Protein AF-0000000066767189 (afdb_homodimer)

Nearest PDB structures (foldseek):
  9b4e-assembly1_B  TM=8.208E-01  e=1.334E-18  Homo sapiens
  9b4g-assembly1_B  TM=8.505E-01  e=5.929E-18  Homo sapiens
  9b4f-assembly1_B  TM=8.211E-01  e=1.855E-17  Homo sapiens
  9b4e-assembly1_B  TM=8.242E-01  e=7.010E-19  Homo sapiens
  9b4g-assembly1_B  TM=8.306E-01  e=1.773E-18  Homo sapiens

Radius of gyration: 37.68 Å; Cα contacts (8 Å, |Δi|>4): 827; chains: 2; bounding box: 116×128×72 Å

Solvent-accessible surface area (backbone atoms only — not comparable to full-atom values): 52641 Å² total; per-residue (Å²): 120,93,71,93,85,82,85,92,88,77,77,93,70,73,78,82,62,82,78,77,74,78,76,74,82,76,78,76,79,80,80,82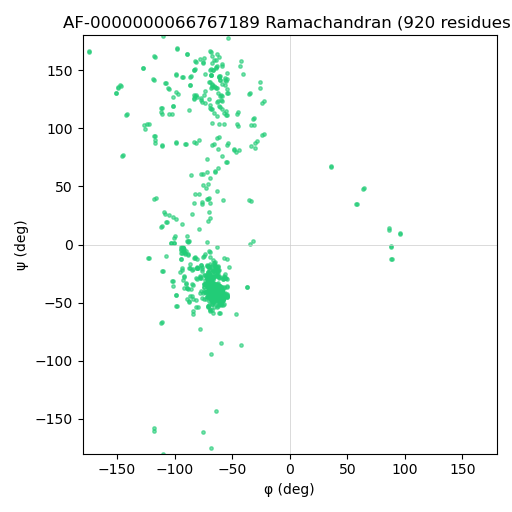,80,82,86,80,76,92,74,79,89,74,88,84,84,79,84,78,85,80,85,82,72,70,68,63,61,59,56,52,51,51,54,52,50,60,60,61,61,58,62,78,67,68,68,69,82,62,72,62,66,50,54,56,49,49,51,51,50,49,51,50,48,50,39,56,74,41,20,38,84,44,44,81,75,46,69,74,61,51,69,69,58,25,52,52,52,8,52,51,44,24,51,51,53,49,34,53,49,16,40,73,54,43,66,80,66,94,54,52,37,58,41,46,51,57,57,9,32,51,48,30,50,51,50,53,51,39,35,52,50,42,29,48,41,30,38,46,55,68,56,42,18,51,54,40,30,79,79,39,77,85,38,50,45,86,67,80,88,58,64,63,39,80,64,68,54,57,73,36,81,85,42,89,85,34,44,43,44,60,55,56,65,54,75,38,78,59,47,56,48,39,23,53,48,28,22,52,49,23,57,60,64,61,43,70,69,60,50,49,50,52,53,55,46,49,56,51,48,31,63,70,43,26,64,62,36,47,76,42,31,53,29,66,60,51,53,50,44,44,42,43,65,41,30,35,40,50,9,34,52,54,14,47,48,52,45,56,66,51,44,83,55,70,70,79,78,67,58,68,84,70,44,90,45,69,67,51,34,48,50,45,57,56,45,28,61,36,62,75,66,66,64,77,66,77,74,58,47,81,78,38,56,67,44,28,51,55,51,49,50,51,51,52,52,52,49,47,49,57,49,37,52,57,45,44,30,60,60,43,29,48,61,91,82,41,64,67,55,54,54,52,48,51,50,49,51,63,50,44,45,58,19,49,52,37,50,51,49,47,71,65,50,79,59,89,85,70,72,77,40,69,49,44,53,50,51,51,52,39,45,50,53,47,44,41,36,36,51,30,48,38,59,90,71,49,86,53,70,79,57,65,67,55,53,51,48,53,51,49,51,51,52,51,50,53,50,49,44,50,52,49,45,51,50,54,52,53,55,68,74,100,130,87,70,92,81,86,70,91,76,67,76,86,58,90,71,84,75,79,74,78,77,81,77,75,81,74,77,78,76,78,82,80,78,83,73,84,73,80,81,83,81,74,84,86,86,75,89,80,85,80,81,81,70,68,67,61,60,56,55,51,51,50,55,50,49,62,59,62,62,57,62,82,66,68,68,68,80,62,73,64,64,52,54,56,48,50,53,51,50,48,51,51,48,50,38,55,74,40,20,38,85,44,42,81,76,47,69,73,60,51,68,69,57,25,51,53,51,7,53,52,46,23,52,51,51,49,35,54,49,16,38,74,53,43,64,79,68,93,53,52,37,57,40,47,49,56,55,10,31,48,49,30,50,51,50,52,50,40,36,52,48,42,29,47,41,30,38,47,57,68,57,42,18,50,52,40,30,80,80,39,76,84,37,50,44,87,65,80,87,58,64,64,40,79,64,70,52,60,74,34,81,84,42,89,83,35,46,42,44,62,57,55,66,53,73,40,77,58,47,57,49,39,23,54,48,28,21,51,50,24,56,60,63,62,44,69,71,60,50,49,51,52,52,55,47,48,54,52,48,31,62,69,43,27,64,62,37,46,76,41,33,54,30,66,61,50,53,51,44,45,40,44,65,40,31,35,41,49,9,34,52,52,14,47,49,50,45,57,67,50,43,83,55,70,72,79,76,65,56,68,84,71,43,90,45,68,67,52,34,49,50,46,57,57,46,28,62,35,62,76,66,66,63,79,66,76,74,60,48,82,78,38,57,66,45,29,49,54,51,50,50,52,52,51,53,52,50,46,49,58,50,37,53,58,44,43,31,62,60,42,29,48,61,89,83,41,63,67,56,54,52,51,50,52,49,50,51,62,50,43,46,58,19,48,52,35,49,51,50,46,72,66,49,79,58,89,84,70,72,78,41,69,50,45,52,51,50,50,52,39,44,49,54,46,44,42,35,37,52,31,48,39,61,91,71,49,85,54,69,80,58,66,66,55,54,52,49,54,50,48,51,51,51,51,50,53,51,50,45,49,52,50,45,50,50,54,53,53,54,67,73,100

InterPro domains:
  IPR004277 Phosphatidyl serine synthase [PF03034] (142-422)

Sequence (924 aa):
MRRFALHRLAGLHSILSLSISPRTLSWSWPSPSPVSLSLYELHLANSRCLPAALERTEEKRARERDSNSLGRFRRPGSPRTRDRTTGTLLSLSTAWASGALDPERSSSADRVSSVKRGVFAMIAVFLAYSFLQAPSTVLIRPHPAIWRLVHGMAVVYLVALTFLLFQTRDDARQFMKYLHPDLGVELPERSYGTDCRIYVPDHPKSRFNNVYIIFDEFVIAHILGWWGKAIMIRNQPLLWVLSIGFELMELTFRHMLPNFNECWWDSIVLDILICNWFGIWTGMRTVRYFDGRTYEWVGLSRQPNIISKVKRMLGQFTPAQWDKDEWHPTRGPWRFIQVLSLCVVFMAVELNTFFLKFCLWIPPRNPLIVYRLVLWWLIAIPTIREYNTYLQDSKPFKKVGSFCWLSLAICIVELLICIKFGHGLFPKSMPSWLITFWSAVALLLVLFVWTWKYRTMKRKMIMRRFALHRLAGLHSILSLSISPRTLSWSWPSPSPVSLSLYELHLANSRCLPAALERTEEKRARERDSNSLGRFRRPGSPRTRDRTTGTLLSLSTAWASGALDPERSSSADRVSSVKRGVFAMIAVFLAYSFLQAPSTVLIRPHPAIWRLVHGMAVVYLVALTFLLFQTRDDARQFMKYLHPDLGVELPERSYGTDCRIYVPDHPKSRFNNVYIIFDEFVIAHILGWWGKAIMIRNQPLLWVLSIGFELMELTFRHMLPNFNECWWDSIVLDILICNWFGIWTGMRTVRYFDGRTYEWVGLSRQPNIISKVKRMLGQFTPAQWDKDEWHPTRGPWRFIQVLSLCVVFMAVELNTFFLKFCLWIPPRNPLIVYRLVLWWLIAIPTIREYNTYLQDSKPFKKVGSFCWLSLAICIVELLICIKFGHGLFPKSMPSWLITFWSAVALLLVLFVWTWKYRTMKRKMI

Foldseek 3Di:
DDDPDDDDDDDPDDDPPPCPDPPDPPPPPDDDDDDDDPDDDDDDDDDDDDDPPPPPPVVVVVVVVVVPPPPPPPPPPPCVVVLVVLVVVLVVVLCVLLCVVPVVVVPPDDPVVNVVSVVVNVLVVQLSVQLRPPDFFPFCFLHRSVLSSLVSVLVVLLVVLVVLLPDALLVSLVVCCVVPVVTNDADDADALQPDLDQACPPDPPDRRVSPVVVPDPVLVVLLQVLLLVCLQQVDLVLSLCLQVVLLVVLVQCCLFHSHSNHHPCCNPPRRRVNRNVNNNVVSNVVLVVCAPDQPPLDPLVPDPDPVVSVVSVVCSRPGNHSPRLDQPLPPALVSVVLSVVVSVLVSLQVVLLRLVCNLSVPDPPDCVSVVVSVSVSSLSRSQSVQSSVQSPDPDPDDDRDPSVVSSVSSSVSSVSSSVNSSPPSRPDDGDVVSVVVVVVVVVVSVVVSVVRNVVVVVVVVD/DDCPDDDDPDDPPDDDPVVPDPDDPPPDPDDDDDDPPDDDPPDDDDDDDDDPPPVVPVVVVVVVVVVPPPPPPPPPDPCVVVLVVLVVVLVVVLCVLLCVVPVVVVPPDDPVVNVVSVVVNVLVVQLSVQLRPPDFFPFCFLHRSVLSSLVSVLVVLLVVLVVLLPDALLVSLVVCCVVPVVTSDADDADALQPDQDQACPPDPPDRRVSPVVVPDPVLVVLLQVLLLVCLQQVDLVLLLCLQVVLLVVLVQCCLFHSHSRHHPCCNPPRRRVNRNVNSNVVSNVVLVVCAPDQPPLDPLVPDPDPVVSVVSVVCSRPGNHSPRLDQPLPPALVSVVLSVVVSVLVSLQVVLLRLV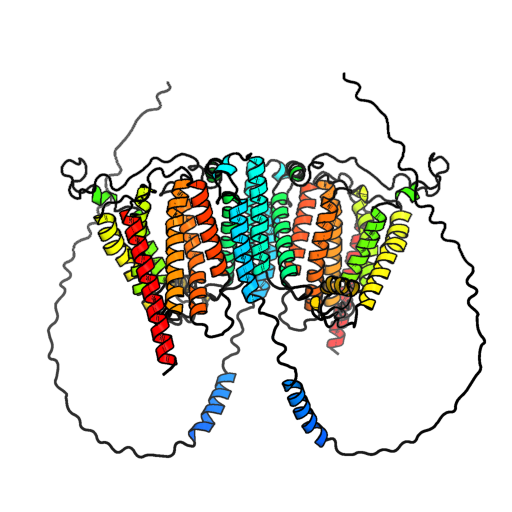CNLSVPDPPDCVSVVVSVSVSSLSRSQSVQSSVQSPDPDPDDDRDPSVVSSSSSSVSSVSSSVNSSVPSRPDDGDVVSVVVVVVVVVVSVVVSVVRNVVVVVVVVD

Organism: Zea mays (NCBI:txid4577)

Secondary structure (DSSP, 8-state):
----------------------------------------------------STHHHHHHHHHHHTTT-S------S-THHHHHHHHHHHHHHHHHHHTTT-HHHHTT--HHHHHHHHHHHHHHHHHHHHHHHSPP-S--SS-HHHHHHHHHHHHHHHHHHHHHHTS-HHHHHHHGGGT-TT-SSPPPP--S-S---S--TT-SS-TTHHHHTTSSHHHHHHHHHHHHHHHHH--HHHHHHHHHHHHHHHHHTTTT-GGG---HIIIIIIIIIIIIHHHHHHHHHHHHHHTT-------GGG-SSHHHHHHHHHHTTS-SS-------GGG-HHHHHHHHHHHHHHHHHHHHHHHHHHHTT--TTSHHHHHHHHHHHHHHHHHHHHHHHHHH---SS----HHHHHHHHHHHHHHHHHHHHHTTT--SPPPHHHHHHHHHHHHHHHHHHHHHHHHHHHHHH-/-----------TT--------------------------------------SSTHHHHHHHHHHHHHH-S------S-THHHHHHHHHHHHHHHHHHHTTT-HHHHTT--HHHHHHHHHHHHHHHHHHHHHHHSPP-S--SS-HHHHHHHHHHHHHHHHHHHHHHTS-HHHHHHHGGGT-TT-SSPPPP--S-S---S--TT-SS-TTHHHHTTSSHHHHHHHHHHHHHHHHH--HHHHHHHHHHHHHHHHHTTTT-GGG---HIIIIIIIIIIIIHHHHHHHHHHHHHHTT-------GGG-SSHHHHHHHHHHTTS-SS-------GGG-HHHHHHHHHHHHHHHHHHHHHHHHHHHTT--TTSHHHHHHHHHHHHHHHHHHHHHHHHHH---SS----HHHHHHHHHHHHHHHHHHHHHTTT--SPPPHHHHHHHHHHHHHHHHHHHHHHHHHHHHHH-

pLDDT: mean 74.25, std 27.08, range [15.25, 98.06]

Structure (mmCIF, N/CA/C/O backbone):
data_AF-0000000066767189-model_v1
#
loop_
_entity.id
_entity.type
_entity.pdbx_description
1 polymer 'CDP-diacylglycerol--serine O-phosphatidyltransferase'
#
loop_
_atom_site.group_PDB
_atom_site.id
_atom_site.type_symbol
_atom_site.label_atom_id
_atom_site.label_alt_id
_atom_site.label_comp_id
_atom_site.label_asym_id
_atom_site.label_entity_id
_atom_site.label_seq_id
_atom_site.pdbx_PDB_ins_code
_atom_site.Cartn_x
_atom_site.Cartn_y
_atom_site.Cartn_z
_atom_site.occupancy
_atom_site.B_iso_or_equiv
_atom_site.auth_seq_id
_atom_site.auth_comp_id
_atom_site.auth_asym_id
_atom_site.auth_atom_id
_atom_site.pdbx_PDB_model_num
ATOM 1 N N . MET A 1 1 ? 51.844 -23.453 12.438 1 15.25 1 MET A N 1
ATOM 2 C CA . MET A 1 1 ? 51.969 -24.75 13.109 1 15.25 1 MET A CA 1
ATOM 3 C C . MET A 1 1 ? 50.844 -24.953 14.117 1 15.25 1 MET A C 1
ATOM 5 O O . MET A 1 1 ? 50.531 -26.094 14.461 1 15.25 1 MET A O 1
ATOM 9 N N . ARG A 1 2 ? 50.688 -24.156 15.25 1 17.31 2 ARG A N 1
ATOM 10 C CA . ARG A 1 2 ? 50.531 -25.047 16.391 1 17.31 2 ARG A CA 1
ATOM 11 C C . ARG A 1 2 ? 49.406 -26.031 16.172 1 17.31 2 ARG A C 1
ATOM 13 O O . ARG A 1 2 ? 48.406 -25.719 15.5 1 17.31 2 ARG A O 1
ATOM 20 N N . ARG A 1 3 ? 49.469 -27.453 16.641 1 16.69 3 ARG A N 1
ATOM 21 C CA . ARG A 1 3 ? 49.094 -28.859 16.562 1 16.69 3 ARG A CA 1
ATOM 22 C C . ARG A 1 3 ? 47.656 -29.062 17.078 1 16.69 3 ARG A C 1
ATOM 24 O O . ARG A 1 3 ? 47.219 -30.188 17.266 1 16.69 3 ARG A O 1
ATOM 31 N N . PHE A 1 4 ? 46.938 -28.062 17.688 1 18.33 4 PHE A N 1
ATOM 32 C CA . PHE A 1 4 ? 45.938 -28.625 18.609 1 18.33 4 PHE A CA 1
ATOM 33 C C . PHE A 1 4 ? 45.188 -29.766 17.938 1 18.33 4 PHE A C 1
ATOM 35 O O . PHE A 1 4 ? 44.688 -29.625 16.828 1 18.33 4 PHE A O 1
ATOM 42 N N . ALA A 1 5 ? 45.312 -31.094 18.344 1 17.08 5 ALA A N 1
ATOM 43 C CA . ALA A 1 5 ? 45.156 -32.562 18.406 1 17.08 5 ALA A CA 1
ATOM 44 C C . ALA A 1 5 ? 43.719 -32.969 18.172 1 17.08 5 ALA A C 1
ATOM 46 O O . ALA A 1 5 ? 42.781 -32.188 18.391 1 17.08 5 ALA A O 1
ATOM 47 N N . LEU A 1 6 ? 43.312 -34.312 17.703 1 17.25 6 LEU A N 1
ATOM 48 C CA . LEU A 1 6 ? 42.688 -35.406 16.984 1 17.25 6 LEU A CA 1
ATOM 49 C C . LEU A 1 6 ? 41.531 -36 17.781 1 17.25 6 LEU A C 1
ATOM 51 O O . LEU A 1 6 ? 40.656 -36.656 17.219 1 17.25 6 LEU A O 1
ATOM 55 N N . HIS A 1 7 ? 41.562 -36.094 19.156 1 16.28 7 HIS A N 1
ATOM 56 C CA . HIS A 1 7 ? 41.281 -37.375 19.75 1 16.28 7 HIS A CA 1
ATOM 57 C C . HIS A 1 7 ? 39.844 -37.812 19.453 1 16.28 7 HIS A C 1
ATOM 59 O O . HIS A 1 7 ? 39.031 -37.031 18.984 1 16.28 7 HIS A O 1
ATOM 65 N N . ARG A 1 8 ? 39 -38.562 20.484 1 17.25 8 ARG A N 1
ATOM 66 C CA . ARG A 1 8 ? 38.469 -39.875 20.875 1 17.25 8 ARG A CA 1
ATOM 67 C C . ARG A 1 8 ? 37 -40.031 20.484 1 17.25 8 ARG A C 1
ATOM 69 O O . ARG A 1 8 ? 36.219 -39.094 20.609 1 17.25 8 ARG A O 1
ATOM 76 N N . LEU A 1 9 ? 36.469 -41.188 19.672 1 17.3 9 LEU A N 1
ATOM 77 C CA . LEU A 1 9 ? 35.562 -42.062 18.922 1 17.3 9 LEU A CA 1
ATOM 78 C C . LEU A 1 9 ? 34.375 -42.531 19.781 1 17.3 9 LEU A C 1
ATOM 80 O O . LEU A 1 9 ? 33.281 -42.719 19.266 1 17.3 9 LEU A O 1
ATOM 84 N N . ALA A 1 10 ? 34.531 -43 21.047 1 16.38 10 ALA A N 1
ATOM 85 C CA . ALA A 1 10 ? 34.031 -44.312 21.453 1 16.38 10 ALA A CA 1
ATOM 86 C C . ALA A 1 10 ? 32.531 -44.281 21.688 1 16.38 10 ALA A C 1
ATOM 88 O O . ALA A 1 10 ? 31.781 -45.156 21.234 1 16.38 10 ALA A O 1
ATOM 89 N N . GLY A 1 11 ? 31.984 -43.656 22.797 1 17 11 GLY A N 1
ATOM 90 C CA . GLY A 1 11 ? 31.25 -44.438 23.797 1 17 11 GLY A CA 1
ATOM 91 C C . GLY A 1 11 ? 29.781 -44.594 23.438 1 17 11 GLY A C 1
ATOM 92 O O . GLY A 1 11 ? 29 -45.125 24.234 1 17 11 GLY A O 1
ATOM 93 N N . LEU A 1 12 ? 29.172 -43.75 22.469 1 17.56 12 LEU A N 1
ATOM 94 C CA . LEU A 1 12 ? 27.75 -43.562 22.766 1 17.56 12 LEU A CA 1
ATOM 95 C C . LEU A 1 12 ? 26.953 -44.844 22.453 1 17.56 12 LEU A C 1
ATOM 97 O O . LEU A 1 12 ? 26.641 -45.094 21.281 1 17.56 12 LEU A O 1
ATOM 101 N N . HIS A 1 13 ? 27.375 -46.062 22.906 1 17.34 13 HIS A N 1
ATOM 102 C CA . HIS A 1 13 ? 26.844 -47.406 22.75 1 17.34 13 HIS A CA 1
ATOM 103 C C . HIS A 1 13 ? 25.328 -47.438 22.906 1 17.34 13 HIS A C 1
ATOM 105 O O . HIS A 1 13 ? 24.625 -47.969 22.047 1 17.34 13 HIS A O 1
ATOM 111 N N . SER A 1 14 ? 24.812 -47.562 24.188 1 17.41 14 SER A N 1
ATOM 112 C CA . SER A 1 14 ? 24.078 -48.688 24.734 1 17.41 14 SER A CA 1
ATOM 113 C C . SER A 1 14 ? 22.594 -48.594 24.453 1 17.41 14 SER A C 1
ATOM 115 O O . SER A 1 14 ? 21.875 -49.594 24.406 1 17.41 14 SER A O 1
ATOM 117 N N . ILE A 1 15 ? 21.922 -47.406 24.625 1 18.03 15 ILE A N 1
ATOM 118 C CA . ILE A 1 15 ? 20.812 -47.594 25.531 1 18.03 15 ILE A CA 1
ATOM 119 C C . ILE A 1 15 ? 19.625 -48.219 24.781 1 18.03 15 ILE A C 1
ATOM 121 O O . ILE A 1 15 ? 18.703 -48.719 25.406 1 18.03 15 ILE A O 1
ATOM 125 N N . LEU A 1 16 ? 19.562 -48.156 23.406 1 17.64 16 LEU A N 1
ATOM 126 C CA . LEU A 1 16 ? 18.172 -48.094 22.938 1 17.64 16 LEU A CA 1
ATOM 127 C C . LEU A 1 16 ? 17.5 -49.438 23.016 1 17.64 16 LEU A C 1
ATOM 129 O O . LEU A 1 16 ? 17.453 -50.188 22.031 1 17.64 16 LEU A O 1
ATOM 133 N N . SER A 1 17 ? 17.734 -50.25 23.969 1 17.98 17 SER A N 1
ATOM 134 C CA . SER A 1 17 ? 17.359 -51.656 23.812 1 17.98 17 SER A CA 1
ATOM 135 C C . SER A 1 17 ? 15.844 -51.812 23.844 1 17.98 17 SER A C 1
ATOM 137 O O . SER A 1 17 ? 15.32 -52.625 24.609 1 17.98 17 SER A O 1
ATOM 139 N N . LEU A 1 18 ? 14.953 -50.781 23.594 1 19.12 18 LEU A N 1
ATOM 140 C CA . LEU A 1 18 ? 13.672 -51.125 24.188 1 19.12 18 LEU A CA 1
ATOM 141 C C . LEU A 1 18 ? 13.055 -52.344 23.484 1 19.12 18 LEU A C 1
ATOM 143 O O . LEU A 1 18 ? 13.07 -52.406 22.25 1 19.12 18 LEU A O 1
ATOM 147 N N . SER A 1 19 ? 12.922 -53.469 24.141 1 18.48 19 SER A N 1
ATOM 148 C CA . SER A 1 19 ? 12.539 -54.875 23.859 1 18.48 19 SER A CA 1
ATOM 149 C C . SER A 1 19 ? 11.062 -54.969 23.516 1 18.48 19 SER A C 1
ATOM 151 O O . SER A 1 19 ? 10.203 -54.844 24.391 1 18.48 19 SER A O 1
ATOM 153 N N . ILE A 1 20 ? 10.57 -54.281 22.516 1 19.12 20 ILE A N 1
ATOM 154 C CA . ILE A 1 20 ? 9.133 -54.281 22.297 1 19.12 20 ILE A CA 1
ATOM 155 C C . ILE A 1 20 ? 8.656 -55.688 21.969 1 19.12 20 ILE A C 1
ATOM 157 O O . ILE A 1 20 ? 9.133 -56.312 21.016 1 19.12 20 ILE A O 1
ATOM 161 N N . SER A 1 21 ? 8.266 -56.438 23 1 17.61 21 SER A N 1
ATOM 162 C CA . SER A 1 21 ? 7.863 -57.812 22.859 1 17.61 21 SER A CA 1
ATOM 163 C C . SER A 1 21 ? 6.625 -57.969 21.984 1 17.61 21 SER A C 1
ATOM 165 O O . SER A 1 21 ? 5.762 -57.094 21.984 1 17.61 21 SER A O 1
ATOM 167 N N . PRO A 1 22 ? 6.512 -58.812 20.984 1 19.12 22 PRO A N 1
ATOM 168 C CA . PRO A 1 22 ? 5.652 -59.094 19.828 1 19.12 22 PRO A CA 1
ATOM 169 C C . PRO A 1 22 ? 4.289 -59.656 20.234 1 19.12 22 PRO A C 1
ATOM 171 O O . PRO A 1 22 ? 3.521 -60.094 19.375 1 19.12 22 PRO A O 1
ATOM 174 N N . ARG A 1 23 ? 3.676 -59.094 21.406 1 18.05 23 ARG A N 1
ATOM 175 C CA . ARG A 1 23 ? 2.643 -60 21.844 1 18.05 23 ARG A CA 1
ATOM 176 C C . ARG A 1 23 ? 1.662 -60.312 20.719 1 18.05 23 ARG A C 1
ATOM 178 O O . ARG A 1 23 ? 1.457 -59.469 19.828 1 18.05 23 ARG A O 1
ATOM 185 N N . THR A 1 24 ? 1.045 -61.562 20.641 1 18.55 24 THR A N 1
ATOM 186 C CA . THR A 1 24 ? 0.406 -62.531 19.781 1 18.55 24 THR A CA 1
ATOM 187 C C . THR A 1 24 ? -1.066 -62.188 19.562 1 18.55 24 THR A C 1
ATOM 189 O O . THR A 1 24 ? -1.887 -63.094 19.328 1 18.55 24 THR A O 1
ATOM 192 N N . LEU A 1 25 ? -1.414 -60.875 19.312 1 18.88 25 LEU A N 1
ATOM 193 C CA . LEU A 1 25 ? -2.834 -60.562 19.453 1 18.88 25 LEU A CA 1
ATOM 194 C C . LEU A 1 25 ? -3.674 -61.438 18.547 1 18.88 25 LEU A C 1
ATOM 196 O O . LEU A 1 25 ? -3.43 -61.531 17.328 1 18.88 25 LEU A O 1
ATOM 200 N N . SER A 1 26 ? -4.371 -62.5 19.094 1 18.42 26 SER A N 1
ATOM 201 C CA . SER A 1 26 ? -5.133 -63.625 18.531 1 18.42 26 SER A CA 1
ATOM 202 C C . SER A 1 26 ? -6.453 -63.125 17.938 1 18.42 26 SER A C 1
ATOM 204 O O . SER A 1 26 ? -7.293 -62.562 18.641 1 18.42 26 SER A O 1
ATOM 206 N N . TRP A 1 27 ? -6.504 -62.469 16.844 1 18.88 27 TRP A N 1
ATOM 207 C CA . TRP A 1 27 ? -7.676 -61.844 16.219 1 18.88 27 TRP A CA 1
ATOM 208 C C . TRP A 1 27 ? -8.711 -62.906 15.859 1 18.88 27 TRP A C 1
ATOM 210 O O . TRP A 1 27 ? -8.422 -63.844 15.102 1 18.88 27 TRP A O 1
ATOM 220 N N . SER A 1 28 ? -9.547 -63.312 16.875 1 18.41 28 SER A N 1
ATOM 221 C CA . SER A 1 28 ? -10.5 -64.375 16.609 1 18.41 28 SER A CA 1
ATOM 222 C C . SER A 1 28 ? -11.578 -63.938 15.625 1 18.41 28 SER A C 1
ATOM 224 O O . SER A 1 28 ? -12.055 -62.812 15.695 1 18.41 28 SER A O 1
ATOM 226 N N . TRP A 1 29 ? -11.742 -64.5 14.438 1 19.73 29 TRP A N 1
ATOM 227 C CA . TRP A 1 29 ? -12.484 -64.312 13.195 1 19.73 29 TRP A CA 1
ATOM 228 C C . TRP A 1 29 ? -13.969 -64.625 13.398 1 19.73 29 TRP A C 1
ATOM 230 O O . TRP A 1 29 ? -14.383 -65.75 13.641 1 19.73 29 TRP A O 1
ATOM 240 N N . PRO A 1 30 ? -14.641 -63.75 14.352 1 19.66 30 PRO A N 1
ATOM 241 C CA . PRO A 1 30 ? -15.906 -64.438 14.68 1 19.66 30 PRO A CA 1
ATOM 242 C C . PRO A 1 30 ? -16.781 -64.625 13.453 1 19.66 30 PRO A C 1
ATOM 244 O O . PRO A 1 30 ? -16.609 -63.969 12.43 1 19.66 30 PRO A O 1
ATOM 247 N N . SER A 1 31 ? -17.797 -65.625 13.594 1 19.16 31 SER A N 1
ATOM 248 C CA . SER A 1 31 ? -18.578 -66.5 12.758 1 19.16 31 SER A CA 1
ATOM 249 C C . SER A 1 31 ? -19.734 -65.75 12.086 1 19.16 31 SER A C 1
ATOM 251 O O . SER A 1 31 ? -20.188 -64.75 12.578 1 19.16 31 SER A O 1
ATOM 253 N N . PRO A 1 32 ? -20.312 -66.25 10.977 1 19.94 32 PRO A N 1
ATOM 254 C CA . PRO A 1 32 ? -21.047 -65.875 9.766 1 19.94 32 PRO A CA 1
ATOM 255 C C . PRO A 1 32 ? -22.547 -65.688 10.016 1 19.94 32 PRO A C 1
ATOM 257 O O . PRO A 1 32 ? -23.312 -65.5 9.078 1 19.94 32 PRO A O 1
ATOM 260 N N . SER A 1 33 ? -23.031 -65.125 11.281 1 18.77 33 SER A N 1
ATOM 261 C CA . SER A 1 33 ? -24.375 -65.688 11.469 1 18.77 33 SER A CA 1
ATOM 262 C C . SER A 1 33 ? -25.328 -65.25 10.375 1 18.77 33 SER A C 1
ATOM 264 O O . SER A 1 33 ? -25.125 -64.188 9.781 1 18.77 33 SER A O 1
ATOM 266 N N . PRO A 1 34 ? -26.578 -65.938 10.172 1 20.33 34 PRO A N 1
ATOM 267 C CA . PRO A 1 34 ? -27.516 -66.25 9.109 1 20.33 34 PRO A CA 1
ATOM 268 C C . PRO A 1 34 ? -28.562 -65.188 8.875 1 20.33 34 PRO A C 1
ATOM 270 O O . PRO A 1 34 ? -28.969 -64.5 9.82 1 20.33 34 PRO A O 1
ATOM 273 N N . VAL A 1 35 ? -28.641 -64.5 7.75 1 19.06 35 VAL A N 1
ATOM 274 C CA . VAL A 1 35 ? -29.375 -63.375 7.137 1 19.06 35 VAL A CA 1
ATOM 275 C C . VAL A 1 35 ? -30.875 -63.688 7.129 1 19.06 35 VAL A C 1
ATOM 277 O O . VAL A 1 35 ? -31.312 -64.625 6.457 1 19.06 35 VAL A O 1
ATOM 280 N N . SER A 1 36 ? -31.547 -63.562 8.336 1 17.2 36 SER A N 1
ATOM 281 C CA . SER A 1 36 ? -32.938 -64 8.359 1 17.2 36 SER A CA 1
ATOM 282 C C . SER A 1 36 ? -33.781 -63.156 7.414 1 17.2 36 SER A C 1
ATOM 284 O O . SER A 1 36 ? -33.5 -62 7.18 1 17.2 36 SER A O 1
ATOM 286 N N . LEU A 1 37 ? -34.969 -63.719 6.855 1 16.75 37 LEU A N 1
ATOM 287 C CA . LEU A 1 37 ? -35.938 -63.781 5.754 1 16.75 37 LEU A CA 1
ATOM 288 C C . LEU A 1 37 ? -37.062 -62.781 5.949 1 16.75 37 LEU A C 1
ATOM 290 O O . LEU A 1 37 ? -38 -62.719 5.141 1 16.75 37 LEU A O 1
ATOM 294 N N . SER A 1 38 ? -37.094 -61.781 7 1 17.25 38 SER A N 1
ATOM 295 C CA . SER A 1 38 ? -38.5 -61.562 7.312 1 17.25 38 SER A CA 1
ATOM 296 C C . SER A 1 38 ? -39.156 -60.656 6.277 1 17.25 38 SER A C 1
ATOM 298 O O . SER A 1 38 ? -38.812 -59.5 6.164 1 17.25 38 SER A O 1
ATOM 300 N N . LEU A 1 39 ? -39.719 -61.094 5.215 1 15.83 39 LEU A N 1
ATOM 301 C CA . LEU A 1 39 ? -40.281 -60.562 3.984 1 15.83 39 LEU A CA 1
ATOM 302 C C . LEU A 1 39 ? -41.438 -59.594 4.289 1 15.83 39 LEU A C 1
ATOM 304 O O . LEU A 1 39 ? -41.438 -58.469 3.779 1 15.83 39 LEU A O 1
ATOM 308 N N . TYR A 1 40 ? -42.812 -59.969 4.516 1 16.2 40 TYR A N 1
ATOM 309 C CA . TYR A 1 40 ? -43.844 -59.781 3.527 1 16.2 40 TYR A CA 1
ATOM 310 C C . TYR A 1 40 ? -44.781 -58.625 3.918 1 16.2 40 TYR A C 1
ATOM 312 O O . TYR A 1 40 ? -45.688 -58.25 3.158 1 16.2 40 TYR A O 1
ATOM 320 N N . GLU A 1 41 ? -44.812 -57.938 5.188 1 17.56 41 GLU A N 1
ATOM 321 C CA . GLU A 1 41 ? -46.188 -57.656 5.543 1 17.56 41 GLU A CA 1
ATOM 322 C C . GLU A 1 41 ? -46.75 -56.531 4.68 1 17.56 41 GLU A C 1
ATOM 324 O O . GLU A 1 41 ? -46.031 -55.594 4.328 1 17.56 41 GLU A O 1
ATOM 329 N N . LEU A 1 42 ? -48.125 -56.531 4.32 1 16.73 42 LEU A N 1
ATOM 330 C CA . LEU A 1 42 ? -49.219 -56.219 3.412 1 16.73 42 LEU A CA 1
ATOM 331 C C . LEU A 1 42 ? -49.812 -54.875 3.74 1 16.73 42 LEU A C 1
ATOM 333 O O . LEU A 1 42 ? -50.719 -54.406 3.039 1 16.73 42 LEU A O 1
ATOM 337 N N . HIS A 1 43 ? -49.406 -54.125 4.895 1 18.47 43 HIS A N 1
ATOM 338 C CA . HIS A 1 43 ? -50.594 -53.438 5.367 1 18.47 43 HIS A CA 1
ATOM 339 C C . HIS A 1 43 ? -51.031 -52.344 4.383 1 18.47 43 HIS A C 1
ATOM 341 O O . HIS A 1 43 ? -50.188 -51.688 3.764 1 18.47 43 HIS A O 1
ATOM 347 N N . LEU A 1 44 ? -52.344 -52.125 4.266 1 17.84 44 LEU A N 1
ATOM 348 C CA . LEU A 1 44 ? -53.469 -51.625 3.436 1 17.84 44 LEU A CA 1
ATOM 349 C C . LEU A 1 44 ? -53.469 -50.094 3.391 1 17.84 44 LEU A C 1
ATOM 351 O O . LEU A 1 44 ? -52.969 -49.438 4.309 1 17.84 44 LEU A O 1
ATOM 355 N N . ALA A 1 45 ? -54.156 -49.406 2.385 1 17.89 45 ALA A N 1
ATOM 356 C CA . ALA A 1 45 ? -54.219 -48.344 1.381 1 17.89 45 ALA A CA 1
ATOM 357 C C . ALA A 1 45 ? -54.844 -47.062 1.962 1 17.89 45 ALA A C 1
ATOM 359 O O . ALA A 1 45 ? -54.5 -45.969 1.547 1 17.89 45 ALA A O 1
ATOM 360 N N . ASN A 1 46 ? -55.781 -47 2.951 1 17.64 46 ASN A N 1
ATOM 361 C CA . ASN A 1 46 ? -57 -46.219 2.615 1 17.64 46 ASN A CA 1
ATOM 362 C C . ASN A 1 46 ? -56.875 -44.781 3.086 1 17.64 46 ASN A C 1
ATOM 364 O O . ASN A 1 46 ? -57.875 -44.094 3.232 1 17.64 46 ASN A O 1
ATOM 368 N N . SER A 1 47 ? -55.719 -44.156 3.422 1 17.19 47 SER A N 1
ATOM 369 C CA . SER A 1 47 ? -55.844 -42.969 4.27 1 17.19 47 SER A CA 1
ATOM 370 C C . SER A 1 47 ? -56.5 -41.812 3.514 1 17.19 47 SER A C 1
ATOM 372 O O . SER A 1 47 ? -56.094 -41.531 2.377 1 17.19 47 SER A O 1
ATOM 374 N N . ARG A 1 48 ? -57.656 -41.312 4.012 1 21.14 48 ARG A N 1
ATOM 375 C CA . ARG A 1 48 ? -58.688 -40.312 3.768 1 21.14 48 ARG A CA 1
ATOM 376 C C . ARG A 1 48 ? -58.094 -38.906 3.646 1 21.14 48 ARG A C 1
ATOM 378 O O . ARG A 1 48 ? -57.062 -38.625 4.27 1 21.14 48 ARG A O 1
ATOM 385 N N . CYS A 1 49 ? -58.562 -37.906 2.744 1 19.56 49 CYS A N 1
ATOM 386 C CA . CYS A 1 49 ? -58.406 -36.719 1.928 1 19.56 49 CYS A CA 1
ATOM 387 C C . CYS A 1 49 ? -58.469 -35.438 2.783 1 19.56 49 CYS A C 1
ATOM 389 O O . CYS A 1 49 ? -58.625 -34.344 2.258 1 19.56 49 CYS A O 1
ATOM 391 N N . LEU A 1 50 ? -58.375 -35.469 4.203 1 19.44 50 LEU A N 1
ATOM 392 C CA . LEU A 1 50 ? -59 -34.312 4.832 1 19.44 50 LEU A CA 1
ATOM 393 C C . LEU A 1 50 ? -58.281 -33.031 4.449 1 19.44 50 LEU A C 1
ATOM 395 O O . LEU A 1 50 ? -57.062 -33.062 4.176 1 19.44 50 LEU A O 1
ATOM 399 N N . PRO A 1 51 ? -59 -31.688 4.566 1 23.39 51 PRO A N 1
ATOM 400 C CA . PRO A 1 51 ? -59 -30.359 3.93 1 23.39 51 PRO A CA 1
ATOM 401 C C . PRO A 1 51 ? -57.812 -29.5 4.359 1 23.39 51 PRO A C 1
ATOM 403 O O . PRO A 1 51 ? -57.375 -29.562 5.516 1 23.39 51 PRO A O 1
ATOM 406 N N . ALA A 1 52 ? -56.906 -28.969 3.436 1 23.59 52 ALA A N 1
ATOM 407 C CA . ALA A 1 52 ? -55.594 -28.359 3.264 1 23.59 52 ALA A CA 1
ATOM 408 C C . ALA A 1 52 ? -55.562 -26.953 3.873 1 23.59 52 ALA A C 1
ATOM 410 O O . ALA A 1 52 ? -54.531 -26.266 3.775 1 23.59 52 ALA A O 1
ATOM 411 N N . ALA A 1 53 ? -56.75 -26.453 4.238 1 25.09 53 ALA A N 1
ATOM 412 C CA . ALA A 1 53 ? -56.844 -25 4.242 1 25.09 53 ALA A CA 1
ATOM 413 C C . ALA A 1 53 ? -56.125 -24.406 5.438 1 25.09 53 ALA A C 1
ATOM 415 O O . ALA A 1 53 ? -55.688 -23.25 5.395 1 25.09 53 ALA A O 1
ATOM 416 N N . LEU A 1 54 ? -56.281 -25.031 6.609 1 23.25 54 LEU A N 1
ATOM 417 C CA . LEU A 1 54 ? -56.094 -24.297 7.859 1 23.25 54 LEU A CA 1
ATOM 418 C C . LEU A 1 54 ? -54.625 -23.969 8.086 1 23.25 54 LEU A C 1
ATOM 420 O O . LEU A 1 54 ? -54.281 -23.203 8.984 1 23.25 54 LEU A O 1
ATOM 424 N N . GLU A 1 55 ? -53.75 -24.875 7.586 1 25.75 55 GLU A N 1
ATOM 425 C CA . GLU A 1 55 ? -52.438 -24.859 8.234 1 25.75 55 GLU A CA 1
ATOM 426 C C . GLU A 1 55 ? -51.656 -23.609 7.848 1 25.75 55 GLU A C 1
ATOM 428 O O . GLU A 1 55 ? -50.469 -23.5 8.18 1 25.75 55 GLU A O 1
ATOM 433 N N . ARG A 1 56 ? -52.312 -22.734 7.023 1 29.06 56 ARG A N 1
ATOM 434 C CA . ARG A 1 56 ? -51.5 -21.656 6.5 1 29.06 56 ARG A CA 1
ATOM 435 C C . ARG A 1 56 ? -51.156 -20.641 7.59 1 29.06 56 ARG A C 1
ATOM 437 O O . ARG A 1 56 ? -50.219 -19.859 7.457 1 29.06 56 ARG A O 1
ATOM 444 N N . THR A 1 57 ? -52.219 -20.5 8.508 1 28.86 57 THR A N 1
ATOM 445 C CA . THR A 1 57 ? -52.156 -19.297 9.336 1 28.86 57 THR A CA 1
ATOM 446 C C . THR A 1 57 ? -51.031 -19.406 10.352 1 28.86 57 THR A C 1
ATOM 448 O O . THR A 1 57 ? -50.438 -18.391 10.766 1 28.86 57 THR A O 1
ATOM 451 N N . GLU A 1 58 ? -51 -20.672 10.984 1 29.03 58 GLU A N 1
ATOM 452 C CA . GLU A 1 58 ? -50.125 -20.719 12.148 1 29.03 58 GLU A CA 1
ATOM 453 C C . GLU A 1 58 ? -48.656 -20.531 11.734 1 29.03 58 GLU A C 1
ATOM 455 O O . GLU A 1 58 ? -47.812 -20.266 12.586 1 29.03 58 GLU A O 1
ATOM 460 N N . GLU A 1 59 ? -48.406 -20.969 10.453 1 28.7 59 GLU A N 1
ATOM 461 C CA . GLU A 1 59 ? -47 -20.906 10.102 1 28.7 59 GLU A CA 1
ATOM 462 C C . GLU A 1 59 ? -46.5 -19.469 10.055 1 28.7 59 GLU A C 1
ATOM 464 O O . GLU A 1 59 ? -45.281 -19.219 10 1 28.7 59 GLU A O 1
ATOM 469 N N . LYS A 1 60 ? -47.469 -18.484 9.852 1 32.91 60 LYS A N 1
ATOM 470 C CA . LYS A 1 60 ? -47 -17.109 9.828 1 32.91 60 LYS A CA 1
ATOM 471 C C . LYS A 1 60 ? -46.562 -16.641 11.211 1 32.91 60 LYS A C 1
ATOM 473 O O . LYS A 1 60 ? -45.625 -15.867 11.352 1 32.91 60 LYS A O 1
ATOM 478 N N . ARG A 1 61 ? -47.531 -17.047 12.25 1 29.33 61 ARG A N 1
ATOM 479 C CA . ARG A 1 61 ? -47.125 -16.547 13.562 1 29.33 61 ARG A CA 1
ATOM 480 C C . ARG A 1 61 ? -45.844 -17.203 14.039 1 29.33 61 ARG A C 1
ATOM 482 O O . ARG A 1 61 ? -45.125 -16.641 14.859 1 29.33 61 ARG A O 1
ATOM 489 N N . ALA A 1 62 ? -45.75 -18.547 13.859 1 30.28 62 ALA A N 1
ATOM 490 C CA . ALA A 1 62 ? -44.531 -19.188 14.32 1 30.28 62 ALA A CA 1
ATOM 491 C C . ALA A 1 62 ? -43.312 -18.562 13.641 1 30.28 62 ALA A C 1
ATOM 493 O O . ALA A 1 62 ? -42.219 -18.547 14.203 1 30.28 62 ALA A O 1
ATOM 494 N N . ARG A 1 63 ? -43.438 -18.297 12.344 1 30.83 63 ARG A N 1
ATOM 495 C CA . ARG A 1 63 ? -42.312 -17.641 11.695 1 30.83 63 ARG A CA 1
ATOM 496 C C . ARG A 1 63 ? -42.062 -16.266 12.305 1 30.83 63 ARG A C 1
ATOM 498 O O . ARG A 1 63 ? -40.938 -15.75 12.227 1 30.83 63 ARG A O 1
ATOM 505 N N . GLU A 1 64 ? -43.219 -15.602 12.695 1 29.2 64 GLU A N 1
ATOM 506 C CA . GLU A 1 64 ? -43.031 -14.289 13.312 1 29.2 64 GLU A CA 1
ATOM 507 C C . GLU A 1 64 ? -42.438 -14.422 14.719 1 29.2 64 GLU A C 1
ATOM 509 O O . GLU A 1 64 ? -41.688 -13.547 15.172 1 29.2 64 GLU A O 1
ATOM 514 N N . ARG A 1 65 ? -42.969 -15.398 15.562 1 29.61 65 ARG A N 1
ATOM 515 C CA . ARG A 1 65 ? -42.438 -15.492 16.906 1 29.61 65 ARG A CA 1
ATOM 516 C C . ARG A 1 65 ? -40.969 -15.938 16.875 1 29.61 65 ARG A C 1
ATOM 518 O O . ARG A 1 65 ? -40.188 -15.609 17.781 1 29.61 65 ARG A O 1
ATOM 525 N N . ASP A 1 66 ? -40.719 -17.109 16.172 1 27.38 66 ASP A N 1
ATOM 526 C CA . ASP A 1 66 ? -39.312 -17.578 16.141 1 27.38 66 ASP A CA 1
ATOM 527 C C . ASP A 1 66 ? -38.375 -16.516 15.586 1 27.38 66 ASP A C 1
ATOM 529 O O . ASP A 1 66 ? -37.188 -16.734 15.477 1 27.38 66 ASP A O 1
ATOM 533 N N . SER A 1 67 ? -38.906 -15.617 14.766 1 28.41 67 SER A N 1
ATOM 534 C CA . SER A 1 67 ? -38.062 -14.492 14.367 1 28.41 67 SER A CA 1
ATOM 535 C C . SER A 1 67 ? -37.594 -13.695 15.578 1 28.41 67 SER A C 1
ATOM 537 O O . SER A 1 67 ? -36.594 -12.984 15.5 1 28.41 67 SER A O 1
ATOM 539 N N . ASN A 1 68 ? -38.5 -13.508 16.578 1 27.67 68 ASN A N 1
ATOM 540 C CA . ASN A 1 68 ? -38.219 -12.648 17.719 1 27.67 68 ASN A CA 1
ATOM 541 C C . ASN A 1 68 ? -37.188 -13.258 18.641 1 27.67 68 ASN A C 1
ATOM 543 O O . ASN A 1 68 ? -36.531 -12.539 19.422 1 27.67 68 ASN A O 1
ATOM 547 N N . SER A 1 69 ? -37.438 -14.508 19.062 1 24.75 69 SER A N 1
ATOM 548 C CA . SER A 1 69 ? -36.562 -15.07 20.094 1 24.75 69 SER A CA 1
ATOM 549 C C . SER A 1 69 ? -35.156 -15.281 19.594 1 24.75 69 SER A C 1
ATOM 551 O O . SER A 1 69 ? -34.375 -15.992 20.219 1 24.75 69 SER A O 1
ATOM 553 N N . LEU A 1 70 ? -35.031 -15.375 18.281 1 26.12 70 LEU A N 1
ATOM 554 C CA . LEU A 1 70 ? -33.625 -15.523 17.969 1 26.12 70 LEU A CA 1
ATOM 555 C C . LEU A 1 70 ? -32.781 -14.547 18.781 1 26.12 70 LEU A C 1
ATOM 557 O O . LEU A 1 70 ? -32.969 -13.328 18.672 1 26.12 70 LEU A O 1
ATOM 561 N N . GLY A 1 71 ? -32.531 -14.945 20 1 24.62 71 GLY A N 1
ATOM 562 C CA . GLY A 1 71 ? -31.766 -14.234 21.016 1 24.62 71 GLY A CA 1
ATOM 563 C C . GLY A 1 71 ? -30.766 -13.242 20.453 1 24.62 71 GLY A C 1
ATOM 564 O O . GLY A 1 71 ? -30.266 -13.43 19.344 1 24.62 71 GLY A O 1
ATOM 565 N N . ARG A 1 72 ? -30.969 -12.008 20.875 1 25.98 72 ARG A N 1
ATOM 566 C CA . ARG A 1 72 ? -30.016 -10.914 20.703 1 25.98 72 ARG A CA 1
ATOM 567 C C . ARG A 1 72 ? -28.578 -11.406 20.812 1 25.98 72 ARG A C 1
ATOM 569 O O . ARG A 1 72 ? -28.062 -11.594 21.922 1 25.98 72 ARG A O 1
ATOM 576 N N . PHE A 1 73 ? -28.328 -12.578 20.281 1 24.23 73 PHE A N 1
ATOM 577 C CA . PHE A 1 73 ? -26.891 -12.867 20.297 1 24.23 73 PHE A CA 1
ATOM 578 C C . PHE A 1 73 ? -26.078 -11.578 20.203 1 24.23 73 PHE A C 1
ATOM 580 O O . PHE A 1 73 ? -26.156 -10.859 19.203 1 24.23 73 PHE A O 1
ATOM 587 N N . ARG A 1 74 ? -25.906 -10.961 21.312 1 26.25 74 ARG A N 1
ATOM 588 C CA . ARG A 1 74 ? -24.969 -9.867 21.531 1 26.25 74 ARG A CA 1
ATOM 589 C C . ARG A 1 74 ? -23.766 -9.969 20.594 1 26.25 74 ARG A C 1
ATOM 591 O O . ARG A 1 74 ? -23.109 -11.008 20.547 1 26.25 74 ARG A O 1
ATOM 598 N N . ARG A 1 75 ? -23.953 -9.367 19.484 1 29.11 75 ARG A N 1
ATOM 599 C CA . ARG A 1 75 ? -22.859 -9.141 18.547 1 29.11 75 ARG A CA 1
ATOM 600 C C . ARG A 1 75 ? -21.516 -9.148 19.266 1 29.11 75 ARG A C 1
ATOM 602 O O . ARG A 1 75 ? -21.344 -8.461 20.266 1 29.11 75 ARG A O 1
ATOM 609 N N . PRO A 1 76 ? -20.812 -10.336 19.312 1 31.98 76 PRO A N 1
ATOM 610 C CA . PRO A 1 76 ? -19.516 -10.242 19.969 1 31.98 76 PRO A CA 1
ATOM 611 C C . PRO A 1 76 ? -18.922 -8.836 19.922 1 31.98 76 PRO A C 1
ATOM 613 O O . PRO A 1 76 ? -19.297 -8.031 19.062 1 31.98 76 PRO A O 1
ATOM 616 N N . GLY A 1 77 ? -18.406 -8.352 21.031 1 31.08 77 GLY A N 1
ATOM 617 C CA . GLY A 1 77 ? -17.797 -7.031 21.156 1 31.08 77 GLY A CA 1
ATOM 618 C C . GLY A 1 77 ? -17.125 -6.562 19.875 1 31.08 77 GLY A C 1
ATOM 619 O O . GLY A 1 77 ? -16.531 -7.363 19.156 1 31.08 77 GLY A O 1
ATOM 620 N N . SER A 1 78 ? -17.625 -5.672 19.234 1 32.91 78 SER A N 1
ATOM 621 C CA . SER A 1 78 ? -17.312 -4.996 17.984 1 32.91 78 SER A CA 1
ATOM 622 C C . SER A 1 78 ? -15.812 -4.895 17.781 1 32.91 78 SER A C 1
ATOM 624 O O . SER A 1 78 ? -15.078 -4.492 18.688 1 32.91 78 SER A O 1
ATOM 626 N N . PRO A 1 79 ? -15.258 -5.676 16.984 1 37.78 79 PRO A N 1
ATOM 627 C CA . PRO A 1 79 ? -13.859 -5.566 16.578 1 37.78 79 PRO A CA 1
ATOM 628 C C . PRO A 1 79 ? -13.359 -4.125 16.531 1 37.78 79 PRO A C 1
ATOM 630 O O . PRO A 1 79 ? -12.242 -3.863 16.078 1 37.78 79 PRO A O 1
ATOM 633 N N . ARG A 1 80 ? -14.148 -3.094 16.906 1 43.59 80 ARG A N 1
ATOM 634 C CA . ARG A 1 80 ? -14.086 -1.644 16.75 1 43.59 80 ARG A CA 1
ATOM 635 C C . ARG A 1 80 ? -12.977 -1.046 17.594 1 43.59 80 ARG A C 1
ATOM 637 O O . ARG A 1 80 ? -12.211 -0.196 17.141 1 43.59 80 ARG A O 1
ATOM 644 N N . THR A 1 81 ? -13.008 -1.511 18.906 1 44.28 81 THR A N 1
ATOM 645 C CA . THR A 1 81 ? -11.984 -1.073 19.844 1 44.28 81 THR A CA 1
ATOM 646 C C . THR A 1 81 ? -10.625 -1.661 19.484 1 44.28 81 THR A C 1
ATOM 648 O O . THR A 1 81 ? -9.586 -1.054 19.75 1 44.28 81 THR A O 1
ATOM 651 N N . ARG A 1 82 ? -10.781 -2.631 18.703 1 49.19 82 ARG A N 1
ATOM 652 C CA . ARG A 1 82 ? -9.555 -3.355 18.391 1 49.19 82 ARG A CA 1
ATOM 653 C C . ARG A 1 82 ? -8.766 -2.648 17.297 1 49.19 82 ARG A C 1
ATOM 655 O O . ARG A 1 82 ? -7.535 -2.645 17.312 1 49.19 82 ARG A O 1
ATOM 662 N N . ASP A 1 83 ? -9.516 -1.931 16.438 1 57.91 83 ASP A N 1
ATOM 663 C CA . ASP A 1 83 ? -8.812 -1.235 15.375 1 57.91 83 ASP A CA 1
ATOM 664 C C . ASP A 1 83 ? -8.016 -0.049 15.914 1 57.91 83 ASP A C 1
ATOM 666 O O . ASP A 1 83 ? -6.871 0.173 15.523 1 57.91 83 ASP A O 1
ATOM 670 N N . ARG A 1 84 ? -8.586 0.636 16.938 1 61.09 84 ARG A N 1
ATOM 671 C CA . ARG A 1 84 ? -7.887 1.778 17.516 1 61.09 84 ARG A CA 1
ATOM 672 C C . ARG A 1 84 ? -6.688 1.325 18.344 1 61.09 84 ARG A C 1
ATOM 674 O O . ARG A 1 84 ? -5.629 1.957 18.312 1 61.09 84 ARG A O 1
ATOM 681 N N . THR A 1 85 ? -6.887 0.25 18.891 1 60.16 85 THR A N 1
ATOM 682 C CA . THR A 1 85 ? -5.809 -0.277 19.719 1 60.16 85 THR A CA 1
ATOM 683 C C . THR A 1 85 ? -4.641 -0.742 18.859 1 60.16 85 THR A C 1
ATOM 685 O O . THR A 1 85 ? -3.479 -0.508 19.203 1 60.16 85 THR A O 1
ATOM 688 N N . THR A 1 86 ? -5.039 -1.277 17.797 1 63.25 86 THR A N 1
ATOM 689 C CA . THR A 1 86 ? -3.98 -1.768 16.906 1 63.25 86 THR A CA 1
ATOM 690 C C . THR A 1 86 ? -3.193 -0.606 16.312 1 63.25 86 THR A C 1
ATOM 692 O O . THR A 1 86 ? -1.965 -0.656 16.234 1 63.25 86 THR A O 1
ATOM 695 N N . GLY A 1 87 ? -3.904 0.421 16.016 1 66.69 87 GLY A N 1
ATOM 696 C CA . GLY A 1 87 ? -3.227 1.59 15.477 1 66.69 87 GLY A CA 1
ATOM 697 C C . GLY A 1 87 ? -2.301 2.258 16.484 1 66.69 87 GLY A C 1
ATOM 698 O O . GLY A 1 87 ? -1.178 2.631 16.141 1 66.69 87 GLY A O 1
ATOM 699 N N . THR A 1 88 ? -2.785 2.305 17.641 1 70.38 88 THR A N 1
ATOM 700 C CA . THR A 1 88 ? -1.985 2.939 18.688 1 70.38 88 THR A CA 1
ATOM 701 C C . THR A 1 88 ? -0.759 2.092 19.016 1 70.38 88 THR A C 1
ATOM 703 O O . THR A 1 88 ? 0.34 2.623 19.188 1 70.38 88 THR A O 1
ATOM 706 N N . LEU A 1 89 ? -0.985 0.886 19.016 1 67.12 89 LEU A N 1
ATOM 707 C CA . LEU A 1 89 ? 0.126 -0.003 19.344 1 67.12 89 LEU A CA 1
ATOM 708 C C . LEU A 1 89 ? 1.187 0.036 18.25 1 67.12 89 LEU A C 1
ATOM 710 O O . LEU A 1 89 ? 2.385 0.014 18.531 1 67.12 89 LEU A O 1
ATOM 714 N N . LEU A 1 90 ? 0.708 0.114 17.141 1 75.25 90 LEU A N 1
ATOM 715 C CA . LEU A 1 90 ? 1.652 0.149 16.031 1 75.25 90 LEU A CA 1
ATOM 716 C C . LEU A 1 90 ? 2.434 1.458 16.016 1 75.25 90 LEU A C 1
ATOM 718 O O . LEU A 1 90 ? 3.637 1.467 15.75 1 75.25 90 LEU A O 1
ATOM 722 N N . SER A 1 91 ? 1.762 2.498 16.359 1 74.5 91 SER A N 1
ATOM 723 C CA . SER A 1 91 ? 2.449 3.783 16.406 1 74.5 91 SER A CA 1
ATOM 724 C C . SER A 1 91 ? 3.51 3.811 17.5 1 74.5 91 SER A C 1
ATOM 726 O O . SER A 1 91 ? 4.617 4.309 17.297 1 74.5 91 SER A O 1
ATOM 728 N N . LEU A 1 92 ? 3.15 3.211 18.531 1 74.44 92 LEU A N 1
ATOM 729 C CA . LEU A 1 92 ? 4.09 3.176 19.656 1 74.44 92 LEU A CA 1
ATOM 730 C C . LEU A 1 92 ? 5.277 2.271 19.344 1 74.44 92 LEU A C 1
ATOM 732 O O . LEU A 1 92 ? 6.418 2.602 19.672 1 74.44 92 LEU A O 1
ATOM 736 N N . SER A 1 93 ? 4.957 1.222 18.734 1 78.12 93 SER A N 1
ATOM 737 C CA . SER A 1 93 ? 6.023 0.298 18.359 1 78.12 93 SER A CA 1
ATOM 738 C C . SER A 1 93 ? 6.957 0.918 17.328 1 78.12 93 SER A C 1
ATOM 740 O O . SER A 1 93 ? 8.18 0.757 17.422 1 78.12 93 SER A O 1
ATOM 742 N N . THR A 1 94 ? 6.402 1.558 16.484 1 82.12 94 THR A N 1
ATOM 743 C CA . THR A 1 94 ? 7.207 2.221 15.469 1 82.12 94 THR A CA 1
ATOM 744 C C . THR A 1 94 ? 8.062 3.32 16.094 1 82.12 94 THR A C 1
ATOM 746 O O . THR A 1 94 ? 9.234 3.475 15.734 1 82.12 94 THR A O 1
ATOM 749 N N . ALA A 1 95 ? 7.508 3.984 16.984 1 81.31 95 ALA A N 1
ATOM 750 C CA . ALA A 1 95 ? 8.25 5.035 17.688 1 81.31 95 ALA A CA 1
ATOM 751 C C . ALA A 1 95 ? 9.422 4.449 18.469 1 81.31 95 ALA A C 1
ATOM 753 O O . ALA A 1 95 ? 10.539 4.973 18.406 1 81.31 95 ALA A O 1
ATOM 754 N N . TRP A 1 96 ? 9.125 3.377 19.047 1 77.81 96 TRP A N 1
ATOM 755 C CA . TRP A 1 96 ? 10.156 2.729 19.859 1 77.81 96 TRP A CA 1
ATOM 756 C C . TRP A 1 96 ? 11.242 2.125 18.969 1 77.81 96 TRP A C 1
ATOM 758 O O . TRP A 1 96 ? 12.43 2.355 19.188 1 77.81 96 TRP A O 1
ATOM 768 N N . ALA A 1 97 ? 10.828 1.483 17.953 1 82.25 97 ALA A N 1
ATOM 769 C CA . ALA A 1 97 ? 11.766 0.771 17.094 1 82.25 97 ALA A CA 1
ATOM 770 C C . ALA A 1 97 ? 12.625 1.746 16.281 1 82.25 97 ALA A C 1
ATOM 772 O O . ALA A 1 97 ? 13.758 1.435 15.922 1 82.25 97 ALA A O 1
ATOM 773 N N . SER A 1 98 ? 12.164 2.879 16.031 1 83 98 SER A N 1
ATOM 774 C CA . SER A 1 98 ? 12.875 3.852 15.195 1 83 98 SER A CA 1
ATOM 775 C C . SER A 1 98 ? 13.953 4.574 16 1 83 98 SER A C 1
ATOM 777 O O . SER A 1 98 ? 14.844 5.203 15.422 1 83 98 SER A O 1
ATOM 779 N N . GLY A 1 99 ? 13.797 4.543 17.359 1 81.69 99 GLY A N 1
ATOM 780 C CA . GLY A 1 99 ? 14.719 5.289 18.203 1 81.69 99 GLY A CA 1
ATOM 781 C C . GLY A 1 99 ? 14.305 6.734 18.406 1 81.69 99 GLY A C 1
ATOM 782 O O . GLY A 1 99 ? 15.102 7.555 18.875 1 81.69 99 GLY A O 1
ATOM 783 N N . ALA A 1 100 ? 13.148 7.008 18.047 1 81.19 100 ALA A N 1
ATOM 784 C CA . ALA A 1 100 ? 12.672 8.383 18.188 1 81.19 100 ALA A CA 1
ATOM 785 C C . ALA A 1 100 ? 12.531 8.766 19.656 1 81.19 100 ALA A C 1
ATOM 787 O O . ALA A 1 100 ? 12.695 9.938 20.016 1 81.19 100 ALA A O 1
ATOM 788 N N . LEU A 1 101 ? 12.258 7.805 20.469 1 79.62 101 LEU A N 1
ATOM 789 C CA . LEU A 1 101 ? 12.078 8.078 21.891 1 79.62 101 LEU A CA 1
ATOM 790 C C . LEU A 1 101 ? 13.406 8.016 22.641 1 79.62 101 LEU A C 1
ATOM 792 O O . LEU A 1 101 ? 13.492 8.406 23.812 1 79.62 101 LEU A O 1
ATOM 796 N N . ASP A 1 102 ? 14.43 7.559 21.906 1 78 102 ASP A N 1
ATOM 797 C CA . ASP A 1 102 ? 15.797 7.551 22.438 1 78 102 ASP A CA 1
ATOM 798 C C . ASP A 1 102 ? 16.812 7.832 21.328 1 78 102 ASP A C 1
ATOM 800 O O . ASP A 1 102 ? 17.547 6.934 20.906 1 78 102 ASP A O 1
ATOM 804 N N . PRO A 1 103 ? 16.938 8.977 20.938 1 76.06 103 PRO A N 1
ATOM 805 C CA . PRO A 1 103 ? 17.75 9.328 19.766 1 76.06 103 PRO A CA 1
ATOM 806 C C . PRO A 1 103 ? 19.25 9.164 20.016 1 76.06 103 PRO A C 1
ATOM 808 O O . PRO A 1 103 ? 20.016 8.969 19.078 1 76.06 103 PRO A O 1
ATOM 811 N N . GLU A 1 104 ? 19.625 9.25 21.203 1 73.38 104 GLU A N 1
ATOM 812 C CA . GLU A 1 104 ? 21.047 9.117 21.5 1 73.38 104 GLU A CA 1
ATOM 813 C C . GLU A 1 104 ? 21.562 7.715 21.172 1 73.38 104 GLU A C 1
ATOM 815 O O . GLU A 1 104 ? 22.672 7.562 20.656 1 73.38 104 GLU A O 1
ATOM 820 N N . ARG A 1 105 ? 20.828 6.711 21.328 1 64.81 105 ARG A N 1
ATOM 821 C CA . ARG A 1 105 ? 21.234 5.332 21.094 1 64.81 105 ARG A CA 1
ATOM 822 C C . ARG A 1 105 ? 21.203 4.992 19.594 1 64.81 105 ARG A C 1
ATOM 824 O O . ARG A 1 105 ? 21.969 4.137 19.141 1 64.81 105 ARG A O 1
ATOM 831 N N . SER A 1 106 ? 20.516 5.715 18.844 1 65.75 106 SER A N 1
ATOM 832 C CA . SER A 1 106 ? 20.297 5.379 17.438 1 65.75 106 SER A CA 1
ATOM 833 C C . SER A 1 106 ? 21.344 6.02 16.547 1 65.75 106 SER A C 1
ATOM 835 O O . SER A 1 106 ? 21.469 5.66 15.367 1 65.75 106 SER A O 1
ATOM 837 N N . SER A 1 107 ? 22.125 6.777 17.016 1 64.94 107 SER A N 1
ATOM 838 C CA . SER A 1 107 ? 23.094 7.504 16.188 1 64.94 107 SER A CA 1
ATOM 839 C C . SER A 1 107 ? 24.219 6.594 15.727 1 64.94 107 SER A C 1
ATOM 841 O O . SER A 1 107 ? 24.859 6.867 14.711 1 64.94 107 SER A O 1
ATOM 843 N N . SER A 1 108 ? 24.281 5.488 16.234 1 66.75 108 SER A N 1
ATOM 844 C CA . SER A 1 108 ? 25.453 4.68 15.914 1 66.75 108 SER A CA 1
ATOM 845 C C . SER A 1 108 ? 25.094 3.533 14.977 1 66.75 108 SER A C 1
ATOM 847 O O . SER A 1 108 ? 25.938 2.693 14.664 1 66.75 108 SER A O 1
ATOM 849 N N . ALA A 1 109 ? 24.031 3.686 14.352 1 69.88 109 ALA A N 1
ATOM 850 C CA . ALA A 1 109 ? 23.672 2.527 13.539 1 69.88 109 ALA A CA 1
ATOM 851 C C . ALA A 1 109 ? 24.328 2.596 12.164 1 69.88 109 ALA A C 1
ATOM 853 O O . ALA A 1 109 ? 24.469 3.68 11.594 1 69.88 109 ALA A O 1
ATOM 854 N N . ASP A 1 110 ? 24.828 1.483 11.711 1 86.12 110 ASP A N 1
ATOM 855 C CA . ASP A 1 110 ? 25.375 1.331 10.367 1 86.12 110 ASP A CA 1
ATOM 856 C C . ASP A 1 110 ? 24.312 1.602 9.305 1 86.12 110 ASP A C 1
ATOM 858 O O . ASP A 1 110 ? 23.141 1.319 9.508 1 86.12 110 ASP A O 1
ATOM 862 N N . ARG A 1 111 ? 24.797 2.234 8.281 1 87.62 111 ARG A N 1
ATOM 863 C CA . ARG A 1 111 ? 23.906 2.646 7.199 1 87.62 111 ARG A CA 1
ATOM 864 C C . ARG A 1 111 ? 23.125 1.46 6.656 1 87.62 111 ARG A C 1
ATOM 866 O O . ARG A 1 111 ? 21.906 1.562 6.422 1 87.62 111 ARG A O 1
ATOM 873 N N . VAL A 1 112 ? 23.766 0.363 6.434 1 85.62 112 VAL A N 1
ATOM 874 C CA . VAL A 1 112 ? 23.125 -0.812 5.852 1 85.62 112 VAL A CA 1
ATOM 875 C C . VAL A 1 112 ? 22.047 -1.335 6.805 1 85.62 112 VAL A C 1
ATOM 877 O O . VAL A 1 112 ? 20.953 -1.683 6.371 1 85.62 112 VAL A O 1
ATOM 880 N N . SER A 1 113 ? 22.375 -1.333 8.031 1 87.56 113 SER A N 1
ATOM 881 C CA . SER A 1 113 ? 21.406 -1.805 9.023 1 87.56 113 SER A CA 1
ATOM 882 C C . SER A 1 113 ? 20.219 -0.868 9.125 1 87.56 113 SER A C 1
ATOM 884 O O . SER A 1 113 ? 19.078 -1.321 9.258 1 87.56 113 SER A O 1
ATOM 886 N N . SER A 1 114 ? 20.406 0.432 9.031 1 90.69 114 SER A N 1
ATOM 887 C CA . SER A 1 114 ? 19.328 1.407 9.094 1 90.69 114 SER A CA 1
ATOM 888 C C . SER A 1 114 ? 18.391 1.277 7.895 1 90.69 114 SER A C 1
ATOM 890 O O . SER A 1 114 ? 17.172 1.367 8.039 1 90.69 114 SER A O 1
ATOM 892 N N . VAL A 1 115 ? 19 1.035 6.773 1 90.19 115 VAL A N 1
ATOM 893 C CA . VAL A 1 115 ? 18.219 0.88 5.559 1 90.19 115 VAL A CA 1
ATOM 894 C C . VAL A 1 115 ? 17.375 -0.389 5.648 1 90.19 115 VAL A C 1
ATOM 896 O O . VAL A 1 115 ? 16.172 -0.373 5.332 1 90.19 115 VAL A O 1
ATOM 899 N N . LYS A 1 116 ? 17.938 -1.461 6.148 1 89.06 116 LYS A N 1
ATOM 900 C CA . LYS A 1 116 ? 17.219 -2.717 6.301 1 89.06 116 LYS A CA 1
ATOM 901 C C . LYS A 1 116 ? 16.062 -2.568 7.289 1 89.06 116 LYS A C 1
ATOM 903 O O . LYS A 1 116 ? 14.945 -3.016 7.023 1 89.06 116 LYS A O 1
ATOM 908 N N . ARG A 1 117 ? 16.359 -1.956 8.391 1 91.75 117 ARG A N 1
ATOM 909 C CA . ARG A 1 117 ? 15.32 -1.732 9.391 1 91.75 117 ARG A CA 1
ATOM 910 C C . ARG A 1 117 ? 14.227 -0.819 8.852 1 91.75 117 ARG A C 1
ATOM 912 O O . ARG A 1 117 ? 13.047 -1.009 9.156 1 91.75 117 ARG A O 1
ATOM 919 N N . GLY A 1 118 ? 14.68 0.183 8.07 1 93.94 118 GLY A N 1
ATOM 920 C CA . GLY A 1 118 ? 13.703 1.072 7.453 1 93.94 118 GLY A CA 1
ATOM 921 C C . GLY A 1 118 ? 12.766 0.359 6.5 1 93.94 118 GLY A C 1
ATOM 922 O O . GLY A 1 118 ? 11.555 0.591 6.527 1 93.94 118 GLY A O 1
ATOM 923 N N . VAL A 1 119 ? 13.273 -0.539 5.707 1 92.31 119 VAL A N 1
ATOM 924 C CA . VAL A 1 119 ? 12.469 -1.289 4.754 1 92.31 119 VAL A CA 1
ATOM 925 C C . VAL A 1 119 ? 11.508 -2.211 5.504 1 92.31 119 VAL A C 1
ATOM 927 O O . VAL A 1 119 ? 10.328 -2.301 5.156 1 92.31 119 VAL A O 1
ATOM 930 N N . PHE A 1 120 ? 12 -2.816 6.543 1 92.56 120 PHE A N 1
ATOM 931 C CA . PHE A 1 120 ? 11.148 -3.678 7.355 1 92.56 120 PHE A CA 1
ATOM 932 C C . PHE A 1 120 ? 10.023 -2.877 8 1 92.56 120 PHE A C 1
ATOM 934 O O . PHE A 1 120 ? 8.883 -3.344 8.07 1 92.56 120 PHE A O 1
ATOM 941 N N . ALA A 1 121 ? 10.352 -1.695 8.469 1 94.5 121 ALA A N 1
ATOM 942 C CA . ALA A 1 121 ? 9.336 -0.843 9.086 1 94.5 121 ALA A CA 1
ATOM 943 C C . ALA A 1 121 ? 8.297 -0.4 8.062 1 94.5 121 ALA A C 1
ATOM 945 O O . ALA A 1 121 ? 7.105 -0.329 8.375 1 94.5 121 ALA A O 1
ATOM 946 N N . MET A 1 122 ? 8.758 -0.119 6.82 1 95.81 122 MET A N 1
ATOM 947 C CA . MET A 1 122 ? 7.828 0.225 5.746 1 95.81 122 MET A CA 1
ATOM 948 C C . MET A 1 122 ? 6.812 -0.892 5.527 1 95.81 122 MET A C 1
ATOM 950 O O . MET A 1 122 ? 5.609 -0.638 5.465 1 95.81 122 MET A O 1
ATOM 954 N N . ILE A 1 123 ? 7.273 -2.059 5.461 1 95.5 123 ILE A N 1
ATOM 955 C CA . ILE A 1 123 ? 6.426 -3.213 5.195 1 95.5 123 ILE A CA 1
ATOM 956 C C . ILE A 1 123 ? 5.484 -3.447 6.375 1 95.5 123 ILE A C 1
ATOM 958 O O . ILE A 1 123 ? 4.289 -3.688 6.184 1 95.5 123 ILE A O 1
ATOM 962 N N . ALA A 1 124 ? 5.992 -3.307 7.582 1 94.44 124 ALA A N 1
ATOM 963 C CA . ALA A 1 124 ? 5.188 -3.525 8.781 1 94.44 124 ALA A CA 1
ATOM 964 C C . ALA A 1 124 ? 4.055 -2.504 8.875 1 94.44 124 ALA A C 1
ATOM 966 O O . ALA A 1 124 ? 2.91 -2.861 9.164 1 94.44 124 ALA A O 1
ATOM 967 N N . VAL A 1 125 ? 4.379 -1.281 8.617 1 95.19 125 VAL A N 1
ATOM 968 C CA . VAL A 1 125 ? 3.369 -0.23 8.688 1 95.19 125 VAL A CA 1
ATOM 969 C C . VAL A 1 125 ? 2.332 -0.436 7.582 1 95.19 125 VAL A C 1
ATOM 971 O O . VAL A 1 125 ? 1.133 -0.265 7.809 1 95.19 125 VAL A O 1
ATOM 974 N N . PHE A 1 126 ? 2.791 -0.786 6.422 1 96.44 126 PHE A N 1
ATOM 975 C CA . PHE A 1 126 ? 1.85 -1.039 5.34 1 96.44 126 PHE A CA 1
ATOM 976 C C . PHE A 1 126 ? 0.954 -2.227 5.668 1 96.44 126 PHE A C 1
ATOM 978 O O . PHE A 1 126 ? -0.244 -2.207 5.379 1 96.44 126 PHE A O 1
ATOM 985 N N . LEU A 1 127 ? 1.539 -3.273 6.18 1 96.06 127 LEU A N 1
ATOM 986 C CA . LEU A 1 127 ? 0.74 -4.441 6.535 1 96.06 127 LEU A CA 1
ATOM 987 C C . LEU A 1 127 ? -0.265 -4.098 7.629 1 96.06 127 LEU A C 1
ATOM 989 O O . LEU A 1 127 ? -1.382 -4.621 7.641 1 96.06 127 LEU A O 1
ATOM 993 N N . ALA A 1 128 ? 0.099 -3.273 8.547 1 92.25 128 ALA A N 1
ATOM 994 C CA . ALA A 1 128 ? -0.846 -2.799 9.555 1 92.25 128 ALA A CA 1
ATOM 995 C C . ALA A 1 128 ? -1.983 -2.012 8.914 1 92.25 128 ALA A C 1
ATOM 997 O O . ALA A 1 128 ? -3.15 -2.186 9.273 1 92.25 128 ALA A O 1
ATOM 998 N N . TYR A 1 129 ? -1.612 -1.159 7.984 1 93.25 129 TYR A N 1
ATOM 999 C CA . TYR A 1 129 ? -2.625 -0.436 7.227 1 93.25 129 TYR A CA 1
ATOM 1000 C C . TYR A 1 129 ? -3.568 -1.4 6.52 1 93.25 129 TYR A C 1
ATOM 1002 O O . TYR A 1 129 ? -4.789 -1.22 6.547 1 93.25 129 TYR A O 1
ATOM 1010 N N . SER A 1 130 ? -2.996 -2.438 5.848 1 94.12 130 SER A N 1
ATOM 1011 C CA . SER A 1 130 ? -3.807 -3.406 5.117 1 94.12 130 SER A CA 1
ATOM 1012 C C . SER A 1 130 ? -4.703 -4.199 6.062 1 94.12 130 SER A C 1
ATOM 1014 O O . SER A 1 130 ? -5.84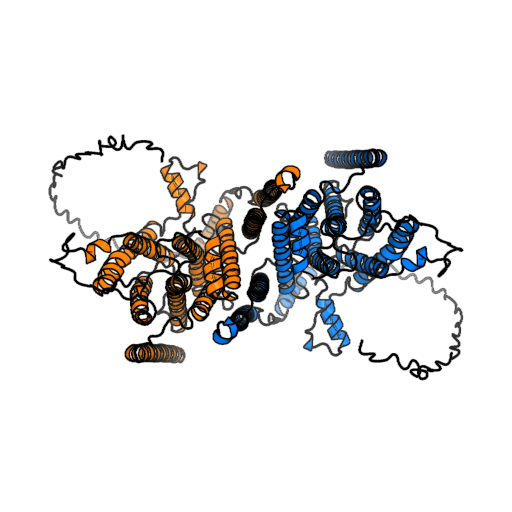8 -4.508 5.727 1 94.12 130 SER A O 1
ATOM 1016 N N . PHE A 1 131 ? -4.156 -4.508 7.188 1 91.06 131 PHE A N 1
ATOM 1017 C CA . PHE A 1 131 ? -4.906 -5.238 8.195 1 91.06 131 PHE A CA 1
ATOM 1018 C C . PHE A 1 131 ? -6.188 -4.5 8.562 1 91.06 131 PHE A C 1
ATOM 1020 O O . PHE A 1 131 ? -7.219 -5.125 8.82 1 91.06 131 PHE A O 1
ATOM 1027 N N . LEU A 1 132 ? -6.176 -3.164 8.445 1 87 132 LEU A N 1
ATOM 1028 C CA . LEU A 1 132 ? -7.301 -2.352 8.898 1 87 132 LEU A CA 1
ATOM 1029 C C . LEU A 1 132 ? -8.164 -1.916 7.719 1 87 132 LEU A C 1
ATOM 1031 O O . LEU A 1 132 ? -9.383 -1.769 7.863 1 87 132 LEU A O 1
ATOM 1035 N N . GLN A 1 133 ? -7.496 -1.749 6.59 1 89.44 133 GLN A N 1
ATOM 1036 C CA . GLN A 1 133 ? -8.234 -0.989 5.586 1 89.44 133 GLN A CA 1
ATOM 1037 C C . GLN A 1 133 ? -8.383 -1.786 4.293 1 89.44 133 GLN A C 1
ATOM 1039 O O . GLN A 1 133 ? -9.125 -1.388 3.391 1 89.44 133 GLN A O 1
ATOM 1044 N N . ALA A 1 134 ? -7.703 -2.887 4.098 1 91.25 134 ALA A N 1
ATOM 1045 C CA . ALA A 1 134 ? -7.789 -3.635 2.848 1 91.25 134 ALA A CA 1
ATOM 1046 C C . ALA A 1 134 ? -9.203 -4.176 2.627 1 91.25 134 ALA A C 1
ATOM 1048 O O . ALA A 1 134 ? -9.961 -4.34 3.58 1 91.25 134 ALA A O 1
ATOM 1049 N N . PRO A 1 135 ? -9.508 -4.32 1.36 1 89.06 135 PRO A N 1
ATOM 1050 C CA . PRO A 1 135 ? -10.844 -4.848 1.078 1 89.06 135 PRO A CA 1
ATOM 1051 C C . PRO A 1 135 ? -11.062 -6.238 1.668 1 89.06 135 PRO A C 1
ATOM 1053 O O . PRO A 1 135 ? -10.141 -7.051 1.708 1 89.06 135 PRO A O 1
ATOM 1056 N N . SER A 1 136 ? -12.273 -6.418 2.07 1 83.81 136 SER A N 1
ATOM 1057 C CA . SER A 1 136 ? -12.641 -7.723 2.607 1 83.81 136 SER A CA 1
ATOM 1058 C C . SER A 1 136 ? -13 -8.703 1.492 1 83.81 136 SER A C 1
ATOM 1060 O O . SER A 1 136 ? -13.391 -8.289 0.398 1 83.81 136 SER A O 1
ATOM 1062 N N . THR A 1 137 ? -12.734 -9.922 1.817 1 85.44 137 THR A N 1
ATOM 1063 C CA . THR A 1 137 ? -13.07 -10.977 0.868 1 85.44 137 THR A CA 1
ATOM 1064 C C . THR A 1 137 ? -14.227 -11.828 1.391 1 85.44 137 THR A C 1
ATOM 1066 O O . THR A 1 137 ? -14.773 -11.547 2.459 1 85.44 137 THR A O 1
ATOM 1069 N N . VAL A 1 138 ? -14.617 -12.781 0.638 1 78.38 138 VAL A N 1
ATOM 1070 C CA . VAL A 1 138 ? -15.766 -13.633 0.92 1 78.38 138 VAL A CA 1
ATOM 1071 C C . VAL A 1 138 ? -15.461 -14.523 2.121 1 78.38 138 VAL A C 1
ATOM 1073 O O . VAL A 1 138 ? -16.375 -14.969 2.824 1 78.38 138 VAL A O 1
ATOM 1076 N N . LEU A 1 139 ? -14.203 -14.695 2.365 1 76.88 139 LEU A N 1
ATOM 1077 C CA . LEU A 1 139 ? -13.797 -15.578 3.459 1 76.88 139 LEU A CA 1
ATOM 1078 C C . LEU A 1 139 ? -13.844 -14.836 4.793 1 76.88 139 LEU A C 1
ATOM 1080 O O . LEU A 1 139 ? -13.227 -13.781 4.941 1 76.88 139 LEU A O 1
ATOM 1084 N N . ILE A 1 140 ? -14.523 -15.367 5.68 1 72.25 140 ILE A N 1
ATOM 1085 C CA . ILE A 1 140 ? -14.672 -14.703 6.973 1 72.25 140 ILE A CA 1
ATOM 1086 C C . ILE A 1 140 ? -13.914 -15.484 8.047 1 72.25 140 ILE A C 1
ATOM 1088 O O . ILE A 1 140 ? -13.609 -14.953 9.109 1 72.25 140 ILE A O 1
ATOM 1092 N N . ARG A 1 141 ? -13.68 -16.766 7.789 1 72.19 141 ARG A N 1
ATOM 1093 C CA . ARG A 1 141 ? -12.883 -17.562 8.719 1 72.19 141 ARG A CA 1
ATOM 1094 C C . ARG A 1 141 ? -11.438 -17.672 8.242 1 72.19 141 ARG A C 1
ATOM 1096 O O . ARG A 1 141 ? -11.172 -17.719 7.035 1 72.19 141 ARG A O 1
ATOM 1103 N N . PRO A 1 142 ? -10.531 -17.719 9.094 1 68.31 142 PRO A N 1
ATOM 1104 C CA . PRO A 1 142 ? -10.695 -17.656 10.547 1 68.31 142 PRO A CA 1
ATOM 1105 C C . PRO A 1 142 ? -11.109 -16.266 11.031 1 68.31 142 PRO A C 1
ATOM 1107 O O . PRO A 1 142 ? -11.789 -16.141 12.055 1 68.31 142 PRO A O 1
ATOM 1110 N N . HIS A 1 143 ? -10.547 -15.258 10.461 1 76.12 143 HIS A N 1
ATOM 1111 C CA . HIS A 1 143 ? -10.906 -13.867 10.727 1 76.12 143 HIS A CA 1
ATOM 1112 C C . HIS A 1 143 ? -10.703 -13 9.492 1 76.12 143 HIS A C 1
ATOM 1114 O O . HIS A 1 143 ? -9.711 -13.148 8.781 1 76.12 143 HIS A O 1
ATOM 1120 N N . PRO A 1 144 ? -11.594 -12.266 9.273 1 81.44 144 PRO A N 1
ATOM 1121 C CA . PRO A 1 144 ? -11.469 -11.422 8.086 1 81.44 144 PRO A CA 1
ATOM 1122 C C . PRO A 1 144 ? -10.18 -10.602 8.07 1 81.44 144 PRO A C 1
ATOM 1124 O O . PRO A 1 144 ? -9.633 -10.32 7 1 81.44 144 PRO A O 1
ATOM 1127 N N . ALA A 1 145 ? -9.727 -10.297 9.219 1 84.69 145 ALA A N 1
ATOM 1128 C CA . ALA A 1 145 ? -8.523 -9.484 9.328 1 84.69 145 ALA A CA 1
ATOM 1129 C C . ALA A 1 145 ? -7.301 -10.234 8.797 1 84.69 145 ALA A C 1
ATOM 1131 O O . ALA A 1 145 ? -6.359 -9.625 8.289 1 84.69 145 ALA A O 1
ATOM 1132 N N . ILE A 1 146 ? -7.316 -11.555 8.867 1 87.12 146 ILE A N 1
ATOM 1133 C CA . ILE A 1 146 ? -6.199 -12.359 8.383 1 87.12 146 ILE A CA 1
ATOM 1134 C C . ILE A 1 146 ? -6.137 -12.297 6.863 1 87.12 146 ILE A C 1
ATOM 1136 O O . ILE A 1 146 ? -5.051 -12.188 6.281 1 87.12 146 ILE A O 1
ATOM 1140 N N . TRP A 1 147 ? -7.215 -12.328 6.289 1 91.62 147 TRP A N 1
ATOM 1141 C CA . TRP A 1 147 ? -7.246 -12.281 4.832 1 91.62 147 TRP A CA 1
ATOM 1142 C C . TRP A 1 147 ? -6.887 -10.891 4.32 1 91.62 147 TRP A C 1
ATOM 1144 O O . TRP A 1 147 ? -6.32 -10.75 3.234 1 91.62 147 TRP A O 1
ATOM 1154 N N . ARG A 1 148 ? -7.145 -9.867 5.148 1 94.25 148 ARG A N 1
ATOM 1155 C CA . ARG A 1 148 ? -6.695 -8.531 4.793 1 94.25 148 ARG A CA 1
ATOM 1156 C C . ARG A 1 148 ? -5.176 -8.422 4.871 1 94.25 148 ARG A C 1
ATOM 1158 O O . ARG A 1 148 ? -4.555 -7.727 4.066 1 94.25 148 ARG A O 1
ATOM 1165 N N . LEU A 1 149 ? -4.727 -9.125 5.883 1 94.75 149 LEU A N 1
ATOM 1166 C CA . LEU A 1 149 ? -3.273 -9.172 6 1 94.75 149 LEU A CA 1
ATOM 1167 C C . LEU A 1 149 ? -2.654 -9.875 4.797 1 94.75 149 LEU A C 1
ATOM 1169 O O . LEU A 1 149 ? -1.665 -9.398 4.234 1 94.75 149 LEU A O 1
ATOM 1173 N N . VAL A 1 150 ? -3.234 -10.984 4.387 1 95.94 150 VAL A N 1
ATOM 1174 C CA . VAL A 1 150 ? -2.762 -11.719 3.217 1 95.94 150 VAL A CA 1
ATOM 1175 C C . VAL A 1 150 ? -2.865 -10.836 1.976 1 95.94 150 VAL A C 1
ATOM 1177 O O . VAL A 1 150 ? -1.98 -10.852 1.116 1 95.94 150 VAL A O 1
ATOM 1180 N N . HIS A 1 151 ? -3.912 -10.133 1.957 1 96.56 151 HIS A N 1
ATOM 1181 C CA . HIS A 1 151 ? -4.078 -9.18 0.864 1 96.56 151 HIS A CA 1
ATOM 1182 C C . HIS A 1 151 ? -2.92 -8.188 0.818 1 96.56 151 HIS A C 1
ATOM 1184 O O . HIS A 1 151 ? -2.355 -7.938 -0.248 1 96.56 151 HIS A O 1
ATOM 1190 N N . GLY A 1 152 ? -2.58 -7.621 1.945 1 97.38 152 GLY A N 1
ATOM 1191 C CA . GLY A 1 152 ? -1.445 -6.715 2.027 1 97.38 152 GLY A CA 1
ATOM 1192 C C . GLY A 1 152 ? -0.138 -7.359 1.604 1 97.38 152 GLY A C 1
ATOM 1193 O O . GLY A 1 152 ? 0.676 -6.73 0.923 1 97.38 152 GLY A O 1
ATOM 1194 N N . MET A 1 153 ? 0.057 -8.578 1.967 1 97.69 153 MET A N 1
ATOM 1195 C CA . MET A 1 153 ? 1.262 -9.305 1.573 1 97.69 153 MET A CA 1
ATOM 1196 C C . MET A 1 153 ? 1.318 -9.484 0.06 1 97.69 153 MET A C 1
ATOM 1198 O O . MET A 1 153 ? 2.393 -9.406 -0.54 1 97.69 153 MET A O 1
ATOM 1202 N N . ALA A 1 154 ? 0.206 -9.766 -0.472 1 98 154 ALA A N 1
ATOM 1203 C CA . ALA A 1 154 ? 0.133 -9.914 -1.924 1 98 154 ALA A CA 1
ATOM 1204 C C . ALA A 1 154 ? 0.517 -8.609 -2.627 1 98 154 ALA A C 1
ATOM 1206 O O . ALA A 1 154 ? 1.223 -8.633 -3.637 1 98 154 ALA A O 1
ATOM 1207 N N . VAL A 1 155 ? 0.054 -7.52 -2.072 1 97.69 155 VAL A N 1
ATOM 1208 C CA . VAL A 1 155 ? 0.376 -6.219 -2.656 1 97.69 155 VAL A CA 1
ATOM 1209 C C . VAL A 1 155 ? 1.875 -5.957 -2.533 1 97.69 155 VAL A C 1
ATOM 1211 O O . VAL A 1 155 ? 2.514 -5.508 -3.488 1 97.69 155 VAL A O 1
ATOM 1214 N N . VAL A 1 156 ? 2.416 -6.223 -1.37 1 97.62 156 VAL A N 1
ATOM 1215 C CA . VAL A 1 156 ? 3.848 -6.047 -1.16 1 97.62 156 VAL A CA 1
ATOM 1216 C C . VAL A 1 156 ? 4.625 -6.902 -2.16 1 97.62 156 VAL A C 1
ATOM 1218 O O . VAL A 1 156 ? 5.609 -6.441 -2.746 1 97.62 156 VAL A O 1
ATOM 1221 N N . TYR A 1 157 ? 4.215 -8.148 -2.354 1 98.06 157 TYR A N 1
ATOM 1222 C CA . TYR A 1 157 ? 4.859 -9.055 -3.297 1 98.06 157 TYR A CA 1
ATOM 1223 C C . TYR A 1 157 ? 4.785 -8.508 -4.719 1 98.06 157 TYR A C 1
ATOM 1225 O O . TYR A 1 157 ? 5.785 -8.5 -5.441 1 98.06 157 TYR A O 1
ATOM 1233 N N . LEU A 1 158 ? 3.627 -8.023 -5.109 1 97.62 158 LEU A N 1
ATOM 1234 C CA . LEU A 1 158 ? 3.43 -7.469 -6.441 1 97.62 158 LEU A CA 1
ATOM 1235 C C . LEU A 1 158 ? 4.352 -6.277 -6.676 1 97.62 158 LEU A C 1
ATOM 1237 O O . LEU A 1 158 ? 5.008 -6.188 -7.719 1 97.62 158 LEU A O 1
ATOM 1241 N N . VAL A 1 159 ? 4.422 -5.363 -5.727 1 96.62 159 VAL A N 1
ATOM 1242 C CA . VAL A 1 159 ? 5.234 -4.16 -5.852 1 96.62 159 VAL A CA 1
ATOM 1243 C C . VAL A 1 159 ? 6.715 -4.535 -5.887 1 96.62 159 VAL A C 1
ATOM 1245 O O . VAL A 1 159 ? 7.488 -3.955 -6.648 1 96.62 159 VAL A O 1
ATOM 1248 N N . ALA A 1 160 ? 7.121 -5.484 -5.074 1 96.44 160 ALA A N 1
ATOM 1249 C CA . ALA A 1 160 ? 8.508 -5.957 -5.082 1 96.44 160 ALA A CA 1
ATOM 1250 C C . ALA A 1 160 ? 8.867 -6.57 -6.434 1 96.44 160 ALA A C 1
ATOM 1252 O O . ALA A 1 160 ? 9.953 -6.328 -6.961 1 96.44 160 ALA A O 1
ATOM 1253 N N . LEU A 1 161 ? 7.938 -7.348 -6.984 1 97.31 161 LEU A N 1
ATOM 1254 C CA . LEU A 1 161 ? 8.156 -7.945 -8.297 1 97.31 161 LEU A CA 1
ATOM 1255 C C . LEU A 1 161 ? 8.273 -6.867 -9.367 1 97.31 161 LEU A C 1
ATOM 1257 O O . LEU A 1 161 ? 9.086 -6.988 -10.297 1 97.31 161 LEU A O 1
ATOM 1261 N N . THR A 1 162 ? 7.48 -5.852 -9.234 1 96.62 162 THR A N 1
ATOM 1262 C CA . THR A 1 162 ? 7.527 -4.754 -10.195 1 96.62 162 THR A CA 1
ATOM 1263 C C . THR A 1 162 ? 8.891 -4.074 -10.172 1 96.62 162 THR A C 1
ATOM 1265 O O . THR A 1 162 ? 9.445 -3.758 -11.227 1 96.62 162 THR A O 1
ATOM 1268 N N . PHE A 1 163 ? 9.469 -3.848 -9.008 1 96.06 163 PHE A N 1
ATOM 1269 C CA . PHE A 1 163 ? 10.812 -3.295 -8.898 1 96.06 163 PHE A CA 1
ATOM 1270 C C . PHE A 1 163 ? 11.82 -4.184 -9.617 1 96.06 163 PHE A C 1
ATOM 1272 O O . PHE A 1 163 ? 12.656 -3.695 -10.391 1 96.06 163 PHE A O 1
ATOM 1279 N N . LEU A 1 164 ? 11.688 -5.469 -9.367 1 96.12 164 LEU A N 1
ATOM 1280 C CA . LEU A 1 164 ? 12.609 -6.434 -9.961 1 96.12 164 LEU A CA 1
ATOM 1281 C C . LEU A 1 164 ? 12.516 -6.414 -11.477 1 96.12 164 LEU A C 1
ATOM 1283 O O . LEU A 1 164 ? 13.539 -6.523 -12.164 1 96.12 164 LEU A O 1
ATOM 1287 N N . LEU A 1 165 ? 11.344 -6.312 -11.992 1 96.25 165 LEU A N 1
ATOM 1288 C CA . LEU A 1 165 ? 11.094 -6.309 -13.43 1 96.25 165 LEU A CA 1
ATOM 1289 C C . LEU A 1 165 ? 11.867 -5.191 -14.117 1 96.25 165 LEU A C 1
ATOM 1291 O O . LEU A 1 165 ? 12.281 -5.328 -15.266 1 96.25 165 LEU A O 1
ATOM 1295 N N . PHE A 1 166 ? 12.141 -4.105 -13.398 1 94.88 166 PHE A N 1
ATOM 1296 C CA . PHE A 1 166 ? 12.773 -2.945 -14.008 1 94.88 166 PHE A CA 1
ATOM 1297 C C . PHE A 1 166 ? 14.281 -2.992 -13.82 1 94.88 166 PHE A C 1
ATOM 1299 O O . PHE A 1 166 ? 15 -2.117 -14.305 1 94.88 166 PHE A O 1
ATOM 1306 N N . GLN A 1 167 ? 14.781 -4.008 -13.125 1 94.69 167 GLN A N 1
ATOM 1307 C CA . GLN A 1 167 ? 16.219 -4.199 -12.984 1 94.69 167 GLN A CA 1
ATOM 1308 C C . GLN A 1 167 ? 16.781 -5.051 -14.117 1 94.69 167 GLN A C 1
ATOM 1310 O O . GLN A 1 167 ? 16.016 -5.648 -14.883 1 94.69 167 GLN A O 1
ATOM 1315 N N . THR A 1 168 ? 18.031 -5.02 -14.266 1 93.38 168 THR A N 1
ATOM 1316 C CA . THR A 1 168 ? 18.688 -5.98 -15.156 1 93.38 168 THR A CA 1
ATOM 1317 C C . THR A 1 168 ? 18.766 -7.355 -14.5 1 93.38 168 THR A C 1
ATOM 1319 O O . THR A 1 168 ? 18.688 -7.469 -13.273 1 93.38 168 THR A O 1
ATOM 1322 N N . ARG A 1 169 ? 18.875 -8.406 -15.297 1 94 169 ARG A N 1
ATOM 1323 C CA . ARG A 1 169 ? 18.969 -9.773 -14.797 1 94 169 ARG A CA 1
ATOM 1324 C C . ARG A 1 169 ? 20.109 -9.906 -13.797 1 94 169 ARG A C 1
ATOM 1326 O O . ARG A 1 169 ? 19.922 -10.469 -12.711 1 94 169 ARG A O 1
ATOM 1333 N N . ASP A 1 170 ? 21.25 -9.352 -14.086 1 93.56 170 ASP A N 1
ATOM 1334 C CA . ASP A 1 170 ? 22.438 -9.461 -13.219 1 93.56 170 ASP A CA 1
ATOM 1335 C C . ASP A 1 170 ? 22.219 -8.727 -11.898 1 93.56 170 ASP A C 1
ATOM 1337 O O . ASP A 1 170 ? 22.562 -9.242 -10.836 1 93.56 170 ASP A O 1
ATOM 1341 N N . ASP A 1 171 ? 21.688 -7.543 -12.039 1 94 171 ASP A N 1
ATOM 1342 C CA . ASP A 1 171 ? 21.406 -6.789 -10.82 1 94 171 ASP A CA 1
ATOM 1343 C C . ASP A 1 171 ? 20.359 -7.496 -9.961 1 94 171 ASP A C 1
ATOM 1345 O O . ASP A 1 171 ? 20.453 -7.496 -8.734 1 94 171 ASP A O 1
ATOM 1349 N N . ALA A 1 172 ? 19.406 -8.062 -10.641 1 95.56 172 ALA A N 1
ATOM 1350 C CA . ALA A 1 172 ? 18.359 -8.797 -9.914 1 95.56 172 ALA A CA 1
ATOM 1351 C C . ALA A 1 172 ? 18.953 -9.992 -9.172 1 95.56 172 ALA A C 1
ATOM 1353 O O . ALA A 1 172 ? 18.594 -10.258 -8.031 1 95.56 172 ALA A O 1
ATOM 1354 N N . ARG A 1 173 ? 19.828 -10.719 -9.789 1 96.19 173 ARG A N 1
ATOM 1355 C CA . ARG A 1 173 ? 20.5 -11.852 -9.164 1 96.19 173 ARG A CA 1
ATOM 1356 C C . ARG A 1 173 ? 21.281 -11.406 -7.93 1 96.19 173 ARG A C 1
ATOM 1358 O O . ARG A 1 173 ? 21.25 -12.078 -6.895 1 96.19 173 ARG A O 1
ATOM 1365 N N . GLN A 1 174 ? 21.891 -10.258 -8.016 1 93.31 174 GLN A N 1
ATOM 1366 C CA . GLN A 1 174 ? 22.656 -9.742 -6.887 1 93.31 174 GLN A CA 1
ATOM 1367 C C . GLN A 1 174 ? 21.734 -9.234 -5.785 1 93.31 174 GLN A C 1
ATOM 1369 O O . GLN A 1 174 ? 22.047 -9.344 -4.602 1 93.31 174 GLN A O 1
ATOM 1374 N N . PHE A 1 175 ? 20.625 -8.703 -6.23 1 91.88 175 PHE A N 1
ATOM 1375 C CA . PHE A 1 175 ? 19.641 -8.227 -5.266 1 91.88 175 PHE A CA 1
ATOM 1376 C C . PHE A 1 175 ? 19.141 -9.367 -4.398 1 91.88 175 PHE A C 1
ATOM 1378 O O . PHE A 1 175 ? 18.75 -9.156 -3.244 1 91.88 175 PHE A O 1
ATOM 1385 N N . MET A 1 176 ? 19.125 -10.641 -4.895 1 94.44 176 MET A N 1
ATOM 1386 C CA . MET A 1 176 ? 18.641 -11.789 -4.145 1 94.44 176 MET A CA 1
ATOM 1387 C C . MET A 1 176 ? 19.469 -12.023 -2.895 1 94.44 176 MET A C 1
ATOM 1389 O O . MET A 1 176 ? 19 -12.609 -1.918 1 94.44 176 MET A O 1
ATOM 1393 N N . LYS A 1 177 ? 20.656 -11.5 -2.809 1 91.81 177 LYS A N 1
ATOM 1394 C CA . LYS A 1 177 ? 21.547 -11.664 -1.672 1 91.81 177 LYS A CA 1
ATOM 1395 C C . LYS A 1 177 ? 20.984 -10.984 -0.425 1 91.81 177 LYS A C 1
ATOM 1397 O O . LYS A 1 177 ? 21.297 -11.391 0.699 1 91.81 177 LYS A O 1
ATOM 1402 N N . TYR A 1 178 ? 20.188 -9.977 -0.677 1 87.69 178 TYR A N 1
ATOM 1403 C CA . TYR A 1 178 ? 19.594 -9.258 0.446 1 87.69 178 TYR A CA 1
ATOM 1404 C C . TYR A 1 178 ? 18.438 -10.039 1.054 1 87.69 178 TYR A C 1
ATOM 1406 O O . TYR A 1 178 ? 18.031 -9.773 2.186 1 87.69 178 TYR A O 1
ATOM 1414 N N . LEU A 1 179 ? 17.922 -11 0.313 1 90.06 179 LEU A N 1
ATOM 1415 C CA . LEU A 1 179 ? 16.844 -11.852 0.833 1 90.06 179 LEU A CA 1
ATOM 1416 C C . LEU A 1 179 ? 17.422 -13.07 1.542 1 90.06 179 LEU A C 1
ATOM 1418 O O . LEU A 1 179 ? 16.906 -13.508 2.57 1 90.06 179 LEU A O 1
ATOM 1422 N N . HIS A 1 180 ? 18.484 -13.602 1.009 1 92.5 180 HIS A N 1
ATOM 1423 C CA . HIS A 1 180 ? 19.234 -14.711 1.586 1 92.5 180 HIS A CA 1
ATOM 1424 C C . HIS A 1 180 ? 20.703 -14.648 1.196 1 92.5 180 HIS A C 1
ATOM 1426 O O . HIS A 1 180 ? 21.031 -14.516 0.015 1 92.5 180 HIS A O 1
ATOM 1432 N N . PRO A 1 181 ? 21.531 -14.758 2.086 1 90.81 181 PRO A N 1
ATOM 1433 C CA . PRO A 1 181 ? 22.953 -14.523 1.831 1 90.81 181 PRO A CA 1
ATOM 1434 C C . PRO A 1 181 ? 23.562 -15.539 0.864 1 90.81 181 PRO A C 1
ATOM 1436 O O . PRO A 1 181 ? 24.562 -15.25 0.208 1 90.81 181 PRO A O 1
ATOM 1439 N N . ASP A 1 182 ? 22.969 -16.688 0.628 1 91.75 182 ASP A N 1
ATOM 1440 C CA . ASP A 1 182 ? 23.547 -17.75 -0.212 1 91.75 182 ASP A CA 1
ATOM 1441 C C . ASP A 1 182 ? 23.156 -17.547 -1.676 1 91.75 182 ASP A C 1
ATOM 1443 O O . ASP A 1 182 ? 23.609 -18.297 -2.547 1 91.75 182 ASP A O 1
ATOM 1447 N N . LEU A 1 183 ? 22.484 -16.531 -2 1 94.5 183 LEU A N 1
ATOM 1448 C CA . LEU A 1 183 ? 21.984 -16.344 -3.357 1 94.5 183 LEU A CA 1
ATOM 1449 C C . LEU A 1 183 ? 22.922 -15.422 -4.152 1 94.5 183 LEU A C 1
ATOM 1451 O O . LEU A 1 183 ? 23.953 -15.008 -3.648 1 94.5 183 LEU A O 1
ATOM 1455 N N . GLY A 1 184 ? 22.766 -15.32 -5.41 1 92.88 184 GLY A N 1
ATOM 1456 C CA . GLY A 1 184 ? 23.578 -14.453 -6.242 1 92.88 184 GLY A CA 1
ATOM 1457 C C . GLY A 1 184 ? 24.734 -15.172 -6.891 1 92.88 184 GLY A C 1
ATOM 1458 O O . GLY A 1 184 ? 25.656 -14.531 -7.418 1 92.88 184 GLY A O 1
ATOM 1459 N N . VAL A 1 185 ? 24.688 -16.469 -6.738 1 92.69 185 VAL A N 1
ATOM 1460 C CA . VAL A 1 185 ? 25.734 -17.281 -7.344 1 92.69 185 VAL A CA 1
ATOM 1461 C C . VAL A 1 185 ? 25.125 -18.234 -8.375 1 92.69 185 VAL A C 1
ATOM 1463 O O . VAL A 1 185 ? 24.047 -18.781 -8.156 1 92.69 185 VAL A O 1
ATOM 1466 N N . GLU A 1 186 ? 25.828 -18.406 -9.438 1 90.31 186 GLU A N 1
ATOM 1467 C CA . GLU A 1 186 ? 25.344 -19.25 -10.516 1 90.31 186 GLU A CA 1
ATOM 1468 C C . GLU A 1 186 ? 25.234 -20.703 -10.07 1 90.31 186 GLU A C 1
ATOM 1470 O O . GLU A 1 186 ? 26.125 -21.219 -9.383 1 90.31 186 GLU A O 1
ATOM 1475 N N . LEU A 1 187 ? 24.156 -21.312 -10.43 1 86.31 187 LEU A N 1
ATOM 1476 C CA . LEU A 1 187 ? 23.891 -22.688 -10.039 1 86.31 187 LEU A CA 1
ATOM 1477 C C . LEU A 1 187 ? 24.391 -23.672 -11.102 1 86.31 187 LEU A C 1
ATOM 1479 O O . LEU A 1 187 ? 24.344 -23.359 -12.297 1 86.31 187 LEU A O 1
ATOM 1483 N N . PRO A 1 188 ? 24.844 -24.75 -10.5 1 79.56 188 PRO A N 1
ATOM 1484 C CA . PRO A 1 188 ? 25.188 -25.781 -11.484 1 79.56 188 PRO A CA 1
ATOM 1485 C C . PRO A 1 188 ? 23.953 -26.391 -12.164 1 79.56 188 PRO A C 1
ATOM 1487 O O . PRO A 1 188 ? 22.875 -26.453 -11.555 1 79.56 188 PRO A O 1
ATOM 1490 N N . GLU A 1 189 ? 24.078 -26.625 -13.438 1 69.44 189 GLU A N 1
ATOM 1491 C CA . GLU A 1 189 ? 22.969 -27.234 -14.164 1 69.44 189 GLU A CA 1
ATOM 1492 C C . GLU A 1 189 ? 22.781 -28.688 -13.734 1 69.44 189 GLU A C 1
ATOM 1494 O O . GLU A 1 189 ? 23.75 -29.438 -13.609 1 69.44 189 GLU A O 1
ATOM 1499 N N . ARG A 1 190 ? 21.609 -28.922 -13.164 1 68.31 190 ARG A N 1
ATOM 1500 C CA . ARG A 1 190 ? 21.312 -30.297 -12.766 1 68.31 190 ARG A CA 1
ATOM 1501 C C . ARG A 1 190 ? 20.203 -30.891 -13.641 1 68.31 190 ARG A C 1
ATOM 1503 O O . ARG A 1 190 ? 19.141 -30.281 -13.781 1 68.31 190 ARG A O 1
ATOM 1510 N N . SER A 1 191 ? 20.562 -31.875 -14.453 1 69.5 191 SER A N 1
ATOM 1511 C CA . SER A 1 191 ? 19.578 -32.656 -15.188 1 69.5 191 SER A CA 1
ATOM 1512 C C . SER A 1 191 ? 19.25 -33.969 -14.469 1 69.5 191 SER A C 1
ATOM 1514 O O . SER A 1 191 ? 20.141 -34.625 -13.938 1 69.5 191 SER A O 1
ATOM 1516 N N . TYR A 1 192 ? 17.969 -34.219 -14.289 1 66.81 192 TYR A N 1
ATOM 1517 C CA . TYR A 1 192 ? 17.547 -35.375 -13.531 1 66.81 192 TYR A CA 1
ATOM 1518 C C . TYR A 1 192 ? 17.281 -36.562 -14.445 1 66.81 192 TYR A C 1
ATOM 1520 O O . TYR A 1 192 ? 17.156 -37.719 -13.984 1 66.81 192 TYR A O 1
ATOM 1528 N N . GLY A 1 193 ? 17.312 -36.344 -15.789 1 72.38 193 GLY A N 1
ATOM 1529 C CA . GLY A 1 193 ? 16.938 -37.406 -16.703 1 72.38 193 GLY A CA 1
ATOM 1530 C C . GLY A 1 193 ? 18.109 -38 -17.469 1 72.38 193 GLY A C 1
ATOM 1531 O O . GLY A 1 193 ? 17.953 -38.5 -18.578 1 72.38 193 GLY A O 1
ATOM 1532 N N . THR A 1 194 ? 19.297 -37.906 -16.859 1 77.38 194 THR A N 1
ATOM 1533 C CA . THR A 1 194 ? 20.469 -38.406 -17.562 1 77.38 194 THR A CA 1
ATOM 1534 C C . THR A 1 194 ? 20.531 -39.906 -17.5 1 77.38 194 THR A C 1
ATOM 1536 O O . THR A 1 194 ? 20.844 -40.562 -18.5 1 77.38 194 THR A O 1
ATOM 1539 N N . ASP A 1 195 ? 20.203 -40.469 -16.359 1 80.56 195 ASP A N 1
ATOM 1540 C CA . ASP A 1 195 ? 20.141 -41.938 -16.188 1 80.56 195 ASP A CA 1
ATOM 1541 C C . ASP A 1 195 ? 18.781 -42.375 -15.633 1 80.56 195 ASP A C 1
ATOM 1543 O O . ASP A 1 195 ? 18.531 -42.25 -14.43 1 80.56 195 ASP A O 1
ATOM 1547 N N . CYS A 1 196 ? 17.969 -42.812 -16.547 1 82.75 196 CYS A N 1
ATOM 1548 C CA . CYS A 1 196 ? 16.594 -43.156 -16.156 1 82.75 196 CYS A CA 1
ATOM 1549 C C . CYS A 1 196 ? 16.453 -44.688 -15.938 1 82.75 196 CYS A C 1
ATOM 1551 O O . CYS A 1 196 ? 15.344 -45.188 -15.867 1 82.75 196 CYS A O 1
ATOM 1553 N N . ARG A 1 197 ? 17.766 -45.312 -15.664 1 81.5 197 ARG A N 1
ATOM 1554 C CA . ARG A 1 197 ? 17.75 -46.75 -15.367 1 81.5 197 ARG A CA 1
ATOM 1555 C C . ARG A 1 197 ? 17.203 -47 -13.969 1 81.5 197 ARG A C 1
ATOM 1557 O O . ARG A 1 197 ? 17.562 -46.312 -13.008 1 81.5 197 ARG A O 1
ATOM 1564 N N . ILE A 1 198 ? 16.344 -47.875 -13.906 1 79.19 198 ILE A N 1
ATOM 1565 C CA . ILE A 1 198 ? 15.734 -48.188 -12.617 1 79.19 198 ILE A CA 1
ATOM 1566 C C . ILE A 1 198 ? 16.672 -49.125 -11.828 1 79.19 198 ILE A C 1
ATOM 1568 O O . ILE A 1 198 ? 16.828 -48.969 -10.617 1 79.19 198 ILE A O 1
ATOM 1572 N N . TYR A 1 199 ? 17.094 -50.062 -12.461 1 80.81 199 TYR A N 1
ATOM 1573 C CA . TYR A 1 199 ? 18.047 -51.031 -11.883 1 80.81 199 TYR A CA 1
ATOM 1574 C C . TYR A 1 199 ? 19.453 -50.75 -12.391 1 80.81 199 TYR A C 1
ATOM 1576 O O . TYR A 1 199 ? 19.719 -50.875 -13.594 1 80.81 199 TYR A O 1
ATOM 1584 N N . VAL A 1 200 ? 20.375 -50.281 -11.414 1 79.25 200 VAL A N 1
ATOM 1585 C CA . VAL A 1 200 ? 21.75 -50 -11.773 1 79.25 200 VAL A CA 1
ATOM 1586 C C . VAL A 1 200 ? 22.688 -50.938 -11 1 79.25 200 VAL A C 1
ATOM 1588 O O . VAL A 1 200 ? 23.203 -50.562 -9.938 1 79.25 200 VAL A O 1
ATOM 1591 N N . PRO A 1 201 ? 22.984 -52.062 -11.531 1 77.88 201 PRO A N 1
ATOM 1592 C CA . PRO A 1 201 ? 23.812 -53.031 -10.812 1 77.88 201 PRO A CA 1
ATOM 1593 C C . PRO A 1 201 ? 25.219 -52.531 -10.531 1 77.88 201 PRO A C 1
ATOM 1595 O O . PRO A 1 201 ? 25.844 -52.938 -9.555 1 77.88 201 PRO A O 1
ATOM 1598 N N . ASP A 1 202 ? 25.703 -51.688 -11.281 1 78.06 202 ASP A N 1
ATOM 1599 C CA . ASP A 1 202 ? 27.078 -51.25 -11.18 1 78.06 202 ASP A CA 1
ATOM 1600 C C . ASP A 1 202 ? 27.203 -50.062 -10.203 1 78.06 202 ASP A C 1
ATOM 1602 O O . ASP A 1 202 ? 28.312 -49.562 -9.961 1 78.06 202 ASP A O 1
ATOM 1606 N N . HIS A 1 203 ? 26.062 -49.719 -9.625 1 77 203 HIS A N 1
ATOM 1607 C CA . HIS A 1 203 ? 26.172 -48.562 -8.719 1 77 203 HIS A CA 1
ATOM 1608 C C . HIS A 1 203 ? 26.688 -49 -7.352 1 77 203 HIS A C 1
ATOM 1610 O O . HIS A 1 203 ? 26.234 -50 -6.793 1 77 203 HIS A O 1
ATOM 1616 N N . PRO A 1 204 ? 27.609 -48.438 -6.918 1 75.62 204 PRO A N 1
ATOM 1617 C CA . PRO A 1 204 ? 28.281 -48.844 -5.688 1 75.62 204 PRO A CA 1
ATOM 1618 C C . PRO A 1 204 ? 27.375 -48.812 -4.469 1 75.62 204 PRO A C 1
ATOM 1620 O O . PRO A 1 204 ? 27.562 -49.594 -3.527 1 75.62 204 PRO A O 1
ATOM 1623 N N . LYS A 1 205 ? 26.391 -47.969 -4.465 1 74.62 205 LYS A N 1
ATOM 1624 C CA . LYS A 1 205 ? 25.625 -47.812 -3.238 1 74.62 205 LYS A CA 1
ATOM 1625 C C . LYS A 1 205 ? 24.328 -48.625 -3.279 1 74.62 205 LYS A C 1
ATOM 1627 O O . LYS A 1 205 ? 23.984 -49.312 -2.314 1 74.62 205 LYS A O 1
ATOM 1632 N N . SER A 1 206 ? 23.609 -48.438 -4.242 1 72.06 206 SER A N 1
ATOM 1633 C CA . SER A 1 206 ? 22.344 -49.156 -4.332 1 72.06 206 SER A CA 1
ATOM 1634 C C . SER A 1 206 ? 21.984 -49.469 -5.781 1 72.06 206 SER A C 1
ATOM 1636 O O . SER A 1 206 ? 22.25 -48.688 -6.68 1 72.06 206 SER A O 1
ATOM 1638 N N . ARG A 1 207 ? 21.562 -50.656 -5.793 1 73.56 207 ARG A N 1
ATOM 1639 C CA . ARG A 1 207 ? 21.156 -51.125 -7.117 1 73.56 207 ARG A CA 1
ATOM 1640 C C . ARG A 1 207 ? 19.953 -50.312 -7.621 1 73.56 207 ARG A C 1
ATOM 1642 O O . ARG A 1 207 ? 19.672 -50.312 -8.82 1 73.56 207 ARG A O 1
ATOM 1649 N N . PHE A 1 208 ? 19.266 -49.688 -6.75 1 74.56 208 PHE A N 1
ATOM 1650 C CA . PHE A 1 208 ? 18.125 -48.875 -7.125 1 74.56 208 PHE A CA 1
ATOM 1651 C C . PHE A 1 208 ? 18.375 -47.406 -6.793 1 74.56 208 PHE A C 1
ATOM 1653 O O . PHE A 1 208 ? 17.469 -46.688 -6.371 1 74.56 208 PHE A O 1
ATOM 1660 N N . ASN A 1 209 ? 19.438 -47 -7 1 72.38 209 ASN A N 1
ATOM 1661 C CA . ASN A 1 209 ? 19.906 -45.656 -6.586 1 72.38 209 ASN A CA 1
ATOM 1662 C C . ASN A 1 209 ? 19.109 -44.562 -7.262 1 72.38 209 ASN A C 1
ATOM 1664 O O . ASN A 1 209 ? 18.797 -43.531 -6.633 1 72.38 209 ASN A O 1
ATOM 1668 N N . ASN A 1 210 ? 18.766 -44.812 -8.445 1 72.94 210 ASN A N 1
ATOM 1669 C CA . ASN A 1 210 ? 18.078 -43.75 -9.188 1 72.94 210 ASN A CA 1
ATOM 1670 C C . ASN A 1 210 ? 16.656 -43.531 -8.648 1 72.94 210 ASN A C 1
ATOM 1672 O O . ASN A 1 210 ? 16.141 -42.406 -8.727 1 72.94 210 ASN A O 1
ATOM 1676 N N . VAL A 1 211 ? 16.203 -44.562 -8.062 1 68.75 211 VAL A N 1
ATOM 1677 C CA . VAL A 1 211 ? 14.852 -44.469 -7.531 1 68.75 211 VAL A CA 1
ATOM 1678 C C . VAL A 1 211 ? 14.898 -43.969 -6.09 1 68.75 211 VAL A C 1
ATOM 1680 O O . VAL A 1 211 ? 14.039 -43.188 -5.668 1 68.75 211 VAL A O 1
ATOM 1683 N N . TYR A 1 212 ? 15.844 -44.312 -5.426 1 65.31 212 TYR A N 1
ATOM 1684 C CA . TYR A 1 212 ? 15.961 -43.969 -4.016 1 65.31 212 TYR A CA 1
ATOM 1685 C C . TYR A 1 212 ? 16.266 -42.5 -3.852 1 65.31 212 TYR A C 1
ATOM 1687 O O . TYR A 1 212 ? 15.836 -41.844 -2.885 1 65.31 212 TYR A O 1
ATOM 1695 N N . ILE A 1 213 ? 16.906 -41.969 -4.758 1 59.97 213 ILE A N 1
ATOM 1696 C CA . ILE A 1 213 ? 17.359 -40.594 -4.648 1 59.97 213 ILE A CA 1
ATOM 1697 C C . ILE A 1 213 ? 16.172 -39.656 -4.781 1 59.97 213 ILE A C 1
ATOM 1699 O O . ILE A 1 213 ? 16.172 -38.531 -4.23 1 59.97 213 ILE A O 1
ATOM 1703 N N . ILE A 1 214 ? 15.172 -40.219 -5.316 1 60.78 214 ILE A N 1
ATOM 1704 C CA . ILE A 1 214 ? 14.062 -39.312 -5.578 1 60.78 214 ILE A CA 1
ATOM 1705 C C . ILE A 1 214 ? 13.172 -39.219 -4.336 1 60.78 214 ILE A C 1
ATOM 1707 O O . ILE A 1 214 ? 12.508 -38.219 -4.125 1 60.78 214 ILE A O 1
ATOM 1711 N N . PHE A 1 215 ? 13.305 -40.281 -3.414 1 64.75 215 PHE A N 1
ATOM 1712 C CA . PHE A 1 215 ? 12.477 -40.25 -2.213 1 64.75 215 PHE A CA 1
ATOM 1713 C C . PHE A 1 215 ? 13.031 -39.219 -1.219 1 64.75 215 PHE A C 1
ATOM 1715 O O . PHE A 1 215 ? 13.672 -39.594 -0.234 1 64.75 215 PHE A O 1
ATOM 1722 N N . ASP A 1 216 ? 13.039 -38.031 -1.729 1 69.94 216 ASP A N 1
ATOM 1723 C CA . ASP A 1 216 ? 13.602 -36.938 -0.968 1 69.94 216 ASP A CA 1
ATOM 1724 C C . ASP A 1 216 ? 12.531 -35.875 -0.667 1 69.94 216 ASP A C 1
ATOM 1726 O O . ASP A 1 216 ? 11.336 -36.188 -0.688 1 69.94 216 ASP A O 1
ATOM 1730 N N . GLU A 1 217 ? 12.984 -34.719 -0.356 1 73.94 217 GLU A N 1
ATOM 1731 C CA . GLU A 1 217 ? 12.211 -33.531 0.002 1 73.94 217 GLU A CA 1
ATOM 1732 C C . GLU A 1 217 ? 11.188 -33.188 -1.083 1 73.94 217 GLU A C 1
ATOM 1734 O O . GLU A 1 217 ? 10.133 -32.625 -0.793 1 73.94 217 GLU A O 1
ATOM 1739 N N . PHE A 1 218 ? 11.336 -33.812 -2.195 1 79.31 218 PHE A N 1
ATOM 1740 C CA . PHE A 1 218 ? 10.461 -33.5 -3.326 1 79.31 218 PHE A CA 1
ATOM 1741 C C . PHE A 1 218 ? 9.156 -34.281 -3.225 1 79.31 218 PHE A C 1
ATOM 1743 O O . PHE A 1 218 ? 8.094 -33.781 -3.584 1 79.31 218 PHE A O 1
ATOM 1750 N N . VAL A 1 219 ? 9.273 -35.531 -2.695 1 85.38 219 VAL A N 1
ATOM 1751 C CA . VAL A 1 219 ? 8.086 -36.344 -2.549 1 85.38 219 VAL A CA 1
ATOM 1752 C C . VAL A 1 219 ? 7.117 -35.688 -1.57 1 85.38 219 VAL A C 1
ATOM 1754 O O . VAL A 1 219 ? 5.918 -35.594 -1.852 1 85.38 219 VAL A O 1
ATOM 1757 N N . ILE A 1 220 ? 7.645 -35.281 -0.554 1 85.56 220 ILE A N 1
ATOM 1758 C CA . ILE A 1 220 ? 6.82 -34.625 0.464 1 85.56 220 ILE A CA 1
ATOM 1759 C C . ILE A 1 220 ? 6.215 -33.344 -0.096 1 85.56 220 ILE A C 1
ATOM 1761 O O . ILE A 1 220 ? 5.039 -33.062 0.136 1 85.56 220 ILE A O 1
ATOM 1765 N N . ALA A 1 221 ? 6.945 -32.688 -0.85 1 86.81 221 ALA A N 1
ATOM 1766 C CA . ALA A 1 221 ? 6.473 -31.422 -1.437 1 86.81 221 ALA A CA 1
ATOM 1767 C C . ALA A 1 221 ? 5.336 -31.688 -2.422 1 86.81 221 ALA A C 1
ATOM 1769 O O . ALA A 1 221 ? 4.363 -30.922 -2.467 1 86.81 221 ALA A O 1
ATOM 1770 N N . HIS A 1 222 ? 5.441 -32.781 -3.182 1 89.62 222 HIS A N 1
ATOM 1771 C CA . HIS A 1 222 ? 4.387 -33.125 -4.129 1 89.62 222 HIS A CA 1
ATOM 1772 C C . HIS A 1 222 ? 3.096 -33.469 -3.404 1 89.62 222 HIS A C 1
ATOM 1774 O O . HIS A 1 222 ? 2.021 -33 -3.76 1 89.62 222 HIS A O 1
ATOM 1780 N N . ILE A 1 223 ? 3.332 -34.25 -2.371 1 93.12 223 ILE A N 1
ATOM 1781 C CA . ILE A 1 223 ? 2.158 -34.75 -1.655 1 93.12 223 ILE A CA 1
ATOM 1782 C C . ILE A 1 223 ? 1.46 -33.594 -0.955 1 93.12 223 ILE A C 1
ATOM 1784 O O . ILE A 1 223 ? 0.252 -33.375 -1.112 1 93.12 223 ILE A O 1
ATOM 1788 N N . LEU A 1 224 ? 2.166 -32.781 -0.28 1 92.5 224 LEU A N 1
ATOM 1789 C CA . LEU A 1 224 ? 1.586 -31.672 0.442 1 92.5 224 LEU A CA 1
ATOM 1790 C C . LEU A 1 224 ? 1.045 -30.625 -0.527 1 92.5 224 LEU A C 1
ATOM 1792 O O . LEU A 1 224 ? 0.01 -30 -0.267 1 92.5 224 LEU A O 1
ATOM 1796 N N . GLY A 1 225 ? 1.729 -30.453 -1.6 1 94.31 225 GLY A N 1
ATOM 1797 C CA . GLY A 1 225 ? 1.279 -29.5 -2.605 1 94.31 225 GLY A CA 1
ATOM 1798 C C . GLY A 1 225 ? -0.07 -29.859 -3.201 1 94.31 225 GLY A C 1
ATOM 1799 O O . GLY A 1 225 ? -0.96 -29.016 -3.285 1 94.31 225 GLY A O 1
ATOM 1800 N N . TRP A 1 226 ? -0.241 -31.078 -3.549 1 96.31 226 TRP A N 1
ATOM 1801 C CA . TRP A 1 226 ? -1.488 -31.5 -4.18 1 96.31 226 TRP A CA 1
ATOM 1802 C C . TRP A 1 226 ? -2.596 -31.656 -3.143 1 96.31 226 TRP A C 1
ATOM 1804 O O . TRP A 1 226 ? -3.777 -31.5 -3.459 1 96.31 226 TRP A O 1
ATOM 1814 N N . TRP A 1 227 ? -2.156 -32 -1.865 1 95.56 227 TRP A N 1
ATOM 1815 C CA . TRP A 1 227 ? -3.125 -31.953 -0.775 1 95.56 227 TRP A CA 1
ATOM 1816 C C . TRP A 1 227 ? -3.707 -30.547 -0.634 1 95.56 227 TRP A C 1
ATOM 1818 O O . TRP A 1 227 ? -4.926 -30.391 -0.549 1 95.56 227 TRP A O 1
ATOM 1828 N N . GLY A 1 228 ? -2.852 -29.562 -0.671 1 93.19 228 GLY A N 1
ATOM 1829 C CA . GLY A 1 228 ? -3.295 -28.172 -0.587 1 93.19 228 GLY A CA 1
ATOM 1830 C C . GLY A 1 228 ? -4.137 -27.75 -1.773 1 93.19 228 GLY A C 1
ATOM 1831 O O . GLY A 1 228 ? -5.164 -27.078 -1.605 1 93.19 228 GLY A O 1
ATOM 1832 N N . LYS A 1 229 ? -3.742 -28.125 -2.93 1 95.38 229 LYS A N 1
ATOM 1833 C CA . LYS A 1 229 ? -4.496 -27.797 -4.137 1 95.38 229 LYS A CA 1
ATOM 1834 C C . LYS A 1 229 ? -5.891 -28.422 -4.098 1 95.38 229 LYS A C 1
ATOM 1836 O O . LYS A 1 229 ? -6.867 -27.797 -4.523 1 95.38 229 LYS A O 1
ATOM 1841 N N . ALA A 1 230 ? -5.953 -29.594 -3.586 1 93.81 230 ALA A N 1
ATOM 1842 C CA . ALA A 1 230 ? -7.238 -30.297 -3.516 1 93.81 230 ALA A CA 1
ATOM 1843 C C . ALA A 1 230 ? -8.188 -29.594 -2.551 1 93.81 230 ALA A C 1
ATOM 1845 O O . ALA A 1 230 ? -9.383 -29.469 -2.828 1 93.81 230 ALA A O 1
ATOM 1846 N N . ILE A 1 231 ? -7.668 -29.109 -1.525 1 88.06 231 ILE A N 1
ATOM 1847 C CA . ILE A 1 231 ? -8.492 -28.422 -0.539 1 88.06 231 ILE A CA 1
ATOM 1848 C C . ILE A 1 231 ? -8.992 -27.109 -1.119 1 88.06 231 ILE A C 1
ATOM 1850 O O . ILE A 1 231 ? -10.117 -26.672 -0.831 1 88.06 231 ILE A O 1
ATOM 1854 N N . MET A 1 232 ? -8.289 -26.578 -1.974 1 89.12 232 MET A N 1
ATOM 1855 C CA . MET A 1 232 ? -8.633 -25.266 -2.539 1 89.12 232 MET A CA 1
ATOM 1856 C C . MET A 1 232 ? -9.633 -25.422 -3.684 1 89.12 232 MET A C 1
ATOM 1858 O O . MET A 1 232 ? -10.633 -24.719 -3.74 1 89.12 232 MET A O 1
ATOM 1862 N N . ILE A 1 233 ? -9.398 -26.312 -4.551 1 90.88 233 ILE A N 1
ATOM 1863 C CA . ILE A 1 233 ? -10.18 -26.453 -5.773 1 90.88 233 ILE A CA 1
ATOM 1864 C C . ILE A 1 233 ? -11.406 -27.312 -5.512 1 90.88 233 ILE A C 1
ATOM 1866 O O . ILE A 1 233 ? -12.484 -27.078 -6.07 1 90.88 233 ILE A O 1
ATOM 1870 N N . ARG A 1 234 ? -11.383 -28.375 -4.727 1 89.5 234 ARG A N 1
ATOM 1871 C CA . ARG A 1 234 ? -12.453 -29.25 -4.27 1 89.5 234 ARG A CA 1
ATOM 1872 C C . ARG A 1 234 ? -13.195 -29.875 -5.449 1 89.5 234 ARG A C 1
ATOM 1874 O O . ARG A 1 234 ? -14.422 -29.984 -5.434 1 89.5 234 ARG A O 1
ATOM 1881 N N . ASN A 1 235 ? -12.523 -30.188 -6.52 1 91.5 235 ASN A N 1
ATOM 1882 C CA . ASN A 1 235 ? -13.055 -30.859 -7.699 1 91.5 235 ASN A CA 1
ATOM 1883 C C . ASN A 1 235 ? -12.055 -31.859 -8.281 1 91.5 235 ASN A C 1
ATOM 1885 O O . ASN A 1 235 ? -11.055 -31.453 -8.867 1 91.5 235 ASN A O 1
ATOM 1889 N N . GLN A 1 236 ? -12.398 -33.094 -8.18 1 91.75 236 GLN A N 1
ATOM 1890 C CA . GLN A 1 236 ? -11.461 -34.156 -8.5 1 91.75 236 GLN A CA 1
ATOM 1891 C C . GLN A 1 236 ? -11.086 -34.156 -9.977 1 91.75 236 GLN A C 1
ATOM 1893 O O . GLN A 1 236 ? -9.906 -34.188 -10.328 1 91.75 236 GLN A O 1
ATOM 1898 N N . PRO A 1 237 ? -12.047 -34.062 -10.875 1 92.75 237 PRO A N 1
ATOM 1899 C CA . PRO A 1 237 ? -11.672 -34.031 -12.289 1 92.75 237 PRO A CA 1
ATOM 1900 C C . PRO A 1 237 ? -10.766 -32.875 -12.648 1 92.75 237 PRO A C 1
ATOM 1902 O O . PRO A 1 237 ? -9.828 -33 -13.43 1 92.75 237 PRO A O 1
ATOM 1905 N N . LEU A 1 238 ? -11.086 -31.766 -12.109 1 94.31 238 LEU A N 1
ATOM 1906 C CA . LEU A 1 238 ? -10.266 -30.594 -12.383 1 94.31 238 LEU A CA 1
ATOM 1907 C C . LEU A 1 238 ? -8.852 -30.766 -11.852 1 94.31 238 LEU A C 1
ATOM 1909 O O . LEU A 1 238 ? -7.883 -30.344 -12.484 1 94.31 238 LEU A O 1
ATOM 1913 N N . LEU A 1 239 ? -8.711 -31.391 -10.703 1 96.5 239 LEU A N 1
ATOM 1914 C CA . LEU A 1 239 ? -7.41 -31.641 -10.109 1 96.5 239 LEU A CA 1
ATOM 1915 C C . LEU A 1 239 ? -6.586 -32.594 -10.984 1 96.5 239 LEU A C 1
ATOM 1917 O O . LEU A 1 239 ? -5.379 -32.406 -11.133 1 96.5 239 LEU A O 1
ATOM 1921 N N . TRP A 1 240 ? -7.23 -33.531 -11.562 1 96.38 240 TRP A N 1
ATOM 1922 C CA . TRP A 1 240 ? -6.539 -34.438 -12.453 1 96.38 240 TRP A CA 1
ATOM 1923 C C . TRP A 1 240 ? -6.098 -33.75 -13.734 1 96.38 240 TRP A C 1
ATOM 1925 O O . TRP A 1 240 ? -5.02 -34.031 -14.266 1 96.38 240 TRP A O 1
ATOM 1935 N N . VAL A 1 241 ? -6.957 -32.875 -14.227 1 95.94 241 VAL A N 1
ATOM 1936 C CA . VAL A 1 241 ? -6.59 -32.094 -15.391 1 95.94 241 VAL A CA 1
ATOM 1937 C C . VAL A 1 241 ? -5.336 -31.266 -15.086 1 95.94 241 VAL A C 1
ATOM 1939 O O . VAL A 1 241 ? -4.422 -31.188 -15.906 1 95.94 241 VAL A O 1
ATOM 1942 N N . LEU A 1 242 ? -5.285 -30.688 -13.938 1 97.31 242 LEU A N 1
ATOM 1943 C CA . LEU A 1 242 ? -4.141 -29.875 -13.531 1 97.31 242 LEU A CA 1
ATOM 1944 C C . LEU A 1 242 ? -2.908 -30.734 -13.32 1 97.31 242 LEU A C 1
ATOM 1946 O O . LEU A 1 242 ? -1.8 -30.359 -13.703 1 97.31 242 LEU A O 1
ATOM 1950 N N . SER A 1 243 ? -3.051 -31.891 -12.727 1 97.25 243 SER A N 1
ATOM 1951 C CA . SER A 1 243 ? -1.946 -32.812 -12.469 1 97.25 243 SER A CA 1
ATOM 1952 C C . SER A 1 243 ? -1.317 -33.312 -13.773 1 97.25 243 SER A C 1
ATOM 1954 O O . SER A 1 243 ? -0.107 -33.188 -13.969 1 97.25 243 SER A O 1
ATOM 1956 N N . ILE A 1 244 ? -2.129 -33.812 -14.641 1 96.56 244 ILE A N 1
ATOM 1957 C CA . ILE A 1 244 ? -1.645 -34.312 -15.922 1 96.56 244 ILE A CA 1
ATOM 1958 C C . ILE A 1 244 ? -1.171 -33.125 -16.781 1 96.56 244 ILE A C 1
ATOM 1960 O O . ILE A 1 244 ? -0.146 -33.219 -17.453 1 96.56 244 ILE A O 1
ATOM 1964 N N . GLY A 1 245 ? -1.922 -32.062 -16.734 1 96.25 245 GLY A N 1
ATOM 1965 C CA . GLY A 1 245 ? -1.561 -30.875 -17.484 1 96.25 245 GLY A CA 1
ATOM 1966 C C . GLY A 1 245 ? -0.172 -30.359 -17.156 1 96.25 245 GLY A C 1
ATOM 1967 O O . GLY A 1 245 ? 0.568 -29.938 -18.047 1 96.25 245 GLY A O 1
ATOM 1968 N N . PHE A 1 246 ? 0.19 -30.359 -15.93 1 96.19 246 PHE A N 1
ATOM 1969 C CA . PHE A 1 246 ? 1.493 -29.828 -15.555 1 96.19 246 PHE A CA 1
ATOM 1970 C C . PHE A 1 246 ? 2.615 -30.734 -16.062 1 96.19 246 PHE A C 1
ATOM 1972 O O . PHE A 1 246 ? 3.68 -30.234 -16.453 1 96.19 246 PHE A O 1
ATOM 1979 N N . GLU A 1 247 ? 2.432 -32.031 -16 1 95.19 247 GLU A N 1
ATOM 1980 C CA . GLU A 1 247 ? 3.438 -32.906 -16.562 1 95.19 247 GLU A CA 1
ATOM 1981 C C . GLU A 1 247 ? 3.621 -32.656 -18.062 1 95.19 247 GLU A C 1
ATOM 1983 O O . GLU A 1 247 ? 4.73 -32.781 -18.594 1 95.19 247 GLU A O 1
ATOM 1988 N N . LEU A 1 248 ? 2.533 -32.344 -18.719 1 94.69 248 LEU A N 1
ATOM 1989 C CA . LEU A 1 248 ? 2.615 -32 -20.125 1 94.69 248 LEU A CA 1
ATOM 1990 C C . LEU A 1 248 ? 3.375 -30.688 -20.328 1 94.69 248 LEU A C 1
ATOM 1992 O O . LEU A 1 248 ? 4.086 -30.531 -21.312 1 94.69 248 LEU A O 1
ATOM 1996 N N . MET A 1 249 ? 3.209 -29.75 -19.406 1 96.06 249 MET A N 1
ATOM 1997 C CA . MET A 1 249 ? 3.965 -28.5 -19.469 1 96.06 249 MET A CA 1
ATOM 1998 C C . MET A 1 249 ? 5.457 -28.766 -19.281 1 96.06 249 MET A C 1
ATOM 2000 O O . MET A 1 249 ? 6.289 -28.141 -19.938 1 96.06 249 MET A O 1
ATOM 2004 N N . GLU A 1 250 ? 5.754 -29.688 -18.375 1 95 250 GLU A N 1
ATOM 2005 C CA . GLU A 1 250 ? 7.16 -30.031 -18.203 1 95 250 GLU A CA 1
ATOM 2006 C C . GLU A 1 250 ? 7.762 -30.594 -19.484 1 95 250 GLU A C 1
ATOM 2008 O O . GLU A 1 250 ? 8.875 -30.234 -19.859 1 95 250 GLU A O 1
ATOM 2013 N N . LEU A 1 251 ? 7.008 -31.406 -20.094 1 93.12 251 LEU A N 1
ATOM 2014 C CA . LEU A 1 251 ? 7.453 -31.969 -21.359 1 93.12 251 LEU A CA 1
ATOM 2015 C C . LEU A 1 251 ? 7.602 -30.875 -22.406 1 93.12 251 LEU A C 1
ATOM 2017 O O . LEU A 1 251 ? 8.547 -30.891 -23.203 1 93.12 251 LEU A O 1
ATOM 2021 N N . THR A 1 252 ? 6.75 -29.953 -22.453 1 95.69 252 THR A N 1
ATOM 2022 C CA . THR A 1 252 ? 6.723 -28.875 -23.438 1 95.69 252 THR A CA 1
ATOM 2023 C C . THR A 1 252 ? 7.934 -27.969 -23.266 1 95.69 252 THR A C 1
ATOM 2025 O O . THR A 1 252 ? 8.523 -27.516 -24.266 1 95.69 252 THR A O 1
ATOM 2028 N N . PHE A 1 253 ? 8.367 -27.719 -22.016 1 96 253 PHE A N 1
ATOM 2029 C CA . PHE A 1 253 ? 9.398 -26.703 -21.797 1 96 253 PHE A CA 1
ATOM 2030 C C . PHE A 1 253 ? 10.711 -27.359 -21.359 1 96 253 PHE A C 1
ATOM 2032 O O . PHE A 1 253 ? 11.617 -26.688 -20.875 1 96 253 PHE A O 1
ATOM 2039 N N . ARG A 1 254 ? 10.852 -28.656 -21.547 1 93 254 ARG A N 1
ATOM 2040 C CA . ARG A 1 254 ? 12.062 -29.359 -21.141 1 93 254 ARG A CA 1
ATOM 2041 C C . ARG A 1 254 ? 13.266 -28.891 -21.938 1 93 254 ARG A C 1
ATOM 2043 O O . ARG A 1 254 ? 14.406 -28.984 -21.469 1 93 254 ARG A O 1
ATOM 2050 N N . HIS A 1 255 ? 13.031 -28.359 -23.156 1 92.81 255 HIS A N 1
ATOM 2051 C CA . HIS A 1 255 ? 14.133 -27.844 -23.969 1 92.81 255 HIS A CA 1
ATOM 2052 C C . HIS A 1 255 ? 14.68 -26.562 -23.375 1 92.81 255 HIS A C 1
ATOM 2054 O O . HIS A 1 255 ? 15.805 -26.156 -23.688 1 92.81 255 HIS A O 1
ATOM 2060 N N . MET A 1 256 ? 13.914 -25.906 -22.516 1 94.06 256 MET A N 1
ATOM 2061 C CA . MET A 1 256 ? 14.336 -24.641 -21.922 1 94.06 256 MET A CA 1
ATOM 2062 C C . MET A 1 256 ? 14.898 -24.859 -20.516 1 94.06 256 MET A C 1
ATOM 2064 O O . MET A 1 256 ? 15.969 -24.359 -20.188 1 94.06 256 MET A O 1
ATOM 2068 N N . LEU A 1 257 ? 14.242 -25.656 -19.75 1 93.56 257 LEU A N 1
ATOM 2069 C CA . LEU A 1 257 ? 14.617 -25.859 -18.359 1 93.56 257 LEU A CA 1
ATOM 2070 C C . LEU A 1 257 ? 15.164 -27.266 -18.141 1 93.56 257 LEU A C 1
ATOM 2072 O O . LEU A 1 257 ? 14.422 -28.25 -18.25 1 93.56 257 LEU A O 1
ATOM 2076 N N . PRO A 1 258 ? 16.312 -27.375 -17.766 1 88.44 258 PRO A N 1
ATOM 2077 C CA . PRO A 1 258 ? 16.906 -28.688 -17.531 1 88.44 258 PRO A CA 1
ATOM 2078 C C . PRO A 1 258 ? 16.203 -29.453 -16.406 1 88.44 258 PRO A C 1
ATOM 2080 O O . PRO A 1 258 ? 16.156 -30.688 -16.422 1 88.44 258 PRO A O 1
ATOM 2083 N N . ASN A 1 259 ? 15.609 -28.75 -15.492 1 87.12 259 ASN A N 1
ATOM 2084 C CA . ASN A 1 259 ? 14.891 -29.359 -14.367 1 87.12 259 ASN A CA 1
ATOM 2085 C C . ASN A 1 259 ? 13.688 -30.156 -14.844 1 87.12 259 ASN A C 1
ATOM 2087 O O . ASN A 1 259 ? 13.195 -31.031 -14.125 1 87.12 259 ASN A O 1
ATOM 2091 N N . PHE A 1 260 ? 13.273 -29.875 -16.016 1 91.38 260 PHE A N 1
ATOM 2092 C CA . PHE A 1 260 ? 12.078 -30.516 -16.5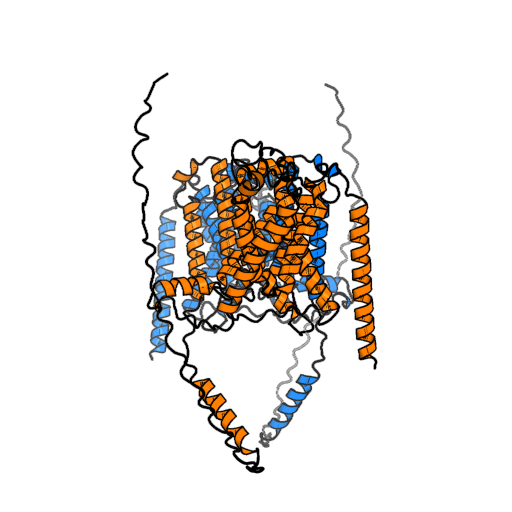47 1 91.38 260 PHE A CA 1
ATOM 2093 C C . PHE A 1 260 ? 12.445 -31.797 -17.297 1 91.38 260 PHE A C 1
ATOM 2095 O O . PHE A 1 260 ? 11.562 -32.562 -17.688 1 91.38 260 PHE A O 1
ATOM 2102 N N . ASN A 1 261 ? 13.727 -31.984 -17.469 1 88.88 261 ASN A N 1
ATOM 2103 C CA . ASN A 1 261 ? 14.172 -33.219 -18.078 1 88.88 261 ASN A CA 1
ATOM 2104 C C . ASN A 1 261 ? 14.242 -34.375 -17.062 1 88.88 261 ASN A C 1
ATOM 2106 O O . ASN A 1 261 ? 15.297 -34.594 -16.469 1 88.88 261 ASN A O 1
ATOM 2110 N N . GLU A 1 262 ? 13.195 -35 -16.906 1 86.56 262 GLU A N 1
ATOM 2111 C CA . GLU A 1 262 ? 13.078 -36.094 -15.953 1 86.56 262 GLU A CA 1
ATOM 2112 C C . GLU A 1 262 ? 12.781 -37.406 -16.656 1 86.56 262 GLU A C 1
ATOM 2114 O O . GLU A 1 262 ? 12.375 -37.406 -17.812 1 86.56 262 GLU A O 1
ATOM 2119 N N . CYS A 1 263 ? 13.062 -38.438 -15.859 1 87.12 263 CYS A N 1
ATOM 2120 C CA . CYS A 1 263 ? 12.734 -39.781 -16.375 1 87.12 263 CYS A CA 1
ATOM 2121 C C . CYS A 1 263 ? 11.227 -39.969 -16.453 1 87.12 263 CYS A C 1
ATOM 2123 O O . CYS A 1 263 ? 10.477 -39.406 -15.656 1 87.12 263 CYS A O 1
ATOM 2125 N N . TRP A 1 264 ? 10.758 -40.812 -17.422 1 87.12 264 TRP A N 1
ATOM 2126 C CA . TRP A 1 264 ? 9.336 -41.031 -17.656 1 87.12 264 TRP A CA 1
ATOM 2127 C C . TRP A 1 264 ? 8.656 -41.594 -16.422 1 87.12 264 TRP A C 1
ATOM 2129 O O . TRP A 1 264 ? 7.512 -41.25 -16.125 1 87.12 264 TRP A O 1
ATOM 2139 N N . TRP A 1 265 ? 9.297 -42.531 -15.719 1 87.44 265 TRP A N 1
ATOM 2140 C CA . TRP A 1 265 ? 8.68 -43.125 -14.547 1 87.44 265 TRP A CA 1
ATOM 2141 C C . TRP A 1 265 ? 8.594 -42.125 -13.391 1 87.44 265 TRP A C 1
ATOM 2143 O O . TRP A 1 265 ? 7.754 -42.281 -12.5 1 87.44 265 TRP A O 1
ATOM 2153 N N . ASP A 1 266 ? 9.492 -41.156 -13.43 1 87.56 266 ASP A N 1
ATOM 2154 C CA . ASP A 1 266 ? 9.406 -40.094 -12.438 1 87.56 266 ASP A CA 1
ATOM 2155 C C . ASP A 1 266 ? 8.172 -39.219 -12.68 1 87.56 266 ASP A C 1
ATOM 2157 O O . ASP A 1 266 ? 7.387 -38.969 -11.758 1 87.56 266 ASP A O 1
ATOM 2161 N N . SER A 1 267 ? 7.918 -38.844 -13.898 1 89.69 267 SER A N 1
ATOM 2162 C CA . SER A 1 267 ? 6.812 -37.969 -14.266 1 89.69 267 SER A CA 1
ATOM 2163 C C . SER A 1 267 ? 5.477 -38.688 -14.18 1 89.69 267 SER A C 1
ATOM 2165 O O . SER A 1 267 ? 4.531 -38.188 -13.562 1 89.69 267 SER A O 1
ATOM 2167 N N . ILE A 1 268 ? 5.391 -39.875 -14.719 1 91.44 268 ILE A N 1
ATOM 2168 C CA . ILE A 1 268 ? 4.109 -40.562 -14.859 1 91.44 268 ILE A CA 1
ATOM 2169 C C . ILE A 1 268 ? 3.816 -41.344 -13.586 1 91.44 268 ILE A C 1
ATOM 2171 O O . ILE A 1 268 ? 2.752 -41.188 -12.984 1 91.44 268 ILE A O 1
ATOM 2175 N N . VAL A 1 269 ? 4.723 -42.094 -13.125 1 89.94 269 VAL A N 1
ATOM 2176 C CA . VAL A 1 269 ? 4.465 -43 -12.023 1 89.94 269 VAL A CA 1
ATOM 2177 C C . VAL A 1 269 ? 4.598 -42.281 -10.688 1 89.94 269 VAL A C 1
ATOM 2179 O O . VAL A 1 269 ? 3.633 -42.188 -9.922 1 89.94 269 VAL A O 1
ATOM 2182 N N . LEU A 1 270 ? 5.707 -41.719 -10.469 1 89.06 270 LEU A N 1
ATOM 2183 C CA . LEU A 1 270 ? 5.945 -41.125 -9.164 1 89.06 270 LEU A CA 1
ATOM 2184 C C . LEU A 1 270 ? 5.117 -39.875 -8.984 1 89.06 270 LEU A C 1
ATOM 2186 O O . LEU A 1 270 ? 4.375 -39.75 -8 1 89.06 270 LEU A O 1
ATOM 2190 N N . ASP A 1 271 ? 5.227 -38.906 -9.953 1 92.81 271 ASP A N 1
ATOM 2191 C CA . ASP A 1 271 ? 4.539 -37.625 -9.805 1 92.81 271 ASP A CA 1
ATOM 2192 C C . ASP A 1 271 ? 3.025 -37.781 -9.922 1 92.81 271 ASP A C 1
ATOM 2194 O O . ASP A 1 271 ? 2.293 -37.562 -8.961 1 92.81 271 ASP A O 1
ATOM 2198 N N . ILE A 1 272 ? 2.533 -38.344 -11.008 1 94.75 272 ILE A N 1
ATOM 2199 C CA . ILE A 1 272 ? 1.103 -38.344 -11.297 1 94.75 272 ILE A CA 1
ATOM 2200 C C . ILE A 1 272 ? 0.42 -39.469 -10.508 1 94.75 272 ILE A C 1
ATOM 2202 O O . ILE A 1 272 ? -0.483 -39.188 -9.711 1 94.75 272 ILE A O 1
ATOM 2206 N N . LEU A 1 273 ? 0.896 -40.688 -10.633 1 95.25 273 LEU A N 1
ATOM 2207 C CA . LEU A 1 273 ? 0.128 -41.844 -10.195 1 95.25 273 LEU A CA 1
ATOM 2208 C C . LEU A 1 273 ? 0.325 -42.094 -8.703 1 95.25 273 LEU A C 1
ATOM 2210 O O . LEU A 1 273 ? -0.512 -42.719 -8.062 1 95.25 273 LEU A O 1
ATOM 2214 N N . ILE A 1 274 ? 1.401 -41.594 -8.133 1 93.62 274 ILE A N 1
ATOM 2215 C CA . ILE A 1 274 ? 1.645 -41.875 -6.727 1 93.62 274 ILE A CA 1
ATOM 2216 C C . ILE A 1 274 ? 1.491 -40.625 -5.891 1 93.62 274 ILE A C 1
ATOM 2218 O O . ILE A 1 274 ? 0.502 -40.469 -5.172 1 93.62 274 ILE A O 1
ATOM 2222 N N . CYS A 1 275 ? 2.373 -39.719 -6.098 1 93.94 275 CYS A N 1
ATOM 2223 C CA . CYS A 1 275 ? 2.41 -38.562 -5.211 1 93.94 275 CYS A CA 1
ATOM 2224 C C . CYS A 1 275 ? 1.185 -37.688 -5.418 1 93.94 275 CYS A C 1
ATOM 2226 O O . CYS A 1 275 ? 0.475 -37.375 -4.461 1 93.94 275 CYS A O 1
ATOM 2228 N N . ASN A 1 276 ? 0.935 -37.219 -6.676 1 96.75 276 ASN A N 1
ATOM 2229 C CA . ASN A 1 276 ? -0.217 -36.375 -6.949 1 96.75 276 ASN A CA 1
ATOM 2230 C C . ASN A 1 276 ? -1.526 -37.062 -6.586 1 96.75 276 ASN A C 1
ATOM 2232 O O . ASN A 1 276 ? -2.404 -36.438 -5.969 1 96.75 276 ASN A O 1
ATOM 2236 N N . TRP A 1 277 ? -1.589 -38.312 -6.992 1 96.81 277 TRP A N 1
ATOM 2237 C CA . TRP A 1 277 ? -2.795 -39.062 -6.688 1 96.81 277 TRP A CA 1
ATOM 2238 C C . TRP A 1 277 ? -3.033 -39.125 -5.18 1 96.81 277 TRP A C 1
ATOM 2240 O O . TRP A 1 277 ? -4.152 -38.906 -4.715 1 96.81 277 TRP A O 1
ATOM 2250 N N . PHE A 1 278 ? -2.037 -39.469 -4.457 1 96.62 278 PHE A N 1
ATOM 2251 C CA . PHE A 1 278 ? -2.166 -39.562 -3.01 1 96.62 278 PHE A CA 1
ATOM 2252 C C . PHE A 1 278 ? -2.547 -38.219 -2.402 1 96.62 278 PHE A C 1
ATOM 2254 O O . PHE A 1 278 ? -3.393 -38.156 -1.508 1 96.62 278 PHE A O 1
ATOM 2261 N N . GLY A 1 279 ? -1.903 -37.219 -2.83 1 97.06 279 GLY A N 1
ATOM 2262 C CA . GLY A 1 279 ? -2.242 -35.875 -2.365 1 97.06 279 GLY A CA 1
ATOM 2263 C C . GLY A 1 279 ? -3.674 -35.5 -2.674 1 97.06 279 GLY A C 1
ATOM 2264 O O . GLY A 1 279 ? -4.379 -34.969 -1.81 1 97.06 279 GLY A O 1
ATOM 2265 N N . ILE A 1 280 ? -4.102 -35.688 -3.836 1 97 280 ILE A N 1
ATOM 2266 C CA . ILE A 1 280 ? -5.465 -35.375 -4.25 1 97 280 ILE A CA 1
ATOM 2267 C C . ILE A 1 280 ? -6.457 -36.219 -3.432 1 97 280 ILE A C 1
ATOM 2269 O O . ILE A 1 280 ? -7.441 -35.656 -2.916 1 97 280 ILE A O 1
ATOM 2273 N N . TRP A 1 281 ? -6.113 -37.469 -3.328 1 96.06 281 TRP A N 1
ATOM 2274 C CA . TRP A 1 281 ? -7 -38.375 -2.594 1 96.06 281 TRP A CA 1
ATOM 2275 C C . TRP A 1 281 ? -7.137 -37.938 -1.14 1 96.06 281 TRP A C 1
ATOM 2277 O O . TRP A 1 281 ? -8.25 -37.812 -0.62 1 96.06 281 TRP A O 1
ATOM 2287 N N . THR A 1 282 ? -6.062 -37.719 -0.477 1 95.56 282 THR A N 1
ATOM 2288 C CA . THR A 1 282 ? -6.105 -37.281 0.922 1 95.56 282 THR A CA 1
ATOM 2289 C C . THR A 1 282 ? -6.734 -35.906 1.059 1 95.56 282 THR A C 1
ATOM 2291 O O . THR A 1 282 ? -7.441 -35.625 2.031 1 95.56 282 THR A O 1
ATOM 2294 N N . GLY A 1 283 ? -6.453 -35.031 0.099 1 93.75 283 GLY A N 1
ATOM 2295 C CA . GLY A 1 283 ? -7.07 -33.719 0.116 1 93.75 283 GLY A CA 1
ATOM 2296 C C . GLY A 1 283 ? -8.578 -33.781 -0.032 1 93.75 283 GLY A C 1
ATOM 2297 O O . GLY A 1 283 ? -9.305 -33.094 0.709 1 93.75 283 GLY A O 1
ATOM 2298 N N . MET A 1 284 ? -9.047 -34.531 -0.929 1 91.44 284 MET A N 1
ATOM 2299 C CA . MET A 1 284 ? -10.484 -34.688 -1.136 1 91.44 284 MET A CA 1
ATOM 2300 C C . MET A 1 284 ? -11.141 -35.344 0.076 1 91.44 284 MET A C 1
ATOM 2302 O O . MET A 1 284 ? -12.281 -35 0.412 1 91.44 284 MET A O 1
ATOM 2306 N N . ARG A 1 285 ? -10.445 -36.25 0.717 1 90.81 285 ARG A N 1
ATOM 2307 C CA . ARG A 1 285 ? -10.953 -36.844 1.951 1 90.81 285 ARG A CA 1
ATOM 2308 C C . ARG A 1 285 ? -11.07 -35.781 3.055 1 90.81 285 ARG A C 1
ATOM 2310 O O . ARG A 1 285 ? -12.023 -35.812 3.836 1 90.81 285 ARG A O 1
ATOM 2317 N N . THR A 1 286 ? -10.125 -34.969 3.104 1 86.31 286 THR A N 1
ATOM 2318 C CA . THR A 1 286 ? -10.172 -33.875 4.07 1 86.31 286 THR A CA 1
ATOM 2319 C C . THR A 1 286 ? -11.367 -32.969 3.809 1 86.31 286 THR A C 1
ATOM 2321 O O . THR A 1 286 ? -12.07 -32.562 4.742 1 86.31 286 THR A O 1
ATOM 2324 N N . VAL A 1 287 ? -11.594 -32.594 2.559 1 83.94 287 VAL A N 1
ATOM 2325 C CA . VAL A 1 287 ? -12.719 -31.766 2.172 1 83.94 287 VAL A CA 1
ATOM 2326 C C . VAL A 1 287 ? -14.031 -32.438 2.574 1 83.94 287 VAL A C 1
ATOM 2328 O O . VAL A 1 287 ? -14.93 -31.781 3.119 1 83.94 287 VAL A O 1
ATOM 2331 N N . ARG A 1 288 ? -14.195 -33.688 2.32 1 83.31 288 ARG A N 1
ATOM 2332 C CA . ARG A 1 288 ? -15.406 -34.438 2.658 1 83.31 288 ARG A CA 1
ATOM 2333 C C . ARG A 1 288 ? -15.594 -34.5 4.168 1 83.31 288 ARG A C 1
ATOM 2335 O O . ARG A 1 288 ? -16.719 -34.469 4.664 1 83.31 288 ARG A O 1
ATOM 2342 N N . TYR A 1 289 ? -14.484 -34.688 4.742 1 79 289 TYR A N 1
ATOM 2343 C CA . TYR A 1 289 ? -14.539 -34.781 6.195 1 79 289 TYR A CA 1
ATOM 2344 C C . TYR A 1 289 ? -15.086 -33.469 6.797 1 79 289 TYR A C 1
ATOM 2346 O O . TYR A 1 289 ? -15.898 -33.5 7.723 1 79 289 TYR A O 1
ATOM 2354 N N . PHE A 1 290 ? -14.766 -32.344 6.25 1 71.81 290 PHE A N 1
ATOM 2355 C CA . PHE A 1 290 ? -15.188 -31.062 6.805 1 71.81 290 PHE A CA 1
ATOM 2356 C C . PHE A 1 290 ? -16.484 -30.594 6.16 1 71.81 290 PHE A C 1
ATOM 2358 O O . PHE A 1 290 ? -17.141 -29.672 6.648 1 71.81 290 PHE A O 1
ATOM 2365 N N . ASP A 1 291 ? -16.734 -31.156 5.02 1 63.16 291 ASP A N 1
ATOM 2366 C CA . ASP A 1 291 ? -17.953 -30.812 4.293 1 63.16 291 ASP A CA 1
ATOM 2367 C C . ASP A 1 291 ? -19.203 -31.156 5.117 1 63.16 291 ASP A C 1
ATOM 2369 O O . ASP A 1 291 ? -19.344 -32.281 5.602 1 63.16 291 ASP A O 1
ATOM 2373 N N . GLY A 1 292 ? -20.109 -30.266 5.305 1 53.28 292 GLY A N 1
ATOM 2374 C CA . GLY A 1 292 ? -21.359 -30.484 6.02 1 53.28 292 GLY A CA 1
ATOM 2375 C C . GLY A 1 292 ? -21.25 -30.219 7.508 1 53.28 292 GLY A C 1
ATOM 2376 O O . GLY A 1 292 ? -22.266 -30.25 8.227 1 53.28 292 GLY A O 1
ATOM 2377 N N . ARG A 1 293 ? -20.047 -30.094 7.934 1 50.47 293 ARG A N 1
ATOM 2378 C CA . ARG A 1 293 ? -19.938 -29.891 9.375 1 50.47 293 ARG A CA 1
ATOM 2379 C C . ARG A 1 293 ? -19.953 -28.391 9.711 1 50.47 293 ARG A C 1
ATOM 2381 O O . ARG A 1 293 ? -19.25 -27.609 9.07 1 50.47 293 ARG A O 1
ATOM 2388 N N . THR A 1 294 ? -21.141 -27.844 9.867 1 45.22 294 THR A N 1
ATOM 2389 C CA . THR A 1 294 ? -21.25 -26.5 10.422 1 45.22 294 THR A CA 1
ATOM 2390 C C . THR A 1 294 ? -20.531 -26.391 11.758 1 45.22 294 THR A C 1
ATOM 2392 O O . THR A 1 294 ? -20.812 -27.156 12.68 1 45.22 294 THR A O 1
ATOM 2395 N N . TYR A 1 295 ? -19.328 -26.141 11.68 1 40.81 295 TYR A N 1
ATOM 2396 C CA . TYR A 1 295 ? -18.656 -26.016 12.969 1 40.81 295 TYR A CA 1
ATOM 2397 C C . TYR A 1 295 ? -19.172 -24.812 13.742 1 40.81 295 TYR A C 1
ATOM 2399 O O . TYR A 1 295 ? -19.141 -23.688 13.234 1 40.81 295 TYR A O 1
ATOM 2407 N N . GLU A 1 296 ? -20.266 -24.984 14.508 1 42.5 296 GLU A N 1
ATOM 2408 C CA . GLU A 1 296 ? -20.609 -23.953 15.492 1 42.5 296 GLU A CA 1
ATOM 2409 C C . GLU A 1 296 ? -19.391 -23.562 16.328 1 42.5 296 GLU A C 1
ATOM 2411 O O . GLU A 1 296 ? -18.844 -24.391 17.062 1 42.5 296 GLU A O 1
ATOM 2416 N N . TRP A 1 297 ? -18.641 -22.734 15.781 1 42.06 297 TRP A N 1
ATOM 2417 C CA . TRP A 1 297 ? -17.422 -22.266 16.438 1 42.06 297 TRP A CA 1
ATOM 2418 C C . TRP A 1 297 ? -17.719 -21.688 17.812 1 42.06 297 TRP A C 1
ATOM 2420 O O . TRP A 1 297 ? -18.266 -20.578 17.922 1 42.06 297 TRP A O 1
ATOM 2430 N N . VAL A 1 298 ? -18.062 -22.453 18.766 1 46.5 298 VAL A N 1
ATOM 2431 C CA . VAL A 1 298 ? -18.047 -22 20.156 1 46.5 298 VAL A CA 1
ATOM 2432 C C . VAL A 1 298 ? -16.672 -21.453 20.516 1 46.5 298 VAL A C 1
ATOM 2434 O O . VAL A 1 298 ? -15.656 -21.891 19.969 1 46.5 298 VAL A O 1
ATOM 2437 N N . GLY A 1 299 ? -16.625 -20.25 21.109 1 46.72 299 GLY A N 1
ATOM 2438 C CA . GLY A 1 299 ? -15.438 -19.547 21.578 1 46.72 299 GLY A CA 1
ATOM 2439 C C . GLY A 1 299 ? -14.375 -20.484 22.125 1 46.72 299 GLY A C 1
ATOM 2440 O O . GLY A 1 299 ? -14.695 -21.547 22.656 1 46.72 299 GLY A O 1
ATOM 2441 N N . LEU A 1 300 ? -13.188 -20.344 21.703 1 51.16 300 LEU A N 1
ATOM 2442 C CA . LEU A 1 300 ? -12.047 -21.109 22.172 1 51.16 300 LEU A CA 1
ATOM 2443 C C . LEU A 1 300 ? -12.133 -21.375 23.672 1 51.16 300 LEU A C 1
ATOM 2445 O O . LEU A 1 300 ? -11.75 -22.438 24.141 1 51.16 300 LEU A O 1
ATOM 2449 N N . SER A 1 301 ? -12.641 -20.359 24.297 1 50.88 301 SER A N 1
ATOM 2450 C CA . SER A 1 301 ? -12.68 -20.453 25.75 1 50.88 301 SER A CA 1
ATOM 2451 C C . SER A 1 301 ? -13.672 -21.516 26.203 1 50.88 301 SER A C 1
ATOM 2453 O O . SER A 1 301 ? -13.609 -22 27.344 1 50.88 301 SER A O 1
ATOM 2455 N N . ARG A 1 302 ? -14.547 -21.891 25.391 1 53.81 302 ARG A N 1
ATOM 2456 C CA . ARG A 1 302 ? -15.57 -22.797 25.875 1 53.81 302 ARG A CA 1
ATOM 2457 C C . ARG A 1 302 ? -15.273 -24.234 25.469 1 53.81 302 ARG A C 1
ATOM 2459 O O . ARG A 1 302 ? -16.094 -25.125 25.672 1 53.81 302 ARG A O 1
ATOM 2466 N N . GLN A 1 303 ? -14.117 -24.297 24.781 1 53.94 303 GLN A N 1
ATOM 2467 C CA . GLN A 1 303 ? -13.789 -25.656 24.375 1 53.94 303 GLN A CA 1
ATOM 2468 C C . GLN A 1 303 ? -13.242 -26.469 25.547 1 53.94 303 GLN A C 1
ATOM 2470 O O . GLN A 1 303 ? -12.383 -26 26.297 1 53.94 303 GLN A O 1
ATOM 2475 N N . PRO A 1 304 ? -13.742 -27.562 25.875 1 59.09 304 PRO A N 1
ATOM 2476 C CA . PRO A 1 304 ? -13.414 -28.312 27.078 1 59.09 304 PRO A CA 1
ATOM 2477 C C . PRO A 1 304 ? -12.016 -28.922 27.031 1 59.09 304 PRO A C 1
ATOM 2479 O O . PRO A 1 304 ? -11.383 -29.109 28.078 1 59.09 304 PRO A O 1
ATOM 2482 N N . ASN A 1 305 ? -11.484 -29.344 25.766 1 62.25 305 ASN A N 1
ATOM 2483 C CA . ASN A 1 305 ? -10.195 -30.016 25.672 1 62.25 305 ASN A CA 1
ATOM 2484 C C . ASN A 1 305 ? -9.273 -29.344 24.656 1 62.25 305 ASN A C 1
ATOM 2486 O O . ASN A 1 305 ? -9.742 -28.625 23.766 1 62.25 305 ASN A O 1
ATOM 2490 N N . ILE A 1 306 ? -7.926 -29.453 24.859 1 60.69 306 ILE A N 1
ATOM 2491 C CA . ILE A 1 306 ? -6.875 -28.812 24.078 1 60.69 306 ILE A CA 1
ATOM 2492 C C . ILE A 1 306 ? -7 -29.203 22.609 1 60.69 306 ILE A C 1
ATOM 2494 O O . ILE A 1 306 ? -6.781 -28.391 21.719 1 60.69 306 ILE A O 1
ATOM 2498 N N . ILE A 1 307 ? -7.266 -30.5 22.5 1 57.31 307 ILE A N 1
ATOM 2499 C CA . ILE A 1 307 ? -7.395 -30.984 21.141 1 57.31 307 ILE A CA 1
ATOM 2500 C C . ILE A 1 307 ? -8.539 -30.266 20.438 1 57.31 307 ILE A C 1
ATOM 2502 O O . ILE A 1 307 ? -8.422 -29.891 19.266 1 57.31 307 ILE A O 1
ATOM 2506 N N . SER A 1 308 ? -9.477 -30.016 21.156 1 57.69 308 SER A N 1
ATOM 2507 C CA . SER A 1 308 ? -10.617 -29.312 20.578 1 57.69 308 SER A CA 1
ATOM 2508 C C . SER A 1 308 ? -10.281 -27.859 20.297 1 57.69 308 SER A C 1
ATOM 2510 O O . SER A 1 308 ? -10.773 -27.281 19.328 1 57.69 308 SER A O 1
ATOM 2512 N N . LYS A 1 309 ? -9.453 -27.438 21.047 1 59 309 LYS A N 1
ATOM 2513 C CA . LYS A 1 309 ? -9.039 -26.047 20.844 1 59 309 LYS A CA 1
ATOM 2514 C C . LYS A 1 309 ? -8.203 -25.906 19.578 1 59 309 LYS A C 1
ATOM 2516 O O . LYS A 1 309 ? -8.391 -24.953 18.812 1 59 309 LYS A O 1
ATOM 2521 N N . VAL A 1 310 ? -7.344 -26.906 19.469 1 57.41 310 VAL A N 1
ATOM 2522 C CA . VAL A 1 310 ? -6.5 -26.906 18.281 1 57.41 310 VAL A CA 1
ATOM 2523 C C . VAL A 1 310 ? -7.363 -27.125 17.047 1 57.41 310 VAL A C 1
ATOM 2525 O O . VAL A 1 310 ? -7.168 -26.469 16.016 1 57.41 310 VAL A O 1
ATOM 2528 N N . LYS A 1 311 ? -8.195 -28.031 17.234 1 57.47 311 LYS A N 1
ATOM 2529 C CA . LYS A 1 311 ? -9.109 -28.281 16.125 1 57.47 311 LYS A CA 1
ATOM 2530 C C . LYS A 1 311 ? -9.914 -27.031 15.781 1 57.47 311 LYS A C 1
ATOM 2532 O O . LYS A 1 311 ? -10.125 -26.719 14.609 1 57.47 311 LYS A O 1
ATOM 2537 N N . ARG A 1 312 ? -10.18 -26.438 16.812 1 58.97 312 ARG A N 1
ATOM 2538 C CA . ARG A 1 312 ? -10.93 -25.203 16.625 1 58.97 312 ARG A CA 1
ATOM 2539 C C . ARG A 1 312 ? -10.062 -24.125 15.984 1 58.97 312 ARG A C 1
ATOM 2541 O O . ARG A 1 312 ? -10.516 -23.375 15.109 1 58.97 312 ARG A O 1
ATOM 2548 N N . MET A 1 313 ? -8.914 -24.125 16.438 1 56.59 313 MET A N 1
ATOM 2549 C CA . MET A 1 313 ? -7.98 -23.141 15.898 1 56.59 313 MET A CA 1
ATOM 2550 C C . MET A 1 313 ? -7.734 -23.375 14.406 1 56.59 313 MET A C 1
ATOM 2552 O O . MET A 1 313 ? -7.734 -22.438 13.617 1 56.59 313 MET A O 1
ATOM 2556 N N . LEU A 1 314 ? -7.605 -24.656 14.203 1 55.84 314 LEU A N 1
ATOM 2557 C CA . LEU A 1 314 ? -7.344 -25.016 12.812 1 55.84 314 LEU A CA 1
ATOM 2558 C C . LEU A 1 314 ? -8.602 -24.859 11.969 1 55.84 314 LEU A C 1
ATOM 2560 O O . LEU A 1 314 ? -8.531 -24.484 10.797 1 55.84 314 LEU A O 1
ATOM 2564 N N . GLY A 1 315 ? -9.625 -25.156 12.664 1 56.09 315 GLY A N 1
ATOM 2565 C CA . GLY A 1 315 ? -10.898 -25.062 11.977 1 56.09 315 GLY A CA 1
ATOM 2566 C C . GLY A 1 315 ? -11.258 -23.625 11.602 1 56.09 315 GLY A C 1
ATOM 2567 O O . GLY A 1 315 ? -12.039 -23.406 10.672 1 56.09 315 GLY A O 1
ATOM 2568 N N . GLN A 1 316 ? -10.656 -22.781 12.32 1 55.56 316 GLN A N 1
ATOM 2569 C CA . GLN A 1 316 ? -10.93 -21.375 12.055 1 55.56 316 GLN A CA 1
ATOM 2570 C C . GLN A 1 316 ? -10.414 -20.969 10.672 1 55.56 316 GLN A C 1
ATOM 2572 O O . GLN A 1 316 ? -10.914 -20.016 10.078 1 55.56 316 GLN A O 1
ATOM 2577 N N . PHE A 1 317 ? -9.609 -21.828 10.227 1 52.53 317 PHE A N 1
ATOM 2578 C CA . PHE A 1 317 ? -9.055 -21.531 8.914 1 52.53 317 PHE A CA 1
ATOM 2579 C C . PHE A 1 317 ? -9.883 -22.156 7.805 1 52.53 317 PHE A C 1
ATOM 2581 O O . PHE A 1 317 ? -9.586 -22 6.621 1 52.53 317 PHE A O 1
ATOM 2588 N N . THR A 1 318 ? -10.812 -22.875 8.305 1 52.19 318 THR A N 1
ATOM 2589 C CA . THR A 1 318 ? -11.719 -23.469 7.328 1 52.19 318 THR A CA 1
ATOM 2590 C C . THR A 1 318 ? -12.844 -22.484 6.984 1 52.19 318 THR A C 1
ATOM 2592 O O . THR A 1 318 ? -13.234 -21.656 7.812 1 52.19 318 THR A O 1
ATOM 2595 N N . PRO A 1 319 ? -13.25 -22.531 5.746 1 56.22 319 PRO A N 1
ATOM 2596 C CA . PRO A 1 319 ? -14.344 -21.641 5.359 1 56.22 319 PRO A CA 1
ATOM 2597 C C . PRO A 1 319 ? -15.586 -21.828 6.223 1 56.22 319 PRO A C 1
ATOM 2599 O O . PRO A 1 319 ? -15.82 -22.922 6.746 1 56.22 319 PRO A O 1
ATOM 2602 N N . ALA A 1 320 ? -16.266 -20.781 6.559 1 53.47 320 ALA A N 1
ATOM 2603 C CA . ALA A 1 320 ? -17.5 -20.812 7.352 1 53.47 320 ALA A CA 1
ATOM 2604 C C . ALA A 1 320 ? -18.531 -21.734 6.711 1 53.47 320 ALA A C 1
ATOM 2606 O O . ALA A 1 320 ? -19.281 -22.422 7.414 1 53.47 320 ALA A O 1
ATOM 2607 N N . GLN A 1 321 ? -18.766 -21.688 5.391 1 53.84 321 GLN A N 1
ATOM 2608 C CA . GLN A 1 321 ? -19.672 -22.578 4.66 1 53.84 321 GLN A CA 1
ATOM 2609 C C . GLN A 1 321 ? -18.922 -23.312 3.541 1 53.84 321 GLN A C 1
ATOM 2611 O O . GLN A 1 321 ? -18.203 -22.688 2.764 1 53.84 321 GLN A O 1
ATOM 2616 N N . TRP A 1 322 ? -18.703 -24.5 3.879 1 51.94 322 TRP A N 1
ATOM 2617 C CA . TRP A 1 322 ? -18.125 -25.328 2.826 1 51.94 322 TRP A CA 1
ATOM 2618 C C . TRP A 1 322 ? -19.094 -25.5 1.67 1 51.94 322 TRP A C 1
ATOM 2620 O O . TRP A 1 322 ? -19.891 -26.453 1.66 1 51.94 322 TRP A O 1
ATOM 2630 N N . ASP A 1 323 ? -19.406 -24.391 1.074 1 54.19 323 ASP A N 1
ATOM 2631 C CA . ASP A 1 323 ? -20.266 -24.469 -0.099 1 54.19 323 ASP A CA 1
ATOM 2632 C C . ASP A 1 323 ? -19.625 -25.297 -1.203 1 54.19 323 ASP A C 1
ATOM 2634 O O . ASP A 1 323 ? -18.391 -25.266 -1.381 1 54.19 323 ASP A O 1
ATOM 2638 N N . LYS A 1 324 ? -20.25 -26.297 -1.507 1 57.72 324 LYS A N 1
ATOM 2639 C CA . LYS A 1 324 ? -19.797 -27.109 -2.629 1 57.72 324 LYS A CA 1
ATOM 2640 C C . LYS A 1 324 ? -19.422 -26.234 -3.828 1 57.72 324 LYS A C 1
ATOM 2642 O O . LYS A 1 324 ? -20.234 -25.422 -4.281 1 57.72 324 LYS A O 1
ATOM 2647 N N . ASP A 1 325 ? -18.172 -26.031 -4.043 1 63.5 325 ASP A N 1
ATOM 2648 C CA . ASP A 1 325 ? -17.734 -25.344 -5.258 1 63.5 325 ASP A CA 1
ATOM 2649 C C . ASP A 1 325 ? -18.266 -26.047 -6.504 1 63.5 325 ASP A C 1
ATOM 2651 O O . ASP A 1 325 ? -18.172 -27.266 -6.629 1 63.5 325 ASP A O 1
ATOM 2655 N N . GLU A 1 326 ? -19.156 -25.344 -7.137 1 77.44 326 GLU A N 1
ATOM 2656 C CA . GLU A 1 326 ? -19.75 -25.875 -8.359 1 77.44 326 GLU A CA 1
ATOM 2657 C C . GLU A 1 326 ? -19.078 -25.281 -9.602 1 77.44 326 GLU A C 1
ATOM 2659 O O . GLU A 1 326 ? -19.484 -24.219 -10.078 1 77.44 326 GLU A O 1
ATOM 2664 N N . TRP A 1 327 ? -18.031 -25.906 -10.062 1 88.19 327 TRP A N 1
ATOM 2665 C CA . TRP A 1 327 ? -17.344 -25.453 -11.266 1 88.19 327 TRP A CA 1
ATOM 2666 C C . TRP A 1 327 ? -18.141 -25.766 -12.516 1 88.19 327 TRP A C 1
ATOM 2668 O O . TRP A 1 327 ? -18.312 -24.922 -13.398 1 88.19 327 TRP A O 1
ATOM 2678 N N . HIS A 1 328 ? -18.781 -26.875 -12.711 1 86.5 328 HIS A N 1
ATOM 2679 C CA . HIS A 1 328 ? -19.641 -27.359 -13.789 1 86.5 328 HIS A CA 1
ATOM 2680 C C . HIS A 1 328 ? -19.141 -26.859 -15.148 1 86.5 328 HIS A C 1
ATOM 2682 O O . HIS A 1 328 ? -19.875 -26.156 -15.859 1 86.5 328 HIS A O 1
ATOM 2688 N N . PRO A 1 329 ? -17.969 -27.359 -15.562 1 89.12 329 PRO A N 1
ATOM 2689 C CA . PRO A 1 329 ? -17.406 -26.875 -16.828 1 89.12 329 PRO A CA 1
ATOM 2690 C C . PRO A 1 329 ? -18.25 -27.281 -18.031 1 89.12 329 PRO A C 1
ATOM 2692 O O . PRO A 1 329 ? -18.156 -26.672 -19.094 1 89.12 329 PRO A O 1
ATOM 2695 N N . THR A 1 330 ? -19.203 -28.203 -17.891 1 88.75 330 THR A N 1
ATOM 2696 C CA . THR A 1 330 ? -19.969 -28.719 -19.016 1 88.75 330 THR A CA 1
ATOM 2697 C C . THR A 1 330 ? -21.344 -28.031 -19.078 1 88.75 330 THR A C 1
ATOM 2699 O O . THR A 1 330 ? -22.203 -28.438 -19.859 1 88.75 330 THR A O 1
ATOM 2702 N N . ARG A 1 331 ? -21.578 -27.125 -18.297 1 87.56 331 ARG A N 1
ATOM 2703 C CA . ARG A 1 331 ? -22.859 -26.422 -18.266 1 87.56 331 ARG A CA 1
ATOM 2704 C C . ARG A 1 331 ? -23.062 -25.594 -19.531 1 87.56 331 ARG A C 1
ATOM 2706 O O . ARG A 1 331 ? -24.188 -25.391 -19.984 1 87.56 331 ARG A O 1
ATOM 2713 N N . GLY A 1 332 ? -21.922 -25.062 -20.109 1 90.31 332 GLY A N 1
ATOM 2714 C CA . GLY A 1 332 ? -21.969 -24.25 -21.328 1 90.31 332 GLY A CA 1
ATOM 2715 C C . GLY A 1 332 ? -20.594 -23.891 -21.844 1 90.31 332 GLY A C 1
ATOM 2716 O O . GLY A 1 332 ? -19.578 -24.109 -21.172 1 90.31 332 GLY A O 1
ATOM 2717 N N . PRO A 1 333 ? -20.609 -23.438 -23.062 1 91.88 333 PRO A N 1
ATOM 2718 C CA . PRO A 1 333 ? -19.312 -23.078 -23.641 1 91.88 333 PRO A CA 1
ATOM 2719 C C . PRO A 1 333 ? -18.609 -21.969 -22.891 1 91.88 333 PRO A C 1
ATOM 2721 O O . PRO A 1 333 ? -17.375 -21.984 -22.75 1 91.88 333 PRO A O 1
ATOM 2724 N N . TRP A 1 334 ? -19.391 -21.016 -22.453 1 90.38 334 TRP A N 1
ATOM 2725 C CA . TRP A 1 334 ? -18.781 -19.891 -21.75 1 90.38 334 TRP A CA 1
ATOM 2726 C C . TRP A 1 334 ? -18.219 -20.359 -20.391 1 90.38 334 TRP A C 1
ATOM 2728 O O . TRP A 1 334 ? -17.125 -19.953 -20 1 90.38 334 TRP A O 1
ATOM 2738 N N . ARG A 1 335 ? -18.969 -21.109 -19.719 1 91.25 335 ARG A N 1
ATOM 2739 C CA . ARG A 1 335 ? -18.516 -21.672 -18.453 1 91.25 335 ARG A CA 1
ATOM 2740 C C . ARG A 1 335 ? -17.266 -22.516 -18.656 1 91.25 335 ARG A C 1
ATOM 2742 O O . ARG A 1 335 ? -16.344 -22.5 -17.828 1 91.25 335 ARG A O 1
ATOM 2749 N N . PHE A 1 336 ? -17.297 -23.219 -19.719 1 94.56 336 PHE A N 1
ATOM 2750 C CA . PHE A 1 336 ? -16.141 -24.047 -20.062 1 94.56 336 PHE A CA 1
ATOM 2751 C C . PHE A 1 336 ? -14.898 -23.188 -20.234 1 94.56 336 PHE A C 1
ATOM 2753 O O . PHE A 1 336 ? -13.836 -23.5 -19.703 1 94.56 336 PHE A O 1
ATOM 2760 N N . ILE A 1 337 ? -15 -22.109 -20.922 1 94.69 337 ILE A N 1
ATOM 2761 C CA . ILE A 1 337 ? -13.875 -21.203 -21.172 1 94.69 337 ILE A CA 1
ATOM 2762 C C . ILE A 1 337 ? -13.43 -20.578 -19.844 1 94.69 337 ILE A C 1
ATOM 2764 O O . ILE A 1 337 ? -12.227 -20.391 -19.625 1 94.69 337 ILE A O 1
ATOM 2768 N N . GLN A 1 338 ? -14.32 -20.266 -19.016 1 94 338 GLN A N 1
ATOM 2769 C CA . GLN A 1 338 ? -14 -19.672 -17.719 1 94 338 GLN A CA 1
ATOM 2770 C C . GLN A 1 338 ? -13.203 -20.641 -16.859 1 94 338 GLN A C 1
ATOM 2772 O O . GLN A 1 338 ? -12.211 -20.266 -16.234 1 94 338 GLN A O 1
ATOM 2777 N N . VAL A 1 339 ? -13.617 -21.828 -16.844 1 95.06 339 VAL A N 1
ATOM 2778 C CA . VAL A 1 339 ? -12.914 -22.828 -16.062 1 95.06 339 VAL A CA 1
ATOM 2779 C C . VAL A 1 339 ? -11.555 -23.125 -16.688 1 95.06 339 VAL A C 1
ATOM 2781 O O . VAL A 1 339 ? -10.562 -23.312 -15.984 1 95.06 339 VAL A O 1
ATOM 2784 N N . LEU A 1 340 ? -11.539 -23.188 -17.969 1 95.56 340 LEU A N 1
ATOM 2785 C CA . LEU A 1 340 ? -10.273 -23.391 -18.672 1 95.56 340 LEU A CA 1
ATOM 2786 C C . LEU A 1 340 ? -9.289 -22.266 -18.359 1 95.56 340 LEU A C 1
ATOM 2788 O O . LEU A 1 340 ? -8.094 -22.5 -18.203 1 95.56 340 LEU A O 1
ATOM 2792 N N . SER A 1 341 ? -9.758 -21.031 -18.297 1 95.5 341 SER A N 1
ATOM 2793 C CA . SER A 1 341 ? -8.898 -19.906 -17.969 1 95.5 341 SER A CA 1
ATOM 2794 C C . SER A 1 341 ? -8.281 -20.062 -16.578 1 95.5 341 SER A C 1
ATOM 2796 O O . SER A 1 341 ? -7.129 -19.688 -16.359 1 95.5 341 SER A O 1
ATOM 2798 N N . LEU A 1 342 ? -9.031 -20.547 -15.68 1 95.31 342 LEU A N 1
ATOM 2799 C CA . LEU A 1 342 ? -8.5 -20.844 -14.352 1 95.31 342 LEU A CA 1
ATOM 2800 C C . LEU A 1 342 ? -7.344 -21.828 -14.43 1 95.31 342 LEU A C 1
ATOM 2802 O O . LEU A 1 342 ? -6.305 -21.641 -13.797 1 95.31 342 LEU A O 1
ATOM 2806 N N . CYS A 1 343 ? -7.512 -22.859 -15.203 1 96 343 CYS A N 1
ATOM 2807 C CA . CYS A 1 343 ? -6.477 -23.875 -15.359 1 96 343 CYS A CA 1
ATOM 2808 C C . CYS A 1 343 ? -5.211 -23.266 -15.961 1 96 343 CYS A C 1
ATOM 2810 O O . CYS A 1 343 ? -4.102 -23.578 -15.516 1 96 343 CYS A O 1
ATOM 2812 N N . VAL A 1 344 ? -5.371 -22.438 -16.906 1 96.62 344 VAL A N 1
ATOM 2813 C CA . VAL A 1 344 ? -4.234 -21.812 -17.578 1 96.62 344 VAL A CA 1
ATOM 2814 C C . VAL A 1 344 ? -3.463 -20.938 -16.609 1 96.62 344 VAL A C 1
ATOM 2816 O O . VAL A 1 344 ? -2.232 -21 -16.547 1 96.62 344 VAL A O 1
ATOM 2819 N N . VAL A 1 345 ? -4.152 -20.125 -15.852 1 96.88 345 VAL A N 1
ATOM 2820 C CA . VAL A 1 345 ? -3.498 -19.25 -14.883 1 96.88 345 VAL A CA 1
ATOM 2821 C C . VAL A 1 345 ? -2.797 -20.078 -13.82 1 96.88 345 VAL A C 1
ATOM 2823 O O . VAL A 1 345 ? -1.675 -19.766 -13.414 1 96.88 345 VAL A O 1
ATOM 2826 N N . PHE A 1 346 ? -3.482 -21.125 -13.422 1 96.81 346 PHE A N 1
ATOM 2827 C CA . PHE A 1 346 ? -2.908 -22.031 -12.438 1 96.81 346 PHE A CA 1
ATOM 2828 C C . PHE A 1 346 ? -1.597 -22.625 -12.938 1 96.81 346 PHE A C 1
ATOM 2830 O O . PHE A 1 346 ? -0.594 -22.625 -12.227 1 96.81 346 PHE A O 1
ATOM 2837 N N . MET A 1 347 ? -1.588 -23.078 -14.109 1 96.94 347 MET A N 1
ATOM 2838 C CA . MET A 1 347 ? -0.391 -23.672 -14.703 1 96.94 347 MET A CA 1
ATOM 2839 C C . MET A 1 347 ? 0.696 -22.609 -14.883 1 96.94 347 MET A C 1
ATOM 2841 O O . MET A 1 347 ? 1.88 -22.891 -14.688 1 96.94 347 MET A O 1
ATOM 2845 N N . ALA A 1 348 ? 0.282 -21.422 -15.234 1 97.56 348 ALA A N 1
ATOM 2846 C CA . ALA A 1 348 ? 1.243 -20.328 -15.414 1 97.56 348 ALA A CA 1
ATOM 2847 C C . ALA A 1 348 ? 1.947 -20 -14.102 1 97.56 348 ALA A C 1
ATOM 2849 O O . ALA A 1 348 ? 3.162 -19.781 -14.078 1 97.56 348 ALA A O 1
ATOM 2850 N N . VAL A 1 349 ? 1.188 -19.969 -13.031 1 97.5 349 VAL A N 1
ATOM 2851 C CA . VAL A 1 349 ? 1.758 -19.656 -11.727 1 97.5 349 VAL A CA 1
ATOM 2852 C C . VAL A 1 349 ? 2.783 -20.734 -11.344 1 97.5 349 VAL A C 1
ATOM 2854 O O . VAL A 1 349 ? 3.859 -20.406 -10.828 1 97.5 349 VAL A O 1
ATOM 2857 N N . GLU A 1 350 ? 2.475 -21.938 -11.609 1 96.25 350 GLU A N 1
ATOM 2858 C CA . GLU A 1 350 ? 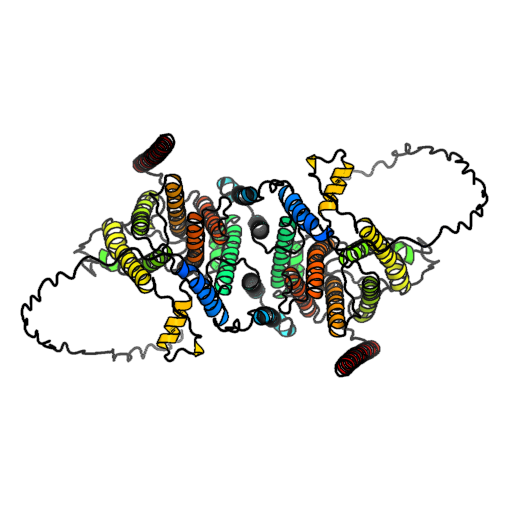3.387 -23.047 -11.297 1 96.25 350 GLU A CA 1
ATOM 2859 C C . GLU A 1 350 ? 4.625 -23 -12.195 1 96.25 350 GLU A C 1
ATOM 2861 O O . GLU A 1 350 ? 5.746 -23.188 -11.719 1 96.25 350 GLU A O 1
ATOM 2866 N N . LEU A 1 351 ? 4.434 -22.734 -13.422 1 97 351 LEU A N 1
ATOM 2867 C CA . LEU A 1 351 ? 5.551 -22.641 -14.359 1 97 351 LEU A CA 1
ATOM 2868 C C . LEU A 1 351 ? 6.461 -21.469 -13.984 1 97 351 LEU A C 1
ATOM 2870 O O . LEU A 1 351 ? 7.684 -21.594 -14.055 1 97 351 LEU A O 1
ATOM 2874 N N . ASN A 1 352 ? 5.844 -20.359 -13.617 1 97.88 352 ASN A N 1
ATOM 2875 C CA . ASN A 1 352 ? 6.609 -19.188 -13.234 1 97.88 352 ASN A CA 1
ATOM 2876 C C . ASN A 1 352 ? 7.605 -19.5 -12.117 1 97.88 352 ASN A C 1
ATOM 2878 O O . ASN A 1 352 ? 8.703 -18.938 -12.086 1 97.88 352 ASN A O 1
ATOM 2882 N N . THR A 1 353 ? 7.215 -20.359 -11.234 1 95.88 353 THR A N 1
ATOM 2883 C CA . THR A 1 353 ? 8.109 -20.719 -10.133 1 95.88 353 THR A CA 1
ATOM 2884 C C . THR A 1 353 ? 9.414 -21.312 -10.664 1 95.88 353 THR A C 1
ATOM 2886 O O . THR A 1 353 ? 10.492 -20.938 -10.211 1 95.88 353 THR A O 1
ATOM 2889 N N . PHE A 1 354 ? 9.359 -22.156 -11.609 1 95.19 354 PHE A N 1
ATOM 2890 C CA . PHE A 1 354 ? 10.531 -22.844 -12.141 1 95.19 354 PHE A CA 1
ATOM 2891 C C . PHE A 1 354 ? 11.375 -21.891 -12.977 1 95.19 354 PHE A C 1
ATOM 2893 O O . PHE A 1 354 ? 12.609 -21.906 -12.891 1 95.19 354 PHE A O 1
ATOM 2900 N N . PHE A 1 355 ? 10.711 -21.094 -13.734 1 96.94 355 PHE A N 1
ATOM 2901 C CA . PHE A 1 355 ? 11.453 -20.141 -14.562 1 96.94 355 PHE A CA 1
ATOM 2902 C C . PHE A 1 355 ? 12.117 -19.078 -13.695 1 96.94 355 PHE A C 1
ATOM 2904 O O . PHE A 1 355 ? 13.25 -18.672 -13.953 1 96.94 355 PHE A O 1
ATOM 2911 N N . LEU A 1 356 ? 11.422 -18.578 -12.688 1 97.06 356 LEU A N 1
ATOM 2912 C CA . LEU A 1 356 ? 11.984 -17.578 -11.797 1 97.06 356 LEU A CA 1
ATOM 2913 C C . LEU A 1 356 ? 13.219 -18.125 -11.078 1 97.06 356 LEU A C 1
ATOM 2915 O O . LEU A 1 356 ? 14.25 -17.438 -11.016 1 97.06 356 LEU A O 1
ATOM 2919 N N . LYS A 1 357 ? 13.109 -19.281 -10.5 1 94.75 357 LYS A N 1
ATOM 2920 C CA . LYS A 1 357 ? 14.258 -19.812 -9.773 1 94.75 357 LYS A CA 1
ATOM 2921 C C . LYS A 1 357 ? 15.453 -20.031 -10.695 1 94.75 357 LYS A C 1
ATOM 2923 O O . LYS A 1 357 ? 16.594 -19.812 -10.297 1 94.75 357 LYS A O 1
ATOM 2928 N N . PHE A 1 358 ? 15.156 -20.422 -11.93 1 94.44 358 PHE A N 1
ATOM 2929 C CA . PHE A 1 358 ? 16.219 -20.609 -12.906 1 94.44 358 PHE A CA 1
ATOM 2930 C C . PHE A 1 358 ? 16.875 -19.281 -13.266 1 94.44 358 PHE A C 1
ATOM 2932 O O . PHE A 1 358 ? 18.094 -19.156 -13.203 1 94.44 358 PHE A O 1
ATOM 2939 N N . CYS A 1 359 ? 16.094 -18.297 -13.617 1 95.5 359 CYS A N 1
ATOM 2940 C CA . CYS A 1 359 ? 16.578 -17.016 -14.086 1 95.5 359 CYS A CA 1
ATOM 2941 C C . CYS A 1 359 ? 17.297 -16.266 -12.969 1 95.5 359 CYS A C 1
ATOM 2943 O O . CYS A 1 359 ? 18.25 -15.516 -13.219 1 95.5 359 CYS A O 1
ATOM 2945 N N . LEU A 1 360 ? 16.906 -16.469 -11.727 1 96.94 360 LEU A N 1
ATOM 2946 C CA . LEU A 1 360 ? 17.438 -15.703 -10.602 1 96.94 360 LEU A CA 1
ATOM 2947 C C . LEU A 1 360 ? 18.469 -16.531 -9.82 1 96.94 360 LEU A C 1
ATOM 2949 O O . LEU A 1 360 ? 18.922 -16.094 -8.758 1 96.94 360 LEU A O 1
ATOM 2953 N N . TRP A 1 361 ? 18.75 -17.688 -10.227 1 95.44 361 TRP A N 1
ATOM 2954 C CA . TRP A 1 361 ? 19.766 -18.547 -9.633 1 95.44 361 TRP A CA 1
ATOM 2955 C C . TRP A 1 361 ? 19.406 -18.922 -8.195 1 95.44 361 TRP A C 1
ATOM 2957 O O . TRP A 1 361 ? 20.234 -18.781 -7.289 1 95.44 361 TRP A O 1
ATOM 2967 N N . ILE A 1 362 ? 18.219 -19.328 -8.031 1 95.12 362 ILE A N 1
ATOM 2968 C CA . ILE A 1 362 ? 17.766 -19.766 -6.711 1 95.12 362 ILE A CA 1
ATOM 2969 C C . ILE A 1 362 ? 17.766 -21.297 -6.648 1 95.12 362 ILE A C 1
ATOM 2971 O O . ILE A 1 362 ? 17.016 -21.953 -7.375 1 95.12 362 ILE A O 1
ATOM 2975 N N . PRO A 1 363 ? 18.547 -21.828 -5.758 1 91.31 363 PRO A N 1
ATOM 2976 C CA . PRO A 1 363 ? 18.578 -23.297 -5.648 1 91.31 363 PRO A CA 1
ATOM 2977 C C . PRO A 1 363 ? 17.25 -23.875 -5.141 1 91.31 363 PRO A C 1
ATOM 2979 O O . PRO A 1 363 ? 16.562 -23.234 -4.34 1 91.31 363 PRO A O 1
ATOM 2982 N N . PRO A 1 364 ? 16.875 -25.078 -5.523 1 85.69 364 PRO A N 1
ATOM 2983 C CA . PRO A 1 364 ? 15.594 -25.688 -5.172 1 85.69 364 PRO A CA 1
ATOM 2984 C C . PRO A 1 364 ? 15.414 -25.859 -3.666 1 85.69 364 PRO A C 1
ATOM 2986 O O . PRO A 1 364 ? 14.289 -25.875 -3.17 1 85.69 364 PRO A O 1
ATOM 2989 N N . ARG A 1 365 ? 16.516 -25.891 -2.906 1 86.12 365 ARG A N 1
ATOM 2990 C CA . ARG A 1 365 ? 16.422 -26.141 -1.473 1 86.12 365 ARG A CA 1
ATOM 2991 C C . ARG A 1 365 ? 16.375 -24.844 -0.688 1 86.12 365 ARG A C 1
ATOM 2993 O O . ARG A 1 365 ? 16.219 -24.844 0.534 1 86.12 365 ARG A O 1
ATOM 3000 N N . ASN A 1 366 ? 16.516 -23.781 -1.395 1 92.25 366 ASN A N 1
ATOM 3001 C CA . ASN A 1 366 ? 16.484 -22.5 -0.699 1 92.25 366 ASN A CA 1
ATOM 3002 C C . ASN A 1 366 ? 15.102 -22.203 -0.122 1 92.25 366 ASN A C 1
ATOM 3004 O O . ASN A 1 366 ? 14.094 -22.453 -0.778 1 92.25 366 ASN A O 1
ATOM 3008 N N . PRO A 1 367 ? 15.023 -21.703 1.072 1 92.94 367 PRO A N 1
ATOM 3009 C CA . PRO A 1 367 ? 13.734 -21.453 1.731 1 92.94 367 PRO A CA 1
ATOM 3010 C C . PRO A 1 367 ? 12.883 -20.422 0.996 1 92.94 367 PRO A C 1
ATOM 3012 O O . PRO A 1 367 ? 11.664 -20.391 1.175 1 92.94 367 PRO A O 1
ATOM 3015 N N . LEU A 1 368 ? 13.469 -19.594 0.206 1 94.12 368 LEU A N 1
ATOM 3016 C CA . LEU A 1 368 ? 12.727 -18.578 -0.529 1 94.12 368 LEU A CA 1
ATOM 3017 C C . LEU A 1 368 ? 11.664 -19.219 -1.418 1 94.12 368 LEU A C 1
ATOM 3019 O O . LEU A 1 368 ? 10.602 -18.625 -1.649 1 94.12 368 LEU A O 1
ATOM 3023 N N . ILE A 1 369 ? 11.938 -20.406 -1.848 1 92.88 369 ILE A N 1
ATOM 3024 C CA . ILE A 1 369 ? 11 -21.125 -2.703 1 92.88 369 ILE A CA 1
ATOM 3025 C C . ILE A 1 369 ? 9.766 -21.531 -1.891 1 92.88 369 ILE A C 1
ATOM 3027 O O . ILE A 1 369 ? 8.633 -21.375 -2.354 1 92.88 369 ILE A O 1
ATOM 3031 N N . VAL A 1 370 ? 10.031 -21.953 -0.689 1 91.25 370 VAL A N 1
ATOM 3032 C CA . VAL A 1 370 ? 8.938 -22.359 0.189 1 91.25 370 VAL A CA 1
ATOM 3033 C C . VAL A 1 370 ? 8.125 -21.141 0.607 1 91.25 370 VAL A C 1
ATOM 3035 O O . VAL A 1 370 ? 6.898 -21.203 0.687 1 91.25 370 VAL A O 1
ATOM 3038 N N . TYR A 1 371 ? 8.82 -20.031 0.863 1 94.44 371 TYR A N 1
ATOM 3039 C CA . TYR A 1 371 ? 8.117 -18.797 1.221 1 94.44 371 TYR A CA 1
ATOM 3040 C C . TYR A 1 371 ? 7.172 -18.375 0.103 1 94.44 371 TYR A C 1
ATOM 3042 O O . TYR A 1 371 ? 6.027 -17.984 0.36 1 94.44 371 TYR A O 1
ATOM 3050 N N . ARG A 1 372 ? 7.637 -18.422 -1.111 1 95.88 372 ARG A N 1
ATOM 3051 C CA . ARG A 1 372 ? 6.797 -18.062 -2.25 1 95.88 372 ARG A CA 1
ATOM 3052 C C . ARG A 1 372 ? 5.609 -19.016 -2.373 1 95.88 372 ARG A C 1
ATOM 3054 O O . ARG A 1 372 ? 4.488 -18.578 -2.648 1 95.88 372 ARG A O 1
ATOM 3061 N N . LEU A 1 373 ? 5.875 -20.281 -2.16 1 94 373 LEU A N 1
ATOM 3062 C CA . LEU A 1 373 ? 4.82 -21.281 -2.283 1 94 373 LEU A CA 1
ATOM 3063 C C . LEU A 1 373 ? 3.73 -21.047 -1.242 1 94 373 LEU A C 1
ATOM 3065 O O . LEU A 1 373 ? 2.541 -21.094 -1.563 1 94 373 LEU A O 1
ATOM 3069 N N . VAL A 1 374 ? 4.125 -20.812 -0.041 1 93.69 374 VAL A N 1
ATOM 3070 C CA . VAL A 1 374 ? 3.162 -20.578 1.032 1 93.69 374 VAL A CA 1
ATOM 3071 C C . VAL A 1 374 ? 2.371 -19.312 0.755 1 93.69 374 VAL A C 1
ATOM 3073 O O . VAL A 1 374 ? 1.152 -19.266 0.938 1 93.69 374 VAL A O 1
ATOM 3076 N N . LEU A 1 375 ? 3.078 -18.312 0.295 1 96.62 375 LEU A N 1
ATOM 3077 C CA . LEU A 1 375 ? 2.398 -17.062 -0.018 1 96.62 375 LEU A CA 1
ATOM 3078 C C . LEU A 1 375 ? 1.357 -17.266 -1.114 1 96.62 375 LEU A C 1
ATOM 3080 O O . LEU A 1 375 ? 0.217 -16.812 -0.986 1 96.62 375 LEU A O 1
ATOM 3084 N N . TRP A 1 376 ? 1.75 -17.938 -2.162 1 96.94 376 TRP A N 1
ATOM 3085 C CA . TRP A 1 376 ? 0.818 -18.203 -3.256 1 96.94 376 TRP A CA 1
ATOM 3086 C C . TRP A 1 376 ? -0.354 -19.047 -2.779 1 96.94 376 TRP A C 1
ATOM 3088 O O . TRP A 1 376 ? -1.484 -18.875 -3.24 1 96.94 376 TRP A O 1
ATOM 3098 N N . TRP A 1 377 ? -0.07 -19.984 -1.91 1 94.81 377 TRP A N 1
ATOM 3099 C CA . TRP A 1 377 ? -1.15 -20.812 -1.374 1 94.81 377 TRP A CA 1
ATOM 3100 C C . TRP A 1 377 ? -2.154 -19.953 -0.605 1 94.81 377 TRP A C 1
ATOM 3102 O O . TRP A 1 377 ? -3.365 -20.094 -0.781 1 94.81 377 TRP A O 1
ATOM 3112 N N . LEU A 1 378 ? -1.694 -19.031 0.222 1 93.88 378 LEU A N 1
ATOM 3113 C CA . LEU A 1 378 ? -2.555 -18.156 1.005 1 93.88 378 LEU A CA 1
ATOM 3114 C C . LEU A 1 378 ? -3.352 -17.219 0.096 1 93.88 378 LEU A C 1
ATOM 3116 O O . LEU A 1 378 ? -4.512 -16.922 0.377 1 93.88 378 LEU A O 1
ATOM 3120 N N . ILE A 1 379 ? -2.762 -16.812 -0.982 1 96.56 379 ILE A N 1
ATOM 3121 C CA . ILE A 1 379 ? -3.422 -15.922 -1.932 1 96.56 379 ILE A CA 1
ATOM 3122 C C . ILE A 1 379 ? -4.461 -16.703 -2.732 1 96.56 379 ILE A C 1
ATOM 3124 O O . ILE A 1 379 ? -5.547 -16.188 -3.018 1 96.56 379 ILE A O 1
ATOM 3128 N N . ALA A 1 380 ? -4.129 -17.922 -3.031 1 95.94 380 ALA A N 1
ATOM 3129 C CA . ALA A 1 380 ? -4.965 -18.734 -3.916 1 95.94 380 ALA A CA 1
ATOM 3130 C C . ALA A 1 380 ? -6.266 -19.125 -3.229 1 95.94 380 ALA A C 1
ATOM 3132 O O . ALA A 1 380 ? -7.301 -19.281 -3.881 1 95.94 380 ALA A O 1
ATOM 3133 N N . ILE A 1 381 ? -6.254 -19.25 -1.977 1 91.94 381 ILE A N 1
ATOM 3134 C CA . ILE A 1 381 ? -7.438 -19.703 -1.25 1 91.94 381 ILE A CA 1
ATOM 3135 C C . ILE A 1 381 ? -8.586 -18.719 -1.472 1 91.94 381 ILE A C 1
ATOM 3137 O O . ILE A 1 381 ? -9.625 -19.094 -2.027 1 91.94 381 ILE A O 1
ATOM 3141 N N . PRO A 1 382 ? -8.398 -17.484 -1.109 1 92.44 382 PRO A N 1
ATOM 3142 C CA . PRO A 1 382 ? -9.5 -16.547 -1.368 1 92.44 382 PRO A CA 1
ATOM 3143 C C . PRO A 1 382 ? -9.719 -16.297 -2.857 1 92.44 382 PRO A C 1
ATOM 3145 O O . PRO A 1 382 ? -10.852 -16.047 -3.285 1 92.44 382 PRO A O 1
ATOM 3148 N N . THR A 1 383 ? -8.719 -16.359 -3.686 1 95.06 383 THR A N 1
ATOM 3149 C CA . THR A 1 383 ? -8.844 -16.141 -5.121 1 95.06 383 THR A CA 1
ATOM 3150 C C . THR A 1 383 ? -9.797 -17.141 -5.75 1 95.06 383 THR A C 1
ATOM 3152 O O . THR A 1 383 ? -10.703 -16.766 -6.5 1 95.06 383 THR A O 1
ATOM 3155 N N . ILE A 1 384 ? -9.539 -18.359 -5.43 1 93.31 384 ILE A N 1
ATOM 3156 C CA . ILE A 1 384 ? -10.344 -19.422 -6.008 1 93.31 384 ILE A CA 1
ATOM 3157 C C . ILE A 1 384 ? -11.789 -19.297 -5.523 1 93.31 384 ILE A C 1
ATOM 3159 O O . ILE A 1 384 ? -12.727 -19.484 -6.301 1 93.31 384 ILE A O 1
ATOM 3163 N N . ARG A 1 385 ? -11.984 -18.969 -4.297 1 89.31 385 ARG A N 1
ATOM 3164 C CA . ARG A 1 385 ? -13.328 -18.812 -3.762 1 89.31 385 ARG A CA 1
ATOM 3165 C C . ARG A 1 385 ? -14.039 -17.625 -4.418 1 89.31 385 ARG A C 1
ATOM 3167 O O . ARG A 1 385 ? -15.219 -17.719 -4.762 1 89.31 385 ARG A O 1
ATOM 3174 N N . GLU A 1 386 ? -13.328 -16.562 -4.52 1 90.5 386 GLU A N 1
ATOM 3175 C CA . GLU A 1 386 ? -13.906 -15.406 -5.199 1 90.5 386 GLU A CA 1
ATOM 3176 C C . GLU A 1 386 ? -14.289 -15.734 -6.637 1 90.5 386 GLU A C 1
ATOM 3178 O O . GLU A 1 386 ? -15.352 -15.336 -7.109 1 90.5 386 GLU A O 1
ATOM 3183 N N . TYR A 1 387 ? -13.477 -16.453 -7.254 1 91.88 387 TYR A N 1
ATOM 3184 C CA . TYR A 1 387 ? -13.734 -16.797 -8.648 1 91.88 387 TYR A CA 1
ATOM 3185 C C . TYR A 1 387 ? -14.914 -17.75 -8.758 1 91.88 387 TYR A C 1
ATOM 3187 O O . TYR A 1 387 ? -15.75 -17.609 -9.656 1 91.88 387 TYR A O 1
ATOM 3195 N N . ASN A 1 388 ? -14.961 -18.688 -7.914 1 88.94 388 ASN A N 1
ATOM 3196 C CA . ASN A 1 388 ? -16.094 -19.609 -7.91 1 88.94 388 ASN A CA 1
ATOM 3197 C C . ASN A 1 388 ? -17.406 -18.891 -7.652 1 88.94 388 ASN A C 1
ATOM 3199 O O . ASN A 1 388 ? -18.406 -19.156 -8.305 1 88.94 388 ASN A O 1
ATOM 3203 N N . THR A 1 389 ? -17.391 -17.984 -6.699 1 85.12 389 THR A N 1
ATOM 3204 C CA . THR A 1 389 ? -18.562 -17.188 -6.402 1 85.12 389 THR A CA 1
ATOM 3205 C C . THR A 1 389 ? -18.969 -16.344 -7.609 1 85.12 389 THR A C 1
ATOM 3207 O O . THR A 1 389 ? -20.156 -16.188 -7.906 1 85.12 389 THR A O 1
ATOM 3210 N N . TYR A 1 390 ? -18.016 -15.875 -8.188 1 88.06 390 TYR A N 1
ATOM 3211 C CA . TYR A 1 390 ? -18.25 -15.078 -9.391 1 88.06 390 TYR A CA 1
ATOM 3212 C C . TYR A 1 390 ? -18.922 -15.922 -10.477 1 88.06 390 TYR A C 1
ATOM 3214 O O . TYR A 1 390 ? -19.828 -15.445 -11.164 1 88.06 390 TYR A O 1
ATOM 3222 N N . LEU A 1 391 ? -18.562 -17.125 -10.641 1 87.69 391 LEU A N 1
ATOM 3223 C CA . LEU A 1 391 ? -19.109 -18.016 -11.656 1 87.69 391 LEU A CA 1
ATOM 3224 C C . LEU A 1 391 ? -20.547 -18.406 -11.312 1 87.69 391 LEU A C 1
ATOM 3226 O O . LEU A 1 391 ? -21.359 -18.656 -12.211 1 87.69 391 LEU A O 1
ATOM 3230 N N . GLN A 1 392 ? -20.891 -18.344 -10.07 1 83.81 392 GLN A N 1
ATOM 3231 C CA . GLN A 1 392 ? -22.219 -18.766 -9.633 1 83.81 392 GLN A CA 1
ATOM 3232 C C . GLN A 1 392 ? -23.203 -17.594 -9.633 1 83.81 392 GLN A C 1
ATOM 3234 O O . GLN A 1 392 ? -24.422 -17.781 -9.672 1 83.81 392 GLN A O 1
ATOM 3239 N N . ASP A 1 393 ? -22.578 -16.484 -9.453 1 77.06 393 ASP A N 1
ATOM 3240 C CA . ASP A 1 393 ? -23.422 -15.297 -9.375 1 77.06 393 ASP A CA 1
ATOM 3241 C C . ASP A 1 393 ? -24.172 -15.07 -10.688 1 77.06 393 ASP A C 1
ATOM 3243 O O . ASP A 1 393 ? -23.562 -15.023 -11.758 1 77.06 393 ASP A O 1
ATOM 3247 N N . SER A 1 394 ? -25.469 -15.016 -10.602 1 70.75 394 SER A N 1
ATOM 3248 C CA . SER A 1 394 ? -26.312 -14.875 -11.789 1 70.75 394 SER A CA 1
ATOM 3249 C C . SER A 1 394 ? -26.625 -13.406 -12.078 1 70.75 394 SER A C 1
ATOM 3251 O O . SER A 1 394 ? -27.234 -13.094 -13.094 1 70.75 394 SER A O 1
ATOM 3253 N N . LYS A 1 395 ? -26.094 -12.602 -11.148 1 68.25 395 LYS A N 1
ATOM 3254 C CA . LYS A 1 395 ? -26.375 -11.188 -11.375 1 68.25 395 LYS A CA 1
ATOM 3255 C C . LYS A 1 395 ? -25.641 -10.672 -12.609 1 68.25 395 LYS A C 1
ATOM 3257 O O . LYS A 1 395 ? -24.516 -11.117 -12.906 1 68.25 395 LYS A O 1
ATOM 3262 N N . PRO A 1 396 ? -26.344 -9.891 -13.484 1 61.12 396 PRO A N 1
ATOM 3263 C CA . PRO A 1 396 ? -25.734 -9.422 -14.734 1 61.12 396 PRO A CA 1
ATOM 3264 C C . PRO A 1 396 ? -24.453 -8.625 -14.516 1 61.12 396 PRO A C 1
ATOM 3266 O O . PRO A 1 396 ? -23.547 -8.68 -15.344 1 61.12 396 PRO A O 1
ATOM 3269 N N . PHE A 1 397 ? -24.484 -7.875 -13.469 1 58.81 397 PHE A N 1
ATOM 3270 C CA . PHE A 1 397 ? -23.297 -7.059 -13.242 1 58.81 397 PHE A CA 1
ATOM 3271 C C . PHE A 1 397 ? -22.531 -7.547 -12.023 1 58.81 397 PHE A C 1
ATOM 3273 O O . PHE A 1 397 ? -22.828 -7.152 -10.898 1 58.81 397 PHE A O 1
ATOM 3280 N N . LYS A 1 398 ? -21.656 -8.609 -12.422 1 72.06 398 LYS A N 1
ATOM 3281 C CA . LYS A 1 398 ? -20.859 -9.141 -11.328 1 72.06 398 LYS A CA 1
ATOM 3282 C C . LYS A 1 398 ? -19.391 -8.727 -11.469 1 72.06 398 LYS A C 1
ATOM 3284 O O . LYS A 1 398 ? -18.906 -8.508 -12.578 1 72.06 398 LYS A O 1
ATOM 3289 N N . LYS A 1 399 ? -18.859 -8.375 -10.266 1 77.31 399 LYS A N 1
ATOM 3290 C CA . LYS A 1 399 ? -17.453 -7.996 -10.219 1 77.31 399 LYS A CA 1
ATOM 3291 C C . LYS A 1 399 ? -16.609 -9.109 -9.609 1 77.31 399 LYS A C 1
ATOM 3293 O O . LYS A 1 399 ? -17.062 -9.82 -8.711 1 77.31 399 LYS A O 1
ATOM 3298 N N . VAL A 1 400 ? -15.477 -9.266 -10.438 1 84.44 400 VAL A N 1
ATOM 3299 C CA . VAL A 1 400 ? -14.523 -10.227 -9.898 1 84.44 400 VAL A CA 1
ATOM 3300 C C . VAL A 1 400 ? -13.883 -9.672 -8.633 1 84.44 400 VAL A C 1
ATOM 3302 O O . VAL A 1 400 ? -13.672 -8.461 -8.516 1 84.44 400 VAL A O 1
ATOM 3305 N N . GLY A 1 401 ? -13.586 -10.445 -7.734 1 88.25 401 GLY A N 1
ATOM 3306 C CA . GLY A 1 401 ? -13.055 -10.039 -6.441 1 88.25 401 GLY A CA 1
ATOM 3307 C C . GLY A 1 401 ? -11.648 -9.469 -6.523 1 88.25 401 GLY A C 1
ATOM 3308 O O . GLY A 1 401 ? -10.977 -9.609 -7.547 1 88.25 401 GLY A O 1
ATOM 3309 N N . SER A 1 402 ? -11.211 -8.836 -5.488 1 91.44 402 SER A N 1
ATOM 3310 C CA . SER A 1 402 ? -9.93 -8.141 -5.426 1 91.44 402 SER A CA 1
ATOM 3311 C C . SER A 1 402 ? -8.766 -9.125 -5.461 1 91.44 402 SER A C 1
ATOM 3313 O O . SER A 1 402 ? -7.723 -8.836 -6.055 1 91.44 402 SER A O 1
ATOM 3315 N N . PHE A 1 403 ? -8.898 -10.273 -4.863 1 94.69 403 PHE A N 1
ATOM 3316 C CA . PHE A 1 403 ? -7.824 -11.266 -4.879 1 94.69 403 PHE A CA 1
ATOM 3317 C C . PHE A 1 403 ? -7.625 -11.82 -6.285 1 94.69 403 PHE A C 1
ATOM 3319 O O . PHE A 1 403 ? -6.5 -12.148 -6.672 1 94.69 403 PHE A O 1
ATOM 3326 N N . CYS A 1 404 ? -8.68 -11.953 -7.008 1 93.69 404 CYS A N 1
ATOM 3327 C CA . CYS A 1 404 ? -8.555 -12.43 -8.383 1 93.69 404 CYS A CA 1
ATOM 3328 C C . CYS A 1 404 ? -7.723 -11.461 -9.219 1 93.69 404 CYS A C 1
ATOM 3330 O O . CYS A 1 404 ? -6.824 -11.875 -9.945 1 93.69 404 CYS A O 1
ATOM 3332 N N . TRP A 1 405 ? -8.031 -10.25 -9.023 1 91.88 405 TRP A N 1
ATOM 3333 C CA . TRP A 1 405 ? -7.281 -9.219 -9.734 1 91.88 405 TRP A CA 1
ATOM 3334 C C . TRP A 1 405 ? -5.812 -9.234 -9.32 1 91.88 405 TRP A C 1
ATOM 3336 O O . TRP A 1 405 ? -4.922 -9.164 -10.172 1 91.88 405 TRP A O 1
ATOM 3346 N N . LEU A 1 406 ? -5.574 -9.273 -8.094 1 94.69 406 LEU A N 1
ATOM 3347 C CA . LEU A 1 406 ? -4.215 -9.266 -7.559 1 94.69 406 LEU A CA 1
ATOM 3348 C C . LEU A 1 406 ? -3.439 -10.492 -8.016 1 94.69 406 LEU A C 1
ATOM 3350 O O . LEU A 1 406 ? -2.279 -10.383 -8.422 1 94.69 406 LEU A O 1
ATOM 3354 N N . SER A 1 407 ? -4.094 -11.633 -7.988 1 96.31 407 SER A N 1
ATOM 3355 C CA . SER A 1 407 ? -3.447 -12.867 -8.414 1 96.31 407 SER A CA 1
ATOM 3356 C C . SER A 1 407 ? -3.068 -12.82 -9.891 1 96.31 407 SER A C 1
ATOM 3358 O O . SER A 1 407 ? -1.971 -13.234 -10.266 1 96.31 407 SER A O 1
ATOM 3360 N N . LEU A 1 408 ? -3.977 -12.344 -10.633 1 95.31 408 LEU A N 1
ATOM 3361 C CA . LEU A 1 408 ? -3.697 -12.234 -12.062 1 95.31 408 LEU A CA 1
ATOM 3362 C C . LEU A 1 408 ? -2.549 -11.266 -12.32 1 95.31 408 LEU A C 1
ATOM 3364 O O . LEU A 1 408 ? -1.659 -11.555 -13.125 1 95.31 408 LEU A O 1
ATOM 3368 N N . ALA A 1 409 ? -2.566 -10.133 -11.648 1 95 409 ALA A N 1
ATOM 3369 C CA . ALA A 1 409 ? -1.495 -9.156 -11.797 1 95 409 ALA A CA 1
ATOM 3370 C C . ALA A 1 409 ? -0.145 -9.75 -11.406 1 95 409 ALA A C 1
ATOM 3372 O O . ALA A 1 409 ? 0.848 -9.57 -12.109 1 95 409 ALA A O 1
ATOM 3373 N N . ILE A 1 410 ? -0.082 -10.43 -10.328 1 97.5 410 ILE A N 1
ATOM 3374 C CA . ILE A 1 410 ? 1.154 -11.047 -9.867 1 97.5 410 ILE A CA 1
ATOM 3375 C C . ILE A 1 410 ? 1.628 -12.086 -10.883 1 97.5 410 ILE A C 1
ATOM 3377 O O . ILE A 1 410 ? 2.811 -12.125 -11.227 1 97.5 410 ILE A O 1
ATOM 3381 N N . CYS A 1 411 ? 0.707 -12.875 -11.344 1 97.12 411 CYS A N 1
ATOM 3382 C CA . CYS A 1 411 ? 1.04 -13.898 -12.328 1 97.12 411 CYS A CA 1
ATOM 3383 C C . CYS A 1 411 ? 1.643 -13.273 -13.578 1 97.12 411 CYS A C 1
ATOM 3385 O O . CYS A 1 411 ? 2.664 -13.742 -14.086 1 97.12 411 CYS A O 1
ATOM 3387 N N . ILE A 1 412 ? 1.071 -12.203 -14.023 1 95.88 412 ILE A N 1
ATOM 3388 C CA . ILE A 1 412 ? 1.52 -11.531 -15.242 1 95.88 412 ILE A CA 1
ATOM 3389 C C . ILE A 1 412 ? 2.904 -10.922 -15.016 1 95.88 412 ILE A C 1
ATOM 3391 O O . ILE A 1 412 ? 3.791 -11.055 -15.859 1 95.88 412 ILE A O 1
ATOM 3395 N N . VAL A 1 413 ? 3.125 -10.258 -13.898 1 96.5 413 VAL A N 1
ATOM 3396 C CA . VAL A 1 413 ? 4.418 -9.633 -13.641 1 96.5 413 VAL A CA 1
ATOM 3397 C C . VAL A 1 413 ? 5.496 -10.703 -13.508 1 96.5 413 VAL A C 1
ATOM 3399 O O . VAL A 1 413 ? 6.613 -10.531 -14 1 96.5 413 VAL A O 1
ATOM 3402 N N . GLU A 1 414 ? 5.168 -11.82 -12.852 1 97.62 414 GLU A N 1
ATOM 3403 C CA . GLU A 1 414 ? 6.113 -12.93 -12.797 1 97.62 414 GLU A CA 1
ATOM 3404 C C . GLU A 1 414 ? 6.469 -13.422 -14.195 1 97.62 414 GLU A C 1
ATOM 3406 O O . GLU A 1 414 ? 7.637 -13.68 -14.492 1 97.62 414 GLU A O 1
ATOM 3411 N N . LEU A 1 415 ? 5.484 -13.539 -14.984 1 96.56 415 LEU A N 1
ATOM 3412 C CA . LEU A 1 415 ? 5.699 -14 -16.359 1 96.56 415 LEU A CA 1
ATOM 3413 C C . LEU A 1 415 ? 6.582 -13.031 -17.125 1 96.56 415 LEU A C 1
ATOM 3415 O O . LEU A 1 415 ? 7.496 -13.445 -17.844 1 96.56 415 LEU A O 1
ATOM 3419 N N . LEU A 1 416 ? 6.34 -11.781 -16.984 1 95.81 416 LEU A N 1
ATOM 3420 C CA . LEU A 1 416 ? 7.133 -10.766 -17.672 1 95.81 416 LEU A CA 1
ATOM 3421 C C . LEU A 1 416 ? 8.594 -10.82 -17.219 1 95.81 416 LEU A C 1
ATOM 3423 O O . LEU A 1 416 ? 9.5 -10.633 -18.016 1 95.81 416 LEU A O 1
ATOM 3427 N N . ILE A 1 417 ? 8.766 -11.047 -15.938 1 96.94 417 ILE A N 1
ATOM 3428 C CA . ILE A 1 417 ? 10.125 -11.195 -15.422 1 96.94 417 ILE A CA 1
ATOM 3429 C C . ILE A 1 417 ? 10.789 -12.406 -16.062 1 96.94 417 ILE A C 1
ATOM 3431 O O . ILE A 1 417 ? 11.945 -12.328 -16.5 1 96.94 417 ILE A O 1
ATOM 3435 N N . CYS A 1 418 ? 10.094 -13.477 -16.188 1 96.25 418 CYS A N 1
ATOM 3436 C CA . CYS A 1 418 ? 10.633 -14.688 -16.797 1 96.25 418 CYS A CA 1
ATOM 3437 C C . CYS A 1 418 ? 11.008 -14.445 -18.25 1 96.25 418 CYS A C 1
ATOM 3439 O O . CYS A 1 418 ? 12.055 -14.898 -18.703 1 96.25 418 CYS A O 1
ATOM 3441 N N . ILE A 1 419 ? 10.195 -13.727 -18.922 1 94.12 419 ILE A N 1
ATOM 3442 C CA . ILE A 1 419 ? 10.445 -13.438 -20.328 1 94.12 419 ILE A CA 1
ATOM 3443 C C . ILE A 1 419 ? 11.664 -12.523 -20.469 1 94.12 419 ILE A C 1
ATOM 3445 O O . ILE A 1 419 ? 12.562 -12.789 -21.25 1 94.12 419 ILE A O 1
ATOM 3449 N N . LYS A 1 420 ? 11.703 -11.508 -19.703 1 94.38 420 LYS A N 1
ATOM 3450 C CA . LYS A 1 420 ? 12.781 -10.523 -19.781 1 94.38 420 LYS A CA 1
ATOM 3451 C C . LYS A 1 420 ? 14.117 -11.133 -19.344 1 94.38 420 LYS A C 1
ATOM 3453 O O . LYS A 1 420 ? 15.117 -11.016 -20.047 1 94.38 420 LYS A O 1
ATOM 3458 N N . PHE A 1 421 ? 14.117 -11.781 -18.219 1 95.31 421 PHE A N 1
ATOM 3459 C CA . PHE A 1 421 ? 15.352 -12.312 -17.641 1 95.31 421 PHE A CA 1
ATOM 3460 C C . PHE A 1 421 ? 15.781 -13.578 -18.375 1 95.31 421 PHE A C 1
ATOM 3462 O O . PHE A 1 421 ? 16.938 -13.984 -18.297 1 95.31 421 PHE A O 1
ATOM 3469 N N . GLY A 1 422 ? 14.844 -14.258 -19.031 1 94.62 422 GLY A N 1
ATOM 3470 C CA . GLY A 1 422 ? 15.148 -15.5 -19.734 1 94.62 422 GLY A CA 1
ATOM 3471 C C . GLY A 1 422 ? 15.727 -15.273 -21.125 1 94.62 422 GLY A C 1
ATOM 3472 O O . GLY A 1 422 ? 16.234 -16.203 -21.75 1 94.62 422 GLY A O 1
ATOM 3473 N N . HIS A 1 423 ? 15.641 -14.062 -21.516 1 91.06 423 HIS A N 1
ATOM 3474 C CA . HIS A 1 423 ? 16.125 -13.773 -22.859 1 91.06 423 HIS A CA 1
ATOM 3475 C C . HIS A 1 423 ? 17.594 -14.133 -23 1 91.06 423 HIS A C 1
ATOM 3477 O O . HIS A 1 423 ? 18.438 -13.688 -22.219 1 91.06 423 HIS A O 1
ATOM 3483 N N . GLY A 1 424 ? 17.828 -14.961 -23.984 1 90.62 424 GLY A N 1
ATOM 3484 C CA . GLY A 1 424 ? 19.203 -15.328 -24.281 1 90.62 424 GLY A CA 1
ATOM 3485 C C . GLY A 1 424 ? 19.688 -16.531 -23.469 1 90.62 424 GLY A C 1
ATOM 3486 O O . GLY A 1 424 ? 20.797 -17.016 -23.672 1 90.62 424 GLY A O 1
ATOM 3487 N N . LEU A 1 425 ? 18.875 -17.047 -22.609 1 92.56 425 LEU A N 1
ATOM 3488 C CA . LEU A 1 425 ? 19.312 -18.141 -21.734 1 92.56 425 LEU A CA 1
ATOM 3489 C C . LEU A 1 425 ? 18.938 -19.5 -22.328 1 92.56 425 LEU A C 1
ATOM 3491 O O . LEU A 1 425 ? 19.438 -20.531 -21.875 1 92.56 425 LEU A O 1
ATOM 3495 N N . PHE A 1 426 ? 18.062 -19.484 -23.391 1 93 426 PHE A N 1
ATOM 3496 C CA . PHE A 1 426 ? 17.531 -20.734 -23.938 1 93 426 PHE A CA 1
ATOM 3497 C C . PHE A 1 426 ? 17.953 -20.906 -25.391 1 93 426 PHE A C 1
ATOM 3499 O O . PHE A 1 426 ? 17.219 -20.547 -26.312 1 93 426 PHE A O 1
ATOM 3506 N N . PRO A 1 427 ? 18.984 -21.547 -25.672 1 91.62 427 PRO A N 1
ATOM 3507 C CA . PRO A 1 427 ? 19.484 -21.672 -27.031 1 91.62 427 PRO A CA 1
ATOM 3508 C C . PRO A 1 427 ? 18.719 -22.703 -27.859 1 91.62 427 PRO A C 1
ATOM 3510 O O . PRO A 1 427 ? 18.656 -22.609 -29.078 1 91.62 427 PRO A O 1
ATOM 3513 N N . LYS A 1 428 ? 18.141 -23.703 -27.234 1 92.62 428 LYS A N 1
ATOM 3514 C CA . LYS A 1 428 ? 17.422 -24.75 -27.953 1 92.62 428 LYS A CA 1
ATOM 3515 C C . LYS A 1 428 ? 16.016 -24.297 -28.312 1 92.62 428 LYS A C 1
ATOM 3517 O O . LYS A 1 428 ? 15.258 -23.859 -27.438 1 92.62 428 LYS A O 1
ATOM 3522 N N . SER A 1 429 ? 15.703 -24.453 -29.531 1 92.62 429 SER A N 1
ATOM 3523 C CA . SER A 1 429 ? 14.359 -24.094 -29.969 1 92.62 429 SER A CA 1
ATOM 3524 C C . SER A 1 429 ? 13.359 -25.203 -29.672 1 92.62 429 SER A C 1
ATOM 3526 O O . SER A 1 429 ? 13.75 -26.359 -29.484 1 92.62 429 SER A O 1
ATOM 3528 N N . MET A 1 430 ? 12.148 -24.844 -29.609 1 94.25 430 MET A N 1
ATOM 3529 C CA . MET A 1 430 ? 11.086 -25.828 -29.375 1 94.25 430 MET A CA 1
ATOM 3530 C C . MET A 1 430 ? 11 -26.812 -30.531 1 94.25 430 MET A C 1
ATOM 3532 O O . MET A 1 430 ? 10.977 -26.422 -31.688 1 94.25 430 MET A O 1
ATOM 3536 N N . PRO A 1 431 ? 10.906 -28.016 -30.266 1 95.19 431 PRO A N 1
ATOM 3537 C CA . PRO A 1 431 ? 10.766 -29.016 -31.312 1 95.19 431 PRO A CA 1
ATOM 3538 C C . PRO A 1 431 ? 9.5 -28.828 -32.156 1 95.19 431 PRO A C 1
ATOM 3540 O O . PRO A 1 431 ? 8.453 -28.453 -31.609 1 95.19 431 PRO A O 1
ATOM 3543 N N . SER A 1 432 ? 9.555 -29.094 -33.406 1 96.12 432 SER A N 1
ATOM 3544 C CA . SER A 1 432 ? 8.461 -28.859 -34.344 1 96.12 432 SER A CA 1
ATOM 3545 C C . SER A 1 432 ? 7.246 -29.703 -34 1 96.12 432 SER A C 1
ATOM 3547 O O . SER A 1 432 ? 6.105 -29.297 -34.219 1 96.12 432 SER A O 1
ATOM 3549 N N . TRP A 1 433 ? 7.523 -30.922 -33.531 1 95.94 433 TRP A N 1
ATOM 3550 C CA . TRP A 1 433 ? 6.402 -31.797 -33.219 1 95.94 433 TRP A CA 1
ATOM 3551 C C . TRP A 1 433 ? 5.551 -31.203 -32.094 1 95.94 433 TRP A C 1
ATOM 3553 O O . TRP A 1 433 ? 4.332 -31.391 -32.062 1 95.94 433 TRP A O 1
ATOM 3563 N N . LEU A 1 434 ? 6.211 -30.578 -31.219 1 95.56 434 LEU A N 1
ATOM 3564 C CA . LEU A 1 434 ? 5.477 -29.938 -30.141 1 95.56 434 LEU A CA 1
ATOM 3565 C C . LEU A 1 434 ? 4.641 -28.766 -30.672 1 95.56 434 LEU A C 1
ATOM 3567 O O . LEU A 1 434 ? 3.502 -28.578 -30.234 1 95.56 434 LEU A O 1
ATOM 3571 N N . ILE A 1 435 ? 5.195 -28 -31.547 1 95.94 435 ILE A N 1
ATOM 3572 C CA . ILE A 1 435 ? 4.473 -26.891 -32.156 1 95.94 435 ILE A CA 1
ATOM 3573 C C . ILE A 1 435 ? 3.234 -27.422 -32.875 1 95.94 435 ILE A C 1
ATOM 3575 O O . ILE A 1 435 ? 2.143 -26.859 -32.75 1 95.94 435 ILE A O 1
ATOM 3579 N N . THR A 1 436 ? 3.443 -28.453 -33.625 1 96.69 436 THR A N 1
ATOM 3580 C CA . THR A 1 436 ? 2.336 -29.047 -34.344 1 96.69 436 THR A CA 1
ATOM 3581 C C . THR A 1 436 ? 1.284 -29.594 -33.375 1 96.69 436 THR A C 1
ATOM 3583 O O . THR A 1 436 ? 0.084 -29.422 -33.594 1 96.69 436 THR A O 1
ATOM 3586 N N . PHE A 1 437 ? 1.748 -30.25 -32.375 1 96.06 437 PHE A N 1
ATOM 3587 C CA . PHE A 1 437 ? 0.852 -30.828 -31.391 1 96.06 437 PHE A CA 1
ATOM 3588 C C . PHE A 1 437 ? -0.018 -29.766 -30.75 1 96.06 437 PHE A C 1
ATOM 3590 O O . PHE A 1 437 ? -1.245 -29.875 -30.734 1 96.06 437 PHE A O 1
ATOM 3597 N N . TRP A 1 438 ? 0.567 -28.734 -30.25 1 95.5 438 TRP A N 1
ATOM 3598 C CA . TRP A 1 438 ? -0.175 -27.703 -29.531 1 95.5 438 TRP A CA 1
ATOM 3599 C C . TRP A 1 438 ? -1.049 -26.906 -30.484 1 95.5 438 TRP A C 1
ATOM 3601 O O . TRP A 1 438 ? -2.133 -26.438 -30.125 1 95.5 438 TRP A O 1
ATOM 3611 N N . SER A 1 439 ? -0.653 -26.719 -31.75 1 96.88 439 SER A N 1
ATOM 3612 C CA . SER A 1 439 ? -1.497 -26.062 -32.75 1 96.88 439 SER A CA 1
ATOM 3613 C C . SER A 1 439 ? -2.744 -26.891 -33.031 1 96.88 439 SER A C 1
ATOM 3615 O O . SER A 1 439 ? -3.838 -26.344 -33.188 1 96.88 439 SER A O 1
ATOM 3617 N N . ALA A 1 440 ? -2.516 -28.156 -33.094 1 97.25 440 ALA A N 1
ATOM 3618 C CA . ALA A 1 440 ? -3.645 -29.062 -33.312 1 97.25 440 ALA A CA 1
ATOM 3619 C C . ALA A 1 440 ? -4.609 -29.016 -32.125 1 97.25 440 ALA A C 1
ATOM 3621 O O . ALA A 1 440 ? -5.828 -28.953 -32.312 1 97.25 440 ALA A O 1
ATOM 3622 N N . VAL A 1 441 ? -4.055 -29.078 -31 1 95.31 441 VAL A N 1
ATOM 3623 C CA . VAL A 1 441 ? -4.879 -29.047 -29.797 1 95.31 441 VAL A CA 1
ATOM 3624 C C . VAL A 1 441 ? -5.676 -27.734 -29.766 1 95.31 441 VAL A C 1
ATOM 3626 O O . VAL A 1 441 ? -6.871 -27.75 -29.469 1 95.31 441 VAL A O 1
ATOM 3629 N N . ALA A 1 442 ? -5.055 -26.625 -30.062 1 95.62 442 ALA A N 1
ATOM 3630 C CA . ALA A 1 442 ? -5.715 -25.312 -30.078 1 95.62 442 ALA A CA 1
ATOM 3631 C C . ALA A 1 442 ? -6.836 -25.281 -31.125 1 95.62 442 ALA A C 1
ATOM 3633 O O . ALA A 1 442 ? -7.93 -24.781 -30.844 1 95.62 442 ALA A O 1
ATOM 3634 N N . LEU A 1 443 ? -6.578 -25.797 -32.281 1 96.44 443 LEU A N 1
ATOM 3635 C CA . LEU A 1 443 ? -7.574 -25.844 -33.344 1 96.44 443 LEU A CA 1
ATOM 3636 C C . LEU A 1 443 ? -8.766 -26.703 -32.938 1 96.44 443 LEU A C 1
ATOM 3638 O O . LEU A 1 443 ? -9.914 -26.312 -33.156 1 96.44 443 LEU A O 1
ATOM 3642 N N . LEU A 1 444 ? -8.477 -27.828 -32.406 1 96.69 444 LEU A N 1
ATOM 3643 C CA . LEU A 1 444 ? -9.531 -28.734 -31.969 1 96.69 444 LEU A CA 1
ATOM 3644 C C . LEU A 1 444 ? -10.383 -28.109 -30.859 1 96.69 444 LEU A C 1
ATOM 3646 O O . LEU A 1 444 ? -11.602 -28.281 -30.844 1 96.69 444 LEU A O 1
ATOM 3650 N N . LEU A 1 445 ? -9.719 -27.453 -29.953 1 95.5 445 LEU A N 1
ATOM 3651 C CA . LEU A 1 445 ? -10.43 -26.797 -28.859 1 95.5 445 LEU A CA 1
ATOM 3652 C C . LEU A 1 445 ? -11.359 -25.703 -29.391 1 95.5 445 LEU A C 1
ATOM 3654 O O . LEU A 1 445 ? -12.508 -25.594 -28.953 1 95.5 445 LEU A O 1
ATOM 3658 N N . VAL A 1 446 ? -10.898 -24.891 -30.312 1 95.62 446 VAL A N 1
ATOM 3659 C CA . VAL A 1 446 ? -11.695 -23.828 -30.891 1 95.62 446 VAL A CA 1
ATOM 3660 C C . VAL A 1 446 ? -12.891 -24.406 -31.641 1 95.62 446 VAL A C 1
ATOM 3662 O O . VAL A 1 446 ? -14.016 -23.922 -31.484 1 95.62 446 VAL A O 1
ATOM 3665 N N . LEU A 1 447 ? -12.617 -25.422 -32.375 1 96.06 447 LEU A N 1
ATOM 3666 C CA . LEU A 1 447 ? -13.688 -26.078 -33.125 1 96.06 447 LEU A CA 1
ATOM 3667 C C . LEU A 1 447 ? -14.711 -26.672 -32.156 1 96.06 447 LEU A C 1
ATOM 3669 O O . LEU A 1 447 ? -15.922 -26.594 -32.406 1 96.06 447 LEU A O 1
ATOM 3673 N N . PHE A 1 448 ? -14.227 -27.266 -31.156 1 94.94 448 PHE A N 1
ATOM 3674 C CA . PHE A 1 448 ? -15.094 -27.875 -30.156 1 94.94 448 PHE A CA 1
ATOM 3675 C C . PHE A 1 448 ? -16.016 -26.844 -29.516 1 94.94 448 PHE A C 1
ATOM 3677 O O . PHE A 1 448 ? -17.234 -27.031 -29.453 1 94.94 448 PHE A O 1
ATOM 3684 N N . VAL A 1 449 ? -15.461 -25.75 -29.047 1 95 449 VAL A N 1
ATOM 3685 C CA . VAL A 1 449 ? -16.234 -24.703 -28.375 1 95 449 VAL A CA 1
ATOM 3686 C C . VAL A 1 449 ? -17.188 -24.062 -29.375 1 95 449 VAL A C 1
ATOM 3688 O O . VAL A 1 449 ? -18.344 -23.766 -29.031 1 95 449 VAL A O 1
ATOM 3691 N N . TRP A 1 450 ? -16.781 -23.859 -30.609 1 93.81 450 TRP A N 1
ATOM 3692 C CA . TRP A 1 450 ? -17.609 -23.266 -31.656 1 93.81 450 TRP A CA 1
ATOM 3693 C C . TRP A 1 450 ? -18.812 -24.141 -31.969 1 93.81 450 TRP A C 1
ATOM 3695 O O . TRP A 1 450 ? -19.938 -23.641 -32.062 1 93.81 450 TRP A O 1
ATOM 3705 N N . THR A 1 451 ? -18.609 -25.391 -32.125 1 94.19 451 THR A N 1
ATOM 3706 C CA . THR A 1 451 ? -19.703 -26.312 -32.406 1 94.19 451 THR A CA 1
ATOM 3707 C C . THR A 1 451 ? -20.672 -26.375 -31.219 1 94.19 451 THR A C 1
ATOM 3709 O O . THR A 1 451 ? -21.891 -26.438 -31.422 1 94.19 451 THR A O 1
ATOM 3712 N N . TRP A 1 452 ? -20.047 -26.406 -30.094 1 93.5 452 TRP A N 1
ATOM 3713 C CA . TRP A 1 452 ? -20.875 -26.422 -28.891 1 93.5 452 TRP A CA 1
ATOM 3714 C C . TRP A 1 452 ? -21.75 -25.172 -28.812 1 93.5 452 TRP A C 1
ATOM 3716 O O . TRP A 1 452 ? -22.938 -25.25 -28.516 1 93.5 452 TRP A O 1
ATOM 3726 N N . LYS A 1 453 ? -21.188 -24.047 -29.031 1 92.75 453 LYS A N 1
ATOM 3727 C CA . LYS A 1 453 ? -21.922 -22.781 -29.016 1 92.75 453 LYS A CA 1
ATOM 3728 C C . LYS A 1 453 ? -23.016 -22.781 -30.078 1 92.75 453 LYS A C 1
ATOM 3730 O O . LYS A 1 453 ? -24.141 -22.359 -29.812 1 92.75 453 LYS A O 1
ATOM 3735 N N . TYR A 1 454 ? -22.688 -23.234 -31.219 1 90.81 454 TYR A N 1
ATOM 3736 C CA . TYR A 1 454 ? -23.641 -23.281 -32.312 1 90.81 454 TYR A CA 1
ATOM 3737 C C . TYR A 1 454 ? -24.812 -24.203 -31.984 1 90.81 454 TYR A C 1
ATOM 3739 O O . TYR A 1 454 ? -25.969 -23.859 -32.25 1 90.81 454 TYR A O 1
ATOM 3747 N N . ARG A 1 455 ? -24.516 -25.266 -31.422 1 90.81 455 ARG A N 1
ATOM 3748 C CA . ARG A 1 455 ? -25.562 -26.219 -31.062 1 90.81 455 ARG A CA 1
ATOM 3749 C C . ARG A 1 455 ? -26.484 -25.656 -29.984 1 90.81 455 ARG A C 1
ATOM 3751 O O . ARG A 1 455 ? -27.703 -25.859 -30.031 1 90.81 455 ARG A O 1
ATOM 3758 N N . THR A 1 456 ? -25.875 -25.062 -29.062 1 89.69 456 THR A N 1
ATOM 3759 C CA . THR A 1 456 ? -26.672 -24.469 -27.984 1 89.69 456 THR A CA 1
ATOM 3760 C C . THR A 1 456 ? -27.578 -23.359 -28.547 1 89.69 456 THR A C 1
ATOM 3762 O O . THR A 1 456 ? -28.719 -23.203 -28.094 1 89.69 456 THR A O 1
ATOM 3765 N N . MET A 1 457 ? -27.109 -22.531 -29.453 1 88.5 457 MET A N 1
ATOM 3766 C CA . MET A 1 457 ? -27.891 -21.469 -30.062 1 88.5 457 MET A CA 1
ATOM 3767 C C . MET A 1 457 ? -29.047 -22.047 -30.891 1 88.5 457 MET A C 1
ATOM 3769 O O . MET A 1 457 ? -30.156 -21.516 -30.875 1 88.5 457 MET A O 1
ATOM 3773 N N . LYS A 1 458 ? -28.766 -23.062 -31.562 1 87.69 458 LYS A N 1
ATOM 3774 C CA . LYS A 1 458 ? -29.781 -23.719 -32.375 1 87.69 458 LYS A CA 1
ATOM 3775 C C . LYS A 1 458 ? -30.891 -24.312 -31.516 1 87.69 458 LYS A C 1
ATOM 3777 O O . LYS A 1 458 ? -32.062 -24.25 -31.875 1 87.69 458 LYS A O 1
ATOM 3782 N N . ARG A 1 459 ? -30.562 -24.812 -30.484 1 84.62 459 ARG A N 1
ATOM 3783 C CA . ARG A 1 459 ? -31.547 -25.375 -29.578 1 84.62 459 ARG A CA 1
ATOM 3784 C C . ARG A 1 459 ? -32.438 -24.297 -28.984 1 84.62 459 ARG A C 1
ATOM 3786 O O . ARG A 1 459 ? -33.625 -24.547 -28.703 1 84.62 459 ARG A O 1
ATOM 3793 N N . LYS A 1 460 ? -31.906 -23.172 -28.797 1 77 460 LYS A N 1
ATOM 3794 C CA . LYS A 1 460 ? -32.688 -22.078 -28.25 1 77 460 LYS A CA 1
ATOM 3795 C C . LYS A 1 460 ? -33.656 -21.5 -29.312 1 77 460 LYS A C 1
ATOM 3797 O O . LYS A 1 460 ? -34.719 -20.969 -28.984 1 77 460 LYS A O 1
ATOM 3802 N N . MET A 1 461 ? -33.344 -21.625 -30.516 1 78.19 461 MET A N 1
ATOM 3803 C CA . MET A 1 461 ? -34.156 -21.109 -31.609 1 78.19 461 MET A CA 1
ATOM 3804 C C . MET A 1 461 ? -35.281 -22.078 -31.938 1 78.19 461 MET A C 1
ATOM 3806 O O . MET A 1 461 ? -36.312 -21.688 -32.5 1 78.19 461 MET A O 1
ATOM 3810 N N . ILE A 1 462 ? -35.344 -23.203 -31.5 1 66.5 462 ILE A N 1
ATOM 3811 C CA . ILE A 1 462 ? -36.438 -24.141 -31.688 1 66.5 462 ILE A CA 1
ATOM 3812 C C . ILE A 1 462 ? -37.375 -24.109 -30.469 1 66.5 462 ILE A C 1
ATOM 3814 O O . ILE A 1 462 ? -36.906 -24.219 -29.328 1 66.5 462 ILE A O 1
ATOM 3818 N N . MET B 1 1 ? 40.562 29.047 -24.484 1 17.09 1 MET B N 1
ATOM 3819 C CA . MET B 1 1 ? 40.469 30.516 -24.5 1 17.09 1 MET B CA 1
ATOM 3820 C C . MET B 1 1 ? 39.188 30.984 -25.172 1 17.09 1 MET B C 1
ATOM 3822 O O . MET B 1 1 ? 38.938 32.188 -25.25 1 17.09 1 MET B O 1
ATOM 3826 N N . ARG B 1 2 ? 38.75 30.203 -26.234 1 18.61 2 ARG B N 1
ATOM 3827 C CA . ARG B 1 2 ? 38.094 30.875 -27.344 1 18.61 2 ARG B CA 1
ATOM 3828 C C . ARG B 1 2 ? 36.906 31.719 -26.859 1 18.61 2 ARG B C 1
ATOM 3830 O O . ARG B 1 2 ? 36.188 31.328 -25.953 1 18.61 2 ARG B O 1
ATOM 3837 N N . ARG B 1 3 ? 36.688 33.094 -27.328 1 17.66 3 ARG B N 1
ATOM 3838 C CA . ARG B 1 3 ? 36.094 34.438 -27.25 1 17.66 3 ARG B CA 1
ATOM 3839 C C . ARG B 1 3 ? 34.594 34.406 -27.547 1 17.66 3 ARG B C 1
ATOM 3841 O O . ARG B 1 3 ? 34 35.406 -27.906 1 17.66 3 ARG B O 1
ATOM 3848 N N . PHE B 1 4 ? 34 33.188 -27.969 1 19.89 4 PHE B N 1
ATOM 3849 C CA . PHE B 1 4 ? 32.75 33.469 -28.641 1 19.89 4 PHE B CA 1
ATOM 3850 C C . PHE B 1 4 ? 31.922 34.5 -27.859 1 19.89 4 PHE B C 1
ATOM 3852 O O . PHE B 1 4 ? 31.797 34.375 -26.625 1 19.89 4 PHE B O 1
ATOM 3859 N N . ALA B 1 5 ? 31.672 35.719 -28.375 1 17.86 5 ALA B N 1
ATOM 3860 C CA . ALA B 1 5 ? 31.188 37.094 -28.438 1 17.86 5 ALA B CA 1
ATOM 3861 C C . ALA B 1 5 ? 29.797 37.219 -27.812 1 17.86 5 ALA B C 1
ATOM 3863 O O . ALA B 1 5 ? 29.047 36.25 -27.734 1 17.86 5 ALA B O 1
ATOM 3864 N N . LEU B 1 6 ? 29.359 38.406 -27.266 1 17.78 6 LEU B N 1
ATOM 3865 C CA . LEU B 1 6 ? 28.734 39.344 -26.328 1 17.78 6 LEU B CA 1
ATOM 3866 C C . LEU B 1 6 ? 27.281 39.594 -26.688 1 17.78 6 LEU B C 1
ATOM 3868 O O . LEU B 1 6 ? 26.453 39.875 -25.828 1 17.78 6 LEU B O 1
ATOM 3872 N N . HIS B 1 7 ? 27 39.656 -28.062 1 16.53 7 HIS B N 1
ATOM 3873 C CA . HIS B 1 7 ? 26.234 40.844 -28.453 1 16.53 7 HIS B CA 1
ATOM 3874 C C . HIS B 1 7 ? 24.812 40.781 -27.906 1 16.53 7 HIS B C 1
ATOM 3876 O O . HIS B 1 7 ? 24.359 41.75 -27.281 1 16.53 7 HIS B O 1
ATOM 3882 N N . ARG B 1 8 ? 23.812 40.25 -28.734 1 18.2 8 ARG B N 1
ATOM 3883 C CA . ARG B 1 8 ? 22.672 41.031 -29.203 1 18.2 8 ARG B CA 1
ATOM 3884 C C . ARG B 1 8 ? 21.547 41 -28.172 1 18.2 8 ARG B C 1
ATOM 3886 O O . ARG B 1 8 ? 20.859 39.969 -28 1 18.2 8 ARG B O 1
ATOM 3893 N N . LEU B 1 9 ? 21.781 41.5 -26.859 1 17.77 9 LEU B N 1
ATOM 3894 C CA . LEU B 1 9 ? 20.906 41.656 -25.703 1 17.77 9 LEU B CA 1
ATOM 3895 C C . LEU B 1 9 ? 19.641 42.438 -26.078 1 17.77 9 LEU B C 1
ATOM 3897 O O . LEU B 1 9 ? 18.781 42.656 -25.234 1 17.77 9 LEU B O 1
ATOM 3901 N N . ALA B 1 10 ? 19.688 43.188 -27.203 1 17.34 10 ALA B N 1
ATOM 3902 C CA . ALA B 1 10 ? 19 44.469 -27.141 1 17.34 10 ALA B CA 1
ATOM 3903 C C . ALA B 1 10 ? 17.5 44.281 -27.016 1 17.34 10 ALA B C 1
ATOM 3905 O O . ALA B 1 10 ? 16.844 45 -26.266 1 17.34 10 ALA B O 1
ATOM 3906 N N . GLY B 1 11 ? 16.875 43.594 -28 1 17.73 11 GLY B N 1
ATOM 3907 C CA . GLY B 1 11 ? 15.773 44.25 -28.656 1 17.73 11 GLY B CA 1
ATOM 3908 C C . GLY B 1 11 ? 14.5 44.281 -27.844 1 17.73 11 GLY B C 1
ATOM 3909 O O . GLY B 1 11 ? 13.469 44.812 -28.281 1 17.73 11 GLY B O 1
ATOM 3910 N N . LEU B 1 12 ? 14.367 43.344 -26.766 1 17.72 12 LEU B N 1
ATOM 3911 C CA . LEU B 1 12 ? 12.977 43.031 -26.531 1 17.72 12 LEU B CA 1
ATOM 3912 C C . LEU B 1 12 ? 12.234 44.188 -25.891 1 17.72 12 LEU B C 1
ATOM 3914 O O . LEU B 1 12 ? 12.297 44.375 -24.672 1 17.72 12 LEU B O 1
ATOM 3918 N N . HIS B 1 13 ? 12.539 45.438 -26.328 1 17.41 13 HIS B N 1
ATOM 3919 C CA . HIS B 1 13 ? 12 46.656 -25.766 1 17.41 13 HIS B CA 1
ATOM 3920 C C . HIS B 1 13 ? 10.484 46.562 -25.578 1 17.41 13 HIS B C 1
ATOM 3922 O O . HIS B 1 13 ? 9.953 47.031 -24.562 1 17.41 13 HIS B O 1
ATOM 3928 N N . SER B 1 14 ? 9.734 46.344 -26.688 1 18.64 14 SER B N 1
ATOM 3929 C CA . SER B 1 14 ? 8.609 47.219 -26.938 1 18.64 14 SER B CA 1
ATOM 3930 C C . SER B 1 14 ? 7.426 46.906 -26.031 1 18.64 14 SER B C 1
ATOM 3932 O O . SER B 1 14 ? 6.695 45.938 -26.281 1 18.64 14 SER B O 1
ATOM 3934 N N . ILE B 1 15 ? 7.629 46.812 -24.688 1 17.66 15 ILE B N 1
ATOM 3935 C CA . ILE B 1 15 ? 6.664 46.594 -23.609 1 17.66 15 ILE B CA 1
ATOM 3936 C C . ILE B 1 15 ? 5.406 47.406 -23.875 1 17.66 15 ILE B C 1
ATOM 3938 O O . ILE B 1 15 ? 5.477 48.531 -24.422 1 17.66 15 ILE B O 1
ATOM 3942 N N . LEU B 1 16 ? 4.188 46.844 -23.438 1 17.58 16 LEU B N 1
ATOM 3943 C CA . LEU B 1 16 ? 2.73 46.906 -23.484 1 17.58 16 LEU B CA 1
ATOM 3944 C C . LEU B 1 16 ? 2.213 48.219 -22.922 1 17.58 16 LEU B C 1
ATOM 3946 O O . LEU B 1 16 ? 2.363 48.5 -21.734 1 17.58 16 LEU B O 1
ATOM 3950 N N . SER B 1 17 ? 2.496 49.344 -23.562 1 18.69 17 SER B N 1
ATOM 3951 C CA . SER B 1 17 ? 2.049 50.656 -23.125 1 18.69 17 SER B CA 1
ATOM 3952 C C . SER B 1 17 ? 0.528 50.719 -23.031 1 18.69 17 SER B C 1
ATOM 3954 O O . SER B 1 17 ? -0.146 51.094 -24 1 18.69 17 SER B O 1
ATOM 3956 N N . LEU B 1 18 ? -0.186 49.656 -22.578 1 18.09 18 LEU B N 1
ATOM 3957 C CA . LEU B 1 18 ? -1.624 49.812 -22.781 1 18.09 18 LEU B CA 1
ATOM 3958 C C . LEU B 1 18 ? -2.166 51.031 -22.031 1 18.09 18 LEU B C 1
ATOM 3960 O O . LEU B 1 18 ? -1.987 51.125 -20.812 1 18.09 18 LEU B O 1
ATOM 3964 N N . SER B 1 19 ? -2.258 52.188 -22.594 1 18.41 19 SER B N 1
ATOM 3965 C CA . SER B 1 19 ? -2.707 53.5 -22.156 1 18.41 19 SER B CA 1
ATOM 3966 C C . SER B 1 19 ? -4.188 53.469 -21.781 1 18.41 19 SER B C 1
ATOM 3968 O O . SER B 1 19 ? -5.051 53.531 -22.656 1 18.41 19 SER B O 1
ATOM 3970 N N . ILE B 1 20 ? -4.707 52.531 -21.031 1 18.88 20 ILE B N 1
ATOM 3971 C CA . ILE B 1 20 ? -6.164 52.531 -20.938 1 18.88 20 ILE B CA 1
ATOM 3972 C C . ILE B 1 20 ? -6.66 53.812 -20.328 1 18.88 20 ILE B C 1
ATOM 3974 O O . ILE B 1 20 ? -6.207 54.219 -19.25 1 18.88 20 ILE B O 1
ATOM 3978 N N . SER B 1 21 ? -7.191 54.688 -21.156 1 17.59 21 SER B N 1
ATOM 3979 C CA . SER B 1 21 ? -7.711 56.031 -20.906 1 17.59 21 SER B CA 1
ATOM 3980 C C . SER B 1 21 ? -8.859 56 -19.906 1 17.59 21 SER B C 1
ATOM 3982 O O . SER B 1 21 ? -9.656 55.062 -19.891 1 17.59 21 SER B O 1
ATOM 3984 N N . PRO B 1 22 ? -8.906 56.812 -18.781 1 20.33 22 PRO B N 1
ATOM 3985 C CA . PRO B 1 22 ? -9.688 56.938 -17.562 1 20.33 22 PRO B CA 1
ATOM 3986 C C . PRO B 1 22 ? -11.117 57.438 -17.812 1 20.33 22 PRO B C 1
ATOM 3988 O O . PRO B 1 22 ? -11.852 57.719 -16.875 1 20.33 22 PRO B O 1
ATOM 3991 N N . ARG B 1 23 ? -11.727 57.156 -19.062 1 18.72 23 ARG B N 1
ATOM 3992 C CA . ARG B 1 23 ? -12.805 58.125 -19.266 1 18.72 23 ARG B CA 1
ATOM 3993 C C . ARG B 1 23 ? -13.828 58.031 -18.141 1 18.72 23 ARG B C 1
ATOM 3995 O O . ARG B 1 23 ? -13.961 57 -17.484 1 18.72 23 ARG B O 1
ATOM 4002 N N . THR B 1 24 ? -14.562 59.156 -17.859 1 19.81 24 THR B N 1
ATOM 4003 C CA . THR B 1 24 ? -15.305 59.938 -16.891 1 19.81 24 THR B CA 1
ATOM 4004 C C . THR B 1 24 ? -16.75 59.469 -16.797 1 19.81 24 THR B C 1
ATOM 4006 O O . THR B 1 24 ? -17.547 60.031 -16.047 1 19.81 24 THR B O 1
ATOM 4009 N N . LEU B 1 25 ? -17.031 58.094 -17.141 1 18.59 25 LEU B N 1
ATOM 4010 C CA . LEU B 1 25 ? -18.438 57.938 -17.516 1 18.59 25 LEU B CA 1
ATOM 4011 C C . LEU B 1 25 ? -19.359 58.438 -16.406 1 18.59 25 LEU B C 1
ATOM 4013 O O . LEU B 1 25 ? -19.172 58.062 -15.242 1 18.59 25 LEU B O 1
ATOM 4017 N N . SER B 1 26 ? -20.125 59.469 -16.625 1 18.77 26 SER B N 1
ATOM 4018 C CA . SER B 1 26 ? -21.016 60.375 -15.914 1 18.77 26 SER B CA 1
ATOM 4019 C C . SER B 1 26 ? -22.297 59.688 -15.5 1 18.77 26 SER B C 1
ATOM 4021 O O . SER B 1 26 ? -23.141 59.375 -16.344 1 18.77 26 SER B O 1
ATOM 4023 N N . TRP B 1 27 ? -22.25 58.562 -14.844 1 18.92 27 TRP B N 1
ATOM 4024 C CA . TRP B 1 27 ? -23.5 57.844 -14.672 1 18.92 27 TRP B CA 1
ATOM 4025 C C . TRP B 1 27 ? -24.547 58.719 -13.969 1 18.92 27 TRP B C 1
ATOM 4027 O O . TRP B 1 27 ? -24.219 59.406 -12.992 1 18.92 27 TRP B O 1
ATOM 4037 N N . SER B 1 28 ? -25.562 59.031 -14.75 1 18.47 28 SER B N 1
ATOM 4038 C CA . SER B 1 28 ? -26.719 59.906 -14.516 1 18.47 28 SER B CA 1
ATOM 4039 C C . SER B 1 28 ? -27.594 59.375 -13.391 1 18.47 28 SER B C 1
ATOM 4041 O O . SER B 1 28 ? -27.938 58.188 -13.375 1 18.47 28 SER B O 1
ATOM 4043 N N . TRP B 1 29 ? -27.641 60.031 -12.25 1 19.31 29 TRP B N 1
ATOM 4044 C CA . TRP B 1 29 ? -28.188 59.812 -10.914 1 19.31 29 TRP B CA 1
ATOM 4045 C C . TRP B 1 29 ? -29.719 59.875 -10.938 1 19.31 29 TRP B C 1
ATOM 4047 O O . TRP B 1 29 ? -30.359 59.906 -9.883 1 19.31 29 TRP B O 1
ATOM 4057 N N . PRO B 1 30 ? -30.328 59.25 -12.062 1 19.11 30 PRO B N 1
ATOM 4058 C CA . PRO B 1 30 ? -31.625 59.906 -12.062 1 19.11 30 PRO B CA 1
ATOM 4059 C C . PRO B 1 30 ? -32.344 59.812 -10.719 1 19.11 30 PRO B C 1
ATOM 4061 O O . PRO B 1 30 ? -32 58.969 -9.898 1 19.11 30 PRO B O 1
ATOM 4064 N N . SER B 1 31 ? -33.594 60.5 -10.672 1 19.05 31 SER B N 1
ATOM 4065 C CA . SER B 1 31 ? -34.438 61.25 -9.75 1 19.05 31 SER B CA 1
ATOM 4066 C C . SER B 1 31 ? -35.281 60.312 -8.883 1 19.05 31 SER B C 1
ATOM 4068 O O . SER B 1 31 ? -35.594 59.188 -9.289 1 19.05 31 SER B O 1
ATOM 4070 N N . PRO B 1 32 ? -35.625 60.688 -7.699 1 19.52 32 PRO B N 1
ATOM 4071 C CA . PRO B 1 32 ? -36.062 60.125 -6.426 1 19.52 32 PRO B CA 1
ATOM 4072 C C . PRO B 1 32 ? -37.531 59.688 -6.465 1 19.52 32 PRO B C 1
ATOM 4074 O O . PRO B 1 32 ? -38.125 59.312 -5.438 1 19.52 32 PRO B O 1
ATOM 4077 N N . SER B 1 33 ? -38.094 59.156 -7.637 1 18.75 33 SER B N 1
ATOM 4078 C CA . SER B 1 33 ? -39.531 59.438 -7.547 1 18.75 33 SER B CA 1
ATOM 4079 C C . SER B 1 33 ? -40.125 58.812 -6.301 1 18.75 33 SER B C 1
ATOM 4081 O O . SER B 1 33 ? -39.656 57.781 -5.824 1 18.75 33 SER B O 1
ATOM 4083 N N . PRO B 1 34 ? -41.281 59.406 -5.801 1 18.89 34 PRO B N 1
ATOM 4084 C CA . PRO B 1 34 ? -41.906 59.562 -4.484 1 18.89 34 PRO B CA 1
ATOM 4085 C C . PRO B 1 34 ? -42.562 58.281 -4 1 18.89 34 PRO B C 1
ATOM 4087 O O . PRO B 1 34 ? -42.719 57.312 -4.777 1 18.89 34 PRO B O 1
ATOM 4090 N N . VAL B 1 35 ? -43.5 58.375 -3.002 1 18.27 35 VAL B N 1
ATOM 4091 C CA . VAL B 1 35 ? -43.938 57.938 -1.676 1 18.27 35 VAL B CA 1
ATOM 4092 C C . VAL B 1 35 ? -45.094 56.969 -1.802 1 18.27 35 VAL B C 1
ATOM 4094 O O . VAL B 1 35 ? -45.625 56.469 -0.797 1 18.27 35 VAL B O 1
ATOM 4097 N N . SER B 1 36 ? -45.312 56.156 -2.975 1 17.44 36 SER B N 1
ATOM 4098 C CA . SER B 1 36 ? -46.719 55.781 -2.951 1 17.44 36 SER B CA 1
ATOM 4099 C C . SER B 1 36 ? -47 54.844 -1.796 1 17.44 36 SER B C 1
ATOM 4101 O O . SER B 1 36 ? -46.406 53.781 -1.688 1 17.44 36 SER B O 1
ATOM 4103 N N . LEU B 1 37 ? -47.625 55.281 -0.685 1 17.09 37 LEU B N 1
ATOM 4104 C CA . LEU B 1 37 ? -48 54.75 0.631 1 17.09 37 LEU B CA 1
ATOM 4105 C C . LEU B 1 37 ? -49.094 53.719 0.52 1 17.09 37 LEU B C 1
ATOM 4107 O O . LEU B 1 37 ? -50.281 54.062 0.531 1 17.09 37 LEU B O 1
ATOM 4111 N N . SER B 1 38 ? -49.125 52.875 -0.557 1 17.33 38 SER B N 1
ATOM 4112 C CA . SER B 1 38 ? -50.438 52.219 -0.614 1 17.33 38 SER B CA 1
ATOM 4113 C C . SER B 1 38 ? -50.719 51.438 0.664 1 17.33 38 SER B C 1
ATOM 4115 O O . SER B 1 38 ? -49.812 50.812 1.229 1 17.33 38 SER B O 1
ATOM 4117 N N . LEU B 1 39 ? -52 51.531 1.168 1 17.11 39 LEU B N 1
ATOM 4118 C CA . LEU B 1 39 ? -52.906 51.312 2.305 1 17.11 39 LEU B CA 1
ATOM 4119 C C . LEU B 1 39 ? -53.062 49.844 2.621 1 17.11 39 LEU B C 1
ATOM 4121 O O . LEU B 1 39 ? -52.906 49 1.742 1 17.11 39 LEU B O 1
ATOM 4125 N N . TYR B 1 40 ? -53.5 49.5 3.924 1 17.12 40 TYR B N 1
ATOM 4126 C CA . TYR B 1 40 ? -53.594 48.562 5.035 1 17.12 40 TYR B CA 1
ATOM 4127 C C . TYR B 1 40 ? -54.656 47.531 4.773 1 17.12 40 TYR B C 1
ATOM 4129 O O . TYR B 1 40 ? -55.844 47.781 5.031 1 17.12 40 TYR B O 1
ATOM 4137 N N . GLU B 1 41 ? -54.781 46.906 3.463 1 17.27 41 GLU B N 1
ATOM 4138 C CA . GLU B 1 41 ? -56 46.094 3.354 1 17.27 41 GLU B CA 1
ATOM 4139 C C . GLU B 1 41 ? -56.031 45 4.414 1 17.27 41 GLU B C 1
ATOM 4141 O O . GLU B 1 41 ? -55.062 44.219 4.551 1 17.27 41 GLU B O 1
ATOM 4146 N N . LEU B 1 42 ? -57 45 5.363 1 17 42 LEU B N 1
ATOM 4147 C CA . LEU B 1 42 ? -57.5 44.375 6.57 1 17 42 LEU B CA 1
ATOM 4148 C C . LEU B 1 42 ? -58.031 42.969 6.258 1 17 42 LEU B C 1
ATOM 4150 O O . LEU B 1 42 ? -58.75 42.375 7.082 1 17 42 LEU B O 1
ATOM 4154 N N . HIS B 1 43 ? -57.594 42.281 5.133 1 17.72 43 HIS B N 1
ATOM 4155 C CA . HIS B 1 43 ? -58.5 41.188 4.844 1 17.72 43 HIS B CA 1
ATOM 4156 C C . HIS B 1 43 ? -58.656 40.25 6.039 1 17.72 43 HIS B C 1
ATOM 4158 O O . HIS B 1 43 ? -57.656 39.969 6.73 1 17.72 43 HIS B O 1
ATOM 4164 N N . LEU B 1 44 ? -59.906 39.812 6.332 1 17.53 44 LEU B N 1
ATOM 4165 C CA . LEU B 1 44 ? -60.844 39.188 7.27 1 17.53 44 LEU B CA 1
ATOM 4166 C C . LEU B 1 44 ? -60.5 37.75 7.5 1 17.53 44 LEU B C 1
ATOM 4168 O O . LEU B 1 44 ? -59.875 37.094 6.648 1 17.53 44 LEU B O 1
ATOM 4172 N N . ALA B 1 45 ? -61.031 37.031 8.648 1 17.89 45 ALA B N 1
ATOM 4173 C CA . ALA B 1 45 ? -60.906 36.125 9.797 1 17.89 45 ALA B CA 1
ATOM 4174 C C . ALA B 1 45 ? -61.156 34.688 9.391 1 17.89 45 ALA B C 1
ATOM 4176 O O . ALA B 1 45 ? -60.469 33.781 9.859 1 17.89 45 ALA B O 1
ATOM 4177 N N . ASN B 1 46 ? -62.219 34.188 8.594 1 17.41 46 ASN B N 1
ATOM 4178 C CA . ASN B 1 46 ? -63.125 33.25 9.18 1 17.41 46 ASN B CA 1
ATOM 4179 C C . ASN B 1 46 ? -62.719 31.797 8.875 1 17.41 46 ASN B C 1
ATOM 4181 O O . ASN B 1 46 ? -63.406 30.859 9.25 1 17.41 46 ASN B O 1
ATOM 4185 N N . SER B 1 47 ? -61.969 31.391 7.852 1 17.95 47 SER B N 1
ATOM 4186 C CA . SER B 1 47 ? -62.344 30.125 7.223 1 17.95 47 SER B CA 1
ATOM 4187 C C . SER B 1 47 ? -62.062 28.953 8.133 1 17.95 47 SER B C 1
ATOM 4189 O O . SER B 1 47 ? -60.938 28.844 8.672 1 17.95 47 SER B O 1
ATOM 4191 N N . ARG B 1 48 ? -63.094 28.016 8.469 1 20.75 48 ARG B N 1
ATOM 4192 C CA . ARG B 1 48 ? -63.594 26.953 9.336 1 20.75 48 ARG B CA 1
ATOM 4193 C C . ARG B 1 48 ? -62.781 25.688 9.156 1 20.75 48 ARG B C 1
ATOM 4195 O O . ARG B 1 48 ? -62.094 25.516 8.156 1 20.75 48 ARG B O 1
ATOM 4202 N N . CYS B 1 49 ? -63.156 24.422 9.836 1 20.42 49 CYS B N 1
ATOM 4203 C CA . CYS B 1 49 ? -62.75 23.25 10.586 1 20.42 49 CYS B CA 1
ATOM 4204 C C . CYS B 1 49 ? -62.469 22.078 9.656 1 20.42 49 CYS B C 1
ATOM 4206 O O . CYS B 1 49 ? -62.219 20.969 10.109 1 20.42 49 CYS B O 1
ATOM 4208 N N . LEU B 1 50 ? -62.656 22.156 8.258 1 19.7 50 LEU B N 1
ATOM 4209 C CA . LEU B 1 50 ? -63.094 20.891 7.68 1 19.7 50 LEU B CA 1
ATOM 4210 C C . LEU B 1 50 ? -61.969 19.844 7.789 1 19.7 50 LEU B C 1
ATOM 4212 O O . LEU B 1 50 ? -60.781 20.172 7.754 1 19.7 50 LEU B O 1
ATOM 4216 N N . PRO B 1 51 ? -62.438 18.406 7.762 1 22.77 51 PRO B N 1
ATOM 4217 C CA . PRO B 1 51 ? -61.938 17.125 8.273 1 22.77 51 PRO B CA 1
ATOM 4218 C C . PRO B 1 51 ? -60.75 16.594 7.48 1 22.77 51 PRO B C 1
ATOM 4220 O O . PRO B 1 51 ? -60.656 16.812 6.27 1 22.77 51 PRO B O 1
ATOM 4223 N N . ALA B 1 52 ? -59.562 16.344 8.094 1 22.36 52 ALA B N 1
ATOM 4224 C CA . ALA B 1 52 ? -58.156 16.031 7.809 1 22.36 52 ALA B CA 1
ATOM 4225 C C . ALA B 1 52 ? -58 14.695 7.094 1 22.36 52 ALA B C 1
ATOM 4227 O O . ALA B 1 52 ? -56.906 14.203 6.895 1 22.36 52 ALA B O 1
ATOM 4228 N N . ALA B 1 53 ? -59.219 14 6.898 1 26.55 53 ALA B N 1
ATOM 4229 C CA . ALA B 1 53 ? -59.062 12.562 6.645 1 26.55 53 ALA B CA 1
ATOM 4230 C C . ALA B 1 53 ? -58.406 12.32 5.281 1 26.55 53 ALA B C 1
ATOM 4232 O O . ALA B 1 53 ? -57.719 11.312 5.082 1 26.55 53 ALA B O 1
ATOM 4233 N N . LEU B 1 54 ? -59 13.047 4.277 1 23.64 54 LEU B N 1
ATOM 4234 C CA . LEU B 1 54 ? -58.875 12.57 2.902 1 23.64 54 LEU B CA 1
ATOM 4235 C C . LEU B 1 54 ? -57.438 12.703 2.424 1 23.64 54 LEU B C 1
ATOM 4237 O O . LEU B 1 54 ? -57.062 12.203 1.349 1 23.64 54 LEU B O 1
ATOM 4241 N N . GLU B 1 55 ? -56.781 13.695 2.965 1 26.45 55 GLU B N 1
ATOM 4242 C CA . GLU B 1 55 ? -55.594 14.117 2.189 1 26.45 55 GLU B CA 1
ATOM 4243 C C . GLU B 1 55 ? -54.5 13.062 2.219 1 26.45 55 GLU B C 1
ATOM 4245 O O . GLU B 1 55 ? -53.438 13.266 1.675 1 26.45 55 GLU B O 1
ATOM 4250 N N . ARG B 1 56 ? -54.812 12.039 3.076 1 29.73 56 ARG B N 1
ATOM 4251 C CA . ARG B 1 56 ? -53.688 11.141 3.279 1 29.73 56 ARG B CA 1
ATOM 4252 C C . ARG B 1 56 ? -53.438 10.258 2.053 1 29.73 56 ARG B C 1
ATOM 4254 O O . ARG B 1 56 ? -52.375 9.664 1.9 1 29.73 56 ARG B O 1
ATOM 4261 N N . THR B 1 57 ? -54.656 10 1.379 1 29.33 57 THR B N 1
ATOM 4262 C CA . THR B 1 57 ? -54.594 8.938 0.383 1 29.33 57 THR B CA 1
ATOM 4263 C C . THR B 1 57 ? -53.781 9.383 -0.826 1 29.33 57 THR B C 1
ATOM 4265 O O . THR B 1 57 ? -53.188 8.555 -1.515 1 29.33 57 THR B O 1
ATOM 4268 N N . GLU B 1 58 ? -54.125 10.719 -1.242 1 29.3 58 GLU B N 1
ATOM 4269 C CA . GLU B 1 58 ? -53.562 11.086 -2.531 1 29.3 58 GLU B CA 1
ATOM 4270 C C . GLU B 1 58 ? -52.031 11.141 -2.457 1 29.3 58 GLU B C 1
ATOM 4272 O O . GLU B 1 58 ? -51.344 11.078 -3.486 1 29.3 58 GLU B O 1
ATOM 4277 N N . GLU B 1 59 ? -51.594 11.57 -1.23 1 29.12 59 GLU B N 1
ATOM 4278 C CA . GLU B 1 59 ? -50.125 11.727 -1.19 1 29.12 59 GLU B CA 1
ATOM 4279 C C . GLU B 1 59 ? -49.438 10.391 -1.408 1 29.12 59 GLU B C 1
ATOM 4281 O O . GLU B 1 59 ? -48.219 10.359 -1.646 1 29.12 59 GLU B O 1
ATOM 4286 N N . LYS B 1 60 ? -50.156 9.25 -1.108 1 33.53 60 LYS B N 1
ATOM 4287 C CA . LYS B 1 60 ? -49.531 7.961 -1.357 1 33.53 60 LYS B CA 1
ATOM 4288 C C . LYS B 1 60 ? -49.344 7.711 -2.854 1 33.53 60 LYS B C 1
ATOM 4290 O O . LYS B 1 60 ? -48.344 7.141 -3.283 1 33.53 60 LYS B O 1
ATOM 4295 N N . ARG B 1 61 ? -50.531 8 -3.604 1 29.92 61 ARG B N 1
ATOM 4296 C CA . ARG B 1 61 ? -50.406 7.715 -5.027 1 29.92 61 ARG B CA 1
ATOM 4297 C C . ARG B 1 61 ? -49.375 8.633 -5.695 1 29.92 61 ARG B C 1
ATOM 4299 O O . ARG B 1 61 ? -48.75 8.25 -6.676 1 29.92 61 ARG B O 1
ATOM 4306 N N . ALA B 1 62 ? -49.469 9.953 -5.359 1 29.94 62 ALA B N 1
ATOM 4307 C CA . ALA B 1 62 ? -48.5 10.836 -6 1 29.94 62 ALA B CA 1
ATOM 4308 C C . ALA B 1 62 ? -47.094 10.414 -5.668 1 29.94 62 ALA B C 1
ATOM 4310 O O . ALA B 1 62 ? -46.156 10.617 -6.465 1 29.94 62 ALA B O 1
ATOM 4311 N N . ARG B 1 63 ? -46.875 10.047 -4.402 1 30.53 63 ARG B N 1
ATOM 4312 C CA . ARG B 1 63 ? -45.531 9.562 -4.117 1 30.53 63 ARG B CA 1
ATOM 4313 C C . ARG B 1 63 ? -45.219 8.305 -4.926 1 30.53 63 ARG B C 1
ATOM 4315 O O . ARG B 1 63 ? -44.062 7.98 -5.164 1 30.53 63 ARG B O 1
ATOM 4322 N N . GLU B 1 64 ? -46.344 7.492 -5.148 1 30.38 64 GLU B N 1
ATOM 4323 C CA . GLU B 1 64 ? -46.094 6.297 -5.957 1 30.38 64 GLU B CA 1
ATOM 4324 C C . GLU B 1 64 ? -45.844 6.656 -7.418 1 30.38 64 GLU B C 1
ATOM 4326 O O . GLU B 1 64 ? -45.125 5.957 -8.117 1 30.38 64 GLU B O 1
ATOM 4331 N N . ARG B 1 65 ? -46.688 7.582 -8.023 1 30.48 65 ARG B N 1
ATOM 4332 C CA . ARG B 1 65 ? -46.469 7.906 -9.43 1 30.48 65 ARG B CA 1
ATOM 4333 C C . ARG B 1 65 ? -45.125 8.547 -9.641 1 30.48 65 ARG B C 1
ATOM 4335 O O . ARG B 1 65 ? -44.5 8.383 -10.703 1 30.48 65 ARG B O 1
ATOM 4342 N N . ASP B 1 66 ? -44.844 9.68 -8.859 1 28.66 66 ASP B N 1
ATOM 4343 C CA . ASP B 1 66 ? -43.562 10.32 -9.062 1 28.66 66 ASP B CA 1
ATOM 4344 C C . ASP B 1 66 ? -42.406 9.336 -8.836 1 28.66 66 ASP B C 1
ATOM 4346 O O . ASP B 1 66 ? -41.25 9.68 -9.016 1 28.66 66 ASP B O 1
ATOM 4350 N N . SER B 1 67 ? -42.656 8.336 -8.016 1 28.72 67 SER B N 1
ATOM 4351 C CA . SER B 1 67 ? -41.625 7.324 -7.898 1 28.72 67 SER B CA 1
ATOM 4352 C C . SER B 1 67 ? -41.344 6.656 -9.242 1 28.72 67 SER B C 1
ATOM 4354 O O . SER B 1 67 ? -40.25 6.117 -9.461 1 28.72 67 SER B O 1
ATOM 4356 N N . ASN B 1 68 ? -42.438 6.391 -10.016 1 27.81 68 ASN B N 1
ATOM 4357 C CA . ASN B 1 68 ? -42.344 5.602 -11.242 1 27.81 68 ASN B CA 1
ATOM 4358 C C . ASN B 1 68 ? -41.625 6.371 -12.344 1 27.81 68 ASN B C 1
ATOM 4360 O O . ASN B 1 68 ? -41.094 5.77 -13.281 1 27.81 68 ASN B O 1
ATOM 4364 N N . SER B 1 69 ? -42.094 7.582 -12.609 1 25.06 69 SER B N 1
ATOM 4365 C CA . SER B 1 69 ? -41.562 8.289 -13.773 1 25.06 69 SER B CA 1
ATOM 4366 C C . SER B 1 69 ? -40.094 8.656 -13.57 1 25.06 69 SER B C 1
ATOM 4368 O O . SER B 1 69 ? -39.562 9.453 -14.328 1 25.06 69 SER B O 1
ATOM 4370 N N . LEU B 1 70 ? -39.719 8.734 -12.305 1 25.84 70 LEU B N 1
ATOM 4371 C CA . LEU B 1 70 ? -38.312 9.062 -12.312 1 25.84 70 LEU B CA 1
ATOM 4372 C C . LEU B 1 70 ? -37.531 8.18 -13.297 1 25.84 70 LEU B C 1
ATOM 4374 O O . LEU B 1 70 ? -37.531 6.953 -13.18 1 25.84 70 LEU B O 1
ATOM 4378 N N . GLY B 1 71 ? -37.625 8.555 -14.531 1 24.28 71 GLY B N 1
ATOM 4379 C CA . GLY B 1 71 ? -37 7.953 -15.703 1 24.28 71 GLY B CA 1
ATOM 4380 C C . GLY B 1 71 ? -35.781 7.137 -15.375 1 24.28 71 GLY B C 1
ATOM 4381 O O . GLY B 1 71 ? -35.062 7.414 -14.398 1 24.28 71 GLY B O 1
ATOM 4382 N N . ARG B 1 72 ? -35.875 5.844 -15.812 1 26.92 72 ARG B N 1
ATOM 4383 C CA . ARG B 1 72 ? -34.75 4.902 -15.883 1 26.92 72 ARG B CA 1
ATOM 4384 C C . ARG B 1 72 ? -33.438 5.621 -16.219 1 26.92 72 ARG B C 1
ATOM 4386 O O . ARG B 1 72 ? -33.156 5.914 -17.391 1 26.92 72 ARG B O 1
ATOM 4393 N N . PHE B 1 73 ? -33.281 6.766 -15.688 1 24.47 73 PHE B N 1
ATOM 4394 C CA . PHE B 1 73 ? -31.922 7.277 -15.953 1 24.47 73 PHE B CA 1
ATOM 4395 C C . PHE B 1 73 ? -30.906 6.141 -15.992 1 24.47 73 PHE B C 1
ATOM 4397 O O . PHE B 1 73 ? -30.703 5.457 -14.992 1 24.47 73 PHE B O 1
ATOM 4404 N N . ARG B 1 74 ? -30.781 5.527 -17.141 1 24.16 74 ARG B N 1
ATOM 4405 C CA . ARG B 1 74 ? -29.719 4.602 -17.484 1 24.16 74 ARG B CA 1
ATOM 4406 C C . ARG B 1 74 ? -28.422 4.945 -16.734 1 24.16 74 ARG B C 1
ATOM 4408 O O . ARG B 1 74 ? -27.922 6.066 -16.828 1 24.16 74 ARG B O 1
ATOM 4415 N N . ARG B 1 75 ? -28.344 4.379 -15.547 1 29.69 75 ARG B N 1
ATOM 4416 C CA . ARG B 1 75 ? -27.078 4.34 -14.805 1 29.69 75 ARG B CA 1
ATOM 4417 C C . ARG B 1 75 ? -25.891 4.488 -15.742 1 29.69 75 ARG B C 1
ATOM 4419 O O . ARG B 1 75 ? -25.766 3.75 -16.719 1 29.69 75 ARG B O 1
ATOM 4426 N N . PRO B 1 76 ? -25.359 5.742 -15.914 1 32.66 76 PRO B N 1
ATOM 4427 C CA . PRO B 1 76 ? -24.203 5.82 -16.797 1 32.66 76 PRO B CA 1
ATOM 4428 C C . PRO B 1 76 ? -23.422 4.508 -16.859 1 32.66 76 PRO B C 1
ATOM 4430 O O . PRO B 1 76 ? -23.531 3.678 -15.953 1 32.66 76 PRO B O 1
ATOM 4433 N N . GLY B 1 77 ? -22.953 4.129 -18.016 1 31.16 77 GLY B N 1
ATOM 4434 C CA . GLY B 1 77 ? -22.188 2.922 -18.297 1 31.16 77 GLY B CA 1
ATOM 4435 C C . GLY B 1 77 ? -21.312 2.502 -17.125 1 31.16 77 GLY B C 1
ATOM 4436 O O . GLY B 1 77 ? -20.766 3.348 -16.422 1 31.16 77 GLY B O 1
ATOM 4437 N N . SER B 1 78 ? -21.656 1.492 -16.5 1 33.84 78 SER B N 1
ATOM 4438 C CA . SER B 1 78 ? -21.062 0.818 -15.344 1 33.84 78 SER B CA 1
ATOM 4439 C C . SER B 1 78 ? -19.547 0.98 -15.32 1 33.84 78 SER B C 1
ATOM 4441 O O . SER B 1 78 ? -18.875 0.728 -16.328 1 33.84 78 SER B O 1
ATOM 4443 N N . PRO B 1 79 ? -19.078 1.833 -14.5 1 39.41 79 PRO B N 1
ATOM 4444 C CA . PRO B 1 79 ? -17.641 1.983 -14.281 1 39.41 79 PRO B CA 1
ATOM 4445 C C . PRO B 1 79 ? -16.891 0.66 -14.391 1 39.41 79 PRO B C 1
ATOM 4447 O O . PRO B 1 79 ? -15.68 0.609 -14.125 1 39.41 79 PRO B O 1
ATOM 4450 N N . ARG B 1 80 ? -17.594 -0.463 -14.672 1 43.59 80 ARG B N 1
ATOM 4451 C CA . ARG B 1 80 ? -17.234 -1.877 -14.617 1 43.59 80 ARG B CA 1
ATOM 4452 C C . ARG B 1 80 ? -16.156 -2.209 -15.641 1 43.59 80 ARG B C 1
ATOM 4454 O O . ARG B 1 80 ? -15.211 -2.936 -15.344 1 43.59 80 ARG B O 1
ATOM 4461 N N . THR B 1 81 ? -16.453 -1.756 -16.891 1 42.78 81 THR B N 1
ATOM 4462 C CA . THR B 1 81 ? -15.555 -2.014 -18.016 1 42.78 81 THR B CA 1
ATOM 4463 C C . THR B 1 81 ? -14.281 -1.184 -17.875 1 42.78 81 THR B C 1
ATOM 4465 O O . THR B 1 81 ? -13.219 -1.597 -18.344 1 42.78 81 THR B O 1
ATOM 4468 N N . ARG B 1 82 ? -14.422 -0.213 -17.078 1 48.84 82 ARG B N 1
ATOM 4469 C CA . ARG B 1 82 ? -13.32 0.737 -16.969 1 48.84 82 ARG B CA 1
ATOM 4470 C C . ARG B 1 82 ? -12.227 0.215 -16.047 1 48.84 82 ARG B C 1
ATOM 4472 O O . ARG B 1 82 ? -11.039 0.44 -16.281 1 48.84 82 ARG B O 1
ATOM 4479 N N . ASP B 1 83 ? -12.703 -0.611 -15.07 1 58.03 83 ASP B N 1
ATOM 4480 C CA . ASP B 1 83 ? -11.695 -1.144 -14.156 1 58.03 83 ASP B CA 1
ATOM 4481 C C . ASP B 1 83 ? -10.82 -2.186 -14.844 1 58.03 83 ASP B C 1
ATOM 4483 O O . ASP B 1 83 ? -9.602 -2.197 -14.672 1 58.03 83 ASP B O 1
ATOM 4487 N N . ARG B 1 84 ? -11.43 -2.963 -15.742 1 61.5 84 ARG B N 1
ATOM 4488 C CA . ARG B 1 84 ? -10.672 -3.984 -16.453 1 61.5 84 ARG B CA 1
ATOM 4489 C C . ARG B 1 84 ? -9.742 -3.352 -17.484 1 61.5 84 ARG B C 1
ATOM 4491 O O . ARG B 1 84 ? -8.602 -3.793 -17.656 1 61.5 84 ARG B O 1
ATOM 4498 N N . THR B 1 85 ? -10.227 -2.34 -17.969 1 60.41 85 THR B N 1
ATOM 4499 C CA . THR B 1 85 ? -9.43 -1.656 -18.984 1 60.41 85 THR B CA 1
ATOM 4500 C C . THR B 1 85 ? -8.219 -0.979 -18.359 1 60.41 85 THR B C 1
ATOM 4502 O O . THR B 1 85 ? -7.117 -1.026 -18.906 1 60.41 85 THR B O 1
ATOM 4505 N N . THR B 1 86 ? -8.492 -0.486 -17.234 1 63.5 86 THR B N 1
ATOM 4506 C CA . THR B 1 86 ? -7.387 0.195 -16.562 1 63.5 86 THR B CA 1
ATOM 4507 C C . THR B 1 86 ? -6.312 -0.803 -16.125 1 63.5 86 THR B C 1
ATOM 4509 O O . THR B 1 86 ? -5.121 -0.54 -16.281 1 63.5 86 THR B O 1
ATOM 4512 N N . GLY B 1 87 ? -6.781 -1.934 -15.727 1 66.75 87 GLY B N 1
ATOM 4513 C CA . GLY B 1 87 ? -5.824 -2.959 -15.344 1 66.75 87 GLY B CA 1
ATOM 4514 C C . GLY B 1 87 ? -5 -3.475 -16.5 1 66.75 87 GLY B C 1
ATOM 4515 O O . GLY B 1 87 ? -3.787 -3.645 -16.391 1 66.75 87 GLY B O 1
ATOM 4516 N N . THR B 1 88 ? -5.672 -3.629 -17.562 1 70.31 88 THR B N 1
ATOM 4517 C CA . THR B 1 88 ? -4.984 -4.133 -18.734 1 70.31 88 THR B CA 1
ATOM 4518 C C . THR B 1 88 ? -4.004 -3.096 -19.281 1 70.31 88 THR B C 1
ATOM 4520 O O . THR B 1 88 ? -2.877 -3.432 -19.656 1 70.31 88 THR B O 1
ATOM 4523 N N . LEU B 1 89 ? -4.422 -1.929 -19.234 1 67 89 LEU B N 1
ATOM 4524 C CA . LEU B 1 89 ? -3.561 -0.868 -19.75 1 67 89 LEU B CA 1
ATOM 4525 C C . LEU B 1 89 ? -2.322 -0.706 -18.875 1 67 89 LEU B C 1
ATOM 4527 O O . LEU B 1 89 ? -1.222 -0.485 -19.391 1 67 89 LEU B O 1
ATOM 4531 N N . LEU B 1 90 ? -2.561 -0.844 -17.703 1 75.12 90 LEU B N 1
ATOM 4532 C CA . LEU B 1 90 ? -1.431 -0.695 -16.781 1 75.12 90 LEU B CA 1
ATOM 4533 C C . LEU B 1 90 ? -0.451 -1.854 -16.938 1 75.12 90 LEU B C 1
ATOM 4535 O O . LEU B 1 90 ? 0.765 -1.654 -16.891 1 75.12 90 LEU B O 1
ATOM 4539 N N . SER B 1 91 ? -0.996 -2.996 -17.172 1 74.5 91 SER B N 1
ATOM 4540 C CA . SER B 1 91 ? -0.12 -4.148 -17.359 1 74.5 91 SER B CA 1
ATOM 4541 C C . SER B 1 91 ? 0.704 -4.016 -18.641 1 74.5 91 SER B C 1
ATOM 4543 O O . SER B 1 91 ? 1.897 -4.32 -18.641 1 74.5 91 SER B O 1
ATOM 4545 N N . LEU B 1 92 ? 0.064 -3.51 -19.562 1 74.38 92 LEU B N 1
ATOM 4546 C CA . LEU B 1 92 ? 0.756 -3.334 -20.844 1 74.38 92 LEU B CA 1
ATOM 4547 C C . LEU B 1 92 ? 1.811 -2.238 -20.734 1 74.38 92 LEU B C 1
ATOM 4549 O O . LEU B 1 92 ? 2.91 -2.377 -21.281 1 74.38 92 LEU B O 1
ATOM 4553 N N . SER B 1 93 ? 1.438 -1.238 -20.078 1 78.31 93 SER B N 1
ATOM 4554 C CA . SER B 1 93 ? 2.385 -0.141 -19.891 1 78.31 93 SER B CA 1
ATOM 4555 C C . SER B 1 93 ? 3.588 -0.578 -19.062 1 78.31 93 SER B C 1
ATOM 4557 O O . SER B 1 93 ? 4.723 -0.214 -19.375 1 78.31 93 SER B O 1
ATOM 4559 N N . THR B 1 94 ? 3.305 -1.292 -18.125 1 82.31 94 THR B N 1
ATOM 4560 C CA . THR B 1 94 ? 4.387 -1.795 -17.297 1 82.31 94 THR B CA 1
ATOM 4561 C C . THR B 1 94 ? 5.289 -2.742 -18.078 1 82.31 94 THR B C 1
ATOM 4563 O O . THR B 1 94 ? 6.512 -2.689 -17.953 1 82.31 94 THR B O 1
ATOM 4566 N N . ALA B 1 95 ? 4.695 -3.504 -18.875 1 81.44 95 ALA B N 1
ATOM 4567 C CA . ALA B 1 95 ? 5.457 -4.426 -19.703 1 81.44 95 ALA B CA 1
ATOM 4568 C C . ALA B 1 95 ? 6.344 -3.668 -20.703 1 81.44 95 ALA B C 1
ATOM 4570 O O . ALA B 1 95 ? 7.52 -3.994 -20.859 1 81.44 95 ALA B O 1
ATOM 4571 N N . TRP B 1 96 ? 5.77 -2.674 -21.188 1 77.88 96 TRP B N 1
ATOM 4572 C CA . TRP B 1 96 ? 6.504 -1.875 -22.156 1 77.88 96 TRP B CA 1
ATOM 4573 C C . TRP B 1 96 ? 7.617 -1.083 -21.484 1 77.88 96 TRP B C 1
ATOM 4575 O O . TRP B 1 96 ? 8.766 -1.111 -21.938 1 77.88 96 TRP B O 1
ATOM 4585 N N . ALA B 1 97 ? 7.32 -0.493 -20.406 1 82.62 97 ALA B N 1
ATOM 4586 C CA . ALA B 1 97 ? 8.273 0.38 -19.719 1 82.62 97 ALA B CA 1
ATOM 4587 C C . ALA B 1 97 ? 9.414 -0.426 -19.109 1 82.62 97 ALA B C 1
ATOM 4589 O O . ALA B 1 97 ? 10.531 0.078 -18.969 1 82.62 97 ALA B O 1
ATOM 4590 N N . SER B 1 98 ? 9.203 -1.619 -18.797 1 83.06 98 SER B N 1
ATOM 4591 C CA . SER B 1 98 ? 10.203 -2.445 -18.125 1 83.06 98 SER B CA 1
ATOM 4592 C C . SER B 1 98 ? 11.219 -2.99 -19.125 1 83.06 98 SER B C 1
ATOM 4594 O O . SER B 1 98 ? 12.297 -3.447 -18.75 1 83.06 98 SER B O 1
ATOM 4596 N N . GLY B 1 99 ? 10.812 -3.004 -20.422 1 81.75 99 GLY B N 1
ATOM 4597 C CA . GLY B 1 99 ? 11.672 -3.594 -21.438 1 81.75 99 GLY B CA 1
ATOM 4598 C C . GLY B 1 99 ? 11.484 -5.094 -21.578 1 81.75 99 GLY B C 1
ATOM 4599 O O . GLY B 1 99 ? 12.305 -5.77 -22.203 1 81.75 99 GLY B O 1
ATOM 4600 N N . ALA B 1 100 ? 10.469 -5.559 -21.031 1 81.44 100 ALA B N 1
ATOM 4601 C CA . ALA B 1 100 ? 10.219 -6.996 -21.094 1 81.44 100 ALA B CA 1
ATOM 4602 C C . ALA B 1 100 ? 9.883 -7.426 -22.516 1 81.44 100 ALA B C 1
ATOM 4604 O O . ALA B 1 100 ? 10.172 -8.555 -22.922 1 81.44 100 ALA B O 1
ATOM 4605 N N . LEU B 1 101 ? 9.305 -6.543 -23.266 1 79.5 101 LEU B N 1
ATOM 4606 C CA . LEU B 1 101 ? 8.906 -6.863 -24.625 1 79.5 101 LEU B CA 1
ATOM 4607 C C . LEU B 1 101 ? 10.047 -6.59 -25.609 1 79.5 101 LEU B C 1
ATOM 4609 O O . LEU B 1 101 ? 9.984 -6.984 -26.766 1 79.5 101 LEU B O 1
ATOM 4613 N N . ASP B 1 102 ? 11.094 -5.941 -25.078 1 77.94 102 ASP B N 1
ATOM 4614 C CA . ASP B 1 102 ? 12.312 -5.715 -25.844 1 77.94 102 ASP B CA 1
ATOM 4615 C C . ASP B 1 102 ? 13.547 -5.801 -24.953 1 77.94 102 ASP B C 1
ATOM 4617 O O . ASP B 1 102 ? 14.18 -4.781 -24.656 1 77.94 102 ASP B O 1
ATOM 4621 N N . PRO B 1 103 ? 13.945 -6.914 -24.609 1 76.12 103 PRO B N 1
ATOM 4622 C CA . PRO B 1 103 ? 15.016 -7.105 -23.625 1 76.12 103 PRO B CA 1
ATOM 4623 C C . PRO B 1 103 ? 16.391 -6.688 -24.141 1 76.12 103 PRO B C 1
ATOM 4625 O O . PRO B 1 103 ? 17.266 -6.348 -23.359 1 76.12 103 PRO B O 1
ATOM 4628 N N . GLU B 1 104 ? 16.547 -6.711 -25.375 1 73.06 104 GLU B N 1
ATOM 4629 C CA . GLU B 1 104 ? 17.844 -6.34 -25.953 1 73.06 104 GLU B CA 1
ATOM 4630 C C . GLU B 1 104 ? 18.156 -4.871 -25.688 1 73.06 104 GLU B C 1
ATOM 4632 O O . GLU B 1 104 ? 19.312 -4.523 -25.391 1 73.06 104 GLU B O 1
ATOM 4637 N N . ARG B 1 105 ? 17.25 -4.008 -25.672 1 64.38 105 ARG B N 1
ATOM 4638 C CA . ARG B 1 105 ? 17.469 -2.574 -25.5 1 64.38 105 ARG B CA 1
ATOM 4639 C C . ARG B 1 105 ? 17.656 -2.219 -24.031 1 64.38 105 ARG B C 1
ATOM 4641 O O . ARG B 1 105 ? 18.312 -1.233 -23.703 1 64.38 105 ARG B O 1
ATOM 4648 N N . SER B 1 106 ? 17.219 -3.055 -23.156 1 65.31 106 SER B N 1
ATOM 4649 C CA . SER B 1 106 ? 17.203 -2.738 -21.734 1 65.31 106 SER B CA 1
ATOM 4650 C C . SER B 1 106 ? 18.5 -3.168 -21.062 1 65.31 106 SER B C 1
ATOM 4652 O O . SER B 1 106 ? 18.781 -2.77 -19.922 1 65.31 106 SER B O 1
ATOM 4654 N N . SER B 1 107 ? 19.328 -3.785 -21.688 1 64.81 107 SER B N 1
ATOM 4655 C CA . SER B 1 107 ? 20.531 -4.324 -21.078 1 64.81 107 SER B CA 1
ATOM 4656 C C . SER B 1 107 ? 21.547 -3.223 -20.812 1 64.81 107 SER B C 1
ATOM 4658 O O . SER B 1 107 ? 22.422 -3.365 -19.938 1 64.81 107 SER B O 1
ATOM 4660 N N . SER B 1 108 ? 21.328 -2.107 -21.312 1 66.81 108 SER B N 1
ATOM 4661 C CA . SER B 1 108 ? 22.375 -1.106 -21.203 1 66.81 108 SER B CA 1
ATOM 4662 C C . SER B 1 108 ? 22.016 -0.029 -20.188 1 66.81 108 SER B C 1
ATOM 4664 O O . SER B 1 108 ? 22.766 0.938 -20.016 1 66.81 108 SER B O 1
ATOM 4666 N N . ALA B 1 109 ? 21.141 -0.344 -19.391 1 69.62 109 ALA B N 1
ATOM 4667 C CA . ALA B 1 109 ? 20.75 0.745 -18.5 1 69.62 109 ALA B CA 1
ATOM 4668 C C . ALA B 1 109 ? 21.656 0.799 -17.266 1 69.62 109 ALA B C 1
ATOM 4670 O O . ALA B 1 109 ? 22.094 -0.239 -16.766 1 69.62 109 ALA B O 1
ATOM 4671 N N . ASP B 1 110 ? 22.047 1.983 -16.891 1 86.06 110 ASP B N 1
ATOM 4672 C CA . ASP B 1 110 ? 22.812 2.234 -15.664 1 86.06 110 ASP B CA 1
ATOM 4673 C C . ASP B 1 110 ? 22.031 1.801 -14.43 1 86.06 110 ASP B C 1
ATOM 4675 O O . ASP B 1 110 ? 20.812 1.876 -14.406 1 86.06 110 ASP B O 1
ATOM 4679 N N . ARG B 1 111 ? 22.797 1.265 -13.531 1 87.69 111 ARG B N 1
ATOM 4680 C CA . ARG B 1 111 ? 22.203 0.725 -12.305 1 87.69 111 ARG B CA 1
ATOM 4681 C C . ARG B 1 111 ? 21.344 1.77 -11.602 1 87.69 111 ARG B C 1
ATOM 4683 O O . ARG B 1 111 ? 20.234 1.467 -11.148 1 87.69 111 ARG B O 1
ATOM 4690 N N . VAL B 1 112 ? 21.828 2.967 -11.492 1 85.69 112 VAL B N 1
ATOM 4691 C CA . VAL B 1 112 ? 21.109 4.023 -10.781 1 85.69 112 VAL B CA 1
ATOM 4692 C C . VAL B 1 112 ? 19.812 4.344 -11.508 1 85.69 112 VAL B C 1
ATOM 4694 O O . VAL B 1 112 ? 18.766 4.504 -10.875 1 85.69 112 VAL B O 1
ATOM 4697 N N . SER B 1 113 ? 19.891 4.383 -12.781 1 87.62 113 SER B N 1
ATOM 4698 C CA . SER B 1 113 ? 18.688 4.668 -13.57 1 87.62 113 SER B CA 1
ATOM 4699 C C . SER B 1 113 ? 17.672 3.539 -13.461 1 87.62 113 SER B C 1
ATOM 4701 O O . SER B 1 113 ? 16.469 3.791 -13.367 1 87.62 113 SER B O 1
ATOM 4703 N N . SER B 1 114 ? 18.094 2.291 -13.422 1 90.69 114 SER B N 1
ATOM 4704 C CA . SER B 1 114 ? 17.203 1.146 -13.305 1 90.69 114 SER B CA 1
ATOM 4705 C C . SER B 1 114 ? 16.5 1.132 -11.945 1 90.69 114 SER B C 1
ATOM 4707 O O . SER B 1 114 ? 15.312 0.833 -11.859 1 90.69 114 SER B O 1
ATOM 4709 N N . VAL B 1 115 ? 17.266 1.498 -10.953 1 90.25 115 VAL B N 1
ATOM 4710 C CA . VAL B 1 115 ? 16.703 1.534 -9.609 1 90.25 115 VAL B CA 1
ATOM 4711 C C . VAL B 1 115 ? 15.648 2.641 -9.516 1 90.25 115 VAL B C 1
ATOM 4713 O O . VAL B 1 115 ? 14.555 2.43 -8.984 1 90.25 115 VAL B O 1
ATOM 4716 N N . LYS B 1 116 ? 15.93 3.793 -10.086 1 89.06 116 LYS B N 1
ATOM 4717 C CA . LYS B 1 116 ? 14.984 4.906 -10.078 1 89.06 116 LYS B CA 1
ATOM 4718 C C . LYS B 1 116 ? 13.711 4.551 -10.844 1 89.06 116 LYS B C 1
ATOM 4720 O O . LYS B 1 116 ? 12.602 4.801 -10.359 1 89.06 116 LYS B O 1
ATOM 4725 N N . ARG B 1 117 ? 13.891 3.975 -11.984 1 91.75 117 ARG B N 1
ATOM 4726 C CA . ARG B 1 117 ? 12.734 3.562 -12.781 1 91.75 117 ARG B CA 1
ATOM 4727 C C . ARG B 1 117 ? 11.93 2.486 -12.062 1 91.75 117 ARG B C 1
ATOM 4729 O O . ARG B 1 117 ? 10.703 2.469 -12.141 1 91.75 117 ARG B O 1
ATOM 4736 N N . GLY B 1 118 ? 12.68 1.582 -11.406 1 93.94 118 GLY B N 1
ATOM 4737 C CA . GLY B 1 118 ? 12.008 0.551 -10.633 1 93.94 118 GLY B CA 1
ATOM 4738 C C . GLY B 1 118 ? 11.148 1.108 -9.516 1 93.94 118 GLY B C 1
ATOM 4739 O O . GLY B 1 118 ? 10.016 0.675 -9.312 1 93.94 118 GLY B O 1
ATOM 4740 N N . VAL B 1 119 ? 11.656 2.09 -8.805 1 92.31 119 VAL B N 1
ATOM 4741 C CA . VAL B 1 119 ? 10.922 2.707 -7.703 1 92.31 119 VAL B CA 1
ATOM 4742 C C . VAL B 1 119 ? 9.695 3.443 -8.242 1 92.31 119 VAL B C 1
ATOM 4744 O O . VAL B 1 119 ? 8.602 3.34 -7.68 1 92.31 119 VAL B O 1
ATOM 4747 N N . PHE B 1 120 ? 9.875 4.105 -9.352 1 92.62 120 PHE B N 1
ATOM 4748 C CA . PHE B 1 120 ? 8.75 4.797 -9.977 1 92.62 120 PHE B CA 1
ATOM 4749 C C . PHE B 1 120 ? 7.68 3.809 -10.414 1 92.62 120 PHE B C 1
ATOM 4751 O O . PHE B 1 120 ? 6.484 4.074 -10.266 1 92.62 120 PHE B O 1
ATOM 4758 N N . ALA B 1 121 ? 8.109 2.689 -10.953 1 94.56 121 ALA B N 1
ATOM 4759 C CA . ALA B 1 121 ? 7.156 1.668 -11.383 1 94.56 121 ALA B CA 1
ATOM 4760 C C . ALA B 1 121 ? 6.414 1.071 -10.188 1 94.56 121 ALA B C 1
ATOM 4762 O O . ALA B 1 121 ? 5.211 0.797 -10.273 1 94.56 121 ALA B O 1
ATOM 4763 N N . MET B 1 122 ? 7.145 0.893 -9.062 1 95.88 122 MET B N 1
ATOM 4764 C CA . MET B 1 122 ? 6.508 0.415 -7.84 1 95.88 122 MET B CA 1
ATOM 4765 C C . MET B 1 122 ? 5.379 1.347 -7.414 1 95.88 122 MET B C 1
ATOM 4767 O O . MET B 1 122 ? 4.27 0.895 -7.133 1 95.88 122 MET B O 1
ATOM 4771 N N . ILE B 1 123 ? 5.637 2.58 -7.41 1 95.44 123 ILE B N 1
ATOM 4772 C CA . ILE B 1 123 ? 4.668 3.578 -6.965 1 95.44 123 ILE B CA 1
ATOM 4773 C C . ILE B 1 123 ? 3.498 3.633 -7.945 1 95.44 123 ILE B C 1
ATOM 4775 O O . ILE B 1 123 ? 2.338 3.668 -7.531 1 95.44 123 ILE B O 1
ATOM 4779 N N . ALA B 1 124 ? 3.783 3.564 -9.234 1 94.44 124 ALA B N 1
ATOM 4780 C CA . ALA B 1 124 ? 2.738 3.621 -10.258 1 94.44 124 ALA B CA 1
ATOM 4781 C C . ALA B 1 124 ? 1.801 2.422 -10.148 1 94.44 124 ALA B C 1
ATOM 4783 O O . ALA B 1 124 ? 0.579 2.574 -10.211 1 94.44 124 ALA B O 1
ATOM 4784 N N . VAL B 1 125 ? 2.369 1.271 -9.977 1 95.19 125 VAL B N 1
ATOM 4785 C CA . VAL B 1 125 ? 1.557 0.063 -9.875 1 95.19 125 VAL B CA 1
ATOM 4786 C C . VAL B 1 125 ? 0.728 0.105 -8.594 1 95.19 125 VAL B C 1
ATOM 4788 O O . VAL B 1 125 ? -0.447 -0.271 -8.594 1 95.19 125 VAL B O 1
ATOM 4791 N N . PHE B 1 126 ? 1.338 0.551 -7.527 1 96.5 126 PHE B N 1
ATOM 4792 C CA . PHE B 1 126 ? 0.588 0.657 -6.281 1 96.5 126 PHE B CA 1
ATOM 4793 C C . PHE B 1 126 ? -0.542 1.672 -6.414 1 96.5 126 PHE B C 1
ATOM 4795 O O . PHE B 1 126 ? -1.642 1.454 -5.898 1 96.5 126 PHE B O 1
ATOM 4802 N N . LEU B 1 127 ? -0.26 2.793 -7.016 1 96.06 127 LEU B N 1
ATOM 4803 C CA . LEU B 1 127 ? -1.299 3.803 -7.195 1 96.06 127 LEU B CA 1
ATOM 4804 C C . LEU B 1 127 ? -2.42 3.277 -8.086 1 96.06 127 LEU B C 1
ATOM 4806 O O . LEU B 1 127 ? -3.59 3.602 -7.875 1 96.06 127 LEU B O 1
ATOM 4810 N N . ALA B 1 128 ? -2.1 2.514 -9.062 1 92.25 128 ALA B N 1
ATOM 4811 C CA . ALA B 1 128 ? -3.125 1.87 -9.883 1 92.25 128 ALA B CA 1
ATOM 4812 C C . ALA B 1 128 ? -3.969 0.909 -9.047 1 92.25 128 ALA B C 1
ATOM 4814 O O . ALA B 1 128 ? -5.195 0.876 -9.18 1 92.25 128 ALA B O 1
ATOM 4815 N N . TYR B 1 129 ? -3.287 0.135 -8.227 1 93.38 129 TYR B N 1
ATOM 4816 C CA . TYR B 1 129 ? -4 -0.737 -7.301 1 93.38 129 TYR B CA 1
ATOM 4817 C C . TYR B 1 129 ? -4.945 0.065 -6.41 1 93.38 129 TYR B C 1
ATOM 4819 O O . TYR B 1 129 ? -6.098 -0.322 -6.211 1 93.38 129 TYR B O 1
ATOM 4827 N N . SER B 1 130 ? -4.438 1.201 -5.848 1 94.12 130 SER B N 1
ATOM 4828 C CA . SER B 1 130 ? -5.25 2.031 -4.965 1 94.12 130 SER B CA 1
ATOM 4829 C C . SER B 1 130 ? -6.43 2.645 -5.707 1 94.12 130 SER B C 1
ATOM 4831 O O . SER B 1 130 ? -7.527 2.762 -5.156 1 94.12 130 SER B O 1
ATOM 4833 N N . PHE B 1 131 ? -6.164 3.031 -6.91 1 91.06 131 PHE B N 1
ATOM 4834 C CA . PHE B 1 131 ? -7.207 3.611 -7.75 1 91.06 131 PHE B CA 1
ATOM 4835 C C . PHE B 1 131 ? -8.391 2.658 -7.883 1 91.06 131 PHE B C 1
ATOM 4837 O O . PHE B 1 131 ? -9.539 3.096 -7.93 1 91.06 131 PHE B O 1
ATOM 4844 N N . LEU B 1 132 ? -8.133 1.339 -7.789 1 87.12 132 LEU B N 1
ATOM 4845 C CA . LEU B 1 132 ? -9.164 0.342 -8.039 1 87.12 132 LEU B CA 1
ATOM 4846 C C . LEU B 1 132 ? -9.711 -0.219 -6.73 1 87.12 132 LEU B C 1
ATOM 4848 O O . LEU B 1 132 ? -10.891 -0.573 -6.641 1 87.12 132 LEU B O 1
ATOM 4852 N N . GLN B 1 133 ? -8.812 -0.259 -5.75 1 89.56 133 GLN B N 1
ATOM 4853 C CA . GLN B 1 133 ? -9.203 -1.118 -4.637 1 89.56 133 GLN B CA 1
ATOM 4854 C C . GLN B 1 133 ? -9.234 -0.34 -3.326 1 89.56 133 GLN B C 1
ATOM 4856 O O . GLN B 1 133 ? -9.711 -0.847 -2.311 1 89.56 133 GLN B O 1
ATOM 4861 N N . ALA B 1 134 ? -8.727 0.862 -3.244 1 91.31 134 ALA B N 1
ATOM 4862 C CA . ALA B 1 134 ? -8.703 1.601 -1.983 1 91.31 134 ALA B CA 1
ATOM 4863 C C . ALA B 1 134 ? -10.109 1.897 -1.49 1 91.31 134 ALA B C 1
ATOM 4865 O O . ALA B 1 134 ? -11.062 1.909 -2.277 1 91.31 134 ALA B O 1
ATOM 4866 N N . PRO B 1 135 ? -10.195 2.02 -0.195 1 89.25 135 PRO B N 1
ATOM 4867 C CA . PRO B 1 135 ? -11.523 2.318 0.343 1 89.25 135 PRO B CA 1
ATOM 4868 C C . PRO B 1 135 ? -12.086 3.643 -0.17 1 89.25 135 PRO B C 1
ATOM 4870 O O . PRO B 1 135 ? -11.336 4.602 -0.364 1 89.25 135 PRO B O 1
ATOM 4873 N N . SER B 1 136 ? -13.359 3.607 -0.341 1 84.06 136 SER B N 1
ATOM 4874 C CA . SER B 1 136 ? -14.039 4.824 -0.776 1 84.06 136 SER B CA 1
ATOM 4875 C C . SER B 1 136 ? -14.344 5.742 0.404 1 84.06 136 SER B C 1
ATOM 4877 O O . SER B 1 136 ? -14.445 5.281 1.543 1 84.06 136 SER B O 1
ATOM 4879 N N . THR B 1 137 ? -14.352 6.992 0.071 1 85.62 137 THR B N 1
ATOM 4880 C CA . THR B 1 137 ? -14.68 7.984 1.086 1 85.62 137 THR B CA 1
ATOM 4881 C C . THR B 1 137 ? -16.047 8.609 0.806 1 85.62 137 THR B C 1
ATOM 4883 O O . THR B 1 137 ? -16.719 8.227 -0.148 1 85.62 137 THR B O 1
ATOM 4886 N N . VAL B 1 138 ? -16.438 9.492 1.628 1 78.5 138 VAL B N 1
ATOM 4887 C CA . VAL B 1 138 ? -17.75 10.133 1.579 1 78.5 138 VAL B CA 1
ATOM 4888 C C . VAL B 1 138 ? -17.828 11.055 0.36 1 78.5 138 VAL B C 1
ATOM 4890 O O . VAL B 1 138 ? -18.922 11.32 -0.151 1 78.5 138 VAL B O 1
ATOM 4893 N N . LEU B 1 139 ? -16.688 11.43 -0.118 1 77.31 139 LEU B N 1
ATOM 4894 C CA . LEU B 1 139 ? -16.656 12.352 -1.252 1 77.31 139 LEU B CA 1
ATOM 4895 C C . LEU B 1 139 ? -16.828 11.594 -2.566 1 77.31 139 LEU B C 1
ATOM 4897 O O . LEU B 1 139 ? -16.078 10.656 -2.848 1 77.31 139 LEU B O 1
ATOM 4901 N N . ILE B 1 140 ? -17.734 11.984 -3.299 1 72.88 140 ILE B N 1
ATOM 4902 C CA . ILE B 1 140 ? -18.016 11.289 -4.551 1 72.88 140 ILE B CA 1
ATOM 4903 C C . ILE B 1 140 ? -17.625 12.172 -5.734 1 72.88 140 ILE B C 1
ATOM 4905 O O . ILE B 1 140 ? -17.453 11.68 -6.852 1 72.88 140 ILE B O 1
ATOM 4909 N N . ARG B 1 141 ? -17.562 13.477 -5.504 1 72.38 141 ARG B N 1
ATOM 4910 C CA . ARG B 1 141 ? -17.109 14.383 -6.551 1 72.38 141 ARG B CA 1
ATOM 4911 C C . ARG B 1 141 ? -15.633 14.75 -6.363 1 72.38 141 ARG B C 1
ATOM 4913 O O . ARG B 1 141 ? -15.164 14.867 -5.23 1 72.38 141 ARG B O 1
ATOM 4920 N N . PRO B 1 142 ? -14.922 14.938 -7.375 1 68.44 142 PRO B N 1
ATOM 4921 C CA . PRO B 1 142 ? -15.352 14.812 -8.773 1 68.44 142 PRO B CA 1
ATOM 4922 C C . PRO B 1 142 ? -15.602 13.367 -9.188 1 68.44 142 PRO B C 1
ATOM 4924 O O . PRO B 1 142 ? -16.422 13.109 -10.07 1 68.44 142 PRO B O 1
ATOM 4927 N N . HIS B 1 143 ? -14.773 12.477 -8.734 1 76.31 143 HIS B N 1
ATOM 4928 C CA . HIS B 1 143 ? -14.938 11.039 -8.953 1 76.31 143 HIS B CA 1
ATOM 4929 C C . HIS B 1 143 ? -14.367 10.242 -7.785 1 76.31 143 HIS B C 1
ATOM 4931 O O . HIS B 1 143 ? -13.289 10.57 -7.273 1 76.31 143 HIS B O 1
ATOM 4937 N N . PRO B 1 144 ? -15.055 9.359 -7.426 1 81.5 144 PRO B N 1
ATOM 4938 C CA . PRO B 1 144 ? -14.57 8.57 -6.293 1 81.5 144 PRO B CA 1
ATOM 4939 C C . PRO B 1 144 ? -13.18 7.98 -6.535 1 81.5 144 PRO B C 1
ATOM 4941 O O . PRO B 1 144 ? -12.406 7.812 -5.59 1 81.5 144 PRO B O 1
ATOM 4944 N N . ALA B 1 145 ? -12.914 7.742 -7.754 1 84.88 145 ALA B N 1
ATOM 4945 C CA . ALA B 1 145 ? -11.625 7.141 -8.094 1 84.88 145 ALA B CA 1
ATOM 4946 C C . ALA B 1 145 ? -10.477 8.094 -7.793 1 84.88 145 ALA B C 1
ATOM 4948 O O . ALA B 1 145 ? -9.359 7.664 -7.48 1 84.88 145 ALA B O 1
ATOM 4949 N N . ILE B 1 146 ? -10.719 9.406 -7.844 1 87.31 146 ILE B N 1
ATOM 4950 C CA . ILE B 1 146 ? -9.688 10.398 -7.57 1 87.31 146 ILE B CA 1
ATOM 4951 C C . ILE B 1 146 ? -9.328 10.375 -6.082 1 87.31 146 ILE B C 1
ATOM 4953 O O . ILE B 1 146 ? -8.156 10.453 -5.719 1 87.31 146 ILE B O 1
ATOM 4957 N N . TRP B 1 147 ? -10.281 10.219 -5.32 1 91.75 147 TRP B N 1
ATOM 4958 C CA . TRP B 1 147 ? -10.031 10.188 -3.883 1 91.75 147 TRP B CA 1
ATOM 4959 C C . TRP B 1 147 ? -9.352 8.891 -3.473 1 91.75 147 TRP B C 1
ATOM 4961 O O . TRP B 1 147 ? -8.57 8.867 -2.518 1 91.75 147 TRP B O 1
ATOM 4971 N N . ARG B 1 148 ? -9.586 7.836 -4.25 1 94.31 148 ARG B N 1
ATOM 4972 C CA . ARG B 1 148 ? -8.852 6.598 -4.004 1 94.31 148 ARG B CA 1
ATOM 4973 C C . ARG B 1 148 ? -7.379 6.746 -4.371 1 94.31 148 ARG B C 1
ATOM 4975 O O . ARG B 1 148 ? -6.508 6.184 -3.709 1 94.31 148 ARG B O 1
ATOM 4982 N N . LEU B 1 149 ? -7.25 7.492 -5.438 1 94.81 149 LEU B N 1
ATOM 4983 C CA . LEU B 1 149 ? -5.875 7.789 -5.828 1 94.81 149 LEU B CA 1
ATOM 4984 C C . LEU B 1 149 ? -5.168 8.609 -4.75 1 94.81 149 LEU B C 1
ATOM 4986 O O . LEU B 1 149 ? -4.023 8.312 -4.395 1 94.81 149 LEU B O 1
ATOM 4990 N N . VAL B 1 150 ? -5.832 9.602 -4.223 1 96 150 VAL B N 1
ATOM 4991 C CA . VAL B 1 150 ? -5.281 10.422 -3.154 1 96 150 VAL B CA 1
ATOM 4992 C C . VAL B 1 150 ? -4.996 9.555 -1.93 1 96 150 VAL B C 1
ATOM 4994 O O . VAL B 1 150 ? -3.982 9.742 -1.253 1 96 150 VAL B O 1
ATOM 4997 N N . HIS B 1 151 ? -5.891 8.688 -1.725 1 96.56 151 HIS B N 1
ATOM 4998 C CA . HIS B 1 151 ? -5.68 7.738 -0.635 1 96.56 151 HIS B CA 1
ATOM 4999 C C . HIS B 1 151 ? -4.383 6.957 -0.826 1 96.56 151 HIS B C 1
ATOM 5001 O O . HIS B 1 151 ? -3.592 6.82 0.11 1 96.56 151 HIS B O 1
ATOM 5007 N N . GLY B 1 152 ? -4.172 6.441 -2.002 1 97.38 152 GLY B N 1
ATOM 5008 C CA . GLY B 1 152 ? -2.934 5.742 -2.314 1 97.38 152 GLY B CA 1
ATOM 5009 C C . GLY B 1 152 ? -1.699 6.605 -2.135 1 97.38 152 GLY B C 1
ATOM 5010 O O . GLY B 1 152 ? -0.676 6.137 -1.631 1 97.38 152 GLY B O 1
ATOM 5011 N N . MET B 1 153 ? -1.786 7.836 -2.514 1 97.75 153 MET B N 1
ATOM 5012 C CA . MET B 1 153 ? -0.67 8.758 -2.342 1 97.75 153 MET B CA 1
ATOM 5013 C C . MET B 1 153 ? -0.359 8.969 -0.863 1 97.75 153 MET B C 1
ATOM 5015 O O . MET B 1 153 ? 0.806 9.086 -0.479 1 97.75 153 MET B O 1
ATOM 5019 N N . ALA B 1 154 ? -1.391 9.062 -0.124 1 98 154 ALA B N 1
ATOM 5020 C CA . ALA B 1 154 ? -1.211 9.219 1.317 1 98 154 ALA B CA 1
ATOM 5021 C C . ALA B 1 154 ? -0.486 8.016 1.912 1 98 154 ALA B C 1
ATOM 5023 O O . ALA B 1 154 ? 0.384 8.172 2.771 1 98 154 ALA B O 1
ATOM 5024 N N . VAL B 1 155 ? -0.849 6.848 1.436 1 97.69 155 VAL B N 1
ATOM 5025 C CA . VAL B 1 155 ? -0.206 5.637 1.927 1 97.69 155 VAL B CA 1
ATOM 5026 C C . VAL B 1 155 ? 1.266 5.629 1.518 1 97.69 155 VAL B C 1
ATOM 5028 O O . VAL B 1 155 ? 2.141 5.309 2.328 1 97.69 155 VAL B O 1
ATOM 5031 N N . VAL B 1 156 ? 1.524 5.969 0.279 1 97.62 156 VAL B N 1
ATOM 5032 C CA . VAL B 1 156 ? 2.9 6.039 -0.202 1 97.62 156 VAL B CA 1
ATOM 5033 C C . VAL B 1 156 ? 3.695 7.027 0.648 1 97.62 156 VAL B C 1
ATOM 5035 O O . VAL B 1 156 ? 4.836 6.75 1.03 1 97.62 156 VAL B O 1
ATOM 5038 N N . TYR B 1 157 ? 3.127 8.188 0.936 1 98.06 157 TYR B N 1
ATOM 5039 C CA . TYR B 1 157 ? 3.773 9.211 1.754 1 98.06 157 TYR B CA 1
ATOM 5040 C C . TYR B 1 157 ? 4.062 8.688 3.154 1 98.06 157 TYR B C 1
ATOM 5042 O O . TYR B 1 157 ? 5.164 8.859 3.678 1 98.06 157 TYR B O 1
ATOM 5050 N N . LEU B 1 158 ? 3.096 8.008 3.75 1 97.62 158 LEU B N 1
ATOM 5051 C CA . LEU B 1 158 ? 3.252 7.445 5.086 1 97.62 158 LEU B CA 1
ATOM 5052 C C . LEU B 1 158 ? 4.391 6.434 5.121 1 97.62 158 LEU B C 1
ATOM 5054 O O . LEU B 1 158 ? 5.234 6.473 6.023 1 97.62 158 LEU B O 1
ATOM 5058 N N . VAL B 1 159 ? 4.441 5.535 4.16 1 96.62 159 VAL B N 1
ATOM 5059 C CA . VAL B 1 159 ? 5.457 4.488 4.105 1 96.62 159 VAL B CA 1
ATOM 5060 C C . VAL B 1 159 ? 6.832 5.113 3.871 1 96.62 159 VAL B C 1
ATOM 5062 O O . VAL B 1 159 ? 7.82 4.688 4.469 1 96.62 159 VAL B O 1
ATOM 5065 N N . ALA B 1 160 ? 6.914 6.105 3.012 1 96.38 160 ALA B N 1
ATOM 5066 C CA . ALA B 1 160 ? 8.172 6.809 2.77 1 96.38 160 ALA B CA 1
ATOM 5067 C C . ALA B 1 160 ? 8.672 7.492 4.039 1 96.38 160 ALA B C 1
ATOM 5069 O O . ALA B 1 160 ? 9.867 7.453 4.344 1 96.38 160 ALA B O 1
ATOM 5070 N N . LEU B 1 161 ? 7.738 8.109 4.77 1 97.31 161 LEU B N 1
ATOM 5071 C CA . LEU B 1 161 ? 8.094 8.758 6.027 1 97.31 161 LEU B CA 1
ATOM 5072 C C . LEU B 1 161 ? 8.594 7.734 7.039 1 97.31 161 LEU B C 1
ATOM 5074 O O . LEU B 1 161 ? 9.523 8.008 7.801 1 97.31 161 LEU B O 1
ATOM 5078 N N . THR B 1 162 ? 7.973 6.594 7.039 1 96.62 162 THR B N 1
ATOM 5079 C CA . THR B 1 162 ? 8.383 5.535 7.953 1 96.62 162 THR B CA 1
ATOM 5080 C C . THR B 1 162 ? 9.82 5.094 7.664 1 96.62 162 THR B C 1
ATOM 5082 O O . THR B 1 162 ? 10.609 4.895 8.586 1 96.62 162 THR B O 1
ATOM 5085 N N . PHE B 1 163 ? 10.195 4.957 6.406 1 96 163 PHE B N 1
ATOM 5086 C CA . PHE B 1 163 ? 11.57 4.641 6.039 1 96 163 PHE B CA 1
ATOM 5087 C C . PHE B 1 163 ? 12.531 5.699 6.566 1 96 163 PHE B C 1
ATOM 5089 O O . PHE B 1 163 ? 13.562 5.371 7.156 1 96 163 PHE B O 1
ATOM 5096 N N . LEU B 1 164 ? 12.141 6.934 6.367 1 96.12 164 LEU B N 1
ATOM 5097 C CA . LEU B 1 164 ? 12.984 8.055 6.785 1 96.12 164 LEU B CA 1
ATOM 5098 C C . LEU B 1 164 ? 13.188 8.047 8.297 1 96.12 164 LEU B C 1
ATOM 5100 O O . LEU B 1 164 ? 14.281 8.336 8.781 1 96.12 164 LEU B O 1
ATOM 5104 N N . LEU B 1 165 ? 12.156 7.746 9.016 1 96.25 165 LEU B N 1
ATOM 5105 C CA . LEU B 1 165 ? 12.18 7.727 10.477 1 96.25 165 LEU B CA 1
ATOM 5106 C C . LEU B 1 165 ? 13.258 6.766 10.984 1 96.25 165 LEU B C 1
ATOM 5108 O O . LEU B 1 165 ? 13.844 6.996 12.047 1 96.25 165 LEU B O 1
ATOM 5112 N N . PHE B 1 166 ? 13.562 5.734 10.211 1 94.88 166 PHE B N 1
ATOM 5113 C CA . PHE B 1 166 ? 14.492 4.707 10.672 1 94.88 166 PHE B CA 1
ATOM 5114 C C . PHE B 1 166 ? 15.914 5.012 10.211 1 94.88 166 PHE B C 1
ATOM 5116 O O . PHE B 1 166 ? 16.844 4.285 10.547 1 94.88 166 PHE B O 1
ATOM 5123 N N . GLN B 1 167 ? 16.094 6.09 9.445 1 94.69 167 GLN B N 1
ATOM 5124 C CA . GLN B 1 167 ? 17.422 6.52 9.039 1 94.69 167 GLN B CA 1
ATOM 5125 C C . GLN B 1 167 ? 18.031 7.473 10.062 1 94.69 167 GLN B C 1
ATOM 5127 O O . GLN B 1 167 ? 17.344 7.945 10.969 1 94.69 167 GLN B O 1
ATOM 5132 N N . THR B 1 168 ? 19.281 7.656 9.977 1 93.38 168 THR B N 1
ATOM 5133 C CA . THR B 1 168 ? 19.906 8.727 10.734 1 93.38 168 THR B CA 1
ATOM 5134 C C . THR B 1 168 ? 19.625 10.086 10.102 1 93.38 168 THR B C 1
ATOM 5136 O O . THR B 1 168 ? 19.312 10.164 8.914 1 93.38 168 THR B O 1
ATOM 5139 N N . ARG B 1 169 ? 19.719 11.133 10.883 1 94.06 169 ARG B N 1
ATOM 5140 C CA . ARG B 1 169 ? 19.469 12.492 10.391 1 94.06 169 ARG B CA 1
ATOM 5141 C C . ARG B 1 169 ? 20.359 12.805 9.195 1 94.06 169 ARG B C 1
ATOM 5143 O O . ARG B 1 169 ? 19.891 13.305 8.172 1 94.06 169 ARG B O 1
ATOM 5150 N N . ASP B 1 170 ? 21.625 12.469 9.258 1 93.62 170 ASP B N 1
ATOM 5151 C CA . ASP B 1 170 ? 22.578 12.766 8.188 1 93.62 170 ASP B CA 1
ATOM 5152 C C . ASP B 1 170 ? 22.25 11.977 6.918 1 93.62 170 ASP B C 1
ATOM 5154 O O . ASP B 1 170 ? 22.281 12.531 5.816 1 93.62 170 ASP B O 1
ATOM 5158 N N . ASP B 1 171 ? 21.969 10.719 7.145 1 94.06 171 ASP B N 1
ATOM 5159 C CA . ASP B 1 171 ? 21.594 9.906 5.988 1 94.06 171 ASP B CA 1
ATOM 5160 C C . ASP B 1 171 ? 20.297 10.414 5.359 1 94.06 171 ASP B C 1
ATOM 5162 O O . ASP B 1 171 ? 20.156 10.406 4.133 1 94.06 171 ASP B O 1
ATOM 5166 N N . ALA B 1 172 ? 19.391 10.82 6.207 1 95.56 172 ALA B N 1
ATOM 5167 C CA . ALA B 1 172 ? 18.125 11.359 5.707 1 95.56 172 ALA B CA 1
ATOM 5168 C C . ALA B 1 172 ? 18.359 12.625 4.891 1 95.56 172 ALA B C 1
ATOM 5170 O O . ALA B 1 172 ? 17.734 12.812 3.838 1 95.56 172 ALA B O 1
ATOM 5171 N N . ARG B 1 173 ? 19.188 13.5 5.336 1 96.25 173 ARG B N 1
ATOM 5172 C CA . ARG B 1 173 ? 19.531 14.719 4.617 1 96.25 173 ARG B CA 1
ATOM 5173 C C . ARG B 1 173 ? 20.125 14.398 3.25 1 96.25 173 ARG B C 1
ATOM 5175 O O . ARG B 1 173 ? 19.781 15.039 2.252 1 96.25 173 ARG B O 1
ATOM 5182 N N . GLN B 1 174 ? 20.922 13.367 3.207 1 93.44 174 GLN B N 1
ATOM 5183 C CA . GLN B 1 174 ? 21.547 12.969 1.944 1 93.44 174 GLN B CA 1
ATOM 5184 C C . GLN B 1 174 ? 20.531 12.289 1.026 1 93.44 174 GLN B C 1
ATOM 5186 O O . GLN B 1 174 ? 20.594 12.438 -0.196 1 93.44 174 GLN B O 1
ATOM 5191 N N . PHE B 1 175 ? 19.641 11.586 1.659 1 91.88 175 PHE B N 1
ATOM 5192 C CA . PHE B 1 175 ? 18.594 10.93 0.893 1 91.88 175 PHE B CA 1
ATOM 5193 C C . PHE B 1 175 ? 17.75 11.953 0.152 1 91.88 175 PHE B C 1
ATOM 5195 O O . PHE B 1 175 ? 17.188 11.656 -0.909 1 91.88 175 PHE B O 1
ATOM 5202 N N . MET B 1 176 ? 17.609 13.227 0.659 1 94.44 176 MET B N 1
ATOM 5203 C CA . MET B 1 176 ? 16.797 14.266 0.035 1 94.44 176 MET B CA 1
ATOM 5204 C C . MET B 1 176 ? 17.328 14.617 -1.349 1 94.44 176 MET B C 1
ATOM 5206 O O . MET B 1 176 ? 16.578 15.086 -2.207 1 94.44 176 MET B O 1
ATOM 5210 N N . LYS B 1 177 ? 18.531 14.297 -1.659 1 91.94 177 LYS B N 1
ATOM 5211 C CA . LYS B 1 177 ? 19.172 14.594 -2.943 1 91.94 177 LYS B CA 1
ATOM 5212 C C . LYS B 1 177 ? 18.5 13.805 -4.074 1 91.94 177 LYS B C 1
ATOM 5214 O O . LYS B 1 177 ? 18.516 14.242 -5.227 1 91.94 177 LYS B O 1
ATOM 5219 N N . TYR B 1 178 ? 17.938 12.672 -3.686 1 87.75 178 TYR B N 1
ATOM 5220 C CA . TYR B 1 178 ? 17.281 11.844 -4.688 1 87.75 178 TYR B CA 1
ATOM 5221 C C . TYR B 1 178 ? 15.914 12.406 -5.055 1 87.75 178 TYR B C 1
ATOM 5223 O O . TYR B 1 178 ? 15.352 12.055 -6.094 1 87.75 178 TYR B O 1
ATOM 5231 N N . LEU B 1 179 ? 15.383 13.281 -4.215 1 90.12 179 LEU B N 1
ATOM 5232 C CA . LEU B 1 179 ? 14.109 13.93 -4.512 1 90.12 179 LEU B CA 1
ATOM 5233 C C . LEU B 1 179 ? 14.32 15.219 -5.297 1 90.12 179 LEU B C 1
ATOM 5235 O O . LEU B 1 179 ? 13.547 15.531 -6.203 1 90.12 179 LEU B O 1
ATOM 5239 N N . HIS B 1 180 ? 15.359 15.93 -4.957 1 92.56 180 HIS B N 1
ATOM 5240 C CA . HIS B 1 180 ? 15.781 17.141 -5.648 1 92.56 180 HIS B CA 1
ATOM 5241 C C . HIS B 1 180 ? 17.297 17.344 -5.543 1 92.56 180 HIS B C 1
ATOM 5243 O O . HIS B 1 180 ? 17.859 17.297 -4.449 1 92.56 180 HIS B O 1
ATOM 5249 N N . PRO B 1 181 ? 17.906 17.578 -6.562 1 90.88 181 PRO B N 1
ATOM 5250 C CA . PRO B 1 181 ? 19.359 17.594 -6.586 1 90.88 181 PRO B CA 1
ATOM 5251 C C . PRO B 1 181 ? 19.969 18.719 -5.734 1 90.88 181 PRO B C 1
ATOM 5253 O O . PRO B 1 181 ? 21.109 18.609 -5.281 1 90.88 181 PRO B O 1
ATOM 5256 N N . ASP B 1 182 ? 19.25 19.75 -5.383 1 91.81 182 ASP B N 1
ATOM 5257 C CA . ASP B 1 182 ? 19.781 20.891 -4.648 1 91.81 182 ASP B CA 1
ATOM 5258 C C . ASP B 1 182 ? 19.719 20.656 -3.141 1 91.81 182 ASP B C 1
ATOM 5260 O O . ASP B 1 182 ? 20.203 21.484 -2.357 1 91.81 182 ASP B O 1
ATOM 5264 N N . LEU B 1 183 ? 19.297 19.562 -2.713 1 94.56 183 LEU B N 1
ATOM 5265 C CA . LEU B 1 183 ? 19.109 19.312 -1.29 1 94.56 183 LEU B CA 1
ATOM 5266 C C . LEU B 1 183 ? 20.312 18.562 -0.703 1 94.56 183 LEU B C 1
ATOM 5268 O O . LEU B 1 183 ? 21.297 18.312 -1.404 1 94.56 183 LEU B O 1
ATOM 5272 N N . GLY B 1 184 ? 20.406 18.469 0.563 1 93 184 GLY B N 1
ATOM 5273 C CA . GLY B 1 184 ? 21.5 17.766 1.217 1 93 184 GLY B CA 1
ATOM 5274 C C . GLY B 1 184 ? 22.625 18.688 1.642 1 93 184 GLY B C 1
ATOM 5275 O O . GLY B 1 184 ? 23.719 18.219 1.979 1 93 184 GLY B O 1
ATOM 5276 N N . VAL B 1 185 ? 22.328 19.953 1.526 1 92.81 185 VAL B N 1
ATOM 5277 C CA . VAL B 1 185 ? 23.328 20.938 1.935 1 92.81 185 VAL B CA 1
ATOM 5278 C C . VAL B 1 185 ? 22.766 21.781 3.076 1 92.81 185 VAL B C 1
ATOM 5280 O O . VAL B 1 185 ? 21.594 22.141 3.078 1 92.81 185 VAL B O 1
ATOM 5283 N N . GLU B 1 186 ? 23.609 22.094 3.986 1 90.5 186 GLU B N 1
ATOM 5284 C CA . GLU B 1 186 ? 23.203 22.859 5.152 1 90.5 186 GLU B CA 1
ATOM 5285 C C . GLU B 1 186 ? 22.766 24.266 4.758 1 90.5 186 GLU B C 1
ATOM 5287 O O . GLU B 1 186 ? 23.391 24.906 3.918 1 90.5 186 GLU B O 1
ATOM 5292 N N . LEU B 1 187 ? 21.703 24.688 5.332 1 86.5 187 LEU B N 1
ATOM 5293 C CA . LEU B 1 187 ? 21.125 26 5.023 1 86.5 187 LEU B CA 1
ATOM 5294 C C . LEU B 1 187 ? 21.641 27.047 5.992 1 86.5 187 LEU B C 1
ATOM 5296 O O . LEU B 1 187 ? 21.875 26.766 7.168 1 86.5 187 LEU B O 1
ATOM 5300 N N . PRO B 1 188 ? 21.797 28.188 5.332 1 79.44 188 PRO B N 1
ATOM 5301 C CA . PRO B 1 188 ? 22.125 29.281 6.254 1 79.44 188 PRO B CA 1
ATOM 5302 C C . PRO B 1 188 ? 20.953 29.656 7.156 1 79.44 188 PRO B C 1
ATOM 5304 O O . PRO B 1 188 ? 19.797 29.547 6.762 1 79.44 188 PRO B O 1
ATOM 5307 N N . GLU B 1 189 ? 21.281 29.922 8.391 1 69.5 189 GLU B N 1
ATOM 5308 C CA . GLU B 1 189 ? 20.25 30.359 9.312 1 69.5 189 GLU B CA 1
ATOM 5309 C C . GLU B 1 189 ? 19.734 31.75 8.961 1 69.5 189 GLU B C 1
ATOM 5311 O O . GLU B 1 189 ? 20.516 32.656 8.664 1 69.5 189 GLU B O 1
ATOM 5316 N N . ARG B 1 190 ? 18.453 31.781 8.617 1 68.5 190 ARG B N 1
ATOM 5317 C CA . ARG B 1 190 ? 17.875 33.094 8.312 1 68.5 190 ARG B CA 1
ATOM 5318 C C . ARG B 1 190 ? 16.859 33.5 9.383 1 68.5 190 ARG B C 1
ATOM 5320 O O . ARG B 1 190 ? 15.953 32.719 9.711 1 68.5 190 ARG B O 1
ATOM 5327 N N . SER B 1 191 ? 17.188 34.562 10.117 1 69.81 191 SER B N 1
ATOM 5328 C CA . SER B 1 191 ? 16.234 35.156 11.039 1 69.81 191 SER B CA 1
ATOM 5329 C C . SER B 1 191 ? 15.562 36.375 10.406 1 69.81 191 SER B C 1
ATOM 5331 O O . SER B 1 191 ? 16.219 37.188 9.727 1 69.81 191 SER B O 1
ATOM 5333 N N . TYR B 1 192 ? 14.266 36.438 10.469 1 67 192 TYR B N 1
ATOM 5334 C CA . TYR B 1 192 ? 13.516 37.5 9.812 1 67 192 TYR B CA 1
ATOM 5335 C C . TYR B 1 192 ? 13.234 38.656 10.781 1 67 192 TYR B C 1
ATOM 5337 O O . TYR B 1 192 ? 12.82 39.719 10.359 1 67 192 TYR B O 1
ATOM 5345 N N . GLY B 1 193 ? 13.562 38.469 12.086 1 72.56 193 GLY B N 1
ATOM 5346 C CA . GLY B 1 193 ? 13.188 39.469 13.07 1 72.56 193 GLY B CA 1
ATOM 5347 C C . GLY B 1 193 ? 14.367 40.25 13.602 1 72.56 193 GLY B C 1
ATOM 5348 O O . GLY B 1 193 ? 14.344 40.75 14.734 1 72.56 193 GLY B O 1
ATOM 5349 N N . THR B 1 194 ? 15.414 40.375 12.789 1 77 194 THR B N 1
ATOM 5350 C CA . THR B 1 194 ? 16.609 41.094 13.266 1 77 194 THR B CA 1
ATOM 5351 C C . THR B 1 194 ? 16.391 42.594 13.219 1 77 194 THR B C 1
ATOM 5353 O O . THR B 1 194 ? 16.781 43.312 14.148 1 77 194 THR B O 1
ATOM 5356 N N . ASP B 1 195 ? 15.781 43.031 12.164 1 79.88 195 ASP B N 1
ATOM 5357 C CA . ASP B 1 195 ? 15.461 44.469 12.047 1 79.88 195 ASP B CA 1
ATOM 5358 C C . ASP B 1 195 ? 13.977 44.656 11.758 1 79.88 195 ASP B C 1
ATOM 5360 O O . ASP B 1 195 ? 13.523 44.5 10.625 1 79.88 195 ASP B O 1
ATOM 5364 N N . CYS B 1 196 ? 13.281 45.031 12.797 1 83 196 CYS B N 1
ATOM 5365 C CA . CYS B 1 196 ? 11.828 45.156 12.664 1 83 196 CYS B CA 1
ATOM 5366 C C . CYS B 1 196 ? 11.406 46.594 12.508 1 83 196 CYS B C 1
ATOM 5368 O O . CYS B 1 196 ? 10.234 46.938 12.695 1 83 196 CYS B O 1
ATOM 5370 N N . ARG B 1 197 ? 12.391 47.438 12.016 1 84.94 197 ARG B N 1
ATOM 5371 C CA . ARG B 1 197 ? 12.07 48.844 11.75 1 84.94 197 ARG B CA 1
ATOM 5372 C C . ARG B 1 197 ? 11.234 49 10.484 1 84.94 197 ARG B C 1
ATOM 5374 O O . ARG B 1 197 ? 11.539 48.375 9.461 1 84.94 197 ARG B O 1
ATOM 5381 N N . ILE B 1 198 ? 10.25 49.656 10.656 1 79.25 198 ILE B N 1
ATOM 5382 C CA . ILE B 1 198 ? 9.367 49.875 9.516 1 79.25 198 ILE B CA 1
ATOM 5383 C C . ILE B 1 198 ? 9.961 50.906 8.578 1 79.25 198 ILE B C 1
ATOM 5385 O O . ILE B 1 198 ? 9.938 50.75 7.359 1 79.25 198 ILE B O 1
ATOM 5389 N N . TYR B 1 199 ? 10.414 51.969 9.211 1 80.31 199 TYR B N 1
ATOM 5390 C CA . TYR B 1 199 ? 11.062 53.062 8.484 1 80.31 199 TYR B CA 1
ATOM 5391 C C . TYR B 1 199 ? 12.57 53.031 8.695 1 80.31 199 TYR B C 1
ATOM 5393 O O . TYR B 1 199 ? 13.039 53.188 9.828 1 80.31 199 TYR B O 1
ATOM 5401 N N . VAL B 1 200 ? 13.328 52.719 7.562 1 78.94 200 VAL B N 1
ATOM 5402 C CA . VAL B 1 200 ? 14.781 52.656 7.633 1 78.94 200 VAL B CA 1
ATOM 5403 C C . VAL B 1 200 ? 15.383 53.719 6.723 1 78.94 200 VAL B C 1
ATOM 5405 O O . VAL B 1 200 ? 15.719 53.469 5.57 1 78.94 200 VAL B O 1
ATOM 5408 N N . PRO B 1 201 ? 15.562 54.906 7.238 1 77.5 201 PRO B N 1
ATOM 5409 C CA . PRO B 1 201 ? 16.047 56 6.398 1 77.5 201 PRO B CA 1
ATOM 5410 C C . PRO B 1 201 ? 17.438 55.75 5.832 1 77.5 201 PRO B C 1
ATOM 5412 O O . PRO B 1 201 ? 17.781 56.25 4.762 1 77.5 201 PRO B O 1
ATOM 5415 N N . ASP B 1 202 ? 18.172 55 6.457 1 77.62 202 ASP B N 1
ATOM 5416 C CA . ASP B 1 202 ? 19.562 54.781 6.07 1 77.62 202 ASP B CA 1
ATOM 5417 C C . ASP B 1 202 ? 19.688 53.625 5.066 1 77.62 202 ASP B C 1
ATOM 5419 O O . ASP B 1 202 ? 20.797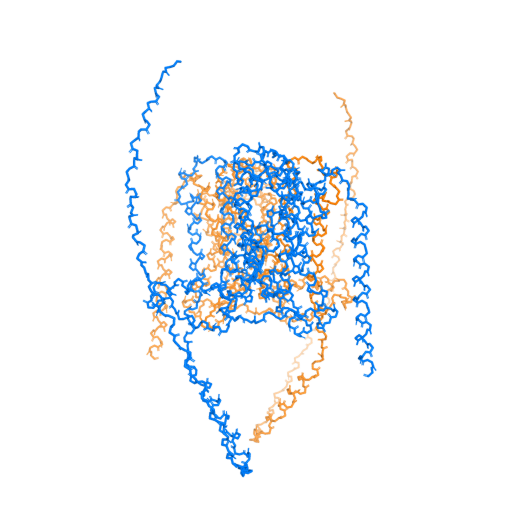 53.312 4.609 1 77.62 202 ASP B O 1
ATOM 5423 N N . HIS B 1 203 ? 18.547 53.062 4.672 1 76.75 203 HIS B N 1
ATOM 5424 C CA . HIS B 1 203 ? 18.672 51.938 3.742 1 76.75 203 HIS B CA 1
ATOM 5425 C C . HIS B 1 203 ? 18.828 52.438 2.307 1 76.75 203 HIS B C 1
ATOM 5427 O O . HIS B 1 203 ? 18.109 53.312 1.868 1 76.75 203 HIS B O 1
ATOM 5433 N N . PRO B 1 204 ? 19.75 52 1.686 1 75.44 204 PRO B N 1
ATOM 5434 C CA . PRO B 1 204 ? 20.078 52.531 0.358 1 75.44 204 PRO B CA 1
ATOM 5435 C C . PRO B 1 204 ? 18.969 52.312 -0.664 1 75.44 204 PRO B C 1
ATOM 5437 O O . PRO B 1 204 ? 18.844 53.062 -1.617 1 75.44 204 PRO B O 1
ATOM 5440 N N . LYS B 1 205 ? 18.188 51.312 -0.495 1 73.88 205 LYS B N 1
ATOM 5441 C CA . LYS B 1 205 ? 17.234 51 -1.557 1 73.88 205 LYS B CA 1
ATOM 5442 C C . LYS B 1 205 ? 15.859 51.562 -1.249 1 73.88 205 LYS B C 1
ATOM 5444 O O . LYS B 1 205 ? 15.219 52.188 -2.115 1 73.88 205 LYS B O 1
ATOM 5449 N N . SER B 1 206 ? 15.383 51.281 -0.185 1 72.12 206 SER B N 1
ATOM 5450 C CA . SER B 1 206 ? 14.047 51.75 0.156 1 72.12 206 SER B CA 1
ATOM 5451 C C . SER B 1 206 ? 13.922 52.031 1.65 1 72.12 206 SER B C 1
ATOM 5453 O O . SER B 1 206 ? 14.484 51.312 2.471 1 72.12 206 SER B O 1
ATOM 5455 N N . ARG B 1 207 ? 13.305 53.125 1.786 1 73.81 207 ARG B N 1
ATOM 5456 C CA . ARG B 1 207 ? 13.078 53.531 3.172 1 73.81 207 ARG B CA 1
ATOM 5457 C C . ARG B 1 207 ? 12.156 52.562 3.879 1 73.81 207 ARG B C 1
ATOM 5459 O O . ARG B 1 207 ? 12.102 52.5 5.109 1 73.81 207 ARG B O 1
ATOM 5466 N N . PHE B 1 208 ? 11.453 51.781 3.137 1 74.88 208 PHE B N 1
ATOM 5467 C CA . PHE B 1 208 ? 10.555 50.781 3.705 1 74.88 208 PHE B CA 1
ATOM 5468 C C . PHE B 1 208 ? 10.977 49.375 3.307 1 74.88 208 PHE B C 1
ATOM 5470 O O . PHE B 1 208 ? 10.141 48.5 3.057 1 74.88 208 PHE B O 1
ATOM 5477 N N . ASN B 1 209 ? 12.117 49.125 3.281 1 71.88 209 ASN B N 1
ATOM 5478 C CA . ASN B 1 209 ? 12.711 47.906 2.764 1 71.88 209 ASN B CA 1
ATOM 5479 C C . ASN B 1 209 ? 12.258 46.688 3.562 1 71.88 209 ASN B C 1
ATOM 5481 O O . ASN B 1 209 ? 12.008 45.625 2.99 1 71.88 209 ASN B O 1
ATOM 5485 N N . ASN B 1 210 ? 12.102 46.906 4.781 1 72.88 210 ASN B N 1
ATOM 5486 C CA . ASN B 1 210 ? 11.766 45.781 5.625 1 72.88 210 ASN B CA 1
ATOM 5487 C C . ASN B 1 210 ? 10.336 45.281 5.363 1 72.88 210 ASN B C 1
ATOM 5489 O O . ASN B 1 210 ? 10.047 44.094 5.512 1 72.88 210 ASN B O 1
ATOM 5493 N N . VAL B 1 211 ? 9.602 46.219 4.906 1 68.94 211 VAL B N 1
ATOM 5494 C CA . VAL B 1 211 ? 8.203 45.875 4.652 1 68.94 211 VAL B CA 1
ATOM 5495 C C . VAL B 1 211 ? 8.055 45.375 3.219 1 68.94 211 VAL B C 1
ATOM 5497 O O . VAL B 1 211 ? 7.27 44.469 2.959 1 68.94 211 VAL B O 1
ATOM 5500 N N . TYR B 1 212 ? 8.789 45.875 2.391 1 65.19 212 TYR B N 1
ATOM 5501 C CA . TYR B 1 212 ? 8.688 45.531 0.979 1 65.19 212 TYR B CA 1
ATOM 5502 C C . TYR B 1 212 ? 9.211 44.125 0.729 1 65.19 212 TYR B C 1
ATOM 5504 O O . TYR B 1 212 ? 8.703 43.406 -0.142 1 65.19 212 TYR B O 1
ATOM 5512 N N . ILE B 1 213 ? 10.094 43.719 1.482 1 59.66 213 ILE B N 1
ATOM 5513 C CA . ILE B 1 213 ? 10.742 42.438 1.264 1 59.66 213 ILE B CA 1
ATOM 5514 C C . ILE B 1 213 ? 9.781 41.281 1.611 1 59.66 213 ILE B C 1
ATOM 5516 O O . ILE B 1 213 ? 9.875 40.188 1.057 1 59.66 213 ILE B O 1
ATOM 5520 N N . ILE B 1 214 ? 8.812 41.719 2.326 1 60.62 214 ILE B N 1
ATOM 5521 C CA . ILE B 1 214 ? 7.941 40.656 2.787 1 60.62 214 ILE B CA 1
ATOM 5522 C C . ILE B 1 214 ? 6.863 40.375 1.738 1 60.62 214 ILE B C 1
ATOM 5524 O O . ILE B 1 214 ? 6.355 39.25 1.644 1 60.62 214 ILE B O 1
ATOM 5528 N N . PHE B 1 215 ? 6.633 41.406 0.819 1 64.38 215 PHE B N 1
ATOM 5529 C CA . PHE B 1 215 ? 5.609 41.219 -0.197 1 64.38 215 PHE B CA 1
ATOM 5530 C C . PHE B 1 215 ? 6.125 40.312 -1.308 1 64.38 215 PHE B C 1
ATOM 5532 O O . PHE B 1 215 ? 6.48 40.781 -2.389 1 64.38 215 PHE B O 1
ATOM 5539 N N . ASP B 1 216 ? 6.445 39.156 -0.857 1 70.5 216 ASP B N 1
ATOM 5540 C CA . ASP B 1 216 ? 7.012 38.156 -1.761 1 70.5 216 ASP B CA 1
ATOM 5541 C C . ASP B 1 216 ? 6.113 36.906 -1.856 1 70.5 216 ASP B C 1
ATOM 5543 O O . ASP B 1 216 ? 4.914 37 -1.594 1 70.5 216 ASP B O 1
ATOM 5547 N N . GLU B 1 217 ? 6.719 35.844 -2.238 1 74 217 GLU B N 1
ATOM 5548 C CA . GLU B 1 217 ? 6.109 34.531 -2.459 1 74 217 GLU B CA 1
ATOM 5549 C C . GLU B 1 217 ? 5.391 34.031 -1.206 1 74 217 GLU B C 1
ATOM 5551 O O . GLU B 1 217 ? 4.402 33.312 -1.299 1 74 217 GLU B O 1
ATOM 5556 N N . PHE B 1 218 ? 5.633 34.688 -0.141 1 79.44 218 PHE B N 1
ATOM 5557 C CA . PHE B 1 218 ? 5.059 34.25 1.13 1 79.44 218 PHE B CA 1
ATOM 5558 C C . PHE B 1 218 ? 3.643 34.812 1.291 1 79.44 218 PHE B C 1
ATOM 5560 O O . PHE B 1 218 ? 2.773 34.125 1.839 1 79.44 218 PHE B O 1
ATOM 5567 N N . VAL B 1 219 ? 3.438 36.031 0.763 1 85.44 219 VAL B N 1
ATOM 5568 C CA . VAL B 1 219 ? 2.117 36.625 0.861 1 85.44 219 VAL B CA 1
ATOM 5569 C C . VAL B 1 219 ? 1.104 35.812 0.07 1 85.44 219 VAL B C 1
ATOM 5571 O O . VAL B 1 219 ? 0.018 35.5 0.57 1 85.44 219 VAL B O 1
ATOM 5574 N N . ILE B 1 220 ? 1.497 35.469 -1.023 1 85.75 220 ILE B N 1
ATOM 5575 C CA . ILE B 1 220 ? 0.615 34.688 -1.88 1 85.75 220 ILE B CA 1
ATOM 5576 C C . ILE B 1 220 ? 0.354 33.312 -1.241 1 85.75 220 ILE B C 1
ATOM 5578 O O . ILE B 1 220 ? -0.777 32.844 -1.254 1 85.75 220 ILE B O 1
ATOM 5582 N N . ALA B 1 221 ? 1.325 32.812 -0.647 1 87.12 221 ALA B N 1
ATOM 5583 C CA . ALA B 1 221 ? 1.188 31.5 -0.005 1 87.12 221 ALA B CA 1
ATOM 5584 C C . ALA B 1 221 ? 0.234 31.578 1.183 1 87.12 221 ALA B C 1
ATOM 5586 O O . ALA B 1 221 ? -0.571 30.656 1.396 1 87.12 221 ALA B O 1
ATOM 5587 N N . HIS B 1 222 ? 0.294 32.656 1.924 1 89.56 222 HIS B N 1
ATOM 5588 C CA . HIS B 1 222 ? -0.605 32.844 3.059 1 89.56 222 HIS B CA 1
ATOM 5589 C C . HIS B 1 222 ? -2.055 32.969 2.6 1 89.56 222 HIS B C 1
ATOM 5591 O O . HIS B 1 222 ? -2.941 32.312 3.143 1 89.56 222 HIS B O 1
ATOM 5597 N N . ILE B 1 223 ? -2.166 33.75 1.554 1 93.12 223 ILE B N 1
ATOM 5598 C CA . ILE B 1 223 ? -3.52 34.031 1.08 1 93.12 223 ILE B CA 1
ATOM 5599 C C . ILE B 1 223 ? -4.129 32.75 0.504 1 93.12 223 ILE B C 1
ATOM 5601 O O . ILE B 1 223 ? -5.234 32.344 0.884 1 93.12 223 ILE B O 1
ATOM 5605 N N . LEU B 1 224 ? -3.428 32.062 -0.302 1 92.56 224 LEU B N 1
ATOM 5606 C CA . LEU B 1 224 ? -3.932 30.859 -0.921 1 92.56 224 LEU B CA 1
ATOM 5607 C C . LEU B 1 224 ? -4.098 29.75 0.116 1 92.56 224 LEU B C 1
ATOM 5609 O O . LEU B 1 224 ? -5.047 28.969 0.045 1 92.56 224 LEU B O 1
ATOM 5613 N N . GLY B 1 225 ? -3.205 29.719 1.038 1 94.38 225 GLY B N 1
ATOM 5614 C CA . GLY B 1 225 ? -3.293 28.734 2.096 1 94.38 225 GLY B CA 1
ATOM 5615 C C . GLY B 1 225 ? -4.547 28.859 2.939 1 94.38 225 GLY B C 1
ATOM 5616 O O . GLY B 1 225 ? -5.25 27.875 3.178 1 94.38 225 GLY B O 1
ATOM 5617 N N . TRP B 1 226 ? -4.848 30.047 3.332 1 96.31 226 TRP B N 1
ATOM 5618 C CA . TRP B 1 226 ? -6.008 30.25 4.191 1 96.31 226 TRP B CA 1
ATOM 5619 C C . TRP B 1 226 ? -7.301 30.203 3.383 1 96.31 226 TRP B C 1
ATOM 5621 O O . TRP B 1 226 ? -8.359 29.844 3.912 1 96.31 226 TRP B O 1
ATOM 5631 N N . TRP B 1 227 ? -7.188 30.594 2.053 1 95.5 227 TRP B N 1
ATOM 5632 C CA . TRP B 1 227 ? -8.32 30.359 1.164 1 95.5 227 TRP B CA 1
ATOM 5633 C C . TRP B 1 227 ? -8.672 28.875 1.114 1 95.5 227 TRP B C 1
ATOM 5635 O O . TRP B 1 227 ? -9.836 28.5 1.26 1 95.5 227 TRP B O 1
ATOM 5645 N N . GLY B 1 228 ? -7.664 28.047 0.976 1 93.31 228 GLY B N 1
ATOM 5646 C CA . GLY B 1 228 ? -7.875 26.609 0.954 1 93.31 228 GLY B CA 1
ATOM 5647 C C . GLY B 1 228 ? -8.391 26.062 2.27 1 93.31 228 GLY B C 1
ATOM 5648 O O . GLY B 1 228 ? -9.297 25.234 2.287 1 93.31 228 GLY B O 1
ATOM 5649 N N . LYS B 1 229 ? -7.852 26.516 3.336 1 95.44 229 LYS B N 1
ATOM 5650 C CA . LYS B 1 229 ? -8.297 26.078 4.656 1 95.44 229 LYS B CA 1
ATOM 5651 C C . LYS B 1 229 ? -9.758 26.453 4.895 1 95.44 229 LYS B C 1
ATOM 5653 O O . LYS B 1 229 ? -10.516 25.688 5.484 1 95.44 229 LYS B O 1
ATOM 5658 N N . ALA B 1 230 ? -10.125 27.609 4.426 1 93.75 230 ALA B N 1
ATOM 5659 C CA . ALA B 1 230 ? -11.5 28.062 4.609 1 93.75 230 ALA B CA 1
ATOM 5660 C C . ALA B 1 230 ? -12.484 27.188 3.83 1 93.75 230 ALA B C 1
ATOM 5662 O O . ALA B 1 230 ? -13.562 26.875 4.328 1 93.75 230 ALA B O 1
ATOM 5663 N N . ILE B 1 231 ? -12.086 26.797 2.711 1 88.12 231 ILE B N 1
ATOM 5664 C CA . ILE B 1 231 ? -12.953 25.953 1.886 1 88.12 231 ILE B CA 1
ATOM 5665 C C . ILE B 1 231 ? -13.102 24.578 2.527 1 88.12 231 ILE B C 1
ATOM 5667 O O . ILE B 1 231 ? -14.172 23.969 2.451 1 88.12 231 ILE B O 1
ATOM 5671 N N . MET B 1 232 ? -12.156 24.203 3.227 1 89.19 232 MET B N 1
ATOM 5672 C CA . MET B 1 232 ? -12.172 22.859 3.826 1 89.19 232 MET B CA 1
ATOM 5673 C C . MET B 1 232 ? -12.945 22.859 5.141 1 89.19 232 MET B C 1
ATOM 5675 O O . MET B 1 232 ? -13.773 21.984 5.375 1 89.19 232 MET B O 1
ATOM 5679 N N . ILE B 1 233 ? -12.719 23.812 5.953 1 90.81 233 ILE B N 1
ATOM 5680 C CA . ILE B 1 233 ? -13.266 23.812 7.305 1 90.81 233 ILE B CA 1
ATOM 5681 C C . ILE B 1 233 ? -14.648 24.453 7.297 1 90.81 233 ILE B C 1
ATOM 5683 O O . ILE B 1 233 ? -15.539 24.047 8.047 1 90.81 233 ILE B O 1
ATOM 5687 N N . ARG B 1 234 ? -14.953 25.5 6.543 1 89.5 234 ARG B N 1
ATOM 5688 C CA . ARG B 1 234 ? -16.219 26.172 6.312 1 89.5 234 ARG B CA 1
ATOM 5689 C C . ARG B 1 234 ? -16.828 26.688 7.621 1 89.5 234 ARG B C 1
ATOM 5691 O O . ARG B 1 234 ? -18.031 26.578 7.84 1 89.5 234 ARG B O 1
ATOM 5698 N N . ASN B 1 235 ? -16.016 27.125 8.539 1 91.5 235 ASN B N 1
ATOM 5699 C CA . ASN B 1 235 ? -16.422 27.703 9.812 1 91.5 235 ASN B CA 1
ATOM 5700 C C . ASN B 1 235 ? -15.523 28.859 10.219 1 91.5 235 ASN B C 1
ATOM 5702 O O . ASN B 1 235 ? -14.367 28.656 10.602 1 91.5 235 ASN B O 1
ATOM 5706 N N . GLN B 1 236 ? -16.062 30.016 10.203 1 91.75 236 GLN B N 1
ATOM 5707 C CA . GLN B 1 236 ? -15.281 31.234 10.352 1 91.75 236 GLN B CA 1
ATOM 5708 C C . GLN B 1 236 ? -14.641 31.312 11.742 1 91.75 236 GLN B C 1
ATOM 5710 O O . GLN B 1 236 ? -13.438 31.562 11.859 1 91.75 236 GLN B O 1
ATOM 5715 N N . PRO B 1 237 ? -15.391 31.078 12.805 1 92.62 237 PRO B N 1
ATOM 5716 C CA . PRO B 1 237 ? -14.75 31.156 14.117 1 92.62 237 PRO B CA 1
ATOM 5717 C C . PRO B 1 237 ? -13.609 30.156 14.273 1 92.62 237 PRO B C 1
ATOM 5719 O O . PRO B 1 237 ? -12.578 30.484 14.867 1 92.62 237 PRO B O 1
ATOM 5722 N N . LEU B 1 238 ? -13.836 29 13.789 1 94.19 238 LEU B N 1
ATOM 5723 C CA . LEU B 1 238 ? -12.797 27.984 13.883 1 94.19 238 LEU B CA 1
ATOM 5724 C C . LEU B 1 238 ? -11.562 28.391 13.094 1 94.19 238 LEU B C 1
ATOM 5726 O O . LEU B 1 238 ? -10.43 28.156 13.523 1 94.19 238 LEU B O 1
ATOM 5730 N N . LEU B 1 239 ? -11.742 29.016 11.961 1 96.5 239 LEU B N 1
ATOM 5731 C CA . LEU B 1 239 ? -10.641 29.484 11.133 1 96.5 239 LEU B CA 1
ATOM 5732 C C . LEU B 1 239 ? -9.836 30.562 11.859 1 96.5 239 LEU B C 1
ATOM 5734 O O . LEU B 1 239 ? -8.609 30.594 11.773 1 96.5 239 LEU B O 1
ATOM 5738 N N . TRP B 1 240 ? -10.516 31.391 12.562 1 96.31 240 TRP B N 1
ATOM 5739 C CA . TRP B 1 240 ? -9.836 32.438 13.32 1 96.31 240 TRP B CA 1
ATOM 5740 C C . TRP B 1 240 ? -9.047 31.844 14.477 1 96.31 240 TRP B C 1
ATOM 5742 O O . TRP B 1 240 ? -7.953 32.312 14.797 1 96.31 240 TRP B O 1
ATOM 5752 N N . VAL B 1 241 ? -9.633 30.844 15.109 1 95.88 241 VAL B N 1
ATOM 5753 C CA . VAL B 1 241 ? -8.922 30.141 16.172 1 95.88 241 VAL B CA 1
ATOM 5754 C C . VAL B 1 241 ? -7.629 29.547 15.625 1 95.88 241 VAL B C 1
ATOM 5756 O O . VAL B 1 241 ? -6.574 29.641 16.25 1 95.88 241 VAL B O 1
ATOM 5759 N N . LEU B 1 242 ? -7.695 28.953 14.469 1 97.25 242 LEU B N 1
ATOM 5760 C CA . LEU B 1 242 ? -6.531 28.344 13.844 1 97.25 242 LEU B CA 1
ATOM 5761 C C . LEU B 1 242 ? -5.523 29.422 13.414 1 97.25 242 LEU B C 1
ATOM 5763 O O . LEU B 1 242 ? -4.316 29.234 13.57 1 97.25 242 LEU B O 1
ATOM 5767 N N . SER B 1 243 ? -5.977 30.516 12.875 1 97.25 243 SER B N 1
ATOM 5768 C CA . SER B 1 243 ? -5.113 31.609 12.43 1 97.25 243 SER B CA 1
ATOM 5769 C C . SER B 1 243 ? -4.34 32.219 13.594 1 97.25 243 SER B C 1
ATOM 5771 O O . SER B 1 243 ? -3.113 32.312 13.555 1 97.25 243 SER B O 1
ATOM 5773 N N . ILE B 1 244 ? -5.043 32.594 14.617 1 96.5 244 ILE B N 1
ATOM 5774 C CA . ILE B 1 244 ? -4.414 33.188 15.789 1 96.5 244 ILE B CA 1
ATOM 5775 C C . ILE B 1 244 ? -3.594 32.125 16.516 1 96.5 244 ILE B C 1
ATOM 5777 O O . ILE B 1 244 ? -2.49 32.406 17 1 96.5 244 ILE B O 1
ATOM 5781 N N . GLY B 1 245 ? -4.148 30.953 16.609 1 96.31 245 GLY B N 1
ATOM 5782 C CA . GLY B 1 245 ? -3.455 29.844 17.25 1 96.31 245 GLY B CA 1
ATOM 5783 C C . GLY B 1 245 ? -2.086 29.578 16.656 1 96.31 245 GLY B C 1
ATOM 5784 O O . GLY B 1 245 ? -1.131 29.297 17.391 1 96.31 245 GLY B O 1
ATOM 5785 N N . PHE B 1 246 ? -1.965 29.609 15.375 1 96.12 246 PHE B N 1
ATOM 5786 C CA . PHE B 1 246 ? -0.685 29.297 14.75 1 96.12 246 PHE B CA 1
ATOM 5787 C C . PHE B 1 246 ? 0.344 30.375 15.055 1 96.12 246 PHE B C 1
ATOM 5789 O O . PHE B 1 246 ? 1.53 30.094 15.219 1 96.12 246 PHE B O 1
ATOM 5796 N N . GLU B 1 247 ? -0.072 31.625 15.055 1 95.19 247 GLU B N 1
ATOM 5797 C CA . GLU B 1 247 ? 0.854 32.688 15.438 1 95.19 247 GLU B CA 1
ATOM 5798 C C . GLU B 1 247 ? 1.354 32.5 16.859 1 95.19 247 GLU B C 1
ATOM 5800 O O . GLU B 1 247 ? 2.504 32.812 17.172 1 95.19 247 GLU B O 1
ATOM 5805 N N . LEU B 1 248 ? 0.481 32.031 17.719 1 94.69 248 LEU B N 1
ATOM 5806 C CA . LEU B 1 248 ? 0.887 31.719 19.078 1 94.69 248 LEU B CA 1
ATOM 5807 C C . LEU B 1 248 ? 1.88 30.562 19.109 1 94.69 248 LEU B C 1
ATOM 5809 O O . LEU B 1 248 ? 2.781 30.531 19.953 1 94.69 248 LEU B O 1
ATOM 5813 N N . MET B 1 249 ? 1.708 29.594 18.219 1 96 249 MET B N 1
ATOM 5814 C CA . MET B 1 249 ? 2.662 28.484 18.125 1 96 249 MET B CA 1
ATOM 5815 C C . MET B 1 249 ? 4.027 28.984 17.656 1 96 249 MET B C 1
ATOM 5817 O O . MET B 1 249 ? 5.062 28.531 18.141 1 96 249 MET B O 1
ATOM 5821 N N . GLU B 1 250 ? 3.986 29.922 16.734 1 94.94 250 GLU B N 1
ATOM 5822 C CA . GLU B 1 250 ? 5.25 30.5 16.281 1 94.94 250 GLU B CA 1
ATOM 5823 C C . GLU B 1 250 ? 5.98 31.172 17.453 1 94.94 250 GLU B C 1
ATOM 5825 O O . GLU B 1 250 ? 7.195 31.016 17.594 1 94.94 250 GLU B O 1
ATOM 5830 N N . LEU B 1 251 ? 5.227 31.875 18.188 1 93.12 251 LEU B N 1
ATOM 5831 C CA . LEU B 1 251 ? 5.801 32.531 19.359 1 93.12 251 LEU B CA 1
ATOM 5832 C C . LEU B 1 251 ? 6.328 31.484 20.359 1 93.12 251 LEU B C 1
ATOM 5834 O O . LEU B 1 251 ? 7.391 31.672 20.953 1 93.12 251 LEU B O 1
ATOM 5838 N N . THR B 1 252 ? 5.672 30.422 20.547 1 95.69 252 THR B N 1
ATOM 5839 C CA . THR B 1 252 ? 6.016 29.375 21.5 1 95.69 252 THR B CA 1
ATOM 5840 C C . THR B 1 252 ? 7.312 28.688 21.094 1 95.69 252 THR B C 1
ATOM 5842 O O . THR B 1 252 ? 8.141 28.359 21.938 1 95.69 252 THR B O 1
ATOM 5845 N N . PHE B 1 253 ? 7.551 28.5 19.766 1 95.94 253 PHE B N 1
ATOM 5846 C CA . PHE B 1 253 ? 8.672 27.672 19.344 1 95.94 253 PHE B CA 1
ATOM 5847 C C . PHE B 1 253 ? 9.75 28.531 18.672 1 95.94 253 PHE B C 1
ATOM 5849 O O . PHE B 1 253 ? 10.641 28.016 18 1 95.94 253 PHE B O 1
ATOM 5856 N N . ARG B 1 254 ? 9.688 29.828 18.844 1 92.94 254 ARG B N 1
ATOM 5857 C CA . ARG B 1 254 ? 10.656 30.734 18.234 1 92.94 254 ARG B CA 1
ATOM 5858 C C . ARG B 1 254 ? 12.055 30.484 18.781 1 92.94 254 ARG B C 1
ATOM 5860 O O . ARG B 1 254 ? 13.055 30.766 18.109 1 92.94 254 ARG B O 1
ATOM 5867 N N . HIS B 1 255 ? 12.148 29.953 20.016 1 92.69 255 HIS B N 1
ATOM 5868 C CA . HIS B 1 255 ? 13.453 29.641 20.594 1 92.69 255 HIS B CA 1
ATOM 5869 C C . HIS B 1 255 ? 14.094 28.453 19.891 1 92.69 255 HIS B C 1
ATOM 5871 O O . HIS B 1 255 ? 15.312 28.25 19.984 1 92.69 255 HIS B O 1
ATOM 5877 N N . MET B 1 256 ? 13.305 27.672 19.203 1 94 256 MET B N 1
ATOM 5878 C CA . MET B 1 256 ? 13.812 26.484 18.516 1 94 256 MET B CA 1
ATOM 5879 C C . MET B 1 256 ? 14.055 26.766 17.031 1 94 256 MET B C 1
ATOM 5881 O O . MET B 1 256 ? 15.109 26.438 16.5 1 94 256 MET B O 1
ATOM 5885 N N . LEU B 1 257 ? 13.141 27.438 16.406 1 93.56 257 LEU B N 1
ATOM 5886 C CA . LEU B 1 257 ? 13.203 27.672 14.977 1 93.56 257 LEU B CA 1
ATOM 5887 C C . LEU B 1 257 ? 13.453 29.156 14.68 1 93.56 257 LEU B C 1
ATOM 5889 O O . LEU B 1 257 ? 12.586 30 14.938 1 93.56 257 LEU B O 1
ATOM 5893 N N . PRO B 1 258 ? 14.469 29.438 14.102 1 88.44 258 PRO B N 1
ATOM 5894 C CA . PRO B 1 258 ? 14.766 30.828 13.781 1 88.44 258 PRO B CA 1
ATOM 5895 C C . PRO B 1 258 ? 13.75 31.438 12.812 1 88.44 258 PRO B C 1
ATOM 5897 O O . PRO B 1 258 ? 13.492 32.656 12.859 1 88.44 258 PRO B O 1
ATOM 5900 N N . ASN B 1 259 ? 13.125 30.641 12.008 1 87.06 259 ASN B N 1
ATOM 5901 C CA . ASN B 1 259 ? 12.117 31.094 11.055 1 87.06 259 ASN B CA 1
ATOM 5902 C C . ASN B 1 259 ? 10.906 31.688 11.758 1 87.06 259 ASN B C 1
ATOM 5904 O O . ASN B 1 259 ? 10.141 32.438 11.156 1 87.06 259 ASN B O 1
ATOM 5908 N N . PHE B 1 260 ? 10.781 31.359 13 1 91.44 260 PHE B N 1
ATOM 5909 C CA . PHE B 1 260 ? 9.617 31.797 13.758 1 91.44 260 PHE B CA 1
ATOM 5910 C C . PHE B 1 260 ? 9.883 33.125 14.438 1 91.44 260 PHE B C 1
ATOM 5912 O O . PHE B 1 260 ? 8.977 33.75 15 1 91.44 260 PHE B O 1
ATOM 5919 N N . ASN B 1 261 ? 11.125 33.562 14.352 1 88.94 261 ASN B N 1
ATOM 5920 C CA . ASN B 1 261 ? 11.461 34.875 14.883 1 88.94 261 ASN B CA 1
ATOM 5921 C C . ASN B 1 261 ? 11.148 35.969 13.883 1 88.94 261 ASN B C 1
ATOM 5923 O O . ASN B 1 261 ? 12.016 36.375 13.102 1 88.94 261 ASN B O 1
ATOM 5927 N N . GLU B 1 262 ? 10.023 36.406 13.945 1 86.56 262 GLU B N 1
ATOM 5928 C CA . GLU B 1 262 ? 9.547 37.469 13.031 1 86.56 262 GLU B CA 1
ATOM 5929 C C . GLU B 1 262 ? 9.164 38.719 13.797 1 86.56 262 GLU B C 1
ATOM 5931 O O . GLU B 1 262 ? 8.984 38.688 15.016 1 86.56 262 GLU B O 1
ATOM 5936 N N . CYS B 1 263 ? 9.109 39.781 12.984 1 87.19 263 CYS B N 1
ATOM 5937 C CA . CYS B 1 263 ? 8.672 41.031 13.57 1 87.19 263 CYS B CA 1
ATOM 5938 C C . CYS B 1 263 ? 7.195 40.969 13.945 1 87.19 263 CYS B C 1
ATOM 5940 O O . CYS B 1 263 ? 6.41 40.281 13.289 1 87.19 263 CYS B O 1
ATOM 5942 N N . TRP B 1 264 ? 6.789 41.75 15 1 87.19 264 TRP B N 1
ATOM 5943 C CA . TRP B 1 264 ? 5.422 41.719 15.508 1 87.19 264 TRP B CA 1
ATOM 5944 C C . TRP B 1 264 ? 4.434 42.125 14.422 1 87.19 264 TRP B C 1
ATOM 5946 O O . TRP B 1 264 ? 3.32 41.594 14.352 1 87.19 264 TRP B O 1
ATOM 5956 N N . TRP B 1 265 ? 4.758 43.156 13.617 1 87.56 265 TRP B N 1
ATOM 5957 C CA . TRP B 1 265 ? 3.836 43.625 12.594 1 87.56 265 TRP B CA 1
ATOM 5958 C C . TRP B 1 265 ? 3.695 42.594 11.469 1 87.56 265 TRP B C 1
ATOM 5960 O O . TRP B 1 265 ? 2.686 42.594 10.758 1 87.56 265 TRP B O 1
ATOM 5970 N N . ASP B 1 266 ? 4.727 41.781 11.32 1 87.69 266 ASP B N 1
ATOM 5971 C CA . ASP B 1 266 ? 4.629 40.688 10.352 1 87.69 266 ASP B CA 1
ATOM 5972 C C . ASP B 1 266 ? 3.625 39.625 10.812 1 87.69 266 ASP B C 1
ATOM 5974 O O . ASP B 1 266 ? 2.744 39.219 10.055 1 87.69 266 ASP B O 1
ATOM 5978 N N . SER B 1 267 ? 3.672 39.25 12.055 1 89.81 267 SER B N 1
ATOM 5979 C CA . SER B 1 267 ? 2.816 38.188 12.617 1 89.81 267 SER B CA 1
ATOM 5980 C C . SER B 1 267 ? 1.388 38.688 12.805 1 89.81 267 SER B C 1
ATOM 5982 O O . SER B 1 267 ? 0.436 38.031 12.367 1 89.81 267 SER B O 1
ATOM 5984 N N . ILE B 1 268 ? 1.222 39.844 13.375 1 91.5 268 ILE B N 1
ATOM 5985 C CA . ILE B 1 268 ? -0.104 40.312 13.766 1 91.5 268 ILE B CA 1
ATOM 5986 C C . ILE B 1 268 ? -0.766 41.031 12.586 1 91.5 268 ILE B C 1
ATOM 5988 O O . ILE B 1 268 ? -1.886 40.688 12.195 1 91.5 268 ILE B O 1
ATOM 5992 N N . VAL B 1 269 ? -0.102 41.906 11.961 1 89.88 269 VAL B N 1
ATOM 5993 C CA . VAL B 1 269 ? -0.718 42.75 10.945 1 89.88 269 VAL B CA 1
ATOM 5994 C C . VAL B 1 269 ? -0.722 42 9.602 1 89.88 269 VAL B C 1
ATOM 5996 O O . VAL B 1 269 ? -1.785 41.75 9.031 1 89.88 269 VAL B O 1
ATOM 5999 N N . LEU B 1 270 ? 0.402 41.656 9.148 1 89.19 270 LEU B N 1
ATOM 6000 C CA . LEU B 1 270 ? 0.48 41.094 7.812 1 89.19 270 LEU B CA 1
ATOM 6001 C C . LEU B 1 270 ? -0.145 39.688 7.777 1 89.19 270 LEU B C 1
ATOM 6003 O O . LEU B 1 270 ? -1.021 39.438 6.953 1 89.19 270 LEU B O 1
ATOM 6007 N N . ASP B 1 271 ? 0.302 38.781 8.703 1 92.88 271 ASP B N 1
ATOM 6008 C CA . ASP B 1 271 ? -0.176 37.406 8.672 1 92.88 271 ASP B CA 1
ATOM 6009 C C . ASP B 1 271 ? -1.646 37.312 9.078 1 92.88 271 ASP B C 1
ATOM 6011 O O . ASP B 1 271 ? -2.502 36.969 8.258 1 92.88 271 ASP B O 1
ATOM 6015 N N . ILE B 1 272 ? -2.006 37.781 10.25 1 94.69 272 ILE B N 1
ATOM 6016 C CA . ILE B 1 272 ? -3.334 37.562 10.805 1 94.69 272 ILE B CA 1
ATOM 6017 C C . ILE B 1 272 ? -4.336 38.531 10.18 1 94.69 272 ILE B C 1
ATOM 6019 O O . ILE B 1 272 ? -5.324 38.094 9.578 1 94.69 272 ILE B O 1
ATOM 6023 N N . LEU B 1 273 ? -4.051 39.812 10.219 1 95.06 273 LEU B N 1
ATOM 6024 C CA . LEU B 1 273 ? -5.07 40.812 9.961 1 95.06 273 LEU B CA 1
ATOM 6025 C C . LEU B 1 273 ? -5.215 41.062 8.461 1 95.06 273 LEU B C 1
ATOM 6027 O O . LEU B 1 273 ? -6.254 41.562 8.008 1 95.06 273 LEU B O 1
ATOM 6031 N N . ILE B 1 274 ? -4.199 40.75 7.68 1 93.62 274 ILE B N 1
ATOM 6032 C CA . ILE B 1 274 ? -4.285 41.062 6.258 1 93.62 274 ILE B CA 1
ATOM 6033 C C . ILE B 1 274 ? -4.375 39.75 5.453 1 93.62 274 ILE B C 1
ATOM 6035 O O . ILE B 1 274 ? -5.441 39.406 4.938 1 93.62 274 ILE B O 1
ATOM 6039 N N . CYS B 1 275 ? -3.326 39.031 5.469 1 93.94 275 CYS B N 1
ATOM 6040 C CA . CYS B 1 275 ? -3.26 37.875 4.574 1 93.94 275 CYS B CA 1
ATOM 6041 C C . CYS B 1 275 ? -4.254 36.812 4.996 1 93.94 275 CYS B C 1
ATOM 6043 O O . CYS B 1 275 ? -5.062 36.344 4.188 1 93.94 275 CYS B O 1
ATOM 6045 N N . ASN B 1 276 ? -4.168 36.344 6.273 1 96.69 276 ASN B N 1
ATOM 6046 C CA . ASN B 1 276 ? -5.086 35.312 6.754 1 96.69 276 ASN B CA 1
ATOM 6047 C C . ASN B 1 276 ? -6.539 35.75 6.652 1 96.69 276 ASN B C 1
ATOM 6049 O O . ASN B 1 276 ? -7.398 35 6.199 1 96.69 276 ASN B O 1
ATOM 6053 N N . TRP B 1 277 ? -6.738 36.969 7.09 1 96.75 277 TRP B N 1
ATOM 6054 C CA . TRP B 1 277 ? -8.094 37.531 7.027 1 96.75 277 TRP B CA 1
ATOM 6055 C C . TRP B 1 277 ? -8.617 37.5 5.594 1 96.75 277 TRP B C 1
ATOM 6057 O O . TRP B 1 277 ? -9.75 37.094 5.344 1 96.75 277 TRP B O 1
ATOM 6067 N N . PHE B 1 278 ? -7.848 38 4.691 1 96.56 278 PHE B N 1
ATOM 6068 C CA . PHE B 1 278 ? -8.266 38.062 3.295 1 96.56 278 PHE B CA 1
ATOM 6069 C C . PHE B 1 278 ? -8.516 36.656 2.75 1 96.56 278 PHE B C 1
ATOM 6071 O O . PHE B 1 278 ? -9.492 36.438 2.029 1 96.56 278 PHE B O 1
ATOM 6078 N N . GLY B 1 279 ? -7.641 35.781 3.033 1 97.06 279 GLY B N 1
ATOM 6079 C CA . GLY B 1 279 ? -7.832 34.406 2.619 1 97.06 279 GLY B CA 1
ATOM 6080 C C . GLY B 1 279 ? -9.094 33.781 3.188 1 97.06 279 GLY B C 1
ATOM 6081 O O . GLY B 1 279 ? -9.844 33.125 2.465 1 97.06 279 GLY B O 1
ATOM 6082 N N . ILE B 1 280 ? -9.32 33.938 4.422 1 96.88 280 ILE B N 1
ATOM 6083 C CA . ILE B 1 280 ? -10.508 33.406 5.082 1 96.88 280 ILE B CA 1
ATOM 6084 C C . ILE B 1 280 ? -11.766 34.031 4.48 1 96.88 280 ILE B C 1
ATOM 6086 O O . ILE B 1 280 ? -12.719 33.312 4.152 1 96.88 280 ILE B O 1
ATOM 6090 N N . TRP B 1 281 ? -11.664 35.344 4.332 1 95.94 281 TRP B N 1
ATOM 6091 C CA . TRP B 1 281 ? -12.812 36.062 3.795 1 95.94 281 TRP B CA 1
ATOM 6092 C C . TRP B 1 281 ? -13.148 35.594 2.385 1 95.94 281 TRP B C 1
ATOM 6094 O O . TRP B 1 281 ? -14.305 35.281 2.08 1 95.94 281 TRP B O 1
ATOM 6104 N N . THR B 1 282 ? -12.203 35.531 1.514 1 95.5 282 THR B N 1
ATOM 6105 C CA . THR B 1 282 ? -12.438 35.094 0.143 1 95.5 282 THR B CA 1
ATOM 6106 C C . THR B 1 282 ? -12.836 33.625 0.105 1 95.5 282 THR B C 1
ATOM 6108 O O . THR B 1 282 ? -13.648 33.219 -0.722 1 95.5 282 THR B O 1
ATOM 6111 N N . GLY B 1 283 ? -12.242 32.812 0.983 1 93.56 283 GLY B N 1
ATOM 6112 C CA . GLY B 1 283 ? -12.617 31.422 1.061 1 93.56 283 GLY B CA 1
ATOM 6113 C C . GLY B 1 283 ? -14.055 31.203 1.491 1 93.56 283 GLY B C 1
ATOM 6114 O O . GLY B 1 283 ? -14.773 30.406 0.888 1 93.56 283 GLY B O 1
ATOM 6115 N N . MET B 1 284 ? -14.461 31.906 2.479 1 91.31 284 MET B N 1
ATOM 6116 C CA . MET B 1 284 ? -15.836 31.797 2.955 1 91.31 284 MET B CA 1
ATOM 6117 C C . MET B 1 284 ? -16.812 32.312 1.901 1 91.31 284 MET B C 1
ATOM 6119 O O . MET B 1 284 ? -17.922 31.797 1.78 1 91.31 284 MET B O 1
ATOM 6123 N N . ARG B 1 285 ? -16.422 33.312 1.156 1 90.81 285 ARG B N 1
ATOM 6124 C CA . ARG B 1 285 ? -17.25 33.781 0.049 1 90.81 285 ARG B CA 1
ATOM 6125 C C . ARG B 1 285 ? -17.391 32.719 -1.028 1 90.81 285 ARG B C 1
ATOM 6127 O O . ARG B 1 285 ? -18.469 32.562 -1.618 1 90.81 285 ARG B O 1
ATOM 6134 N N . THR B 1 286 ? -16.344 32.062 -1.275 1 86.38 286 THR B N 1
ATOM 6135 C CA . THR B 1 286 ? -16.375 30.969 -2.234 1 86.38 286 THR B CA 1
ATOM 6136 C C . THR B 1 286 ? -17.328 29.875 -1.767 1 86.38 286 THR B C 1
ATOM 6138 O O . THR B 1 286 ? -18.109 29.344 -2.559 1 86.38 286 THR B O 1
ATOM 6141 N N . VAL B 1 287 ? -17.25 29.516 -0.497 1 83.94 287 VAL B N 1
ATOM 6142 C CA . VAL B 1 287 ? -18.125 28.5 0.081 1 83.94 287 VAL B CA 1
ATOM 6143 C C . VAL B 1 287 ? -19.578 28.922 -0.056 1 83.94 287 VAL B C 1
ATOM 6145 O O . VAL B 1 287 ? -20.438 28.125 -0.435 1 83.94 287 VAL B O 1
ATOM 6148 N N . ARG B 1 288 ? -19.906 30.125 0.247 1 82.94 288 ARG B N 1
ATOM 6149 C CA . ARG B 1 288 ? -21.266 30.656 0.154 1 82.94 288 ARG B CA 1
ATOM 6150 C C . ARG B 1 288 ? -21.75 30.672 -1.293 1 82.94 288 ARG B C 1
ATOM 6152 O O . ARG B 1 288 ? -22.922 30.422 -1.569 1 82.94 288 ARG B O 1
ATOM 6159 N N . TYR B 1 289 ? -20.812 31.031 -2.072 1 79 289 TYR B N 1
ATOM 6160 C CA . TYR B 1 289 ? -21.156 31.078 -3.488 1 79 289 TYR B CA 1
ATOM 6161 C C . TYR B 1 289 ? -21.578 29.719 -3.996 1 79 289 TYR B C 1
ATOM 6163 O O . TYR B 1 289 ? -22.547 29.594 -4.754 1 79 289 TYR B O 1
ATOM 6171 N N . PHE B 1 290 ? -20.969 28.656 -3.529 1 71.75 290 PHE B N 1
ATOM 6172 C CA . PHE B 1 290 ? -21.266 27.312 -4.02 1 71.75 290 PHE B CA 1
ATOM 6173 C C . PHE B 1 290 ? -22.328 26.641 -3.152 1 71.75 290 PHE B C 1
ATOM 6175 O O . PHE B 1 290 ? -22.891 25.609 -3.533 1 71.75 290 PHE B O 1
ATOM 6182 N N . ASP B 1 291 ? -22.422 27.141 -1.966 1 62.78 291 ASP B N 1
ATOM 6183 C CA . ASP B 1 291 ? -23.406 26.609 -1.028 1 62.78 291 ASP B CA 1
ATOM 6184 C C . ASP B 1 291 ? -24.828 26.734 -1.593 1 62.78 291 ASP B C 1
ATOM 6186 O O . ASP B 1 291 ? -25.25 27.812 -2.01 1 62.78 291 ASP B O 1
ATOM 6190 N N . GLY B 1 292 ? -25.609 25.703 -1.629 1 53.06 292 GLY B N 1
ATOM 6191 C CA . GLY B 1 292 ? -26.984 25.688 -2.09 1 53.06 292 GLY B CA 1
ATOM 6192 C C . GLY B 1 292 ? -27.125 25.438 -3.58 1 53.06 292 GLY B C 1
ATOM 6193 O O . GLY B 1 292 ? -28.234 25.281 -4.094 1 53.06 292 GLY B O 1
ATOM 6194 N N . ARG B 1 293 ? -26 25.531 -4.223 1 49.84 293 ARG B N 1
ATOM 6195 C CA . ARG B 1 293 ? -26.125 25.328 -5.66 1 49.84 293 ARG B CA 1
ATOM 6196 C C . ARG B 1 293 ? -25.953 23.859 -6.023 1 49.84 293 ARG B C 1
ATOM 6198 O O . ARG B 1 293 ? -25.031 23.188 -5.539 1 49.84 293 ARG B O 1
ATOM 6205 N N . THR B 1 294 ? -27.031 23.094 -5.98 1 45.34 294 THR B N 1
ATOM 6206 C CA . THR B 1 294 ? -27.016 21.75 -6.539 1 45.34 294 THR B CA 1
ATOM 6207 C C . THR B 1 294 ? -26.531 21.766 -7.988 1 45.34 294 THR B C 1
ATOM 6209 O O . THR B 1 294 ? -27.094 22.469 -8.828 1 45.34 294 THR B O 1
ATOM 6212 N N . TYR B 1 295 ? -25.312 21.688 -8.125 1 40.69 295 TYR B N 1
ATOM 6213 C CA . TYR B 1 295 ? -24.859 21.688 -9.516 1 40.69 295 TYR B CA 1
ATOM 6214 C C . TYR B 1 295 ? -25.297 20.406 -10.219 1 40.69 295 TYR B C 1
ATOM 6216 O O . TYR B 1 295 ? -25 19.297 -9.758 1 40.69 295 TYR B O 1
ATOM 6224 N N . GLU B 1 296 ? -26.531 20.375 -10.766 1 42.22 296 GLU B N 1
ATOM 6225 C CA . GLU B 1 296 ? -26.875 19.297 -11.695 1 42.22 296 GLU B CA 1
ATOM 6226 C C . GLU B 1 296 ? -25.797 19.109 -12.75 1 42.22 296 GLU B C 1
ATOM 6228 O O . GLU B 1 296 ? -25.516 20.016 -13.547 1 42.22 296 GLU B O 1
ATOM 6233 N N . TRP B 1 297 ? -24.812 18.422 -12.344 1 41.5 297 TRP B N 1
ATOM 6234 C CA . TRP B 1 297 ? -23.688 18.156 -13.227 1 41.5 297 TRP B CA 1
ATOM 6235 C C . TRP B 1 297 ? -24.141 17.516 -14.523 1 41.5 297 TRP B C 1
ATOM 6237 O O . TRP B 1 297 ? -24.5 16.328 -14.547 1 41.5 297 TRP B O 1
ATOM 6247 N N . VAL B 1 298 ? -24.797 18.188 -15.398 1 45.88 298 VAL B N 1
ATOM 6248 C CA . VAL B 1 298 ? -24.969 17.719 -16.766 1 45.88 298 VAL B CA 1
ATOM 6249 C C . VAL B 1 298 ? -23.609 17.406 -17.391 1 45.88 298 VAL B C 1
ATOM 6251 O O . VAL B 1 298 ? -22.594 18.016 -17.031 1 45.88 298 VAL B O 1
ATOM 6254 N N . GLY B 1 299 ? -23.453 16.219 -18 1 46.5 299 GLY B N 1
ATOM 6255 C CA . GLY B 1 299 ? -22.281 15.719 -18.688 1 46.5 299 GLY B CA 1
ATOM 6256 C C . GLY B 1 299 ? -21.516 16.797 -19.422 1 46.5 299 GLY B C 1
ATOM 6257 O O . GLY B 1 299 ? -22.094 17.797 -19.859 1 46.5 299 GLY B O 1
ATOM 6258 N N . LEU B 1 300 ? -20.25 16.859 -19.203 1 50.88 300 LEU B N 1
ATOM 6259 C CA . LEU B 1 300 ? -19.359 17.812 -19.859 1 50.88 300 LEU B CA 1
ATOM 6260 C C . LEU B 1 300 ? -19.766 18.031 -21.312 1 50.88 300 LEU B C 1
ATOM 6262 O O . LEU B 1 300 ? -19.656 19.141 -21.828 1 50.88 300 LEU B O 1
ATOM 6266 N N . SER B 1 301 ? -20.203 16.938 -21.859 1 50.22 301 SER B N 1
ATOM 6267 C CA . SER B 1 301 ? -20.531 17.016 -23.281 1 50.22 301 SER B CA 1
ATOM 6268 C C . SER B 1 301 ? -21.75 17.906 -23.531 1 50.22 301 SER B C 1
ATOM 6270 O O . SER B 1 301 ? -21.969 18.375 -24.641 1 50.22 301 SER B O 1
ATOM 6272 N N . ARG B 1 302 ? -22.5 18.125 -22.562 1 52.53 302 ARG B N 1
ATOM 6273 C CA . ARG B 1 302 ? -23.734 18.859 -22.844 1 52.53 302 ARG B CA 1
ATOM 6274 C C . ARG B 1 302 ? -23.609 20.328 -22.453 1 52.53 302 ARG B C 1
ATOM 6276 O O . ARG B 1 302 ? -24.594 21.078 -22.5 1 52.53 302 ARG B O 1
ATOM 6283 N N . GLN B 1 303 ? -22.391 20.578 -21.984 1 53.28 303 GLN B N 1
ATOM 6284 C CA . GLN B 1 303 ? -22.234 21.984 -21.609 1 53.28 303 GLN B CA 1
ATOM 6285 C C . GLN B 1 303 ? -22.047 22.859 -22.844 1 53.28 303 GLN B C 1
ATOM 6287 O O . GLN B 1 303 ? -21.25 22.531 -23.734 1 53.28 303 GLN B O 1
ATOM 6292 N N . PRO B 1 304 ? -22.797 23.828 -23.062 1 58.44 304 PRO B N 1
ATOM 6293 C CA . PRO B 1 304 ? -22.812 24.609 -24.297 1 58.44 304 PRO B CA 1
ATOM 6294 C C . PRO B 1 304 ? -21.547 25.453 -24.484 1 58.44 304 PRO B C 1
ATOM 6296 O O . PRO B 1 304 ? -21.156 25.734 -25.625 1 58.44 304 PRO B O 1
ATOM 6299 N N . ASN B 1 305 ? -20.875 25.969 -23.328 1 61.53 305 ASN B N 1
ATOM 6300 C CA . ASN B 1 305 ? -19.734 26.859 -23.453 1 61.53 305 ASN B CA 1
ATOM 6301 C C . ASN B 1 305 ? -18.547 26.359 -22.656 1 61.53 305 ASN B C 1
ATOM 6303 O O . ASN B 1 305 ? -18.703 25.594 -21.703 1 61.53 305 ASN B O 1
ATOM 6307 N N . ILE B 1 306 ? -17.297 26.688 -23.094 1 60.34 306 ILE B N 1
ATOM 6308 C CA . ILE B 1 306 ? -16.031 26.234 -22.531 1 60.34 306 ILE B CA 1
ATOM 6309 C C . ILE B 1 306 ? -15.945 26.625 -21.062 1 60.34 306 ILE B C 1
ATOM 6311 O O . ILE B 1 306 ? -15.43 25.859 -20.234 1 60.34 306 ILE B O 1
ATOM 6315 N N . ILE B 1 307 ? -16.391 27.844 -20.875 1 56.78 307 ILE B N 1
ATOM 6316 C CA . ILE B 1 307 ? -16.359 28.328 -19.5 1 56.78 307 ILE B CA 1
ATOM 6317 C C . ILE B 1 307 ? -17.219 27.422 -18.609 1 56.78 307 ILE B C 1
ATOM 6319 O O . ILE B 1 307 ? -16.828 27.094 -17.484 1 56.78 307 ILE B O 1
ATOM 6323 N N . SER B 1 308 ? -18.203 27.031 -19.141 1 57.41 308 SER B N 1
ATOM 6324 C CA . SER B 1 308 ? -19.094 26.141 -18.375 1 57.41 308 SER B CA 1
ATOM 6325 C C . SER B 1 308 ? -18.469 24.766 -18.188 1 57.41 308 SER B C 1
ATOM 6327 O O . SER B 1 308 ? -18.672 24.125 -17.156 1 57.41 308 SER B O 1
ATOM 6329 N N . LYS B 1 309 ? -17.734 24.469 -19.078 1 58.97 309 LYS B N 1
ATOM 6330 C CA . LYS B 1 309 ? -17.047 23.188 -19 1 58.97 309 LYS B CA 1
ATOM 6331 C C . LYS B 1 309 ? -15.984 23.188 -17.906 1 58.97 309 LYS B C 1
ATOM 6333 O O . LYS B 1 309 ? -15.867 22.234 -17.141 1 58.97 309 LYS B O 1
ATOM 6338 N N . VAL B 1 310 ? -15.297 24.344 -17.953 1 56.72 310 VAL B N 1
ATOM 6339 C CA . VAL B 1 310 ? -14.258 24.5 -16.938 1 56.72 310 VAL B CA 1
ATOM 6340 C C . VAL B 1 310 ? -14.906 24.609 -15.547 1 56.72 310 VAL B C 1
ATOM 6342 O O . VAL B 1 310 ? -14.422 24 -14.586 1 56.72 310 VAL B O 1
ATOM 6345 N N . LYS B 1 311 ? -15.914 25.344 -15.578 1 57 311 LYS B N 1
ATOM 6346 C CA . LYS B 1 311 ? -16.625 25.453 -14.305 1 57 311 LYS B CA 1
ATOM 6347 C C . LYS B 1 311 ? -17.141 24.078 -13.852 1 57 311 LYS B C 1
ATOM 6349 O O . LYS B 1 311 ? -17.078 23.766 -12.664 1 57 311 LYS B O 1
ATOM 6354 N N . ARG B 1 312 ? -17.484 23.438 -14.82 1 58.53 312 ARG B N 1
ATOM 6355 C CA . ARG B 1 312 ? -17.969 22.094 -14.523 1 58.53 312 ARG B CA 1
ATOM 6356 C C . ARG B 1 312 ? -16.828 21.188 -14.07 1 58.53 312 ARG B C 1
ATOM 6358 O O . ARG B 1 312 ? -16.984 20.391 -13.141 1 58.53 312 ARG B O 1
ATOM 6365 N N . MET B 1 313 ? -15.797 21.375 -14.727 1 56.12 313 MET B N 1
ATOM 6366 C CA . MET B 1 313 ? -14.633 20.562 -14.383 1 56.12 313 MET B CA 1
ATOM 6367 C C . MET B 1 313 ? -14.164 20.875 -12.961 1 56.12 313 MET B C 1
ATOM 6369 O O . MET B 1 313 ? -13.859 19.953 -12.195 1 56.12 313 MET B O 1
ATOM 6373 N N . LEU B 1 314 ? -14.211 22.172 -12.766 1 55.53 314 LEU B N 1
ATOM 6374 C CA . LEU B 1 314 ? -13.766 22.578 -11.438 1 55.53 314 LEU B CA 1
ATOM 6375 C C . LEU B 1 314 ? -14.805 22.234 -10.383 1 55.53 314 LEU B C 1
ATOM 6377 O O . LEU B 1 314 ? -14.461 21.906 -9.25 1 55.53 314 LEU B O 1
ATOM 6381 N N . GLY B 1 315 ? -15.977 22.359 -10.891 1 55.88 315 GLY B N 1
ATOM 6382 C CA . GLY B 1 315 ? -17.062 22.047 -9.977 1 55.88 315 GLY B CA 1
ATOM 6383 C C . GLY B 1 315 ? -17.109 20.594 -9.57 1 55.88 315 GLY B C 1
ATOM 6384 O O . GLY B 1 315 ? -17.656 20.25 -8.516 1 55.88 315 GLY B O 1
ATOM 6385 N N . GLN B 1 316 ? -16.531 19.844 -10.391 1 55.38 316 GLN B N 1
ATOM 6386 C CA . GLN B 1 316 ? -16.5 18.422 -10.102 1 55.38 316 GLN B CA 1
ATOM 6387 C C . GLN B 1 316 ? -15.68 18.125 -8.859 1 55.38 316 GLN B C 1
ATOM 6389 O O . GLN B 1 316 ? -15.891 17.109 -8.188 1 55.38 316 GLN B O 1
ATOM 6394 N N . PHE B 1 317 ? -14.945 19.125 -8.555 1 51.94 317 PHE B N 1
ATOM 6395 C CA . PHE B 1 317 ? -14.109 18.938 -7.371 1 51.94 317 PHE B CA 1
ATOM 6396 C C . PHE B 1 317 ? -14.82 19.438 -6.121 1 51.94 317 PHE B C 1
ATOM 6398 O O . PHE B 1 317 ? -14.273 19.375 -5.02 1 51.94 317 PHE B O 1
ATOM 6405 N N . THR B 1 318 ? -15.93 19.969 -6.426 1 51.69 318 THR B N 1
ATOM 6406 C CA . THR B 1 318 ? -16.734 20.406 -5.289 1 51.69 318 THR B CA 1
ATOM 6407 C C . THR B 1 318 ? -17.594 19.266 -4.762 1 51.69 318 THR B C 1
ATOM 6409 O O . THR B 1 318 ? -17.969 18.359 -5.516 1 51.69 318 THR B O 1
ATOM 6412 N N . PRO B 1 319 ? -17.75 19.266 -3.467 1 55.69 319 PRO B N 1
ATOM 6413 C CA . PRO B 1 319 ? -18.578 18.219 -2.893 1 55.69 319 PRO B CA 1
ATOM 6414 C C . PRO B 1 319 ? -19.984 18.172 -3.512 1 55.69 319 PRO B C 1
ATOM 6416 O O . PRO B 1 319 ? -20.484 19.188 -3.971 1 55.69 319 PRO B O 1
ATOM 6419 N N . ALA B 1 320 ? -20.516 17 -3.738 1 53.41 320 ALA B N 1
ATOM 6420 C CA . ALA B 1 320 ? -21.859 16.812 -4.289 1 53.41 320 ALA B CA 1
ATOM 6421 C C . ALA B 1 320 ? -22.906 17.547 -3.451 1 53.41 320 ALA B C 1
ATOM 6423 O O . ALA B 1 320 ? -23.875 18.078 -3.988 1 53.41 320 ALA B O 1
ATOM 6424 N N . GLN B 1 321 ? -22.875 17.516 -2.104 1 53.59 321 GLN B N 1
ATOM 6425 C CA . GLN B 1 321 ? -23.75 18.25 -1.203 1 53.59 321 GLN B CA 1
ATOM 6426 C C . GLN B 1 321 ? -22.953 19.109 -0.234 1 53.59 321 GLN B C 1
ATOM 6428 O O . GLN B 1 321 ? -22 18.641 0.385 1 53.59 321 GLN B O 1
ATOM 6433 N N . TRP B 1 322 ? -23 20.312 -0.588 1 51.97 322 TRP B N 1
ATOM 6434 C CA . TRP B 1 322 ? -22.375 21.25 0.348 1 51.97 322 TRP B CA 1
ATOM 6435 C C . TRP B 1 322 ? -23.141 21.266 1.671 1 51.97 322 TRP B C 1
ATOM 6437 O O . TRP B 1 322 ? -24.047 22.078 1.853 1 51.97 322 TRP B O 1
ATOM 6447 N N . ASP B 1 323 ? -23.125 20.125 2.285 1 54.31 323 ASP B N 1
ATOM 6448 C CA . ASP B 1 323 ? -23.75 20.078 3.602 1 54.31 323 ASP B CA 1
ATOM 6449 C C . ASP B 1 323 ? -23.062 21.016 4.578 1 54.31 323 ASP B C 1
ATOM 6451 O O . ASP B 1 323 ? -21.844 21.203 4.52 1 54.31 323 ASP B O 1
ATOM 6455 N N . LYS B 1 324 ? -23.781 21.891 5.027 1 57.81 324 LYS B N 1
ATOM 6456 C CA . LYS B 1 324 ? -23.266 22.797 6.059 1 57.81 324 LYS B CA 1
ATOM 6457 C C . LYS B 1 324 ? -22.531 22.016 7.148 1 57.81 324 LYS B C 1
ATOM 6459 O O . LYS B 1 324 ? -23.078 21.078 7.723 1 57.81 324 LYS B O 1
ATOM 6464 N N . ASP B 1 325 ? -21.234 22.047 7.129 1 63.56 325 ASP B N 1
ATOM 6465 C CA . ASP B 1 325 ? -20.469 21.469 8.227 1 63.56 325 ASP B CA 1
ATOM 6466 C C . ASP B 1 325 ? -20.891 22.062 9.562 1 63.56 325 ASP B C 1
ATOM 6468 O O . ASP B 1 325 ? -21 23.281 9.695 1 63.56 325 ASP B O 1
ATOM 6472 N N . GLU B 1 326 ? -21.5 21.219 10.336 1 77.5 326 GLU B N 1
ATOM 6473 C CA . GLU B 1 326 ? -21.938 21.641 11.656 1 77.5 326 GLU B CA 1
ATOM 6474 C C . GLU B 1 326 ? -20.953 21.203 12.734 1 77.5 326 GLU B C 1
ATOM 6476 O O . GLU B 1 326 ? -21.062 20.109 13.281 1 77.5 326 GLU B O 1
ATOM 6481 N N . TRP B 1 327 ? -19.953 22.016 13 1 87.94 327 TRP B N 1
ATOM 6482 C CA . TRP B 1 327 ? -18.969 21.703 14.039 1 87.94 327 TRP B CA 1
ATOM 6483 C C . TRP B 1 327 ? -19.578 21.922 15.43 1 87.94 327 TRP B C 1
ATOM 6485 O O . TRP B 1 327 ? -19.422 21.062 16.312 1 87.94 327 TRP B O 1
ATOM 6495 N N . HIS B 1 328 ? -20.344 22.891 15.75 1 86.25 328 HIS B N 1
ATOM 6496 C CA . HIS B 1 328 ? -21.047 23.234 16.984 1 86.25 328 HIS B CA 1
ATOM 6497 C C . HIS B 1 328 ? -20.234 22.859 18.219 1 86.25 328 HIS B C 1
ATOM 6499 O O . HIS B 1 328 ? -20.672 22.047 19.031 1 86.25 328 HIS B O 1
ATOM 6505 N N . PRO B 1 329 ? -19.094 23.547 18.422 1 88.81 329 PRO B N 1
ATOM 6506 C CA . PRO B 1 329 ? -18.234 23.203 19.547 1 88.81 329 PRO B CA 1
ATOM 6507 C C . PRO B 1 329 ? -18.891 23.469 20.906 1 88.81 329 PRO B C 1
ATOM 6509 O O . PRO B 1 329 ? -18.484 22.891 21.906 1 88.81 329 PRO B O 1
ATOM 6512 N N . THR B 1 330 ? -19.969 24.219 20.953 1 88.56 330 THR B N 1
ATOM 6513 C CA . THR B 1 330 ? -20.594 24.594 22.219 1 88.56 330 THR B CA 1
ATOM 6514 C C . THR B 1 330 ? -21.797 23.703 22.516 1 88.56 330 THR B C 1
ATOM 6516 O O . THR B 1 330 ? -22.562 23.969 23.453 1 88.56 330 THR B O 1
ATOM 6519 N N . ARG B 1 331 ? -22 22.734 21.781 1 87.38 331 ARG B N 1
ATOM 6520 C CA . ARG B 1 331 ? -23.125 21.828 21.969 1 87.38 331 ARG B CA 1
ATOM 6521 C C . ARG B 1 331 ? -22.953 21 23.25 1 87.38 331 ARG B C 1
ATOM 6523 O O . ARG B 1 331 ? -23.922 20.625 23.891 1 87.38 331 ARG B O 1
ATOM 6530 N N . GLY B 1 332 ? -21.656 20.688 23.578 1 90.25 332 GLY B N 1
ATOM 6531 C CA . GLY B 1 332 ? -21.344 19.906 24.766 1 90.25 332 GLY B CA 1
ATOM 6532 C C . GLY B 1 332 ? -19.844 19.797 25.016 1 90.25 332 GLY B C 1
ATOM 6533 O O . GLY B 1 332 ? -19.047 20.172 24.172 1 90.25 332 GLY B O 1
ATOM 6534 N N . PRO B 1 333 ? -19.547 19.359 26.203 1 91.81 333 PRO B N 1
ATOM 6535 C CA . PRO B 1 333 ? -18.125 19.25 26.531 1 91.81 333 PRO B CA 1
ATOM 6536 C C . PRO B 1 333 ? -17.391 18.25 25.641 1 91.81 333 PRO B C 1
ATOM 6538 O O . PRO B 1 333 ? -16.234 18.484 25.266 1 91.81 333 PRO B O 1
ATOM 6541 N N . TRP B 1 334 ? -18.078 17.172 25.344 1 90.44 334 TRP B N 1
ATOM 6542 C CA . TRP B 1 334 ? -17.422 16.172 24.516 1 90.44 334 TRP B CA 1
ATOM 6543 C C . TRP B 1 334 ? -17.219 16.688 23.094 1 90.44 334 TRP B C 1
ATOM 6545 O O . TRP B 1 334 ? -16.172 16.484 22.484 1 90.44 334 TRP B O 1
ATOM 6555 N N . ARG B 1 335 ? -18.203 17.297 22.578 1 91.25 335 ARG B N 1
ATOM 6556 C CA . ARG B 1 335 ? -18.094 17.906 21.25 1 91.25 335 ARG B CA 1
ATOM 6557 C C . ARG B 1 335 ? -16.984 18.969 21.234 1 91.25 335 ARG B C 1
ATOM 6559 O O . ARG B 1 335 ? -16.25 19.078 20.25 1 91.25 335 ARG B O 1
ATOM 6566 N N . PHE B 1 336 ? -16.938 19.656 22.312 1 94.5 336 PHE B N 1
ATOM 6567 C CA . PHE B 1 336 ? -15.898 20.672 22.438 1 94.5 336 PHE B CA 1
ATOM 6568 C C . PHE B 1 336 ? -14.508 20.047 22.359 1 94.5 336 PHE B C 1
ATOM 6570 O O . PHE B 1 336 ? -13.641 20.531 21.625 1 94.5 336 PHE B O 1
ATOM 6577 N N . ILE B 1 337 ? -14.297 18.969 23.031 1 94.75 337 ILE B N 1
ATOM 6578 C CA . ILE B 1 337 ? -13.016 18.281 23.047 1 94.75 337 ILE B CA 1
ATOM 6579 C C . ILE B 1 337 ? -12.727 17.719 21.656 1 94.75 337 ILE B C 1
ATOM 6581 O O . ILE B 1 337 ? -11.57 17.734 21.203 1 94.75 337 ILE B O 1
ATOM 6585 N N . GLN B 1 338 ? -13.695 17.234 21 1 94 338 GLN B N 1
ATOM 6586 C CA . GLN B 1 338 ? -13.531 16.688 19.656 1 94 338 GLN B CA 1
ATOM 6587 C C . GLN B 1 338 ? -13.094 17.766 18.672 1 94 338 GLN B C 1
ATOM 6589 O O . GLN B 1 338 ? -12.188 17.547 17.875 1 94 338 GLN B O 1
ATOM 6594 N N . VAL B 1 339 ? -13.688 18.875 18.766 1 95.06 339 VAL B N 1
ATOM 6595 C CA . VAL B 1 339 ? -13.328 19.969 17.875 1 95.06 339 VAL B CA 1
ATOM 6596 C C . VAL B 1 339 ? -11.945 20.5 18.234 1 95.06 339 VAL B C 1
ATOM 6598 O O . VAL B 1 339 ? -11.148 20.828 17.359 1 95.06 339 VAL B O 1
ATOM 6601 N N . LEU B 1 340 ? -11.703 20.578 19.5 1 95.5 340 LEU B N 1
ATOM 6602 C CA . LEU B 1 340 ? -10.383 21 19.953 1 95.5 340 LEU B CA 1
ATOM 6603 C C . LEU B 1 340 ? -9.297 20.047 19.438 1 95.5 340 LEU B C 1
ATOM 6605 O O . LEU B 1 340 ? -8.211 20.5 19.078 1 95.5 340 LEU B O 1
ATOM 6609 N N . SER B 1 341 ? -9.555 18.75 19.438 1 95.56 341 SER B N 1
ATOM 6610 C CA . SER B 1 341 ? -8.594 17.781 18.938 1 95.56 341 SER B CA 1
ATOM 6611 C C . SER B 1 341 ? -8.289 18.016 17.469 1 95.56 341 SER B C 1
ATOM 6613 O O . SER B 1 341 ? -7.152 17.844 17.016 1 95.56 341 SER B O 1
ATOM 6615 N N . LEU B 1 342 ? -9.266 18.359 16.734 1 95.38 342 LEU B N 1
ATOM 6616 C CA . LEU B 1 342 ? -9.055 18.719 15.328 1 95.38 342 LEU B CA 1
ATOM 6617 C C . LEU B 1 342 ? -8.094 19.891 15.203 1 95.38 342 LEU B C 1
ATOM 6619 O O . LEU B 1 342 ? -7.18 19.859 14.367 1 95.38 342 LEU B O 1
ATOM 6623 N N . CYS B 1 343 ? -8.281 20.891 16.016 1 95.94 343 CYS B N 1
ATOM 6624 C CA . CYS B 1 343 ? -7.422 22.062 15.977 1 95.94 343 CYS B CA 1
ATOM 6625 C C . CYS B 1 343 ? -5.98 21.703 16.328 1 95.94 343 CYS B C 1
ATOM 6627 O O . CYS B 1 343 ? -5.047 22.188 15.68 1 95.94 343 CYS B O 1
ATOM 6629 N N . VAL B 1 344 ? -5.82 20.859 17.281 1 96.62 344 VAL B N 1
ATOM 6630 C CA . VAL B 1 344 ? -4.488 20.469 17.719 1 96.62 344 VAL B CA 1
ATOM 6631 C C . VAL B 1 344 ? -3.779 19.719 16.594 1 96.62 344 VAL B C 1
ATOM 6633 O O . VAL B 1 344 ? -2.609 19.969 16.297 1 96.62 344 VAL B O 1
ATOM 6636 N N . VAL B 1 345 ? -4.445 18.766 15.961 1 96.94 345 VAL B N 1
ATOM 6637 C CA . VAL B 1 345 ? -3.85 18 14.875 1 96.94 345 VAL B CA 1
ATOM 6638 C C . VAL B 1 345 ? -3.516 18.938 13.711 1 96.94 345 VAL B C 1
ATOM 6640 O O . VAL B 1 345 ? -2.453 18.812 13.094 1 96.94 345 VAL B O 1
ATOM 6643 N N . PHE B 1 346 ? -4.43 19.844 13.461 1 96.81 346 PHE B N 1
ATOM 6644 C CA . PHE B 1 346 ? -4.215 20.812 12.398 1 96.81 346 PHE B CA 1
ATOM 6645 C C . PHE B 1 346 ? -2.949 21.625 12.656 1 96.81 346 PHE B C 1
ATOM 6647 O O . PHE B 1 346 ? -2.113 21.781 11.766 1 96.81 346 PHE B O 1
ATOM 6654 N N . MET B 1 347 ? -2.799 22.109 13.805 1 96.94 347 MET B N 1
ATOM 6655 C CA . MET B 1 347 ? -1.628 22.891 14.18 1 96.94 347 MET B CA 1
ATOM 6656 C C . MET B 1 347 ? -0.362 22.047 14.133 1 96.94 347 MET B C 1
ATOM 6658 O O . MET B 1 347 ? 0.697 22.516 13.727 1 96.94 347 MET B O 1
ATOM 6662 N N . ALA B 1 348 ? -0.494 20.797 14.547 1 97.56 348 ALA B N 1
ATOM 6663 C CA . ALA B 1 348 ? 0.654 19.891 14.516 1 97.56 348 ALA B CA 1
ATOM 6664 C C . ALA B 1 348 ? 1.143 19.672 13.094 1 97.56 348 ALA B C 1
ATOM 6666 O O . ALA B 1 348 ? 2.35 19.656 12.836 1 97.56 348 ALA B O 1
ATOM 6667 N N . VAL B 1 349 ? 0.215 19.484 12.188 1 97.5 349 VAL B N 1
ATOM 6668 C CA . VAL B 1 349 ? 0.57 19.266 10.789 1 97.5 349 VAL B CA 1
ATOM 6669 C C . VAL B 1 349 ? 1.31 20.484 10.242 1 97.5 349 VAL B C 1
ATOM 6671 O O . VAL B 1 349 ? 2.307 20.344 9.531 1 97.5 349 VAL B O 1
ATOM 6674 N N . GLU B 1 350 ? 0.853 21.641 10.562 1 96.25 350 GLU B N 1
ATOM 6675 C CA . GLU B 1 350 ? 1.49 22.875 10.109 1 96.25 350 GLU B CA 1
ATOM 6676 C C . GLU B 1 350 ? 2.863 23.047 10.75 1 96.25 350 GLU B C 1
ATOM 6678 O O . GLU B 1 350 ? 3.822 23.438 10.078 1 96.25 350 GLU B O 1
ATOM 6683 N N . LEU B 1 351 ? 2.947 22.781 12 1 97 351 LEU B N 1
ATOM 6684 C CA . LEU B 1 351 ? 4.223 22.891 12.703 1 97 351 LEU B CA 1
ATOM 6685 C C . LEU B 1 351 ? 5.234 21.891 12.141 1 97 351 LEU B C 1
ATOM 6687 O O . LEU B 1 351 ? 6.41 22.219 11.984 1 97 351 LEU B O 1
ATOM 6691 N N . ASN B 1 352 ? 4.754 20.688 11.875 1 97.88 352 ASN B N 1
ATOM 6692 C CA . ASN B 1 352 ? 5.621 19.641 11.328 1 97.88 352 ASN B CA 1
ATOM 6693 C C . ASN B 1 352 ? 6.324 20.109 10.055 1 97.88 352 ASN B C 1
ATOM 6695 O O . ASN B 1 352 ? 7.469 19.734 9.805 1 97.88 352 ASN B O 1
ATOM 6699 N N . THR B 1 353 ? 5.633 20.875 9.273 1 95.88 353 THR B N 1
ATOM 6700 C CA . THR B 1 353 ? 6.23 21.359 8.031 1 95.88 353 THR B CA 1
ATOM 6701 C C . THR B 1 353 ? 7.492 22.172 8.32 1 95.88 353 THR B C 1
ATOM 6703 O O . THR B 1 353 ? 8.523 21.984 7.664 1 95.88 353 THR B O 1
ATOM 6706 N N . PHE B 1 354 ? 7.473 23.016 9.273 1 95.19 354 PHE B N 1
ATOM 6707 C CA . PHE B 1 354 ? 8.594 23.906 9.594 1 95.19 354 PHE B CA 1
ATOM 6708 C C . PHE B 1 354 ? 9.727 23.125 10.242 1 95.19 354 PHE B C 1
ATOM 6710 O O . PHE B 1 354 ? 10.898 23.344 9.922 1 95.19 354 PHE B O 1
ATOM 6717 N N . PHE B 1 355 ? 9.367 22.234 11.102 1 96.94 355 PHE B N 1
ATOM 6718 C CA . PHE B 1 355 ? 10.398 21.438 11.758 1 96.94 355 PHE B CA 1
ATOM 6719 C C . PHE B 1 355 ? 11.055 20.5 10.766 1 96.94 355 PHE B C 1
ATOM 6721 O O . PHE B 1 355 ? 12.273 20.297 10.797 1 96.94 355 PHE B O 1
ATOM 6728 N N . LEU B 1 356 ? 10.289 19.875 9.898 1 97.06 356 LEU B N 1
ATOM 6729 C CA . LEU B 1 356 ? 10.828 18.969 8.891 1 97.06 356 LEU B CA 1
ATOM 6730 C C . LEU B 1 356 ? 11.797 19.703 7.969 1 97.06 356 LEU B C 1
ATOM 6732 O O . LEU B 1 356 ? 12.898 19.203 7.703 1 97.06 356 LEU B O 1
ATOM 6736 N N . LYS B 1 357 ? 11.375 20.828 7.438 1 94.75 357 LYS B N 1
ATOM 6737 C CA . LYS B 1 357 ? 12.25 21.531 6.512 1 94.75 357 LYS B CA 1
ATOM 6738 C C . LYS B 1 357 ? 13.547 21.953 7.199 1 94.75 357 LYS B C 1
ATOM 6740 O O . LYS B 1 357 ? 14.617 21.938 6.59 1 94.75 357 LYS B O 1
ATOM 6745 N N . PHE B 1 358 ? 13.43 22.312 8.477 1 94.5 358 PHE B N 1
ATOM 6746 C CA . PHE B 1 358 ? 14.609 22.703 9.242 1 94.5 358 PHE B CA 1
ATOM 6747 C C . PHE B 1 358 ? 15.531 21.5 9.453 1 94.5 358 PHE B C 1
ATOM 6749 O O . PHE B 1 358 ? 16.734 21.578 9.164 1 94.5 358 PHE B O 1
ATOM 6756 N N . CYS B 1 359 ? 15.008 20.406 9.93 1 95.44 359 CYS B N 1
ATOM 6757 C CA . CYS B 1 359 ? 15.797 19.234 10.273 1 95.44 359 CYS B CA 1
ATOM 6758 C C . CYS B 1 359 ? 16.406 18.594 9.031 1 95.44 359 CYS B C 1
ATOM 6760 O O . CYS B 1 359 ? 17.5 18.016 9.086 1 95.44 359 CYS B O 1
ATOM 6762 N N . LEU B 1 360 ? 15.758 18.719 7.883 1 96.94 360 LEU B N 1
ATOM 6763 C CA . LEU B 1 360 ? 16.188 18.031 6.668 1 96.94 360 LEU B CA 1
ATOM 6764 C C . LEU B 1 360 ? 16.891 19 5.719 1 96.94 360 LEU B C 1
ATOM 6766 O O . LEU B 1 360 ? 17.203 18.641 4.582 1 96.94 360 LEU B O 1
ATOM 6770 N N . TRP B 1 361 ? 17.031 20.203 6.082 1 95.44 361 TRP B N 1
ATOM 6771 C CA . TRP B 1 361 ? 17.766 21.219 5.316 1 95.44 361 TRP B CA 1
ATOM 6772 C C . TRP B 1 361 ? 17.078 21.484 3.984 1 95.44 361 TRP B C 1
ATOM 6774 O O . TRP B 1 361 ? 17.719 21.484 2.934 1 95.44 361 TRP B O 1
ATOM 6784 N N . ILE B 1 362 ? 15.836 21.688 4.051 1 95.19 362 ILE B N 1
ATOM 6785 C CA . ILE B 1 362 ? 15.078 22.031 2.848 1 95.19 362 ILE B CA 1
ATOM 6786 C C . ILE B 1 362 ? 14.805 23.531 2.807 1 95.19 362 ILE B C 1
ATOM 6788 O O . ILE B 1 362 ? 14.109 24.062 3.672 1 95.19 362 ILE B O 1
ATOM 6792 N N . PRO B 1 363 ? 15.297 24.188 1.796 1 91.31 363 PRO B N 1
ATOM 6793 C CA . PRO B 1 363 ? 15.055 25.625 1.705 1 91.31 363 PRO B CA 1
ATOM 6794 C C . PRO B 1 363 ? 13.586 25.953 1.467 1 91.31 363 PRO B C 1
ATOM 6796 O O . PRO B 1 363 ? 12.875 25.203 0.802 1 91.31 363 PRO B O 1
ATOM 6799 N N . PRO B 1 364 ? 13.086 27.078 1.928 1 85.81 364 PRO B N 1
ATOM 6800 C CA . PRO B 1 364 ? 11.672 27.453 1.835 1 85.81 364 PRO B CA 1
ATOM 6801 C C . PRO B 1 364 ? 11.188 27.578 0.392 1 85.81 364 PRO B C 1
ATOM 6803 O O . PRO B 1 364 ? 10 27.391 0.118 1 85.81 364 PRO B O 1
ATOM 6806 N N . ARG B 1 365 ? 12.109 27.781 -0.556 1 86.19 365 ARG B N 1
ATOM 6807 C CA . ARG B 1 365 ? 11.703 27.984 -1.943 1 86.19 365 ARG B CA 1
ATOM 6808 C C . ARG B 1 365 ? 11.734 26.672 -2.723 1 86.19 365 ARG B C 1
ATOM 6810 O O . ARG B 1 365 ? 11.344 26.625 -3.891 1 86.19 365 ARG B O 1
ATOM 6817 N N . ASN B 1 366 ? 12.18 25.656 -2.074 1 92.31 366 ASN B N 1
ATOM 6818 C CA . ASN B 1 366 ? 12.242 24.375 -2.768 1 92.31 366 ASN B CA 1
ATOM 6819 C C . ASN B 1 366 ? 10.844 23.844 -3.078 1 92.31 366 ASN B C 1
ATOM 6821 O O . ASN B 1 366 ? 9.945 23.922 -2.24 1 92.31 366 ASN B O 1
ATOM 6825 N N . PRO B 1 367 ? 10.625 23.312 -4.242 1 92.88 367 PRO B N 1
ATOM 6826 C CA . PRO B 1 367 ? 9.305 22.828 -4.648 1 92.88 367 PRO B CA 1
ATOM 6827 C C . PRO B 1 367 ? 8.789 21.688 -3.781 1 92.88 367 PRO B C 1
ATOM 6829 O O . PRO B 1 367 ? 7.586 21.438 -3.723 1 92.88 367 PRO B O 1
ATOM 6832 N N . LEU B 1 368 ? 9.648 20.984 -3.131 1 94.12 368 LEU B N 1
ATOM 6833 C CA . LEU B 1 368 ? 9.242 19.875 -2.281 1 94.12 368 LEU B CA 1
ATOM 6834 C C . LEU B 1 368 ? 8.273 20.344 -1.2 1 94.12 368 LEU B C 1
ATOM 6836 O O . LEU B 1 368 ? 7.391 19.594 -0.78 1 94.12 368 LEU B O 1
ATOM 6840 N N . ILE B 1 369 ? 8.43 21.578 -0.812 1 92.88 369 ILE B N 1
ATOM 6841 C CA . ILE B 1 369 ? 7.555 22.141 0.216 1 92.88 369 ILE B CA 1
ATOM 6842 C C . ILE B 1 369 ? 6.145 22.312 -0.342 1 92.88 369 ILE B C 1
ATOM 6844 O O . ILE B 1 369 ? 5.16 21.984 0.325 1 92.88 369 ILE B O 1
ATOM 6848 N N . VAL B 1 370 ? 6.102 22.75 -1.568 1 91.25 370 VAL B N 1
ATOM 6849 C CA . VAL B 1 370 ? 4.809 22.953 -2.217 1 91.25 370 VAL B CA 1
ATOM 6850 C C . VAL B 1 370 ? 4.152 21.594 -2.49 1 91.25 370 VAL B C 1
ATOM 6852 O O . VAL B 1 370 ? 2.938 21.453 -2.334 1 91.25 370 VAL B O 1
ATOM 6855 N N . TYR B 1 371 ? 4.953 20.609 -2.887 1 94.44 371 TYR B N 1
ATOM 6856 C CA . TYR B 1 371 ? 4.41 19.281 -3.121 1 94.44 371 TYR B CA 1
ATOM 6857 C C . TYR B 1 371 ? 3.783 18.719 -1.853 1 94.44 371 TYR B C 1
ATOM 6859 O O . TYR B 1 371 ? 2.695 18.141 -1.894 1 94.44 371 TYR B O 1
ATOM 6867 N N . ARG B 1 372 ? 4.461 18.875 -0.746 1 95.88 372 ARG B N 1
ATOM 6868 C CA . ARG B 1 372 ? 3.924 18.406 0.524 1 95.88 372 ARG B CA 1
ATOM 6869 C C . ARG B 1 372 ? 2.639 19.141 0.886 1 95.88 372 ARG B C 1
ATOM 6871 O O . ARG B 1 372 ? 1.679 18.531 1.36 1 95.88 372 ARG B O 1
ATOM 6878 N N . LEU B 1 373 ? 2.646 20.422 0.645 1 94 373 LEU B N 1
ATOM 6879 C CA . LEU B 1 373 ? 1.479 21.234 0.981 1 94 373 LEU B CA 1
ATOM 6880 C C . LEU B 1 373 ? 0.266 20.797 0.163 1 94 373 LEU B C 1
ATOM 6882 O O . LEU B 1 373 ? -0.83 20.641 0.705 1 94 373 LEU B O 1
ATOM 6886 N N . VAL B 1 374 ? 0.452 20.609 -1.104 1 93.75 374 VAL B N 1
ATOM 6887 C CA . VAL B 1 374 ? -0.641 20.203 -1.98 1 93.75 374 VAL B CA 1
ATOM 6888 C C . VAL B 1 374 ? -1.134 18.812 -1.58 1 93.75 374 VAL B C 1
ATOM 6890 O O . VAL B 1 374 ? -2.342 18.562 -1.528 1 93.75 374 VAL B O 1
ATOM 6893 N N . LEU B 1 375 ? -0.199 17.969 -1.278 1 96.62 375 LEU B N 1
ATOM 6894 C CA . LEU B 1 375 ? -0.582 16.625 -0.865 1 96.62 375 LEU B CA 1
ATOM 6895 C C . LEU B 1 375 ? -1.414 16.656 0.412 1 96.62 375 LEU B C 1
ATOM 6897 O O . LEU B 1 375 ? -2.463 16.016 0.495 1 96.62 375 LEU B O 1
ATOM 6901 N N . TRP B 1 376 ? -0.948 17.406 1.382 1 97 376 TRP B N 1
ATOM 6902 C CA . TRP B 1 376 ? -1.687 17.516 2.635 1 97 376 TRP B CA 1
ATOM 6903 C C . TRP B 1 376 ? -3.055 18.156 2.404 1 97 376 TRP B C 1
ATOM 6905 O O . TRP B 1 376 ? -4.031 17.797 3.068 1 97 376 TRP B O 1
ATOM 6915 N N . TRP B 1 377 ? -3.113 19.109 1.508 1 94.88 377 TRP B N 1
ATOM 6916 C CA . TRP B 1 377 ? -4.402 19.734 1.2 1 94.88 377 TRP B CA 1
ATOM 6917 C C . TRP B 1 377 ? -5.371 18.703 0.622 1 94.88 377 TRP B C 1
ATOM 6919 O O . TRP B 1 377 ? -6.535 18.641 1.025 1 94.88 377 TRP B O 1
ATOM 6929 N N . LEU B 1 378 ? -4.926 17.859 -0.288 1 93.94 378 LEU B N 1
ATOM 6930 C CA . LEU B 1 378 ? -5.758 16.828 -0.908 1 93.94 378 LEU B CA 1
ATOM 6931 C C . LEU B 1 378 ? -6.195 15.797 0.12 1 93.94 378 LEU B C 1
ATOM 6933 O O . LEU B 1 378 ? -7.316 15.289 0.058 1 93.94 378 LEU B O 1
ATOM 6937 N N . ILE B 1 379 ? -5.352 15.508 1.058 1 96.56 379 ILE B N 1
ATOM 6938 C CA . ILE B 1 379 ? -5.656 14.539 2.1 1 96.56 379 ILE B CA 1
ATOM 6939 C C . ILE B 1 379 ? -6.645 15.141 3.096 1 96.56 379 ILE B C 1
ATOM 6941 O O . ILE B 1 379 ? -7.551 14.453 3.572 1 96.56 379 ILE B O 1
ATOM 6945 N N . ALA B 1 380 ? -6.469 16.406 3.344 1 95.94 380 ALA B N 1
ATOM 6946 C CA . ALA B 1 380 ? -7.246 17.078 4.387 1 95.94 380 ALA B CA 1
ATOM 6947 C C . ALA B 1 380 ? -8.703 17.25 3.961 1 95.94 380 ALA B C 1
ATOM 6949 O O . ALA B 1 380 ? -9.609 17.219 4.801 1 95.94 380 ALA B O 1
ATOM 6950 N N . ILE B 1 381 ? -8.969 17.344 2.74 1 92 381 ILE B N 1
ATOM 6951 C CA . ILE B 1 381 ? -10.32 17.578 2.256 1 92 381 ILE B CA 1
ATOM 6952 C C . ILE B 1 381 ? -11.227 16.406 2.676 1 92 381 ILE B C 1
ATOM 6954 O O . ILE B 1 381 ? -12.188 16.609 3.422 1 92 381 ILE B O 1
ATOM 6958 N N . PRO B 1 382 ? -10.883 15.219 2.264 1 92.56 382 PRO B N 1
ATOM 6959 C CA . PRO B 1 382 ? -11.742 14.117 2.709 1 92.56 382 PRO B CA 1
ATOM 6960 C C . PRO B 1 382 ? -11.633 13.859 4.211 1 92.56 382 PRO B C 1
ATOM 6962 O O . PRO B 1 382 ? -12.609 13.43 4.836 1 92.56 382 PRO B O 1
ATOM 6965 N N . THR B 1 383 ? -10.516 14.117 4.836 1 95.25 383 THR B N 1
ATOM 6966 C CA . THR B 1 383 ? -10.328 13.891 6.266 1 95.25 383 THR B CA 1
ATOM 6967 C C . THR B 1 383 ? -11.305 14.734 7.078 1 95.25 383 THR B C 1
ATOM 6969 O O . THR B 1 383 ? -11.977 14.219 7.977 1 95.25 383 THR B O 1
ATOM 6972 N N . ILE B 1 384 ? -11.328 15.953 6.73 1 93.31 384 ILE B N 1
ATOM 6973 C CA . ILE B 1 384 ? -12.18 16.875 7.469 1 93.31 384 ILE B CA 1
ATOM 6974 C C . ILE B 1 384 ? -13.648 16.516 7.262 1 93.31 384 ILE B C 1
ATOM 6976 O O . ILE B 1 384 ? -14.445 16.547 8.203 1 93.31 384 ILE B O 1
ATOM 6980 N N . ARG B 1 385 ? -14.016 16.141 6.09 1 89.44 385 ARG B N 1
ATOM 6981 C CA . ARG B 1 385 ? -15.391 15.734 5.812 1 89.44 385 ARG B CA 1
ATOM 6982 C C . ARG B 1 385 ? -15.75 14.461 6.57 1 89.44 385 ARG B C 1
ATOM 6984 O O . ARG B 1 385 ? -16.844 14.359 7.133 1 89.44 385 ARG B O 1
ATOM 6991 N 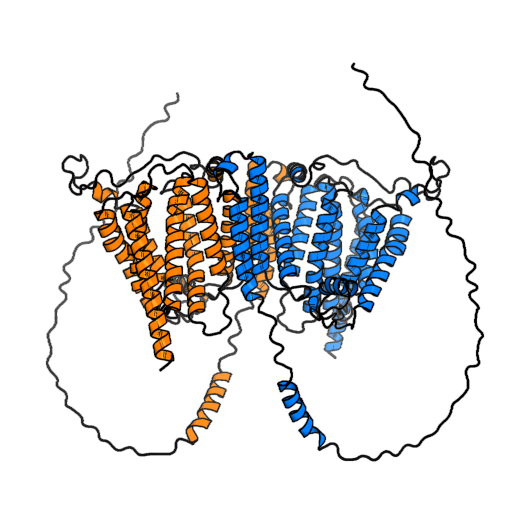N . GLU B 1 386 ? -14.867 13.531 6.516 1 90.56 386 GLU B N 1
ATOM 6992 C CA . GLU B 1 386 ? -15.094 12.305 7.27 1 90.56 386 GLU B CA 1
ATOM 6993 C C . GLU B 1 386 ? -15.258 12.586 8.758 1 90.56 386 GLU B C 1
ATOM 6995 O O . GLU B 1 386 ? -16.125 12.016 9.414 1 90.56 386 GLU B O 1
ATOM 7000 N N . TYR B 1 387 ? -14.469 13.438 9.227 1 92 387 TYR B N 1
ATOM 7001 C CA . TYR B 1 387 ? -14.516 13.758 10.648 1 92 387 TYR B CA 1
ATOM 7002 C C . TYR B 1 387 ? -15.797 14.5 11 1 92 387 TYR B C 1
ATOM 7004 O O . TYR B 1 387 ? -16.406 14.234 12.039 1 92 387 TYR B O 1
ATOM 7012 N N . ASN B 1 388 ? -16.156 15.406 10.195 1 89.06 388 ASN B N 1
ATOM 7013 C CA . ASN B 1 388 ? -17.406 16.125 10.422 1 89.06 388 ASN B CA 1
ATOM 7014 C C . ASN B 1 388 ? -18.609 15.18 10.406 1 89.06 388 ASN B C 1
ATOM 7016 O O . ASN B 1 388 ? -19.5 15.289 11.242 1 89.06 388 ASN B O 1
ATOM 7020 N N . THR B 1 389 ? -18.609 14.266 9.445 1 85.38 389 THR B N 1
ATOM 7021 C CA . THR B 1 389 ? -19.672 13.273 9.359 1 85.38 389 THR B CA 1
ATOM 7022 C C . THR B 1 389 ? -19.688 12.391 10.609 1 85.38 389 THR B C 1
ATOM 7024 O O . THR B 1 389 ? -20.75 12.047 11.125 1 85.38 389 THR B O 1
ATOM 7027 N N . TYR B 1 390 ? -18.578 12.109 10.992 1 88.19 390 TYR B N 1
ATOM 7028 C CA . TYR B 1 390 ? -18.438 11.305 12.203 1 88.19 390 TYR B CA 1
ATOM 7029 C C . TYR B 1 390 ? -19.031 12.031 13.406 1 88.19 390 TYR B C 1
ATOM 7031 O O . TYR B 1 390 ? -19.703 11.422 14.25 1 88.19 390 TYR B O 1
ATOM 7039 N N . LEU B 1 391 ? -18.859 13.297 13.523 1 87.75 391 LEU B N 1
ATOM 7040 C CA . LEU B 1 391 ? -19.359 14.094 14.641 1 87.75 391 LEU B CA 1
ATOM 7041 C C . LEU B 1 391 ? -20.891 14.219 14.578 1 87.75 391 LEU B C 1
ATOM 7043 O O . LEU B 1 391 ? -21.547 14.359 15.609 1 87.75 391 LEU B O 1
ATOM 7047 N N . GLN B 1 392 ? -21.453 14.07 13.422 1 83.81 392 GLN B N 1
ATOM 7048 C CA . GLN B 1 392 ? -22.891 14.25 13.25 1 83.81 392 GLN B CA 1
ATOM 7049 C C . GLN B 1 392 ? -23.625 12.922 13.422 1 83.81 392 GLN B C 1
ATOM 7051 O O . GLN B 1 392 ? -24.828 12.906 13.695 1 83.81 392 GLN B O 1
ATOM 7056 N N . ASP B 1 393 ? -22.875 11.938 13.102 1 77.06 393 ASP B N 1
ATOM 7057 C CA . ASP B 1 393 ? -23.5 10.625 13.172 1 77.06 393 ASP B CA 1
ATOM 7058 C C . ASP B 1 393 ? -23.938 10.297 14.602 1 77.06 393 ASP B C 1
ATOM 7060 O O . ASP B 1 393 ? -23.141 10.375 15.531 1 77.06 393 ASP B O 1
ATOM 7064 N N . SER B 1 394 ? -25.188 10.008 14.766 1 70.5 394 SER B N 1
ATOM 7065 C CA . SER B 1 394 ? -25.75 9.75 16.078 1 70.5 394 SER B CA 1
ATOM 7066 C C . SER B 1 394 ? -25.734 8.258 16.406 1 70.5 394 SER B C 1
ATOM 7068 O O . SER B 1 394 ? -26.094 7.855 17.516 1 70.5 394 SER B O 1
ATOM 7070 N N . LYS B 1 395 ? -25.266 7.539 15.383 1 68.44 395 LYS B N 1
ATOM 7071 C CA . LYS B 1 395 ? -25.25 6.102 15.641 1 68.44 395 LYS B CA 1
ATOM 7072 C C . LYS B 1 395 ? -24.219 5.742 16.719 1 68.44 395 LYS B C 1
ATOM 7074 O O . LYS B 1 395 ? -23.172 6.375 16.812 1 68.44 395 LYS B O 1
ATOM 7079 N N . PRO B 1 396 ? -24.625 4.863 17.688 1 61.22 396 PRO B N 1
ATOM 7080 C CA . PRO B 1 396 ? -23.734 4.527 18.797 1 61.22 396 PRO B CA 1
ATOM 7081 C C . PRO B 1 396 ? -22.391 3.961 18.328 1 61.22 396 PRO B C 1
ATOM 7083 O O . PRO B 1 396 ? -21.359 4.191 18.984 1 61.22 396 PRO B O 1
ATOM 7086 N N . PHE B 1 397 ? -22.5 3.209 17.297 1 58.53 397 PHE B N 1
ATOM 7087 C CA . PHE B 1 397 ? -21.25 2.619 16.844 1 58.53 397 PHE B CA 1
ATOM 7088 C C . PHE B 1 397 ? -20.812 3.219 15.5 1 58.53 397 PHE B C 1
ATOM 7090 O O . PHE B 1 397 ? -21.297 2.793 14.445 1 58.53 397 PHE B O 1
ATOM 7097 N N . LYS B 1 398 ? -20.078 4.395 15.727 1 72.19 398 LYS B N 1
ATOM 7098 C CA . LYS B 1 398 ? -19.594 5.043 14.516 1 72.19 398 LYS B CA 1
ATOM 7099 C C . LYS B 1 398 ? -18.078 4.879 14.359 1 72.19 398 LYS B C 1
ATOM 7101 O O . LYS B 1 398 ? -17.359 4.766 15.359 1 72.19 398 LYS B O 1
ATOM 7106 N N . LYS B 1 399 ? -17.734 4.613 13.07 1 77.56 399 LYS B N 1
ATOM 7107 C CA . LYS B 1 399 ? -16.312 4.48 12.758 1 77.56 399 LYS B CA 1
ATOM 7108 C C . LYS B 1 399 ? -15.805 5.715 12.016 1 77.56 399 LYS B C 1
ATOM 7110 O O . LYS B 1 399 ? -16.531 6.32 11.227 1 77.56 399 LYS B O 1
ATOM 7115 N N . VAL B 1 400 ? -14.586 6.062 12.609 1 84.69 400 VAL B N 1
ATOM 7116 C CA . VAL B 1 400 ? -13.922 7.168 11.922 1 84.69 400 VAL B CA 1
ATOM 7117 C C . VAL B 1 400 ? -13.453 6.707 10.539 1 84.69 400 VAL B C 1
ATOM 7119 O O . VAL B 1 400 ? -13.062 5.547 10.367 1 84.69 400 VAL B O 1
ATOM 7122 N N . GLY B 1 401 ? -13.469 7.504 9.617 1 88.38 401 GLY B N 1
ATOM 7123 C CA . GLY B 1 401 ? -13.133 7.176 8.242 1 88.38 401 GLY B CA 1
ATOM 7124 C C . GLY B 1 401 ? -11.656 6.859 8.047 1 88.38 401 GLY B C 1
ATOM 7125 O O . GLY B 1 401 ? -10.844 7.121 8.93 1 88.38 401 GLY B O 1
ATOM 7126 N N . SER B 1 402 ? -11.32 6.293 6.93 1 91.5 402 SER B N 1
ATOM 7127 C CA . SER B 1 402 ? -9.977 5.824 6.617 1 91.5 402 SER B CA 1
ATOM 7128 C C . SER B 1 402 ? -9.008 6.992 6.449 1 91.5 402 SER B C 1
ATOM 7130 O O . SER B 1 402 ? -7.84 6.898 6.832 1 91.5 402 SER B O 1
ATOM 7132 N N . PHE B 1 403 ? -9.453 8.094 5.914 1 94.69 403 PHE B N 1
ATOM 7133 C CA . PHE B 1 403 ? -8.578 9.25 5.742 1 94.69 403 PHE B CA 1
ATOM 7134 C C . PHE B 1 403 ? -8.211 9.859 7.094 1 94.69 403 PHE B C 1
ATOM 7136 O O . PHE B 1 403 ? -7.109 10.375 7.27 1 94.69 403 PHE B O 1
ATOM 7143 N N . CYS B 1 404 ? -9.125 9.82 8 1 93.81 404 CYS B N 1
ATOM 7144 C CA . CYS B 1 404 ? -8.828 10.328 9.328 1 93.81 404 CYS B CA 1
ATOM 7145 C C . CYS B 1 404 ? -7.703 9.531 9.984 1 93.81 404 CYS B C 1
ATOM 7147 O O . CYS B 1 404 ? -6.762 10.109 10.531 1 93.81 404 CYS B O 1
ATOM 7149 N N . TRP B 1 405 ? -7.824 8.281 9.836 1 91.94 405 TRP B N 1
ATOM 7150 C CA . TRP B 1 405 ? -6.785 7.41 10.375 1 91.94 405 TRP B CA 1
ATOM 7151 C C . TRP B 1 405 ? -5.449 7.664 9.688 1 91.94 405 TRP B C 1
ATOM 7153 O O . TRP B 1 405 ? -4.41 7.762 10.352 1 91.94 405 TRP B O 1
ATOM 7163 N N . LEU B 1 406 ? -5.453 7.723 8.438 1 94.75 406 LEU B N 1
ATOM 7164 C CA . LEU B 1 406 ? -4.242 7.93 7.656 1 94.75 406 LEU B CA 1
ATOM 7165 C C . LEU B 1 406 ? -3.609 9.281 7.98 1 94.75 406 LEU B C 1
ATOM 7167 O O . LEU B 1 406 ? -2.393 9.375 8.156 1 94.75 406 LEU B O 1
ATOM 7171 N N . SER B 1 407 ? -4.441 10.297 8.086 1 96.38 407 SER B N 1
ATOM 7172 C CA . SER B 1 407 ? -3.947 11.633 8.398 1 96.38 407 SER B CA 1
ATOM 7173 C C . SER B 1 407 ? -3.295 11.68 9.773 1 96.38 407 SER B C 1
ATOM 7175 O O . SER B 1 407 ? -2.232 12.281 9.945 1 96.38 407 SER B O 1
ATOM 7177 N N . LEU B 1 408 ? -3.951 11.055 10.68 1 95.31 408 LEU B N 1
ATOM 7178 C CA . LEU B 1 408 ? -3.395 11.023 12.023 1 95.31 408 LEU B CA 1
ATOM 7179 C C . LEU B 1 408 ? -2.068 10.273 12.047 1 95.31 408 LEU B C 1
ATOM 7181 O O . LEU B 1 408 ? -1.105 10.719 12.672 1 95.31 408 LEU B O 1
ATOM 7185 N N . ALA B 1 409 ? -2.02 9.141 11.359 1 95.06 409 ALA B N 1
ATOM 7186 C CA . ALA B 1 409 ? -0.789 8.359 11.289 1 95.06 409 ALA B CA 1
ATOM 7187 C C . ALA B 1 409 ? 0.341 9.172 10.664 1 95.06 409 ALA B C 1
ATOM 7189 O O . ALA B 1 409 ? 1.467 9.172 11.172 1 95.06 409 ALA B O 1
ATOM 7190 N N . ILE B 1 410 ? 0.086 9.836 9.609 1 97.56 410 ILE B N 1
ATOM 7191 C CA . ILE B 1 410 ? 1.09 10.656 8.93 1 97.56 410 ILE B CA 1
ATOM 7192 C C . ILE B 1 410 ? 1.563 11.766 9.859 1 97.56 410 ILE B C 1
ATOM 7194 O O . ILE B 1 410 ? 2.766 12.016 9.977 1 97.56 410 ILE B O 1
ATOM 7198 N N . CYS B 1 411 ? 0.624 12.398 10.492 1 97.19 411 CYS B N 1
ATOM 7199 C CA . CYS B 1 411 ? 0.957 13.477 11.422 1 97.19 411 CYS B CA 1
ATOM 7200 C C . CYS B 1 411 ? 1.885 12.977 12.523 1 97.19 411 CYS B C 1
ATOM 7202 O O . CYS B 1 411 ? 2.889 13.625 12.828 1 97.19 411 CYS B O 1
ATOM 7204 N N . ILE B 1 412 ? 1.597 11.828 13.055 1 95.94 412 ILE B N 1
ATOM 7205 C CA . ILE B 1 412 ? 2.375 11.266 14.148 1 95.94 412 ILE B CA 1
ATOM 7206 C C . ILE B 1 412 ? 3.773 10.898 13.656 1 95.94 412 ILE B C 1
ATOM 7208 O O . ILE B 1 412 ? 4.77 11.195 14.32 1 95.94 412 ILE B O 1
ATOM 7212 N N . VAL B 1 413 ? 3.895 10.273 12.508 1 96.56 413 VAL B N 1
ATOM 7213 C CA . VAL B 1 413 ? 5.199 9.867 11.992 1 96.56 413 VAL B CA 1
ATOM 7214 C C . VAL B 1 413 ? 6.035 11.109 11.68 1 96.56 413 VAL B C 1
ATOM 7216 O O . VAL B 1 413 ? 7.242 11.141 11.945 1 96.56 413 VAL B O 1
ATOM 7219 N N . GLU B 1 414 ? 5.406 12.148 11.102 1 97.62 414 GLU B N 1
ATOM 7220 C CA . GLU B 1 414 ? 6.125 13.398 10.891 1 97.62 414 GLU B CA 1
ATOM 7221 C C . GLU B 1 414 ? 6.648 13.961 12.211 1 97.62 414 GLU B C 1
ATOM 7223 O O . GLU B 1 414 ? 7.789 14.422 12.289 1 97.62 414 GLU B O 1
ATOM 7228 N N . LEU B 1 415 ? 5.82 13.922 13.18 1 96.56 415 LEU B N 1
ATOM 7229 C CA . LEU B 1 415 ? 6.207 14.438 14.484 1 96.56 415 LEU B CA 1
ATOM 7230 C C . LEU B 1 415 ? 7.371 13.641 15.062 1 96.56 415 LEU B C 1
ATOM 7232 O O . LEU B 1 415 ? 8.32 14.219 15.602 1 96.56 415 LEU B O 1
ATOM 7236 N N . LEU B 1 416 ? 7.32 12.359 14.953 1 95.75 416 LEU B N 1
ATOM 7237 C CA . LEU B 1 416 ? 8.391 11.508 15.453 1 95.75 416 LEU B CA 1
ATOM 7238 C C . LEU B 1 416 ? 9.703 11.805 14.734 1 95.75 416 LEU B C 1
ATOM 7240 O O . LEU B 1 416 ? 10.773 11.789 15.352 1 95.75 416 LEU B O 1
ATOM 7244 N N . ILE B 1 417 ? 9.602 12.055 13.453 1 96.94 417 ILE B N 1
ATOM 7245 C CA . ILE B 1 417 ? 10.789 12.414 12.695 1 96.94 417 ILE B CA 1
ATOM 7246 C C . ILE B 1 417 ? 11.352 13.734 13.227 1 96.94 417 ILE B C 1
ATOM 7248 O O . ILE B 1 417 ? 12.562 13.859 13.422 1 96.94 417 ILE B O 1
ATOM 7252 N N . CYS B 1 418 ? 10.523 14.672 13.477 1 96.25 418 CYS B N 1
ATOM 7253 C CA . CYS B 1 418 ? 10.945 15.961 13.992 1 96.25 418 CYS B CA 1
ATOM 7254 C C . CYS B 1 418 ? 11.625 15.812 15.352 1 96.25 418 CYS B C 1
ATOM 7256 O O . CYS B 1 418 ? 12.641 16.453 15.617 1 96.25 418 CYS B O 1
ATOM 7258 N N . ILE B 1 419 ? 11.094 14.977 16.156 1 94.12 419 ILE B N 1
ATOM 7259 C CA . ILE B 1 419 ? 11.648 14.758 17.484 1 94.12 419 ILE B CA 1
ATOM 7260 C C . ILE B 1 419 ? 13 14.062 17.375 1 94.12 419 ILE B C 1
ATOM 7262 O O . ILE B 1 419 ? 13.984 14.5 17.984 1 94.12 419 ILE B O 1
ATOM 7266 N N . LYS B 1 420 ? 13.07 13.062 16.609 1 94.38 420 LYS B N 1
ATOM 7267 C CA . LYS B 1 420 ? 14.305 12.289 16.469 1 94.38 420 LYS B CA 1
ATOM 7268 C C . LYS B 1 420 ? 15.398 13.109 15.805 1 94.38 420 LYS B C 1
ATOM 7270 O O . LYS B 1 420 ? 16.516 13.18 16.297 1 94.38 420 LYS B O 1
ATOM 7275 N N . PHE B 1 421 ? 15.078 13.727 14.695 1 95.31 421 PHE B N 1
ATOM 7276 C CA . PHE B 1 421 ? 16.078 14.453 13.922 1 95.31 421 PHE B CA 1
ATOM 7277 C C . PHE B 1 421 ? 16.406 15.789 14.57 1 95.31 421 PHE B C 1
ATOM 7279 O O . PHE B 1 421 ? 17.453 16.375 14.289 1 95.31 421 PHE B O 1
ATOM 7286 N N . GLY B 1 422 ? 15.516 16.312 15.414 1 94.62 422 GLY B N 1
ATOM 7287 C CA . GLY B 1 422 ? 15.734 17.594 16.062 1 94.62 422 GLY B CA 1
ATOM 7288 C C . GLY B 1 422 ? 16.594 17.484 17.312 1 94.62 422 GLY B C 1
ATOM 7289 O O . GLY B 1 422 ? 17.047 18.5 17.844 1 94.62 422 GLY B O 1
ATOM 7290 N N . HIS B 1 423 ? 16.781 16.281 17.703 1 91.06 423 HIS B N 1
ATOM 7291 C CA . HIS B 1 423 ? 17.547 16.094 18.922 1 91.06 423 HIS B CA 1
ATOM 7292 C C . HIS B 1 423 ? 18.938 16.703 18.797 1 91.06 423 HIS B C 1
ATOM 7294 O O . HIS B 1 423 ? 19.688 16.391 17.859 1 91.06 423 HIS B O 1
ATOM 7300 N N . GLY B 1 424 ? 19.203 17.578 19.719 1 90.56 424 GLY B N 1
ATOM 7301 C CA . GLY B 1 424 ? 20.531 18.188 19.766 1 90.56 424 GLY B CA 1
ATOM 7302 C C . GLY B 1 424 ? 20.641 19.438 18.906 1 90.56 424 GLY B C 1
ATOM 7303 O O . GLY B 1 424 ? 21.672 20.109 18.891 1 90.56 424 GLY B O 1
ATOM 7304 N N . LEU B 1 425 ? 19.609 19.812 18.219 1 92.62 425 LEU B N 1
ATOM 7305 C CA . LEU B 1 425 ? 19.672 20.938 17.297 1 92.62 425 LEU B CA 1
ATOM 7306 C C . LEU B 1 425 ? 19.203 22.219 17.969 1 92.62 425 LEU B C 1
ATOM 7308 O O . LEU B 1 425 ? 19.422 23.312 17.453 1 92.62 425 LEU B O 1
ATOM 7312 N N . PHE B 1 426 ? 18.562 22.078 19.172 1 92.94 426 PHE B N 1
ATOM 7313 C CA . PHE B 1 426 ? 17.953 23.219 19.828 1 92.94 426 PHE B CA 1
ATOM 7314 C C . PHE B 1 426 ? 18.609 23.5 21.172 1 92.94 426 PHE B C 1
ATOM 7316 O O . PHE B 1 426 ? 18.141 23.016 22.203 1 92.94 426 PHE B O 1
ATOM 7323 N N . PRO B 1 427 ? 19.547 24.312 21.25 1 91.56 427 PRO B N 1
ATOM 7324 C CA . PRO B 1 427 ? 20.281 24.562 22.5 1 91.56 427 PRO B CA 1
ATOM 7325 C C . PRO B 1 427 ? 19.5 25.453 23.469 1 91.56 427 PRO B C 1
ATOM 7327 O O . PRO B 1 427 ? 19.703 25.359 24.672 1 91.56 427 PRO B O 1
ATOM 7330 N N . LYS B 1 428 ? 18.672 26.312 22.984 1 92.56 428 LYS B N 1
ATOM 7331 C CA . LYS B 1 428 ? 17.922 27.234 23.828 1 92.56 428 LYS B CA 1
ATOM 7332 C C . LYS B 1 428 ? 16.703 26.562 24.453 1 92.56 428 LYS B C 1
ATOM 7334 O O . LYS B 1 428 ? 15.891 25.969 23.734 1 92.56 428 LYS B O 1
ATOM 7339 N N . SER B 1 429 ? 16.609 26.656 25.719 1 92.5 429 SER B N 1
ATOM 7340 C CA . SER B 1 429 ? 15.453 26.078 26.391 1 92.5 429 SER B CA 1
ATOM 7341 C C . SER B 1 429 ? 14.242 27.016 26.312 1 92.5 429 SER B C 1
ATOM 7343 O O . SER B 1 429 ? 14.391 28.203 26.078 1 92.5 429 SER B O 1
ATOM 7345 N N . MET B 1 430 ? 13.117 26.438 26.453 1 94.06 430 MET B N 1
ATOM 7346 C CA . MET B 1 430 ? 11.883 27.219 26.438 1 94.06 430 MET B CA 1
ATOM 7347 C C . MET B 1 430 ? 11.844 28.203 27.609 1 94.06 430 MET B C 1
ATOM 7349 O O . MET B 1 430 ? 12.102 27.828 28.75 1 94.06 430 MET B O 1
ATOM 7353 N N . PRO B 1 431 ? 11.5 29.359 27.406 1 95.12 431 PRO B N 1
ATOM 7354 C CA . PRO B 1 431 ? 11.391 30.344 28.484 1 95.12 431 PRO B CA 1
ATOM 7355 C C . PRO B 1 431 ? 10.359 29.938 29.531 1 95.12 431 PRO B C 1
ATOM 7357 O O . PRO B 1 431 ? 9.305 29.406 29.203 1 95.12 431 PRO B O 1
ATOM 7360 N N . SER B 1 432 ? 10.609 30.219 30.766 1 95.94 432 SER B N 1
ATOM 7361 C CA . SER B 1 432 ? 9.773 29.812 31.891 1 95.94 432 SER B CA 1
ATOM 7362 C C . SER B 1 432 ? 8.391 30.453 31.797 1 95.94 432 SER B C 1
ATOM 7364 O O . SER B 1 432 ? 7.395 29.844 32.219 1 95.94 432 SER B O 1
ATOM 7366 N N . TRP B 1 433 ? 8.359 31.688 31.312 1 95.62 433 TRP B N 1
ATOM 7367 C CA . TRP B 1 433 ? 7.062 32.344 31.219 1 95.62 433 TRP B CA 1
ATOM 7368 C C . TRP B 1 433 ? 6.129 31.609 30.266 1 95.62 433 TRP B C 1
ATOM 7370 O O . TRP B 1 433 ? 4.914 31.578 30.484 1 95.62 433 TRP B O 1
ATOM 7380 N N . LEU B 1 434 ? 6.707 31.078 29.281 1 95.25 434 LEU B N 1
ATOM 7381 C CA . LEU B 1 434 ? 5.902 30.312 28.344 1 95.25 434 LEU B CA 1
ATOM 7382 C C . LEU B 1 434 ? 5.391 29.031 28.984 1 95.25 434 LEU B C 1
ATOM 7384 O O . LEU B 1 434 ? 4.246 28.625 28.766 1 95.25 434 LEU B O 1
ATOM 7388 N N . ILE B 1 435 ? 6.23 28.391 29.734 1 95.75 435 ILE B N 1
ATOM 7389 C CA . ILE B 1 435 ? 5.832 27.172 30.453 1 95.75 435 ILE B CA 1
ATOM 7390 C C . ILE B 1 435 ? 4.684 27.484 31.406 1 95.75 435 ILE B C 1
ATOM 7392 O O . ILE B 1 435 ? 3.695 26.75 31.469 1 95.75 435 ILE B O 1
ATOM 7396 N N . THR B 1 436 ? 4.852 28.562 32.125 1 96.44 436 THR B N 1
ATOM 7397 C CA . THR B 1 436 ? 3.814 28.969 33.062 1 96.44 436 THR B CA 1
ATOM 7398 C C . THR B 1 436 ? 2.523 29.312 32.312 1 96.44 436 THR B C 1
ATOM 7400 O O . THR B 1 436 ? 1.434 28.938 32.75 1 96.44 436 THR B O 1
ATOM 7403 N N . PHE B 1 437 ? 2.672 30 31.25 1 95.81 437 PHE B N 1
ATOM 7404 C CA . PHE B 1 437 ? 1.519 30.422 30.453 1 95.81 437 PHE B CA 1
ATOM 7405 C C . PHE B 1 437 ? 0.738 29.203 29.969 1 95.81 437 PHE B C 1
ATOM 7407 O O . PHE B 1 437 ? -0.471 29.109 30.188 1 95.81 437 PHE B O 1
ATOM 7414 N N . TRP B 1 438 ? 1.384 28.281 29.359 1 95.31 438 TRP B N 1
ATOM 7415 C CA . TRP B 1 438 ? 0.708 27.125 28.781 1 95.31 438 TRP B CA 1
ATOM 7416 C C . TRP B 1 438 ? 0.18 26.203 29.875 1 95.31 438 TRP B C 1
ATOM 7418 O O . TRP B 1 438 ? -0.86 25.562 29.703 1 95.31 438 TRP B O 1
ATOM 7428 N N . SER B 1 439 ? 0.829 26.109 31.031 1 96.81 439 SER B N 1
ATOM 7429 C CA . SER B 1 439 ? 0.311 25.344 32.156 1 96.81 439 SER B CA 1
ATOM 7430 C C . SER B 1 439 ? -0.979 25.953 32.688 1 96.81 439 SER B C 1
ATOM 7432 O O . SER B 1 439 ? -1.914 25.234 33.031 1 96.81 439 SER B O 1
ATOM 7434 N N . ALA B 1 440 ? -0.962 27.234 32.719 1 97.12 440 ALA B N 1
ATOM 7435 C CA . ALA B 1 440 ? -2.166 27.938 33.156 1 97.12 440 ALA B CA 1
ATOM 7436 C C . ALA B 1 440 ? -3.316 27.719 32.188 1 97.12 440 ALA B C 1
ATOM 7438 O O . ALA B 1 440 ? -4.449 27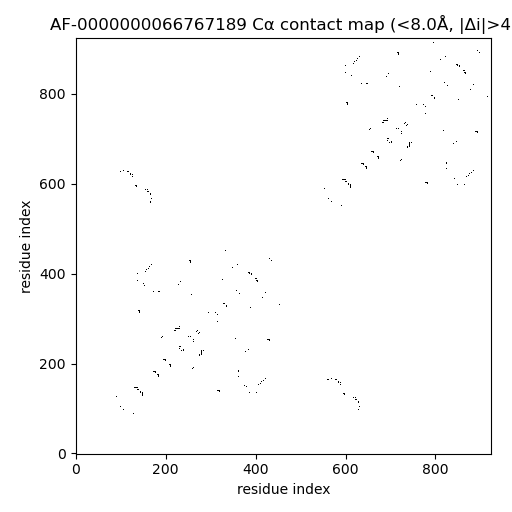.469 32.594 1 97.12 440 ALA B O 1
ATOM 7439 N N . VAL B 1 441 ? -3.006 27.844 30.969 1 95.19 441 VAL B N 1
ATOM 7440 C CA . VAL B 1 441 ? -4.02 27.641 29.938 1 95.19 441 VAL B CA 1
ATOM 7441 C C . VAL B 1 441 ? -4.578 26.234 30.031 1 95.19 441 VAL B C 1
ATOM 7443 O O . VAL B 1 441 ? -5.793 26.031 29.969 1 95.19 441 VAL B O 1
ATOM 7446 N N . ALA B 1 442 ? -3.725 25.234 30.203 1 95.5 442 ALA B N 1
ATOM 7447 C CA . ALA B 1 442 ? -4.141 23.844 30.312 1 95.5 442 ALA B CA 1
ATOM 7448 C C . ALA B 1 442 ? -5.02 23.625 31.547 1 95.5 442 ALA B C 1
ATOM 7450 O O . ALA B 1 442 ? -6.047 22.953 31.469 1 95.5 442 ALA B O 1
ATOM 7451 N N . LEU B 1 443 ? -4.645 24.203 32.625 1 96.38 443 LEU B N 1
ATOM 7452 C CA . LEU B 1 443 ? -5.414 24.094 33.875 1 96.38 443 LEU B CA 1
ATOM 7453 C C . LEU B 1 443 ? -6.789 24.734 33.719 1 96.38 443 LEU B C 1
ATOM 7455 O O . LEU B 1 443 ? -7.797 24.156 34.125 1 96.38 443 LEU B O 1
ATOM 7459 N N . LEU B 1 444 ? -6.801 25.875 33.156 1 96.5 444 LEU B N 1
ATOM 7460 C CA . LEU B 1 444 ? -8.062 26.594 32.969 1 96.5 444 LEU B CA 1
ATOM 7461 C C . LEU B 1 444 ? -8.977 25.812 32.031 1 96.5 444 LEU B C 1
ATOM 7463 O O . LEU B 1 444 ? -10.195 25.766 32.219 1 96.5 444 LEU B O 1
ATOM 7467 N N . LEU B 1 445 ? -8.398 25.266 30.969 1 95.38 445 LEU B N 1
ATOM 7468 C CA . LEU B 1 445 ? -9.18 24.469 30.031 1 95.38 445 LEU B CA 1
ATOM 7469 C C . LEU B 1 445 ? -9.789 23.25 30.703 1 95.38 445 LEU B C 1
ATOM 7471 O O . LEU B 1 445 ? -10.969 22.938 30.5 1 95.38 445 LEU B O 1
ATOM 7475 N N . VAL B 1 446 ? -9.031 22.547 31.516 1 95.56 446 VAL B N 1
ATOM 7476 C CA . VAL B 1 446 ? -9.508 21.375 32.219 1 95.56 446 VAL B CA 1
ATOM 7477 C C . VAL B 1 446 ? -10.625 21.766 33.188 1 95.56 446 VAL B C 1
ATOM 7479 O O . VAL B 1 446 ? -11.664 21.094 33.25 1 95.56 446 VAL B O 1
ATOM 7482 N N . LEU B 1 447 ? -10.391 22.812 33.875 1 95.88 447 LEU B N 1
ATOM 7483 C CA . LEU B 1 447 ? -11.406 23.297 34.812 1 95.88 447 LEU B CA 1
ATOM 7484 C C . LEU B 1 447 ? -12.68 23.703 34.094 1 95.88 447 LEU B C 1
ATOM 7486 O O . LEU B 1 447 ? -13.781 23.422 34.562 1 95.88 447 LEU B O 1
ATOM 7490 N N . PHE B 1 448 ? -12.5 24.344 33.031 1 94.81 448 PHE B N 1
ATOM 7491 C CA . PHE B 1 448 ? -13.633 24.781 32.219 1 94.81 448 PHE B CA 1
ATOM 7492 C C . PHE B 1 448 ? -14.461 23.594 31.75 1 94.81 448 PHE B C 1
ATOM 7494 O O . PHE B 1 448 ? -15.68 23.578 31.922 1 94.81 448 PHE B O 1
ATOM 7501 N N . VAL B 1 449 ? -13.836 22.594 31.156 1 94.88 449 VAL B N 1
ATOM 7502 C CA . VAL B 1 449 ? -14.531 21.438 30.641 1 94.88 449 VAL B CA 1
ATOM 7503 C C . VAL B 1 449 ? -15.172 20.656 31.781 1 94.88 449 VAL B C 1
ATOM 7505 O O . VAL B 1 449 ? -16.281 20.141 31.656 1 94.88 449 VAL B O 1
ATOM 7508 N N . TRP B 1 450 ? -14.484 20.562 32.906 1 93.75 450 TRP B N 1
ATOM 7509 C CA . TRP B 1 450 ? -14.992 19.844 34.062 1 93.75 450 TRP B CA 1
ATOM 7510 C C . TRP B 1 450 ? -16.25 20.516 34.625 1 93.75 450 TRP B C 1
ATOM 7512 O O . TRP B 1 450 ? -17.234 19.828 34.906 1 93.75 450 TRP B O 1
ATOM 7522 N N . THR B 1 451 ? -16.234 21.781 34.75 1 94.06 451 THR B N 1
ATOM 7523 C CA . THR B 1 451 ? -17.406 22.5 35.25 1 94.06 451 THR B CA 1
ATOM 7524 C C . THR B 1 451 ? -18.578 22.391 34.281 1 94.06 451 THR B C 1
ATOM 7526 O O . THR B 1 451 ? -19.719 22.25 34.688 1 94.06 451 THR B O 1
ATOM 7529 N N . TRP B 1 452 ? -18.203 22.5 33.062 1 93.44 452 TRP B N 1
ATOM 7530 C CA . TRP B 1 452 ? -19.219 22.359 32.031 1 93.44 452 TRP B CA 1
ATOM 7531 C C . TRP B 1 452 ? -19.875 20.984 32.094 1 93.44 452 TRP B C 1
ATOM 7533 O O . TRP B 1 452 ? -21.094 20.859 32.031 1 93.44 452 TRP B O 1
ATOM 7543 N N . LYS B 1 453 ? -19.078 19.969 32.188 1 92.62 453 LYS B N 1
ATOM 7544 C CA . LYS B 1 453 ? -19.594 18.594 32.281 1 92.62 453 LYS B CA 1
ATOM 7545 C C . LYS B 1 453 ? -20.453 18.422 33.531 1 92.62 453 LYS B C 1
ATOM 7547 O O . LYS B 1 453 ? -21.516 17.812 33.469 1 92.62 453 LYS B O 1
ATOM 7552 N N . TYR B 1 454 ? -20 18.938 34.594 1 90.88 454 TYR B N 1
ATOM 7553 C CA . TYR B 1 454 ? -20.719 18.844 35.844 1 90.88 454 TYR B CA 1
ATOM 7554 C C . TYR B 1 454 ? -22.078 19.547 35.75 1 90.88 454 TYR B C 1
ATOM 7556 O O . TYR B 1 454 ? -23.094 19.016 36.219 1 90.88 454 TYR B O 1
ATOM 7564 N N . ARG B 1 455 ? -22.078 20.641 35.188 1 90.5 455 ARG B N 1
ATOM 7565 C CA . ARG B 1 455 ? -23.312 21.406 35.031 1 90.5 455 ARG B CA 1
ATOM 7566 C C . ARG B 1 455 ? -24.312 20.672 34.125 1 90.5 455 ARG B C 1
ATOM 7568 O O . ARG B 1 455 ? -25.516 20.656 34.406 1 90.5 455 ARG B O 1
ATOM 7575 N N . THR B 1 456 ? -23.797 20.172 33.094 1 89.56 456 THR B N 1
ATOM 7576 C CA . THR B 1 456 ? -24.672 19.438 32.188 1 89.56 456 THR B CA 1
ATOM 7577 C C . THR B 1 456 ? -25.25 18.203 32.875 1 89.56 456 THR B C 1
ATOM 7579 O O . THR B 1 456 ? -26.406 17.844 32.656 1 89.56 456 THR B O 1
ATOM 7582 N N . MET B 1 457 ? -24.484 17.469 33.656 1 88.31 457 MET B N 1
ATOM 7583 C CA . MET B 1 457 ? -24.953 16.297 34.406 1 88.31 457 MET B CA 1
ATOM 7584 C C . MET B 1 457 ? -26.016 16.688 35.438 1 88.31 457 MET B C 1
ATOM 7586 O O . MET B 1 457 ? -27 15.984 35.594 1 88.31 457 MET B O 1
ATOM 7590 N N . LYS B 1 458 ? -25.797 17.766 36.062 1 87.44 458 LYS B N 1
ATOM 7591 C CA . LYS B 1 458 ? -26.75 18.25 37.062 1 87.44 458 LYS B CA 1
ATOM 7592 C C . LYS B 1 458 ? -28.078 18.625 36.406 1 87.44 458 LYS B C 1
ATOM 7594 O O . LYS B 1 458 ? -29.141 18.375 37 1 87.44 458 LYS B O 1
ATOM 7599 N N . ARG B 1 459 ? -28.047 19.141 35.344 1 84.69 459 ARG B N 1
ATOM 7600 C CA . ARG B 1 459 ? -29.266 19.531 34.656 1 84.69 459 ARG B CA 1
ATOM 7601 C C . ARG B 1 459 ? -30.062 18.297 34.219 1 84.69 459 ARG B C 1
ATOM 7603 O O . ARG B 1 459 ? -31.297 18.328 34.156 1 84.69 459 ARG B O 1
ATOM 7610 N N . LYS B 1 460 ? -29.391 17.266 33.875 1 78 460 LYS B N 1
ATOM 7611 C CA . LYS B 1 460 ? -30.078 16.047 33.469 1 78 460 LYS B CA 1
ATOM 7612 C C . LYS B 1 460 ? -30.703 15.336 34.688 1 78 460 LYS B C 1
ATOM 7614 O O . LYS B 1 460 ? -31.688 14.625 34.531 1 78 460 LYS B O 1
ATOM 7619 N N . MET B 1 461 ? -30.172 15.523 35.812 1 77.81 461 MET B N 1
ATOM 7620 C CA . MET B 1 461 ? -30.688 14.883 37.031 1 77.81 461 MET B CA 1
ATOM 7621 C C . MET B 1 461 ? -31.875 15.641 37.562 1 77.81 461 MET B C 1
ATOM 7623 O O . MET B 1 461 ? -32.688 15.07 38.312 1 77.81 461 MET B O 1
ATOM 7627 N N . ILE B 1 462 ? -32.219 16.766 37.188 1 65.81 462 ILE B N 1
ATOM 7628 C CA . ILE B 1 462 ? -33.406 17.5 37.594 1 65.81 462 ILE B CA 1
ATOM 7629 C C . ILE B 1 462 ? -34.5 17.297 36.562 1 65.81 462 ILE B C 1
ATOM 7631 O O . ILE B 1 462 ? -34.312 17.516 35.375 1 65.81 462 ILE B O 1
#